Protein AF-A0A4V5ZYI6-F1 (afdb_monomer_lite)

Organism: Populus alba (NCBI:txid43335)

Foldseek 3Di:
DDDDDPVVVVVVVVPPPPPVVPPQPPQLQAKQDLVNLVLVLVQVCVVVPPPNKDKWWQFKIWLRDDPVLNVVCVVDVPDDRPFGKIWTWMQINLWTWTWIAGPVVSHTPDIDTDPDFFFFADFPVLFVLLFCALLPDVVSVVLCVVLVHDSVQKGKTWAFQAAFPDDDDSFFKIKIWIFGQVQEPLRLQWTQFQWIWIAGSVVSDTPDITRGDGFRTDDRPPQHPDPVPDDDDDDDDDDDDADDDPVAAQWDQDNQWIDHDQWIWGWYQGQLWGTKIAQIWGQFPVVRDTFFWFHIKTFQWKWKQFDDCDPVHNRRTDGCSRHHGQNVQWAAADECPLDHPSWDFDKDWTAHRSSRIDIHGRQKIKGKDFDQAWPDWDWDDPPPPDTDIDTFGWIKIWIWGWGDRPFKIKIWIFIAGLQRKTWIKIKIKGFANWHFANDQDPVPDPDDDQADDQHGRTGRHWIKMKIKMKTQTQLSHQQKWKKWWFWAKDADPPPPDPDGIDTDTDMDTQFWQVSWQAQPPPTHTWIWIFQQVDAAPVRHTWIWTKFFKDHDADPDDCPGQSCLLVVLRRGQKTKDADDSLLRHQSANRNRNDRSCGHPVNRRVVGDTRHRGRMIMMGMDMDGDRDHNCPPRMHDMDMIIMMTGIDNSHNDRSCPPPDHDDDDDPPPDPPPPPPPPPPPPDPDPDDDDDDDDDDDDDDDDDDDDDDDDDDDDDDDDDDDDDDDDDDDDDDDDDDDPDDDDDDDDDPDDDDPDDDDDDDDDDDDDDDDDDDDDDDDDDDDDDDDDDDDDDDDDDDDDDYDDDDDDDDDDDDDDDDDDDDDDDDDDDDDDDDDDDDDDDDD

InterPro domains:
  IPR000269 Copper amine oxidase [PTHR10638] (24-663)
  IPR015798 Copper amine oxidase, catalytic domain [PF01179] (252-660)
  IPR015798 Copper amine oxidase, catalytic domain [PF01179] (733-822)
  IPR015800 Copper amine oxidase, N2-terminal [PF02727] (27-112)
  IPR015802 Copper amine oxidase, N3-terminal [PF02728] (120-217)
  IPR016182 Copper amine oxidase, N-terminal [SSF54416] (25-117)
  IPR016182 Copper amine oxidase, N-terminal [SSF54416] (118-226)
  IPR036460 Copper amine oxidase, catalytic domain superfamily [G3DSA:2.70.98.20] (251-667)
  IPR036460 Copper amine oxidase, catalytic domain superfamily [G3DSA:2.70.98.20] (696-732)
  IPR036460 Copper amine oxidase, catalytic domain superfamily [G3DSA:2.70.98.20] (733-832)
  IPR036460 Copper amine oxidase, catalytic domain superfamily [SSF49998] (230-665)
  IPR036460 Copper amine oxidase, catalytic domain superfamily [SSF49998] (698-823)
  IPR049947 Copper amine oxidase, copper-binding site [PS01165] (619-632)
  IPR049948 Copper amine oxidase, TPQ-binding site [PS01164] (397-410)

Radius of gyration: 36.22 Å; chains: 1; bounding box: 88×110×114 Å

Structure (mmCIF, N/CA/C/O backbone):
data_AF-A0A4V5ZYI6-F1
#
_entry.id   AF-A0A4V5ZYI6-F1
#
loop_
_atom_site.group_PDB
_atom_site.id
_atom_site.type_symbol
_atom_site.label_atom_id
_atom_site.label_alt_id
_atom_site.label_comp_id
_atom_site.label_asym_id
_atom_site.label_entity_id
_atom_site.label_seq_id
_atom_site.pdbx_PDB_ins_code
_atom_site.Cartn_x
_atom_site.Cartn_y
_atom_site.Cartn_z
_atom_site.occupancy
_atom_site.B_iso_or_equiv
_atom_site.auth_seq_id
_atom_site.auth_comp_id
_atom_site.auth_asym_id
_atom_site.auth_atom_id
_atom_site.pdbx_PDB_model_num
ATOM 1 N N . MET A 1 1 ? 24.396 -46.794 26.409 1.00 42.22 1 MET A N 1
ATOM 2 C CA . MET A 1 1 ? 23.474 -47.534 25.522 1.00 42.22 1 MET A CA 1
ATOM 3 C C . MET A 1 1 ? 22.558 -48.375 26.392 1.00 42.22 1 MET A C 1
ATOM 5 O O . MET A 1 1 ? 23.037 -49.305 27.018 1.00 42.22 1 MET A O 1
ATOM 9 N N . ALA A 1 2 ? 21.278 -48.020 26.468 1.00 32.31 2 ALA A N 1
ATOM 10 C CA . ALA A 1 2 ? 20.211 -48.887 26.958 1.00 32.31 2 ALA A CA 1
ATOM 11 C C . ALA A 1 2 ? 19.007 -48.617 26.046 1.00 32.31 2 ALA A C 1
ATOM 13 O O . ALA A 1 2 ? 18.567 -47.475 25.920 1.00 32.31 2 ALA A O 1
ATOM 14 N N . LEU A 1 3 ? 18.603 -49.645 25.303 1.00 42.28 3 LEU A N 1
ATOM 15 C CA . LEU A 1 3 ? 17.553 -49.611 24.288 1.00 42.28 3 LEU A CA 1
ATOM 16 C C . LEU A 1 3 ? 16.183 -49.585 24.972 1.00 42.28 3 LEU A C 1
ATOM 18 O O . LEU A 1 3 ? 15.874 -50.476 25.758 1.00 42.28 3 LEU A O 1
ATOM 22 N N . ILE A 1 4 ? 15.362 -48.584 24.654 1.00 41.03 4 ILE A N 1
ATOM 23 C CA . ILE A 1 4 ? 13.929 -48.589 24.972 1.00 41.03 4 ILE A CA 1
ATOM 24 C C . ILE A 1 4 ? 13.206 -49.275 23.796 1.00 41.03 4 ILE A C 1
ATOM 26 O O . ILE A 1 4 ? 13.538 -48.969 22.647 1.00 41.03 4 ILE A O 1
ATOM 30 N N . PRO A 1 5 ? 12.253 -50.200 24.025 1.00 53.78 5 PRO A N 1
ATOM 31 C CA . PRO A 1 5 ? 11.611 -50.953 22.950 1.00 53.78 5 PRO A CA 1
ATOM 32 C C . PRO A 1 5 ? 10.652 -50.069 22.143 1.00 53.78 5 PRO A C 1
ATOM 34 O O . PRO A 1 5 ? 9.837 -49.342 22.716 1.00 53.78 5 PRO A O 1
ATOM 37 N N . ASN A 1 6 ? 10.690 -50.200 20.812 1.00 47.44 6 ASN A N 1
ATOM 38 C CA . ASN A 1 6 ? 9.822 -49.500 19.847 1.00 47.44 6 ASN A CA 1
ATOM 39 C C . ASN A 1 6 ? 8.309 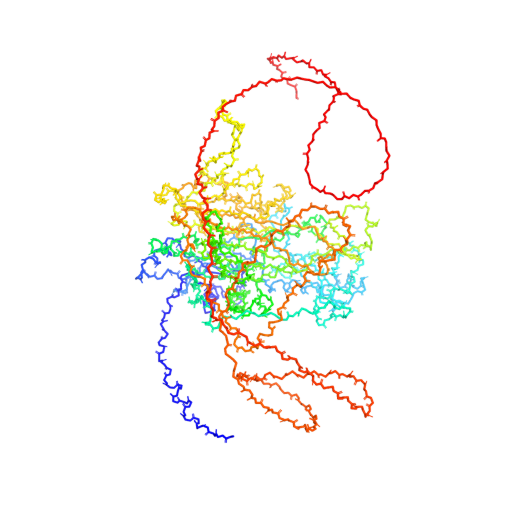-49.640 20.127 1.00 47.44 6 ASN A C 1
ATOM 41 O O . ASN A 1 6 ? 7.509 -48.855 19.622 1.00 47.44 6 ASN A O 1
ATOM 45 N N . SER A 1 7 ? 7.908 -50.601 20.957 1.00 43.41 7 SER A N 1
ATOM 46 C CA . SER A 1 7 ? 6.520 -50.870 21.331 1.00 43.41 7 SER A CA 1
ATOM 47 C C . SER A 1 7 ? 5.886 -49.761 22.183 1.00 43.41 7 SER A C 1
ATOM 49 O O . SER A 1 7 ? 4.676 -49.565 22.115 1.00 43.41 7 SER A O 1
ATOM 51 N N . LEU A 1 8 ? 6.678 -49.006 22.961 1.00 44.69 8 LEU A N 1
ATOM 52 C CA . LEU A 1 8 ? 6.146 -47.930 23.813 1.00 44.69 8 LEU A CA 1
ATOM 53 C C . LEU A 1 8 ? 5.843 -46.645 23.020 1.00 44.69 8 LEU A C 1
ATOM 55 O O . LEU A 1 8 ? 4.947 -45.891 23.386 1.00 44.69 8 LEU A O 1
ATOM 59 N N . ILE A 1 9 ? 6.556 -46.424 21.910 1.00 51.69 9 ILE A N 1
ATOM 60 C CA . ILE A 1 9 ? 6.350 -45.275 21.014 1.00 51.69 9 ILE A CA 1
ATOM 61 C C . ILE A 1 9 ? 5.037 -45.435 20.239 1.00 51.69 9 ILE A C 1
ATOM 63 O O . ILE A 1 9 ? 4.296 -44.467 20.097 1.00 51.69 9 ILE A O 1
ATOM 67 N N . LEU A 1 10 ? 4.695 -46.659 19.815 1.00 45.28 10 LEU A N 1
ATOM 68 C CA . LEU A 1 10 ? 3.409 -46.919 19.160 1.00 45.28 10 LEU A CA 1
ATOM 69 C C . LEU A 1 10 ? 2.215 -46.781 20.115 1.00 45.28 10 LEU A C 1
ATOM 71 O O . LEU A 1 10 ? 1.174 -46.283 19.693 1.00 45.28 10 LEU A O 1
ATOM 75 N N . LEU A 1 11 ? 2.354 -47.160 21.392 1.00 40.81 11 LEU A N 1
ATOM 76 C CA . LEU A 1 11 ? 1.256 -46.999 22.351 1.00 40.81 11 LEU A CA 1
ATOM 77 C C . LEU A 1 11 ? 1.006 -45.520 22.701 1.00 40.81 11 LEU A C 1
ATOM 79 O O . LEU A 1 11 ? -0.149 -45.106 22.754 1.00 40.81 11 LEU A O 1
ATOM 83 N N . LEU A 1 12 ? 2.066 -44.710 22.841 1.00 41.88 12 LEU A N 1
ATOM 84 C CA . LEU A 1 12 ? 1.968 -43.256 23.058 1.00 41.88 12 LEU A CA 1
ATOM 85 C C . LEU A 1 12 ? 1.431 -42.490 21.835 1.00 41.88 12 LEU A C 1
ATOM 87 O O . LEU A 1 12 ? 0.809 -41.444 22.001 1.00 41.88 12 LEU A O 1
ATOM 91 N N . LEU A 1 13 ? 1.617 -43.020 20.621 1.00 44.38 13 LEU A N 1
ATOM 92 C CA . LEU A 1 13 ? 1.000 -42.491 19.396 1.00 44.38 13 LEU A CA 1
ATOM 93 C C . LEU A 1 13 ? -0.469 -42.919 19.233 1.00 44.38 13 LEU A C 1
ATOM 95 O O . LEU A 1 13 ? -1.237 -42.203 18.598 1.00 44.38 13 LEU A O 1
ATOM 99 N N . SER A 1 14 ? -0.884 -44.044 19.826 1.00 37.91 14 SER A N 1
ATOM 100 C CA . SER A 1 14 ? -2.267 -44.545 19.735 1.00 37.91 14 SER A CA 1
ATOM 101 C C . SER A 1 14 ? -3.259 -43.871 20.692 1.00 37.91 14 SER A C 1
ATOM 103 O O . SER A 1 14 ? -4.465 -44.043 20.541 1.00 37.91 14 SER A O 1
ATOM 105 N N . THR A 1 15 ? -2.771 -43.075 21.650 1.00 39.69 15 THR A N 1
ATOM 106 C CA . THR A 1 15 ? -3.597 -42.223 22.523 1.00 39.69 15 THR A CA 1
ATOM 107 C C . THR A 1 15 ? -3.599 -40.756 22.098 1.00 39.69 15 THR A C 1
ATOM 109 O O . THR A 1 15 ? -4.026 -39.905 22.881 1.00 39.69 15 THR A O 1
ATOM 112 N N . LEU A 1 16 ? -3.152 -40.425 20.874 1.00 43.12 16 LEU A N 1
ATOM 113 C CA . LEU A 1 16 ? -3.573 -39.162 20.276 1.00 43.12 16 LEU A CA 1
ATOM 114 C C . LEU A 1 16 ? -5.090 -39.233 20.176 1.00 43.12 16 LEU A C 1
ATOM 116 O O . LEU A 1 16 ? -5.636 -40.067 19.453 1.00 43.12 16 LEU A O 1
ATOM 120 N N . LEU A 1 17 ? -5.743 -38.384 20.968 1.00 39.12 17 LEU A N 1
ATOM 121 C CA . LEU A 1 17 ? -7.151 -38.080 20.847 1.00 39.12 17 LEU A CA 1
ATOM 122 C C . LEU A 1 17 ? -7.532 -38.113 19.371 1.00 39.12 17 LEU A C 1
ATOM 124 O O . LEU A 1 17 ? -6.856 -37.513 18.533 1.00 39.12 17 LEU A O 1
ATOM 128 N N . ILE A 1 18 ? -8.639 -38.787 19.077 1.00 38.22 18 ILE A N 1
ATOM 129 C CA . ILE A 1 18 ? -9.447 -38.470 17.912 1.00 38.22 18 ILE A CA 1
ATOM 130 C C . ILE A 1 18 ? -9.817 -36.994 18.098 1.00 38.22 18 ILE A C 1
ATOM 132 O O . ILE A 1 18 ? -10.841 -36.657 18.688 1.00 38.22 18 ILE A O 1
ATOM 136 N N . ILE A 1 19 ? -8.929 -36.099 17.665 1.00 40.50 19 ILE A N 1
ATOM 137 C CA . ILE A 1 19 ? -9.263 -34.733 17.325 1.00 40.50 19 ILE A CA 1
ATOM 138 C C . ILE A 1 19 ? -10.110 -34.942 16.085 1.00 40.50 19 ILE A C 1
ATOM 140 O O . ILE A 1 19 ? -9.611 -35.014 14.965 1.00 40.50 19 ILE A O 1
ATOM 144 N N . ILE A 1 20 ? -11.406 -35.160 16.310 1.00 31.17 20 ILE A N 1
ATOM 145 C CA . ILE A 1 20 ? -12.405 -34.861 15.300 1.00 31.17 20 ILE A CA 1
ATOM 146 C C . ILE A 1 20 ? -12.003 -33.459 14.843 1.00 31.17 20 ILE A C 1
ATOM 148 O O . ILE A 1 20 ? -11.945 -32.580 15.709 1.00 31.17 20 ILE A O 1
ATOM 152 N N . PRO A 1 21 ? -11.628 -33.239 13.569 1.00 36.12 21 PRO A N 1
ATOM 153 C CA . PRO A 1 21 ? -11.448 -31.887 13.094 1.00 36.12 21 PRO A CA 1
ATOM 154 C C . PRO A 1 21 ? -12.804 -31.247 13.340 1.00 36.12 21 PRO A C 1
ATOM 156 O O . PRO A 1 21 ? -13.789 -31.582 12.681 1.00 36.12 21 PRO A O 1
ATOM 159 N N . THR A 1 22 ? -12.904 -30.417 14.378 1.00 35.94 22 THR A N 1
ATOM 160 C CA . THR A 1 22 ? -14.027 -29.508 14.499 1.00 35.94 22 THR A CA 1
ATOM 161 C C . THR A 1 22 ? -14.007 -28.797 13.169 1.00 35.94 22 THR A C 1
ATOM 163 O O . THR A 1 22 ? -13.003 -28.154 12.868 1.00 35.94 22 THR A O 1
ATOM 166 N N . HIS A 1 23 ? -15.016 -29.036 12.327 1.00 41.38 23 HIS A N 1
ATOM 167 C CA . HIS A 1 23 ? -15.193 -28.312 11.080 1.00 41.38 23 HIS A CA 1
ATOM 168 C C . HIS A 1 23 ? -15.190 -26.835 11.468 1.00 41.38 23 HIS A C 1
ATOM 170 O O . HIS A 1 23 ? -16.208 -26.301 11.906 1.00 41.38 23 HIS A O 1
ATOM 176 N N . GLN A 1 24 ? -14.013 -26.214 11.416 1.00 54.12 24 GLN A N 1
ATOM 177 C CA . GLN A 1 24 ? -13.840 -24.799 11.651 1.00 54.12 24 GLN A CA 1
ATOM 178 C C . GLN A 1 24 ? -14.689 -24.171 10.568 1.00 54.12 24 GLN A C 1
ATOM 180 O O . GLN A 1 24 ? -14.501 -24.430 9.376 1.00 54.12 24 GLN A O 1
ATOM 185 N N . ARG A 1 25 ? -15.729 -23.466 10.999 1.00 67.81 25 ARG A N 1
ATOM 186 C CA . ARG A 1 25 ? -16.602 -22.743 10.092 1.00 67.81 25 ARG A CA 1
ATOM 187 C C . ARG A 1 25 ? -15.697 -21.751 9.368 1.00 67.81 25 ARG A C 1
ATOM 189 O O . ARG A 1 25 ? -15.222 -20.816 10.003 1.00 67.81 25 ARG A O 1
ATOM 196 N N . GLN A 1 26 ? -15.413 -22.008 8.091 1.00 84.94 26 GLN A N 1
ATOM 197 C CA . GLN A 1 26 ? -14.592 -21.124 7.266 1.00 84.94 26 GLN A CA 1
ATOM 198 C C . GLN A 1 26 ? -15.166 -19.712 7.377 1.00 84.94 26 GLN A C 1
ATOM 200 O O . GLN A 1 26 ? -16.381 -19.521 7.224 1.00 84.94 26 GLN A O 1
ATOM 205 N N . HIS A 1 27 ? -14.317 -18.749 7.725 1.00 93.50 27 HIS A N 1
ATOM 206 C CA . HIS A 1 27 ? -14.770 -17.386 7.917 1.00 93.50 27 HIS A CA 1
ATOM 207 C C . HIS A 1 27 ? -15.144 -16.807 6.540 1.00 93.50 27 HIS A C 1
ATOM 209 O O . HIS A 1 27 ? -14.413 -17.033 5.572 1.00 93.50 27 HIS A O 1
ATOM 215 N N . PRO A 1 28 ? -16.254 -16.055 6.396 1.00 94.94 28 PRO A N 1
ATOM 216 C CA . PRO A 1 28 ? -16.712 -15.580 5.085 1.00 94.94 28 PRO A CA 1
ATOM 217 C C . PRO A 1 28 ? -15.679 -14.725 4.340 1.00 94.94 28 PRO A C 1
ATOM 219 O O . PRO A 1 28 ? -15.684 -14.704 3.112 1.00 94.94 28 PRO A O 1
ATOM 222 N N . LEU A 1 29 ? -14.797 -14.057 5.093 1.00 96.94 29 LEU A N 1
ATOM 223 C CA . LEU A 1 29 ? -13.722 -13.202 4.581 1.00 96.94 29 LEU A CA 1
ATOM 224 C C . LEU A 1 29 ? -12.379 -13.924 4.385 1.00 96.94 29 LEU A C 1
ATOM 226 O O . LEU A 1 29 ? -11.413 -13.277 3.998 1.00 96.94 29 LEU A O 1
ATOM 230 N N . ASP A 1 30 ? -12.279 -15.231 4.655 1.00 97.44 30 ASP A N 1
ATOM 231 C CA . ASP A 1 30 ? -11.043 -15.981 4.391 1.00 97.44 30 ASP A CA 1
ATOM 232 C C . ASP A 1 30 ? -10.630 -15.835 2.923 1.00 97.44 30 ASP A C 1
ATOM 234 O O . ASP A 1 30 ? -11.485 -15.855 2.034 1.00 97.44 30 ASP A O 1
ATOM 238 N N . SER A 1 31 ? -9.330 -15.756 2.641 1.00 97.12 31 SER A N 1
ATOM 239 C CA . SER A 1 31 ? -8.831 -15.810 1.262 1.00 97.12 31 SER A CA 1
ATOM 240 C C . SER A 1 31 ? -9.249 -17.109 0.572 1.00 97.12 31 SER A C 1
ATOM 242 O O . SER A 1 31 ? -9.559 -18.110 1.225 1.00 97.12 31 SER A O 1
ATOM 244 N N . LEU A 1 32 ? -9.286 -17.102 -0.762 1.00 97.75 32 LEU A N 1
ATOM 245 C CA . LEU A 1 32 ? -9.563 -18.318 -1.523 1.00 97.75 32 LEU A CA 1
ATOM 246 C C . LEU A 1 32 ? -8.485 -19.374 -1.239 1.00 97.75 32 LEU A C 1
ATOM 248 O O . LEU A 1 32 ? -7.287 -19.105 -1.290 1.00 97.75 32 LEU A O 1
ATOM 252 N N . THR A 1 33 ? -8.921 -20.592 -0.946 1.00 97.50 33 THR A N 1
ATOM 253 C CA . THR A 1 33 ? -8.043 -21.743 -0.726 1.00 97.50 33 THR A CA 1
ATOM 254 C C . THR A 1 33 ? -7.522 -22.305 -2.057 1.00 97.50 33 THR A C 1
ATOM 256 O O . THR A 1 33 ? -8.146 -22.105 -3.105 1.00 97.50 33 THR A O 1
ATOM 259 N N . PRO A 1 34 ? -6.441 -23.108 -2.060 1.00 97.81 34 PRO A N 1
ATOM 260 C CA . PRO A 1 34 ? -5.933 -23.745 -3.284 1.00 97.81 34 PRO A CA 1
ATOM 261 C C . PRO A 1 34 ? -6.979 -24.599 -4.017 1.00 97.81 34 PRO A C 1
ATOM 263 O O . PRO A 1 34 ? -7.034 -24.640 -5.251 1.00 97.81 34 PRO A O 1
ATOM 266 N N . ALA A 1 35 ? -7.848 -25.268 -3.253 1.00 97.81 35 ALA A N 1
ATOM 267 C CA . ALA A 1 35 ? -8.955 -26.045 -3.795 1.00 97.81 35 ALA A CA 1
ATOM 268 C C . ALA A 1 35 ? -10.018 -25.146 -4.448 1.00 97.81 35 ALA A C 1
ATOM 270 O O . ALA A 1 35 ? -10.575 -25.513 -5.480 1.00 97.81 35 ALA A O 1
ATOM 271 N N . GLU A 1 36 ? -10.288 -23.969 -3.880 1.00 98.06 36 GLU A N 1
ATOM 272 C CA . GLU A 1 36 ? -11.209 -22.986 -4.459 1.00 98.06 36 GLU A CA 1
ATOM 273 C C . GLU A 1 36 ? -10.651 -22.380 -5.751 1.00 98.06 36 GLU A C 1
ATOM 275 O O . GLU A 1 36 ? -11.377 -22.364 -6.740 1.00 98.06 36 GLU A O 1
ATOM 280 N N . PHE A 1 37 ? -9.367 -22.006 -5.816 1.00 98.56 37 PHE A N 1
ATOM 281 C CA . PHE A 1 37 ? -8.724 -21.588 -7.076 1.00 98.56 37 PHE A CA 1
ATOM 282 C C . PHE A 1 37 ? -8.848 -22.658 -8.168 1.00 98.56 37 PHE A C 1
ATOM 284 O O . PHE A 1 37 ? -9.256 -22.374 -9.295 1.00 98.56 37 PHE A O 1
ATOM 291 N N . SER A 1 38 ? -8.580 -23.920 -7.817 1.00 98.31 38 SER A N 1
ATOM 292 C CA . SER A 1 38 ? -8.711 -25.045 -8.751 1.00 98.31 38 SER A CA 1
ATOM 293 C C . SER A 1 38 ? -10.149 -25.213 -9.261 1.00 98.31 38 SER A C 1
ATOM 295 O O . SER A 1 38 ? -10.358 -25.500 -10.442 1.00 98.31 38 SER A O 1
ATOM 297 N N . LYS A 1 39 ? -11.153 -24.995 -8.398 1.00 98.12 39 LYS A N 1
ATOM 298 C CA . LYS A 1 39 ? -12.574 -24.997 -8.781 1.00 98.12 39 LYS A CA 1
ATOM 299 C C . LYS A 1 39 ? -12.929 -23.819 -9.683 1.00 98.12 39 LYS A C 1
ATOM 301 O O . LYS A 1 39 ? -13.585 -24.043 -10.695 1.00 98.12 39 LYS A O 1
ATOM 306 N N . VAL A 1 40 ? -12.482 -22.600 -9.359 1.00 98.69 40 VAL A N 1
ATOM 307 C CA . VAL A 1 40 ? -12.676 -21.408 -10.205 1.00 98.69 40 VAL A CA 1
ATOM 308 C C . VAL A 1 40 ? -12.179 -21.694 -11.617 1.00 98.69 40 VAL A C 1
ATOM 310 O O . VAL A 1 40 ? -12.935 -21.565 -12.579 1.00 98.69 40 VAL A O 1
ATOM 313 N N . ARG A 1 41 ? -10.937 -22.171 -11.731 1.00 98.06 41 ARG A N 1
ATOM 314 C CA . ARG A 1 41 ? -10.328 -22.543 -13.007 1.00 98.06 41 ARG A CA 1
ATOM 315 C C . ARG A 1 41 ? -11.161 -23.578 -13.763 1.00 98.06 41 ARG A C 1
ATOM 317 O O . ARG A 1 41 ? -11.414 -23.407 -14.953 1.00 98.06 41 ARG A O 1
ATOM 324 N N . ALA A 1 42 ? -11.588 -24.646 -13.088 1.00 98.00 42 ALA A N 1
ATOM 325 C CA . ALA A 1 42 ? -12.386 -25.704 -13.704 1.00 98.00 42 ALA A CA 1
ATOM 326 C C . ALA A 1 42 ? -13.737 -25.186 -14.227 1.00 98.00 42 ALA A C 1
ATOM 328 O O . ALA A 1 42 ? -14.136 -25.536 -15.338 1.00 98.00 42 ALA A O 1
ATOM 329 N N . VAL A 1 43 ? -14.419 -24.331 -13.461 1.00 98.38 43 VAL A N 1
ATOM 330 C CA . VAL A 1 43 ? -15.700 -23.729 -13.857 1.00 98.38 43 VAL A CA 1
ATOM 331 C C . VAL A 1 43 ? -15.520 -22.805 -15.062 1.00 98.38 43 VAL A C 1
ATOM 333 O O . VAL A 1 43 ? -16.245 -22.947 -16.044 1.00 98.38 43 VAL A O 1
ATOM 336 N N . VAL A 1 44 ? -14.525 -21.913 -15.036 1.00 98.25 44 VAL A N 1
ATOM 337 C CA . VAL A 1 44 ? -14.260 -20.987 -16.149 1.00 98.25 44 VAL A CA 1
ATOM 338 C C . VAL A 1 44 ? -13.890 -21.747 -17.424 1.00 98.25 44 VAL A C 1
ATOM 340 O O . VAL A 1 44 ? -14.467 -21.477 -18.472 1.00 98.25 44 VAL A O 1
ATOM 343 N N . HIS A 1 45 ? -13.019 -22.758 -17.354 1.00 97.31 45 HIS A N 1
ATOM 344 C CA . HIS A 1 45 ? -12.674 -23.572 -18.529 1.00 97.31 45 HIS A CA 1
ATOM 345 C C . HIS A 1 45 ? -13.801 -24.490 -19.012 1.00 97.31 45 HIS A C 1
ATOM 347 O O . HIS A 1 45 ? -13.782 -24.910 -20.166 1.00 97.31 45 HIS A O 1
ATOM 353 N N . SER A 1 46 ? -14.786 -24.803 -18.169 1.00 96.62 46 SER A N 1
ATOM 354 C CA . SER A 1 46 ? -15.979 -25.528 -18.621 1.00 96.62 46 SER A CA 1
ATOM 355 C C . SER A 1 46 ? -16.861 -24.644 -19.508 1.00 96.62 46 SER A C 1
ATOM 357 O O . SER A 1 46 ? -17.396 -25.126 -20.503 1.00 96.62 46 SER A O 1
ATOM 359 N N . SER A 1 47 ? -16.975 -23.352 -19.182 1.00 96.62 47 SER A N 1
ATOM 360 C CA . SER A 1 47 ? -17.687 -22.364 -20.007 1.00 96.62 47 SER A CA 1
ATOM 361 C C . SER A 1 47 ? -16.871 -21.898 -21.216 1.00 96.62 47 SER A C 1
ATOM 363 O O . SER A 1 47 ? -17.441 -21.627 -22.270 1.00 96.62 47 SER A O 1
ATOM 365 N N . TYR A 1 48 ? -15.542 -21.864 -21.085 1.00 96.62 48 TYR A N 1
ATOM 366 C CA . TYR A 1 48 ? -14.595 -21.449 -22.122 1.00 96.62 48 TYR A CA 1
ATOM 367 C C . TYR A 1 48 ? -13.537 -22.536 -22.375 1.00 96.62 48 TYR A C 1
ATOM 369 O O . TYR A 1 48 ? -12.405 -22.435 -21.888 1.00 96.62 48 TYR A O 1
ATOM 377 N N . PRO A 1 49 ? -13.883 -23.606 -23.120 1.00 92.69 49 PRO A N 1
ATOM 378 C CA . PRO A 1 49 ? -12.979 -24.732 -23.326 1.00 92.69 49 PRO A CA 1
ATOM 379 C C . PRO A 1 49 ? -11.755 -24.364 -24.167 1.00 92.69 49 PRO A C 1
ATOM 381 O O . PRO A 1 49 ? -11.873 -23.737 -25.223 1.00 92.69 49 PRO A O 1
ATOM 384 N N . ILE A 1 50 ? -10.587 -24.833 -23.729 1.00 88.88 50 ILE A N 1
ATOM 385 C CA . ILE A 1 50 ? -9.319 -24.798 -24.475 1.00 88.88 50 ILE A CA 1
ATOM 386 C C . ILE A 1 50 ? -9.306 -25.972 -25.483 1.00 88.88 50 ILE A C 1
ATOM 388 O O . ILE A 1 50 ? -9.757 -27.062 -25.124 1.00 88.88 50 ILE A O 1
ATOM 392 N N . PRO A 1 51 ? -8.786 -25.817 -26.721 1.00 85.88 51 PRO A N 1
ATOM 393 C CA . PRO A 1 51 ? -8.116 -24.635 -27.275 1.00 85.88 51 PRO A CA 1
ATOM 394 C C . PRO A 1 51 ? -9.058 -23.646 -27.974 1.00 85.88 51 PRO A C 1
ATOM 396 O O . PRO A 1 51 ? -8.584 -22.661 -28.527 1.00 85.88 51 PRO A O 1
ATOM 399 N N . SER A 1 52 ? -10.372 -23.898 -27.971 1.00 89.69 52 SER A N 1
ATOM 400 C CA . SER A 1 52 ? -11.369 -23.060 -28.656 1.00 89.69 52 SER A CA 1
ATOM 401 C C . SER A 1 52 ? -11.396 -21.614 -28.152 1.00 89.69 52 SER A C 1
ATOM 403 O O . SER A 1 52 ? -11.803 -20.720 -28.888 1.00 89.69 52 SER A O 1
ATOM 405 N N . HIS A 1 53 ? -10.963 -21.397 -26.909 1.00 92.00 53 HIS A N 1
ATOM 406 C CA . HIS A 1 53 ? -10.769 -20.084 -26.311 1.00 92.00 53 HIS A CA 1
ATOM 407 C C . HIS A 1 53 ? -9.343 -19.961 -25.776 1.00 92.00 53 HIS A C 1
ATOM 409 O O . HIS A 1 53 ? -8.846 -20.866 -25.098 1.00 92.00 53 HIS A O 1
ATOM 415 N N . THR A 1 54 ? -8.695 -18.828 -26.042 1.00 92.38 54 THR A N 1
ATOM 416 C CA . THR A 1 54 ? -7.497 -18.425 -25.303 1.00 92.38 54 THR A CA 1
ATOM 417 C C . THR A 1 54 ? -7.948 -17.742 -24.021 1.00 92.38 54 THR A C 1
ATOM 419 O O . THR A 1 54 ? -8.754 -16.819 -24.067 1.00 92.38 54 THR A O 1
ATOM 422 N N . THR A 1 55 ? -7.478 -18.213 -22.868 1.00 95.75 55 THR A N 1
ATOM 423 C CA . THR A 1 55 ? -7.883 -17.687 -21.557 1.00 95.75 55 THR A CA 1
ATOM 424 C C . THR A 1 55 ? -6.651 -17.418 -20.708 1.00 95.75 55 THR A C 1
ATOM 426 O O . THR A 1 55 ? -5.846 -18.325 -20.497 1.00 95.75 55 THR A O 1
ATOM 429 N N . ALA A 1 56 ? -6.533 -16.195 -20.199 1.00 96.56 56 ALA A N 1
ATOM 430 C CA . ALA A 1 56 ? -5.543 -15.789 -19.211 1.00 96.56 56 ALA A CA 1
ATOM 431 C C . ALA A 1 56 ? -6.253 -15.168 -18.002 1.00 96.56 56 ALA A C 1
ATOM 433 O O . ALA A 1 56 ? -7.092 -14.282 -18.153 1.00 96.56 56 ALA A O 1
ATOM 434 N N . PHE A 1 57 ? -5.943 -15.649 -16.805 1.00 98.50 57 PHE A N 1
ATOM 435 C CA . PHE A 1 57 ? -6.448 -15.108 -15.548 1.00 98.50 57 PHE A CA 1
ATOM 436 C C . PHE A 1 57 ? -5.504 -14.001 -15.090 1.00 98.50 57 PHE A C 1
ATOM 438 O O . PHE A 1 57 ? -4.327 -14.259 -14.861 1.00 98.50 57 PHE A O 1
ATOM 445 N N . HIS A 1 58 ? -6.022 -12.782 -14.959 1.00 98.50 58 HIS A N 1
ATOM 446 C CA . HIS A 1 58 ? -5.249 -11.641 -14.465 1.00 98.50 58 HIS A CA 1
ATOM 447 C C . HIS A 1 58 ? -5.544 -11.368 -12.995 1.00 98.50 58 HIS A C 1
ATOM 449 O O . HIS A 1 58 ? -4.664 -10.976 -12.249 1.00 98.50 58 HIS A O 1
ATOM 455 N N . TYR A 1 59 ? -6.768 -11.620 -12.538 1.00 98.75 59 TYR A N 1
ATOM 456 C CA . TYR A 1 59 ? -7.107 -11.526 -11.124 1.00 98.75 59 TYR A CA 1
ATOM 457 C C . TYR A 1 59 ? -8.080 -12.636 -10.758 1.00 98.75 59 TYR A C 1
ATOM 459 O O . TYR A 1 59 ? -9.031 -12.902 -11.494 1.00 98.75 59 TYR A O 1
ATOM 467 N N . VAL A 1 60 ? -7.850 -13.268 -9.612 1.00 98.69 60 VAL A N 1
ATOM 468 C CA . VAL A 1 60 ? -8.801 -14.174 -8.972 1.00 98.69 60 VAL A CA 1
ATOM 469 C C . VAL A 1 60 ? -8.737 -13.897 -7.479 1.00 98.69 60 VAL A C 1
ATOM 471 O O . VAL A 1 60 ? -7.719 -14.157 -6.840 1.00 98.69 60 VAL A O 1
ATOM 474 N N . GLY A 1 61 ? -9.825 -13.377 -6.928 1.00 98.12 61 GLY A N 1
ATOM 475 C CA . GLY A 1 61 ? -9.931 -13.044 -5.515 1.00 98.12 61 GLY A CA 1
ATOM 476 C C . GLY A 1 61 ? -11.314 -13.349 -4.969 1.00 98.12 61 GLY A C 1
ATOM 477 O O . GLY A 1 61 ? -12.225 -13.748 -5.699 1.00 98.12 61 GLY A O 1
ATOM 478 N N . LEU A 1 62 ? -11.466 -13.190 -3.659 1.00 98.12 62 LEU A N 1
ATOM 479 C CA . LEU A 1 62 ? -12.765 -13.313 -3.013 1.00 98.12 62 LEU A CA 1
ATOM 480 C C . LEU A 1 62 ? -13.702 -12.218 -3.548 1.00 98.12 62 LEU A C 1
ATOM 482 O O . LEU A 1 62 ? -13.366 -11.035 -3.492 1.00 98.12 62 LEU A O 1
ATOM 486 N N . GLU A 1 63 ? -14.885 -12.602 -4.028 1.00 97.88 63 GLU A N 1
ATOM 487 C CA . GLU A 1 63 ? -15.974 -11.640 -4.191 1.00 97.88 63 GLU A CA 1
ATOM 488 C C . GLU A 1 63 ? -16.514 -11.360 -2.791 1.00 97.88 63 GLU A C 1
ATOM 490 O O . GLU A 1 63 ? -17.146 -12.226 -2.179 1.00 97.88 63 GLU A O 1
ATOM 495 N N . ASP A 1 64 ? -16.189 -10.179 -2.259 1.00 94.38 64 ASP A N 1
ATOM 496 C CA . ASP A 1 64 ? -16.527 -9.813 -0.884 1.00 94.38 64 ASP A CA 1
ATOM 497 C C . ASP A 1 64 ? -18.028 -10.054 -0.638 1.00 94.38 64 ASP A C 1
ATOM 499 O O . ASP A 1 64 ? -18.862 -9.606 -1.427 1.00 94.38 64 ASP A O 1
ATOM 503 N N . PRO A 1 65 ? -18.435 -10.744 0.435 1.00 95.12 65 PRO A N 1
ATOM 504 C CA . PRO A 1 65 ? -19.837 -10.755 0.816 1.00 95.12 65 PRO A CA 1
ATOM 505 C C . PRO A 1 65 ? -20.297 -9.331 1.159 1.00 95.12 65 PRO A C 1
ATOM 507 O O . PRO A 1 65 ? -19.500 -8.475 1.544 1.00 95.12 65 PRO A O 1
ATOM 510 N N . ASP A 1 66 ? -21.596 -9.070 1.031 1.00 95.19 66 ASP A N 1
ATOM 511 C CA . ASP A 1 66 ? -22.167 -7.795 1.467 1.00 95.19 66 ASP A CA 1
ATOM 512 C C . ASP A 1 66 ? -21.904 -7.551 2.969 1.00 95.19 66 ASP A C 1
ATOM 514 O O . ASP A 1 66 ? -22.037 -8.472 3.783 1.00 95.19 66 ASP A O 1
ATOM 518 N N . LYS A 1 67 ? -21.540 -6.313 3.336 1.00 96.44 67 LYS A N 1
ATOM 519 C CA . LYS A 1 67 ? -21.149 -5.936 4.706 1.00 96.44 67 LYS A CA 1
ATOM 520 C C . LYS A 1 67 ? -22.230 -6.283 5.726 1.00 96.44 67 LYS A C 1
ATOM 522 O O . LYS A 1 67 ? -21.931 -6.943 6.721 1.00 96.44 67 LYS A O 1
ATOM 527 N N . LEU A 1 68 ? -23.497 -5.962 5.453 1.00 93.38 68 LEU A N 1
ATOM 528 C CA . LEU A 1 68 ? -24.608 -6.291 6.356 1.00 93.38 68 LEU A CA 1
ATOM 529 C C . LEU A 1 68 ? -24.784 -7.803 6.510 1.00 93.38 68 LEU A C 1
ATOM 531 O O . LEU A 1 68 ? -25.104 -8.284 7.597 1.00 93.38 68 LEU A O 1
ATOM 535 N N . THR A 1 69 ? -24.528 -8.566 5.449 1.00 94.00 69 THR A N 1
ATOM 536 C CA . THR A 1 69 ? -24.575 -10.032 5.495 1.00 94.00 69 THR A CA 1
ATOM 537 C C . THR A 1 69 ? -23.471 -10.602 6.395 1.00 94.00 69 THR A C 1
ATOM 539 O O . THR A 1 69 ? -23.741 -11.501 7.193 1.00 94.00 69 THR A O 1
ATOM 542 N N . VAL A 1 70 ? -22.248 -10.060 6.333 1.00 95.12 70 VAL A N 1
ATOM 543 C CA . VAL A 1 70 ? -21.146 -10.445 7.238 1.00 95.12 70 VAL A CA 1
ATOM 544 C C . VAL A 1 70 ? -21.479 -10.081 8.683 1.00 95.12 70 VAL A C 1
ATOM 546 O O . VAL A 1 70 ? -21.365 -10.926 9.570 1.00 95.12 70 VAL A O 1
ATOM 549 N N . LEU A 1 71 ? -21.943 -8.853 8.928 1.00 93.12 71 LEU A N 1
ATOM 550 C CA . LEU A 1 71 ? -22.320 -8.391 10.266 1.00 93.12 71 LEU A CA 1
ATOM 551 C C . LEU A 1 71 ? -23.476 -9.216 10.853 1.00 93.12 71 LEU A C 1
ATOM 553 O O . LEU A 1 71 ? -23.443 -9.579 12.029 1.00 93.12 71 LEU A O 1
ATOM 557 N N . SER A 1 72 ? -24.473 -9.577 10.041 1.00 92.44 72 SER A N 1
ATOM 558 C CA . SER A 1 72 ? -25.555 -10.475 10.456 1.00 92.44 72 SER A CA 1
ATOM 559 C C . SER A 1 72 ? -25.034 -11.870 10.798 1.00 92.44 72 SER A C 1
ATOM 561 O O . SER A 1 72 ? -25.492 -12.457 11.776 1.00 92.44 72 SER A O 1
ATOM 563 N N . TRP A 1 73 ? -24.083 -12.400 10.023 1.00 93.25 73 TRP A N 1
ATOM 564 C CA . TRP A 1 73 ? -23.470 -13.704 10.286 1.00 93.25 73 TRP A CA 1
ATOM 565 C C . TRP A 1 73 ? -22.660 -13.714 11.589 1.00 93.25 73 TRP A C 1
ATOM 567 O O . TRP A 1 73 ? -22.716 -14.687 12.335 1.00 93.25 73 TRP A O 1
ATOM 577 N N . LEU A 1 74 ? -21.955 -12.623 11.902 1.00 90.88 74 LEU A N 1
ATOM 578 C CA . LEU A 1 74 ? -21.204 -12.488 13.157 1.00 90.88 74 LEU A CA 1
ATOM 579 C C . LEU A 1 74 ? -22.116 -12.456 14.391 1.00 90.88 74 LEU A C 1
ATOM 581 O O . LEU A 1 74 ? -21.739 -12.967 15.445 1.00 90.88 74 LEU A O 1
ATOM 585 N N . ASN A 1 75 ? -23.300 -11.854 14.266 1.00 89.06 75 ASN A N 1
ATOM 586 C CA . ASN A 1 75 ? -24.228 -11.655 15.380 1.00 89.06 75 ASN A CA 1
ATOM 587 C C . ASN A 1 75 ? -25.143 -12.859 15.655 1.00 89.06 75 ASN A C 1
ATOM 589 O O . ASN A 1 75 ? -25.733 -12.934 16.733 1.00 89.06 75 ASN A O 1
ATOM 593 N N . ASP A 1 76 ? -25.268 -13.795 14.715 1.00 88.19 76 ASP A N 1
ATOM 594 C CA . ASP A 1 76 ? -26.117 -14.977 14.852 1.00 88.19 76 ASP A CA 1
ATOM 595 C C . ASP A 1 76 ? -25.294 -16.268 14.668 1.00 88.19 76 ASP A C 1
ATOM 597 O O . ASP A 1 76 ? -24.967 -16.653 13.543 1.00 88.19 76 ASP A O 1
ATOM 601 N N . PRO A 1 77 ? -25.010 -17.010 15.756 1.00 75.44 77 PRO A N 1
ATOM 602 C CA . PRO A 1 77 ? -24.299 -18.287 15.689 1.00 75.44 77 PRO A CA 1
ATOM 603 C C . PRO A 1 77 ? -24.973 -19.322 14.777 1.00 75.44 77 PRO A C 1
ATOM 605 O O . PRO A 1 77 ? -24.309 -20.233 14.276 1.00 75.44 77 PRO A O 1
ATOM 608 N N . THR A 1 78 ? -26.281 -19.200 14.537 1.00 83.06 78 THR A N 1
ATOM 609 C CA . THR A 1 78 ? -27.064 -20.096 13.679 1.00 83.06 78 THR A CA 1
ATOM 610 C C . THR A 1 78 ? -27.130 -19.640 12.222 1.00 83.06 78 THR A C 1
ATOM 612 O O . THR A 1 78 ? -27.508 -20.440 11.360 1.00 83.06 78 THR A O 1
ATOM 615 N N . ALA A 1 79 ? -26.687 -18.414 11.914 1.00 84.12 79 ALA A N 1
ATOM 616 C CA . ALA A 1 79 ? -26.720 -17.861 10.567 1.00 84.12 79 ALA A CA 1
ATOM 617 C C . ALA A 1 79 ? -25.977 -18.758 9.579 1.00 84.12 79 ALA A C 1
ATOM 619 O O . ALA A 1 79 ? -24.917 -19.322 9.874 1.00 84.12 79 ALA A O 1
ATOM 620 N N . LYS A 1 80 ? -26.532 -18.895 8.375 1.00 84.94 80 LYS A N 1
ATOM 621 C CA . LYS A 1 80 ? -25.858 -19.598 7.282 1.00 84.94 80 LYS A CA 1
ATOM 622 C C . LYS A 1 80 ? -24.664 -18.771 6.818 1.00 84.94 80 LYS A C 1
ATOM 624 O O . LYS A 1 80 ? -24.765 -17.553 6.710 1.00 84.94 80 LYS A O 1
ATOM 629 N N . THR A 1 81 ? -23.549 -19.438 6.531 1.00 85.81 81 THR A N 1
ATOM 630 C CA . THR A 1 81 ? -22.392 -18.786 5.912 1.00 85.81 81 THR A CA 1
ATOM 631 C C . THR A 1 81 ? -22.832 -18.139 4.591 1.00 85.81 81 THR A C 1
ATOM 633 O O . THR A 1 81 ? -23.573 -18.786 3.840 1.00 85.81 81 THR A O 1
ATOM 636 N N . PRO A 1 82 ? -22.422 -16.889 4.303 1.00 90.19 82 PRO A N 1
ATOM 637 C CA . PRO A 1 82 ? -22.719 -16.239 3.032 1.00 90.19 82 PRO A CA 1
ATOM 638 C C . PRO A 1 82 ? -22.238 -17.090 1.846 1.00 90.19 82 PRO A C 1
ATOM 640 O O . PRO A 1 82 ? -21.275 -17.850 2.004 1.00 90.19 82 PRO A O 1
ATOM 643 N N . PRO A 1 83 ? -22.873 -16.976 0.662 1.00 90.38 83 PRO A N 1
ATOM 644 C CA . PRO A 1 83 ? -22.408 -17.664 -0.534 1.00 90.38 83 PRO A CA 1
ATOM 645 C C . PRO A 1 83 ? -20.929 -17.383 -0.782 1.00 90.38 83 PRO A C 1
ATOM 647 O O . PRO A 1 83 ? -20.491 -16.233 -0.795 1.00 90.38 83 PRO A O 1
ATOM 650 N N . ARG A 1 84 ? -20.156 -18.451 -0.965 1.00 95.62 84 ARG A N 1
ATOM 651 C CA . ARG A 1 84 ? -18.724 -18.357 -1.221 1.00 95.62 84 ARG A CA 1
ATOM 652 C C . ARG A 1 84 ? -18.503 -18.104 -2.709 1.00 95.62 84 ARG A C 1
ATOM 654 O O . ARG A 1 84 ? -18.720 -19.002 -3.524 1.00 95.62 84 ARG A O 1
ATOM 661 N N . GLN A 1 85 ? -18.117 -16.882 -3.059 1.00 98.00 85 GLN A N 1
ATOM 662 C CA . GLN A 1 85 ? -17.998 -16.434 -4.445 1.00 98.00 85 GLN A CA 1
ATOM 663 C C . GLN A 1 85 ? -16.587 -15.923 -4.742 1.00 98.00 85 GLN A C 1
ATOM 665 O O . GLN A 1 85 ? -15.924 -15.362 -3.875 1.00 98.00 85 GLN A O 1
ATOM 670 N N . ALA A 1 86 ? -16.122 -16.131 -5.969 1.00 98.62 86 ALA A N 1
ATOM 671 C CA . ALA A 1 86 ? -14.853 -15.606 -6.457 1.00 98.62 86 ALA A CA 1
ATOM 672 C C . ALA A 1 86 ? -15.106 -14.591 -7.571 1.00 98.62 86 ALA A C 1
ATOM 674 O O . ALA A 1 86 ? -15.878 -14.877 -8.491 1.00 98.62 86 ALA A O 1
ATOM 675 N N . PHE A 1 87 ? -14.430 -13.448 -7.499 1.00 98.75 87 PHE A N 1
ATOM 676 C CA . PHE A 1 87 ? -14.360 -12.475 -8.579 1.00 98.75 87 PHE A CA 1
ATOM 677 C C . PHE A 1 87 ? -13.126 -12.759 -9.428 1.00 98.75 87 PHE A C 1
ATOM 679 O O . PHE A 1 87 ? -12.013 -12.905 -8.916 1.00 98.75 87 PHE A O 1
ATOM 686 N N . VAL A 1 88 ? -13.336 -12.867 -10.733 1.00 98.88 88 VAL A N 1
ATOM 687 C CA . VAL A 1 88 ? -12.322 -13.236 -11.710 1.00 98.88 88 VAL A CA 1
ATOM 688 C C . VAL A 1 88 ? -12.278 -12.172 -12.790 1.00 98.88 88 VAL A C 1
ATOM 690 O O . VAL A 1 88 ? -13.290 -11.890 -13.429 1.00 98.88 88 VAL A O 1
ATOM 693 N N . ILE A 1 89 ? -11.086 -11.639 -13.039 1.00 98.81 89 ILE A N 1
ATOM 694 C CA . ILE A 1 89 ? -10.803 -10.855 -14.235 1.00 98.81 89 ILE A CA 1
ATOM 695 C C . ILE A 1 89 ? -9.963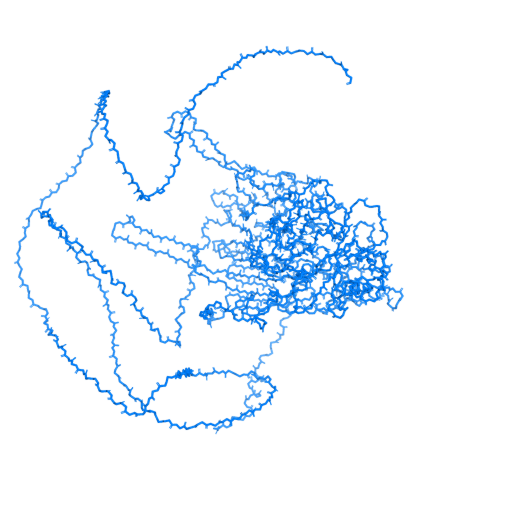 -11.724 -15.161 1.00 98.81 89 ILE A C 1
ATOM 697 O O . ILE A 1 89 ? -8.824 -12.076 -14.838 1.00 98.81 89 ILE A O 1
ATOM 701 N N . ALA A 1 90 ? -10.531 -12.075 -16.311 1.00 98.38 90 ALA A N 1
ATOM 702 C CA . ALA A 1 90 ? -9.874 -12.910 -17.305 1.00 98.38 90 ALA A CA 1
ATOM 703 C C . ALA A 1 90 ? -9.841 -12.228 -18.675 1.00 98.38 90 ALA A C 1
ATOM 705 O O . ALA A 1 90 ? -10.801 -11.580 -19.090 1.00 98.38 90 ALA A O 1
ATOM 706 N N . ARG A 1 91 ? -8.739 -12.410 -19.401 1.00 96.62 91 ARG A N 1
ATOM 707 C CA . ARG A 1 91 ? -8.642 -12.117 -20.831 1.00 96.62 91 ARG A CA 1
ATOM 708 C C . ARG A 1 91 ? -9.047 -13.375 -21.590 1.00 96.62 91 ARG A C 1
ATOM 710 O O . ARG A 1 91 ? -8.345 -14.382 -21.523 1.00 96.62 91 ARG A O 1
ATOM 717 N N . ILE A 1 92 ? -10.182 -13.336 -22.282 1.00 96.81 92 ILE A N 1
ATOM 718 C CA . ILE A 1 92 ? -10.715 -14.447 -23.079 1.00 96.81 92 ILE A CA 1
ATOM 719 C C . ILE A 1 92 ? -10.780 -13.992 -24.530 1.00 96.81 92 ILE A C 1
ATOM 721 O O . ILE A 1 92 ? -11.444 -13.006 -24.814 1.00 96.81 92 ILE A O 1
ATOM 725 N N . ASN A 1 93 ? -10.075 -14.656 -25.448 1.00 94.00 93 ASN A N 1
ATOM 726 C CA . ASN A 1 93 ? -10.013 -14.261 -26.864 1.00 94.00 93 ASN A CA 1
ATOM 727 C C . ASN A 1 93 ? -9.701 -12.764 -27.064 1.00 94.00 93 ASN A C 1
ATOM 729 O O . ASN A 1 93 ? -10.289 -12.098 -27.914 1.00 94.00 93 ASN A O 1
ATOM 733 N N . GLN A 1 94 ? -8.768 -12.237 -26.267 1.00 92.62 94 GLN A N 1
ATOM 734 C CA . GLN A 1 94 ? -8.365 -10.828 -26.276 1.00 92.62 94 GLN A CA 1
ATOM 735 C C . GLN A 1 94 ? -9.477 -9.832 -25.879 1.00 92.62 94 GLN A C 1
ATOM 737 O O . GLN A 1 94 ? -9.387 -8.633 -26.172 1.00 92.62 94 GLN A O 1
ATOM 742 N N . THR A 1 95 ? -10.496 -10.274 -25.144 1.00 95.00 95 THR A N 1
ATOM 743 C CA . THR A 1 95 ? -11.461 -9.398 -24.469 1.00 95.00 95 THR A CA 1
ATOM 744 C C . THR A 1 95 ? -11.425 -9.589 -22.962 1.00 95.00 95 THR A C 1
ATOM 746 O O . THR A 1 95 ? -11.090 -10.662 -22.471 1.00 95.00 95 THR A O 1
ATOM 749 N N . THR A 1 96 ? -11.725 -8.534 -22.209 1.00 97.44 96 THR A N 1
ATOM 750 C CA . THR A 1 96 ? -11.693 -8.569 -20.743 1.00 97.44 96 THR A CA 1
ATOM 751 C C . THR A 1 96 ? -13.065 -8.967 -20.213 1.00 97.44 96 THR A C 1
ATOM 753 O O . THR A 1 96 ? -14.065 -8.348 -20.569 1.00 97.44 96 THR A O 1
ATOM 756 N N . HIS A 1 97 ? -13.105 -9.996 -19.372 1.00 98.56 97 HIS A N 1
ATOM 757 C CA . HIS A 1 97 ? -14.309 -10.506 -18.728 1.00 98.56 97 HIS A CA 1
ATOM 758 C C . HIS A 1 97 ? -14.228 -10.322 -17.214 1.00 98.56 97 HIS A C 1
ATOM 760 O O . HIS A 1 97 ? -13.218 -10.662 -16.595 1.00 98.56 97 HIS A O 1
ATOM 766 N N . GLU A 1 98 ? -15.319 -9.832 -16.636 1.00 98.69 98 GLU A N 1
ATOM 767 C CA . GLU A 1 98 ? -15.605 -9.789 -15.205 1.00 98.69 98 GLU A CA 1
ATOM 768 C C . GLU A 1 98 ? -16.546 -10.949 -14.861 1.00 98.69 98 GLU A C 1
ATOM 770 O O . GLU A 1 98 ? -17.745 -10.923 -15.164 1.00 98.69 98 GLU A O 1
ATOM 775 N N . ILE A 1 99 ? -15.999 -11.992 -14.243 1.00 98.81 99 ILE A N 1
ATOM 776 C CA . ILE A 1 99 ? -16.706 -13.242 -13.970 1.00 98.81 99 ILE A CA 1
ATOM 777 C C . ILE A 1 99 ? -16.877 -13.401 -12.461 1.00 98.81 99 ILE A C 1
ATOM 779 O O . ILE A 1 99 ? -15.917 -13.304 -11.701 1.00 98.81 99 ILE A O 1
ATOM 783 N N . ILE A 1 100 ? -18.097 -13.709 -12.024 1.00 98.75 100 ILE A N 1
ATOM 784 C CA . ILE A 1 100 ? -18.375 -14.144 -10.653 1.00 98.75 100 ILE A CA 1
ATOM 785 C C . ILE A 1 100 ? -18.680 -15.638 -10.685 1.00 98.75 100 ILE A C 1
ATOM 787 O O . ILE A 1 100 ? -19.642 -16.080 -11.323 1.00 98.75 100 ILE A O 1
ATOM 791 N N . VAL A 1 101 ? -17.864 -16.419 -9.980 1.00 98.69 101 VAL A N 1
ATOM 792 C CA . VAL A 1 101 ? -18.041 -17.864 -9.810 1.00 98.69 101 VAL A CA 1
ATOM 793 C C . VAL A 1 101 ? -18.594 -18.141 -8.421 1.00 98.69 101 VAL A C 1
ATOM 795 O O . VAL A 1 101 ? -17.958 -17.805 -7.426 1.00 98.69 101 VAL A O 1
ATOM 798 N N . ASP A 1 102 ? -19.742 -18.809 -8.337 1.00 97.62 102 ASP A N 1
ATOM 799 C CA . ASP A 1 102 ? -20.257 -19.318 -7.067 1.00 97.62 102 ASP A CA 1
ATOM 800 C C . ASP A 1 102 ? -19.718 -20.728 -6.808 1.00 97.62 102 ASP A C 1
ATOM 802 O O . ASP A 1 102 ? -20.009 -21.679 -7.542 1.00 97.62 102 ASP A O 1
ATOM 806 N N . LEU A 1 103 ? -18.915 -20.855 -5.753 1.00 96.56 103 LEU A N 1
ATOM 807 C CA . LEU A 1 103 ? -18.187 -22.071 -5.388 1.00 96.56 103 LEU A CA 1
ATOM 808 C C . LEU A 1 103 ? -19.046 -23.064 -4.602 1.00 96.56 103 LEU A C 1
ATOM 810 O O . LEU A 1 103 ? -18.673 -24.230 -4.465 1.00 96.56 103 LEU A O 1
ATOM 814 N N . THR A 1 104 ? -20.205 -22.628 -4.106 1.00 91.44 104 THR A N 1
ATOM 815 C CA . THR A 1 104 ? -21.170 -23.501 -3.425 1.00 91.44 104 THR A CA 1
ATOM 816 C C . THR A 1 104 ? -21.889 -24.375 -4.442 1.00 91.44 104 THR A C 1
ATOM 818 O O . THR A 1 104 ? -22.139 -25.556 -4.208 1.00 91.44 104 THR A O 1
ATOM 821 N N . VAL A 1 105 ? -22.209 -23.789 -5.594 1.00 93.75 105 VAL A N 1
ATOM 822 C CA . VAL A 1 105 ? -22.965 -24.445 -6.663 1.00 93.75 105 VAL A CA 1
ATOM 823 C C . VAL A 1 105 ? -22.122 -24.757 -7.907 1.00 93.75 105 VAL A C 1
ATOM 825 O O . VAL A 1 105 ? -22.640 -25.371 -8.837 1.00 93.75 105 VAL A O 1
ATOM 828 N N . ASN A 1 106 ? -20.838 -24.381 -7.900 1.00 95.50 106 ASN A N 1
ATOM 829 C CA . ASN A 1 106 ? -19.832 -24.601 -8.947 1.00 95.50 106 ASN A CA 1
ATOM 830 C C . ASN A 1 106 ? -20.257 -24.095 -10.335 1.00 95.50 106 ASN A C 1
ATOM 832 O O . ASN A 1 106 ? -20.219 -24.839 -11.315 1.00 95.50 106 ASN A O 1
ATOM 836 N N . LYS A 1 107 ? -20.687 -22.834 -10.427 1.00 97.50 107 LYS A N 1
ATOM 837 C CA . LYS A 1 107 ? -21.127 -22.232 -11.696 1.00 97.50 107 LYS A CA 1
ATOM 838 C C . LYS A 1 107 ? -20.844 -20.738 -11.765 1.00 97.50 107 LYS A C 1
ATOM 840 O O . LYS A 1 107 ? -20.788 -20.057 -10.743 1.00 97.50 107 LYS A O 1
ATOM 845 N N . ILE A 1 108 ? -20.685 -20.248 -12.991 1.00 98.44 108 ILE A N 1
ATOM 846 C CA . ILE A 1 108 ? -20.643 -18.815 -13.282 1.00 98.44 108 ILE A CA 1
ATOM 847 C C . ILE A 1 108 ? -22.040 -18.241 -13.033 1.00 98.44 108 ILE A C 1
ATOM 849 O O . ILE A 1 108 ? -23.018 -18.728 -13.602 1.00 98.44 108 ILE A O 1
ATOM 853 N N . VAL A 1 109 ? -22.136 -17.236 -12.164 1.00 98.00 109 VAL A N 1
ATOM 854 C CA . VAL A 1 109 ? -23.394 -16.536 -11.844 1.00 98.00 109 VAL A CA 1
ATOM 855 C C . VAL A 1 109 ? -23.478 -15.154 -12.489 1.00 98.00 109 VAL A C 1
ATOM 857 O O . VAL A 1 109 ? -24.573 -14.625 -12.655 1.00 98.00 109 VAL A O 1
ATOM 860 N N . SER A 1 110 ? -22.341 -14.590 -12.894 1.00 98.38 110 SER A N 1
ATOM 861 C CA . SER A 1 110 ? -22.253 -13.376 -13.704 1.00 98.38 110 SER A CA 1
ATOM 862 C C . SER A 1 110 ? -21.035 -13.475 -14.610 1.00 98.38 110 SER A C 1
ATOM 864 O O . SER A 1 110 ? -19.976 -13.898 -14.158 1.00 98.38 110 SER A O 1
ATOM 866 N N . ASP A 1 111 ? -21.185 -13.056 -15.859 1.00 98.50 111 ASP A N 1
ATOM 867 C CA . ASP A 1 111 ? -20.104 -12.903 -16.830 1.00 98.50 111 ASP A CA 1
ATOM 868 C C . ASP A 1 111 ? -20.386 -11.630 -17.623 1.00 98.50 111 ASP A C 1
ATOM 870 O O . ASP A 1 111 ? -21.387 -11.549 -18.342 1.00 98.50 111 ASP A O 1
ATOM 874 N N . LYS A 1 112 ? -19.576 -10.597 -17.401 1.00 98.25 112 LYS A N 1
ATOM 875 C CA . LYS A 1 112 ? -19.733 -9.297 -18.048 1.00 98.25 112 LYS A CA 1
ATOM 876 C C . LYS A 1 112 ? -18.509 -8.996 -18.889 1.00 98.25 112 LYS A C 1
ATOM 878 O O . LYS A 1 112 ? -17.380 -9.090 -18.417 1.00 98.25 112 LYS A O 1
ATOM 883 N N . LEU A 1 113 ? -18.754 -8.577 -20.124 1.00 97.69 113 LEU A N 1
ATOM 884 C CA . LEU A 1 113 ? -17.717 -8.028 -20.980 1.00 97.69 113 LEU A CA 1
ATOM 885 C C . LEU A 1 113 ? -17.377 -6.612 -20.506 1.00 97.69 113 LEU A C 1
ATOM 887 O O . LEU A 1 113 ? -18.268 -5.767 -20.423 1.00 97.69 113 LEU A O 1
ATOM 891 N N . TYR A 1 114 ? -16.102 -6.354 -20.236 1.00 96.44 114 TYR A N 1
ATOM 892 C CA . TYR A 1 114 ? -15.610 -5.014 -19.949 1.00 96.44 114 TYR A CA 1
ATOM 893 C C . TYR A 1 114 ? -15.207 -4.309 -21.249 1.00 96.44 114 TYR A C 1
ATOM 895 O O . TYR A 1 114 ? -14.288 -4.745 -21.950 1.00 96.44 114 TYR A O 1
ATOM 903 N N . ASP A 1 115 ? -15.891 -3.210 -21.570 1.00 93.00 115 ASP A N 1
ATOM 904 C CA . ASP A 1 115 ? -15.675 -2.401 -22.773 1.00 93.00 115 ASP A CA 1
ATOM 905 C C . ASP A 1 115 ? -15.179 -0.972 -22.478 1.00 93.00 115 ASP A C 1
ATOM 907 O O . ASP A 1 115 ? -15.061 -0.167 -23.410 1.00 93.00 115 ASP A O 1
ATOM 911 N N . GLY A 1 116 ? -14.823 -0.676 -21.222 1.00 93.44 116 GLY A N 1
ATOM 912 C CA . GLY A 1 116 ? -14.257 0.601 -20.780 1.00 93.44 116 GLY A CA 1
ATOM 913 C C . GLY A 1 116 ? -12.781 0.812 -21.157 1.00 93.44 116 GLY A C 1
ATOM 914 O O . GLY A 1 116 ? -12.252 0.181 -22.080 1.00 93.44 116 GLY A O 1
ATOM 915 N N . TYR A 1 117 ? -12.128 1.758 -20.476 1.00 94.06 117 TYR A N 1
ATOM 916 C CA . TYR A 1 117 ? -10.718 2.098 -20.681 1.00 94.06 117 TYR A CA 1
ATOM 917 C C . TYR A 1 117 ? -9.781 1.389 -19.703 1.00 94.06 117 TYR A C 1
ATOM 919 O O . TYR A 1 117 ? -10.129 1.097 -18.571 1.00 94.06 117 TYR A O 1
ATOM 927 N N . GLY A 1 118 ? -8.538 1.201 -20.134 1.00 95.19 118 GLY A N 1
ATOM 928 C CA . GLY A 1 118 ? -7.532 0.510 -19.346 1.00 95.19 118 GLY A CA 1
ATOM 929 C C . GLY A 1 118 ? -7.654 -1.012 -19.404 1.00 95.19 118 GLY A C 1
ATOM 930 O O . GLY A 1 118 ? -8.538 -1.582 -20.052 1.00 95.19 118 GLY A O 1
ATOM 931 N N . TYR A 1 119 ? -6.702 -1.668 -18.755 1.00 96.88 119 TYR A N 1
ATOM 932 C CA . TYR A 1 119 ? -6.490 -3.106 -18.806 1.00 96.88 119 TYR A CA 1
ATOM 933 C C . TYR A 1 119 ? -6.225 -3.676 -17.410 1.00 96.88 119 TYR A C 1
ATOM 935 O O . TYR A 1 119 ? -5.928 -2.930 -16.472 1.00 96.88 119 TYR A O 1
ATOM 943 N N . PRO A 1 120 ? -6.400 -4.999 -17.233 1.00 97.25 120 PRO A N 1
ATOM 944 C CA . PRO A 1 120 ? -6.097 -5.634 -15.961 1.00 97.25 120 PRO A CA 1
ATOM 945 C C . PRO A 1 120 ? -4.592 -5.653 -15.688 1.00 97.25 120 PRO A C 1
ATOM 947 O O . PRO A 1 120 ? -3.786 -5.472 -16.604 1.00 97.25 120 PRO A O 1
ATOM 950 N N . LEU A 1 121 ? -4.254 -5.945 -14.430 1.00 96.19 121 LEU A N 1
ATOM 951 C CA . LEU A 1 121 ? -2.883 -6.136 -13.965 1.00 96.19 121 LEU A CA 1
ATOM 952 C C . LEU A 1 121 ? -2.097 -7.103 -14.857 1.00 96.19 121 LEU A C 1
ATOM 954 O O . LEU A 1 121 ? -2.657 -8.060 -15.402 1.00 96.19 121 LEU A O 1
ATOM 958 N N . LEU A 1 122 ? -0.801 -6.852 -14.996 1.00 97.81 122 LEU A N 1
ATOM 959 C CA . LEU A 1 122 ? 0.109 -7.684 -15.761 1.00 97.81 122 LEU A CA 1
ATOM 960 C C . LEU A 1 122 ? 0.356 -9.011 -15.037 1.00 97.81 122 LEU A C 1
ATOM 962 O O . LEU A 1 122 ? 0.618 -9.043 -13.837 1.00 97.81 122 LEU A O 1
ATOM 966 N N . THR A 1 123 ? 0.323 -10.120 -15.769 1.00 97.44 123 THR A N 1
ATOM 967 C CA . THR A 1 123 ? 0.753 -11.423 -15.227 1.00 97.44 123 THR A CA 1
ATOM 968 C C . THR A 1 123 ? 2.271 -11.567 -15.304 1.00 97.44 123 THR A C 1
ATOM 970 O O . THR A 1 123 ? 2.914 -10.958 -16.159 1.00 97.44 123 THR A O 1
ATOM 973 N N . PHE A 1 124 ? 2.888 -12.372 -14.434 1.00 96.56 124 PHE A N 1
ATOM 974 C CA . PHE A 1 124 ? 4.332 -12.621 -14.543 1.00 96.56 124 PHE A CA 1
ATOM 975 C C . PHE A 1 124 ? 4.680 -13.336 -15.849 1.00 96.56 124 PHE A C 1
ATOM 977 O O . PHE A 1 124 ? 5.704 -13.053 -16.461 1.00 96.56 124 PHE A O 1
ATOM 984 N N . GLU A 1 125 ? 3.827 -14.252 -16.297 1.00 97.00 125 GLU A N 1
ATOM 985 C CA . GLU A 1 125 ? 4.061 -15.040 -17.498 1.00 97.00 125 GLU A CA 1
ATOM 986 C C . GLU A 1 125 ? 4.034 -14.183 -18.777 1.00 97.00 125 GLU A C 1
ATOM 988 O O . GLU A 1 125 ? 4.899 -14.378 -19.636 1.00 97.00 125 GLU A O 1
ATOM 993 N N . GLU A 1 126 ? 3.130 -13.199 -18.900 1.00 96.44 126 GLU A N 1
ATOM 994 C CA . GLU A 1 126 ? 3.138 -12.280 -20.051 1.00 96.44 126 GLU A CA 1
ATOM 995 C C . GLU A 1 126 ? 4.333 -11.312 -20.021 1.00 96.44 126 GLU A C 1
ATOM 997 O O . GLU A 1 126 ? 4.902 -11.019 -21.074 1.00 96.44 126 GLU A O 1
ATOM 1002 N N . GLN A 1 127 ? 4.771 -10.888 -18.829 1.00 98.00 127 GLN A N 1
ATOM 1003 C CA . GLN A 1 127 ? 5.978 -10.069 -18.657 1.00 98.00 127 GLN A CA 1
ATOM 1004 C C . GLN A 1 127 ? 7.236 -10.846 -19.068 1.00 98.00 127 GLN A C 1
ATOM 1006 O O . GLN A 1 127 ? 7.968 -10.405 -19.949 1.00 98.00 127 GLN A O 1
ATOM 1011 N N . ILE A 1 128 ? 7.426 -12.064 -18.545 1.00 97.81 128 ILE A N 1
ATOM 1012 C CA . ILE A 1 128 ? 8.547 -12.950 -18.914 1.00 97.81 128 ILE A CA 1
ATOM 1013 C C . ILE A 1 128 ? 8.577 -13.194 -20.429 1.00 97.81 128 ILE A C 1
ATOM 1015 O O . ILE A 1 128 ? 9.646 -13.202 -21.046 1.00 97.81 128 ILE A O 1
ATOM 1019 N N . ALA A 1 129 ? 7.409 -13.400 -21.045 1.00 97.94 129 ALA A N 1
ATOM 1020 C CA . ALA A 1 129 ? 7.314 -13.589 -22.485 1.00 97.94 129 ALA A CA 1
ATOM 1021 C C . ALA A 1 129 ? 7.733 -12.328 -23.259 1.00 97.94 129 ALA A C 1
ATOM 1023 O O . ALA A 1 129 ? 8.485 -12.447 -24.229 1.00 97.94 129 ALA A O 1
ATOM 1024 N N . ALA A 1 130 ? 7.295 -11.141 -22.828 1.00 98.25 130 ALA A N 1
ATOM 1025 C CA . ALA A 1 130 ? 7.679 -9.863 -23.423 1.00 98.25 130 ALA A CA 1
ATOM 1026 C C . ALA A 1 130 ? 9.185 -9.579 -23.273 1.00 98.25 130 ALA A C 1
ATOM 1028 O O . ALA A 1 130 ? 9.838 -9.213 -24.254 1.00 98.25 130 ALA A O 1
ATOM 1029 N N . ASP A 1 131 ? 9.747 -9.830 -22.090 1.00 98.12 131 ASP A N 1
ATOM 1030 C CA . ASP A 1 131 ? 11.152 -9.578 -21.741 1.00 98.12 131 ASP A CA 1
ATOM 1031 C C . ASP A 1 131 ? 12.130 -10.464 -22.516 1.00 98.12 131 ASP A C 1
ATOM 1033 O O . ASP A 1 131 ? 13.275 -10.085 -22.766 1.00 98.12 131 ASP A O 1
ATOM 1037 N N . ALA A 1 132 ? 11.673 -11.632 -22.971 1.00 98.19 132 ALA A N 1
ATOM 1038 C CA . ALA A 1 132 ? 12.464 -12.537 -23.795 1.00 98.19 132 ALA A CA 1
ATOM 1039 C C . ALA A 1 132 ? 12.527 -12.132 -25.283 1.00 98.19 132 ALA A C 1
ATOM 1041 O O . ALA A 1 132 ? 13.389 -12.635 -26.014 1.00 98.19 132 ALA A O 1
ATOM 1042 N N . LEU A 1 133 ? 11.627 -11.264 -25.767 1.00 98.38 133 LEU A N 1
ATOM 1043 C CA . LEU A 1 133 ? 11.554 -10.894 -27.188 1.00 98.38 133 LEU A CA 1
ATOM 1044 C C . LEU A 1 133 ? 12.792 -10.128 -27.688 1.00 98.38 133 LEU A C 1
ATOM 1046 O O . LEU A 1 133 ? 13.312 -10.510 -28.744 1.00 98.38 133 LEU A O 1
ATOM 1050 N N . PRO A 1 134 ? 13.306 -9.090 -26.987 1.00 98.31 134 PRO A N 1
ATOM 1051 C CA . PRO A 1 134 ? 14.480 -8.344 -27.442 1.00 98.31 134 PRO A CA 1
ATOM 1052 C C . PRO A 1 134 ? 15.694 -9.243 -27.679 1.00 98.31 134 PRO A C 1
ATOM 1054 O O . PRO A 1 134 ? 16.390 -9.091 -28.682 1.00 98.31 134 PRO A O 1
ATOM 1057 N N . LEU A 1 135 ? 15.888 -10.253 -26.825 1.00 97.62 135 LEU A N 1
ATOM 1058 C CA . LEU A 1 135 ? 17.030 -11.174 -26.858 1.00 97.62 135 LEU A CA 1
ATOM 1059 C C . LEU A 1 135 ? 17.096 -12.046 -28.125 1.00 97.62 135 LEU A C 1
ATOM 1061 O O . LEU A 1 135 ? 18.086 -12.735 -28.358 1.00 97.62 135 LEU A O 1
ATOM 1065 N N . LYS A 1 136 ? 16.050 -12.029 -28.958 1.00 97.06 136 LYS A N 1
ATOM 1066 C CA . LYS A 1 136 ? 15.983 -12.737 -30.247 1.00 97.06 136 LYS A CA 1
ATOM 1067 C C . LYS A 1 136 ? 15.758 -11.791 -31.429 1.00 97.06 136 LYS A C 1
ATOM 1069 O O . LYS A 1 136 ? 15.664 -12.240 -32.570 1.00 97.06 136 LYS A O 1
ATOM 1074 N N . TYR A 1 137 ? 15.648 -10.488 -31.180 1.00 98.38 137 TYR A N 1
ATOM 1075 C CA . TYR A 1 137 ? 15.273 -9.506 -32.184 1.00 98.38 137 TYR A CA 1
ATOM 1076 C C . TYR A 1 137 ? 16.509 -8.906 -32.856 1.00 98.38 137 TYR A C 1
ATOM 1078 O O . TYR A 1 137 ? 17.284 -8.196 -32.222 1.00 98.38 137 TYR A O 1
ATOM 1086 N N . ALA A 1 138 ? 16.693 -9.166 -34.154 1.00 98.38 138 ALA A N 1
ATOM 1087 C CA . ALA A 1 138 ? 17.923 -8.809 -34.869 1.00 98.38 138 ALA A CA 1
ATOM 1088 C C . ALA A 1 138 ? 18.347 -7.326 -34.729 1.00 98.38 138 ALA A C 1
ATOM 1090 O O . ALA A 1 138 ? 19.525 -7.091 -34.456 1.00 98.38 138 ALA A O 1
ATOM 1091 N N . PRO A 1 139 ? 17.443 -6.325 -34.819 1.00 98.25 139 PRO A N 1
ATOM 1092 C CA . PRO A 1 139 ? 17.817 -4.930 -34.563 1.00 98.25 139 PRO A CA 1
ATOM 1093 C C . PRO A 1 139 ? 18.325 -4.664 -33.138 1.00 98.25 139 PRO A C 1
ATOM 1095 O O . PRO A 1 139 ? 19.257 -3.883 -32.957 1.00 98.25 139 PRO A O 1
ATOM 1098 N N . PHE A 1 140 ? 17.758 -5.331 -32.128 1.00 98.44 140 PHE A N 1
ATOM 1099 C CA . PHE A 1 140 ? 18.227 -5.219 -30.745 1.00 98.44 140 PHE A CA 1
ATOM 1100 C C . PHE A 1 140 ? 19.591 -5.895 -30.566 1.00 98.44 140 PHE A C 1
ATOM 1102 O O . PHE A 1 140 ? 20.498 -5.305 -29.987 1.00 98.44 140 PHE A O 1
ATOM 1109 N N . LEU A 1 141 ? 19.788 -7.086 -31.135 1.00 98.38 141 LEU A N 1
ATOM 1110 C CA . LEU A 1 141 ? 21.081 -7.781 -31.099 1.00 98.38 141 LEU A CA 1
ATOM 1111 C C . LEU A 1 141 ? 22.204 -6.942 -31.725 1.00 98.38 141 LEU A C 1
ATOM 1113 O O . LEU A 1 141 ? 23.306 -6.870 -31.181 1.00 98.38 141 LEU A O 1
ATOM 1117 N N . GLU A 1 142 ? 21.916 -6.256 -32.833 1.00 97.88 142 GLU A N 1
ATOM 1118 C CA . GLU A 1 142 ? 22.858 -5.323 -33.452 1.00 97.88 142 GLU A CA 1
ATOM 1119 C C . GLU A 1 142 ? 23.166 -4.128 -32.538 1.00 97.88 142 GLU A C 1
ATOM 1121 O O . GLU A 1 142 ? 24.321 -3.723 -32.408 1.00 97.88 142 GLU A O 1
ATOM 1126 N N . SER A 1 143 ? 22.149 -3.598 -31.858 1.00 97.81 143 SER A N 1
ATOM 1127 C CA . SER A 1 143 ? 22.277 -2.497 -30.898 1.00 97.81 143 SER A CA 1
ATOM 1128 C C . SER A 1 143 ? 23.164 -2.852 -29.696 1.00 97.81 143 SER A C 1
ATOM 1130 O O . SER A 1 143 ? 24.009 -2.046 -29.288 1.00 97.81 143 SER A O 1
ATOM 1132 N N . ILE A 1 144 ? 23.029 -4.074 -29.172 1.00 98.00 144 ILE A N 1
ATOM 1133 C CA . ILE A 1 144 ? 23.874 -4.630 -28.103 1.00 98.00 144 ILE A CA 1
ATOM 1134 C C . ILE A 1 144 ? 25.311 -4.837 -28.603 1.00 98.00 144 ILE A C 1
ATOM 1136 O O . ILE A 1 144 ? 26.261 -4.397 -27.950 1.00 98.00 144 ILE A O 1
ATOM 1140 N N . ARG A 1 145 ? 25.489 -5.398 -29.808 1.00 97.00 145 ARG A N 1
ATOM 1141 C CA . ARG A 1 145 ? 26.810 -5.583 -30.436 1.00 97.00 145 ARG A CA 1
ATOM 1142 C C . ARG A 1 145 ? 27.536 -4.257 -30.659 1.00 97.00 145 ARG A C 1
ATOM 1144 O O . ARG A 1 145 ? 28.727 -4.160 -30.373 1.00 97.00 145 ARG A O 1
ATOM 1151 N N . LYS A 1 146 ? 26.826 -3.220 -31.117 1.00 96.19 146 LYS A N 1
ATOM 1152 C CA . LYS A 1 146 ? 27.357 -1.857 -31.298 1.00 96.19 146 LYS A CA 1
ATOM 1153 C C . LYS A 1 146 ? 27.901 -1.266 -29.992 1.00 96.19 146 LYS A C 1
ATOM 1155 O O . LYS A 1 146 ? 28.851 -0.490 -30.029 1.00 96.19 146 LYS A O 1
ATOM 1160 N N . ARG A 1 147 ? 27.321 -1.643 -28.850 1.00 96.31 147 ARG A N 1
ATOM 1161 C CA . ARG A 1 147 ? 27.753 -1.228 -27.504 1.00 96.31 147 ARG A CA 1
ATOM 1162 C C . ARG A 1 147 ? 28.865 -2.108 -26.924 1.00 96.31 147 ARG A C 1
ATOM 1164 O O . ARG A 1 147 ? 29.309 -1.855 -25.812 1.00 96.31 147 ARG A O 1
ATOM 1171 N N . GLY A 1 148 ? 29.319 -3.127 -27.660 1.00 95.75 148 GLY A N 1
ATOM 1172 C CA . GLY A 1 148 ? 30.341 -4.067 -27.197 1.00 95.75 148 GLY A CA 1
ATOM 1173 C C . GLY A 1 148 ? 29.870 -4.975 -26.059 1.00 95.75 148 GLY A C 1
ATOM 1174 O O . GLY A 1 148 ? 30.700 -5.508 -25.328 1.00 95.75 148 GLY A O 1
ATOM 1175 N N . LEU A 1 149 ? 28.554 -5.137 -25.893 1.00 96.50 149 LEU A N 1
ATOM 1176 C CA . LEU A 1 149 ? 27.964 -5.938 -24.827 1.00 96.50 149 LEU A CA 1
ATOM 1177 C C . LEU A 1 149 ? 27.751 -7.386 -25.270 1.00 96.50 149 LEU A C 1
ATOM 1179 O O . LEU A 1 149 ? 27.488 -7.676 -26.439 1.00 96.50 149 LEU A O 1
ATOM 1183 N N . LYS A 1 150 ? 27.847 -8.294 -24.302 1.00 95.81 150 LYS A N 1
ATOM 1184 C CA . LYS A 1 150 ? 27.548 -9.716 -24.457 1.00 95.81 150 LYS A CA 1
ATOM 1185 C C . LYS A 1 150 ? 26.063 -9.945 -24.232 1.00 95.81 150 LYS A C 1
ATOM 1187 O O . LYS A 1 150 ? 25.549 -9.552 -23.191 1.00 95.81 150 LYS A O 1
ATOM 1192 N N . ILE A 1 151 ? 25.379 -10.577 -25.181 1.00 96.62 151 ILE A N 1
ATOM 1193 C CA . ILE A 1 151 ? 23.928 -10.784 -25.079 1.00 96.62 151 ILE A CA 1
ATOM 1194 C C . ILE A 1 151 ? 23.557 -11.692 -23.899 1.00 96.62 151 ILE A C 1
ATOM 1196 O O . ILE A 1 151 ? 22.506 -11.513 -23.298 1.00 96.62 151 ILE A O 1
ATOM 1200 N N . GLU A 1 152 ? 24.439 -12.620 -23.531 1.00 95.88 152 GLU A N 1
ATOM 1201 C CA . GLU A 1 152 ? 24.293 -13.512 -22.380 1.00 95.88 152 GLU A CA 1
ATOM 1202 C C . GLU A 1 152 ? 24.322 -12.792 -21.021 1.00 95.88 152 GLU A C 1
ATOM 1204 O O . GLU A 1 152 ? 23.842 -13.346 -20.038 1.00 95.88 152 GLU A O 1
ATOM 1209 N N . GLU A 1 153 ? 24.835 -11.559 -20.975 1.00 96.56 153 GLU A N 1
ATOM 1210 C CA . GLU A 1 153 ? 24.856 -10.699 -19.783 1.00 96.56 153 GLU A CA 1
ATOM 1211 C C . GLU A 1 153 ? 23.732 -9.647 -19.811 1.00 96.56 153 GLU A C 1
ATOM 1213 O O . GLU A 1 153 ? 23.681 -8.779 -18.940 1.00 96.56 153 GLU A O 1
ATOM 1218 N N . VAL A 1 154 ? 22.844 -9.677 -20.812 1.00 97.69 154 VAL A N 1
ATOM 1219 C CA . VAL A 1 154 ? 21.730 -8.730 -20.929 1.00 97.69 154 VAL A CA 1
ATOM 1220 C C . VAL A 1 154 ? 20.458 -9.350 -20.368 1.00 97.69 154 VAL A C 1
ATOM 1222 O O . VAL A 1 154 ? 20.008 -10.403 -20.819 1.00 97.69 154 VAL A O 1
ATOM 1225 N N . VAL A 1 155 ? 19.842 -8.649 -19.422 1.00 97.50 155 VAL A N 1
ATOM 1226 C CA . VAL A 1 155 ? 18.516 -8.969 -18.880 1.00 97.50 155 VAL A CA 1
ATOM 1227 C C . VAL A 1 155 ? 17.558 -7.829 -19.169 1.00 97.50 155 VAL A C 1
ATOM 1229 O O . VAL A 1 155 ? 17.986 -6.686 -19.292 1.00 97.50 155 VAL A O 1
ATOM 1232 N N . CYS A 1 156 ? 16.272 -8.125 -19.296 1.00 97.94 156 CYS A N 1
ATOM 1233 C CA . CYS A 1 156 ? 15.260 -7.129 -19.622 1.00 97.94 156 CYS A CA 1
ATOM 1234 C C . CYS A 1 156 ? 14.090 -7.202 -18.642 1.00 97.94 156 CYS A C 1
ATOM 1236 O O . CYS A 1 156 ? 13.887 -8.234 -18.007 1.00 97.94 156 CYS A O 1
ATOM 1238 N N . GLY A 1 157 ? 13.357 -6.098 -18.534 1.00 96.56 157 GLY A N 1
ATOM 1239 C CA . GLY A 1 157 ? 12.137 -5.978 -17.747 1.00 96.56 157 GLY A CA 1
ATOM 1240 C C . GLY A 1 157 ? 11.095 -5.139 -18.480 1.00 96.56 157 GLY A C 1
ATOM 1241 O O . GLY A 1 157 ? 11.445 -4.212 -19.224 1.00 96.56 157 GLY A O 1
ATOM 1242 N N . SER A 1 158 ? 9.823 -5.470 -18.265 1.00 96.62 158 SER A N 1
ATOM 1243 C CA . SER A 1 158 ? 8.682 -4.814 -18.902 1.00 96.62 158 SER A CA 1
ATOM 1244 C C . SER A 1 158 ? 8.033 -3.765 -17.997 1.00 96.62 158 SER A C 1
ATOM 1246 O O . SER A 1 158 ? 7.869 -3.942 -16.792 1.00 96.62 158 SER A O 1
ATOM 1248 N N . PHE A 1 159 ? 7.664 -2.647 -18.608 1.00 97.38 159 PHE A N 1
ATOM 1249 C CA . PHE A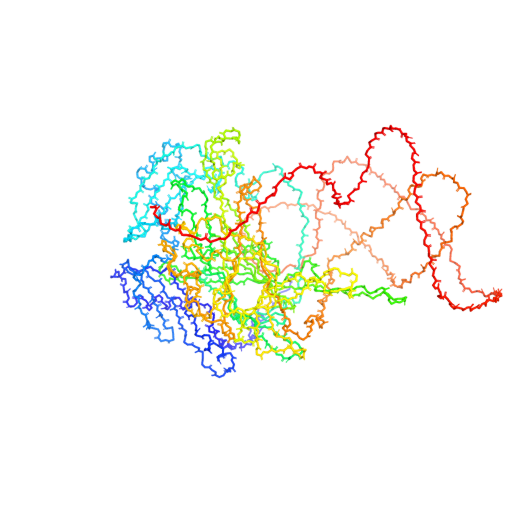 1 159 ? 7.203 -1.437 -17.950 1.00 97.38 159 PHE A CA 1
ATOM 1250 C C . PHE A 1 159 ? 5.828 -1.072 -18.505 1.00 97.38 159 PHE A C 1
ATOM 1252 O O . PHE A 1 159 ? 5.647 -0.989 -19.731 1.00 97.38 159 PHE A O 1
ATOM 1259 N N . ALA A 1 160 ? 4.871 -0.838 -17.604 1.00 96.88 160 ALA A N 1
ATOM 1260 C CA . ALA A 1 160 ? 3.596 -0.224 -17.945 1.00 96.88 160 ALA A CA 1
ATOM 1261 C C . ALA A 1 160 ? 3.838 1.158 -18.571 1.00 96.88 160 ALA A C 1
ATOM 1263 O O . ALA A 1 160 ? 4.814 1.839 -18.258 1.00 96.88 160 ALA A O 1
ATOM 1264 N N . VAL A 1 161 ? 2.978 1.553 -19.511 1.00 95.56 161 VAL A N 1
ATOM 1265 C CA . VAL A 1 161 ? 3.212 2.741 -20.358 1.00 95.56 161 VAL A CA 1
ATOM 1266 C C . VAL A 1 161 ? 2.241 3.886 -20.101 1.00 95.56 161 VAL A C 1
ATOM 1268 O O . VAL A 1 161 ? 2.346 4.919 -20.758 1.00 95.56 161 VAL A O 1
ATOM 1271 N N . GLY A 1 162 ? 1.289 3.702 -19.184 1.00 94.81 162 GLY A N 1
ATOM 1272 C CA . GLY A 1 162 ? 0.249 4.683 -18.894 1.00 94.81 162 GLY A CA 1
ATOM 1273 C C . GLY A 1 162 ? -0.563 5.101 -20.123 1.00 94.81 162 GLY A C 1
ATOM 1274 O O . GLY A 1 162 ? -0.784 4.316 -21.039 1.00 94.81 162 GLY A O 1
ATOM 1275 N N . TRP A 1 163 ? -1.040 6.341 -20.127 1.00 96.19 163 TRP A N 1
ATOM 1276 C CA . TRP A 1 163 ? -1.815 6.939 -21.216 1.00 96.19 163 TRP A CA 1
ATOM 1277 C C . TRP A 1 163 ? -1.418 8.408 -21.336 1.00 96.19 163 TRP A C 1
ATOM 1279 O O . TRP A 1 163 ? -1.286 9.072 -20.313 1.00 96.19 163 TRP A O 1
ATOM 1289 N N . TYR A 1 164 ? -1.238 8.913 -22.558 1.00 96.31 164 TYR A N 1
ATOM 1290 C CA . TYR A 1 164 ? -0.726 10.264 -22.829 1.00 96.31 164 TYR A CA 1
ATOM 1291 C C . TYR A 1 164 ? -1.547 10.993 -23.902 1.00 96.31 164 TYR A C 1
ATOM 1293 O O . TYR A 1 164 ? -1.019 11.715 -24.750 1.00 96.31 164 TYR A O 1
ATOM 1301 N N . GLY A 1 165 ? -2.868 10.795 -23.874 1.00 94.44 165 GLY A N 1
ATOM 1302 C CA . GLY A 1 165 ? -3.815 11.494 -24.747 1.00 94.44 165 GLY A CA 1
ATOM 1303 C C . GLY A 1 165 ? -4.120 10.783 -26.062 1.00 94.44 165 GLY A C 1
ATOM 1304 O O . GLY A 1 165 ? -4.968 11.245 -26.824 1.00 94.44 165 GLY A O 1
ATOM 1305 N N . GLU A 1 166 ? -3.496 9.639 -26.339 1.00 92.25 166 GLU A N 1
ATOM 1306 C CA . GLU A 1 166 ? -3.772 8.886 -27.555 1.00 92.25 166 GLU A CA 1
ATOM 1307 C C . GLU A 1 166 ? -5.222 8.373 -27.620 1.00 92.25 166 GLU A C 1
ATOM 1309 O O . GLU A 1 166 ? -5.862 8.028 -26.615 1.00 92.25 166 GLU A O 1
ATOM 1314 N N . GLU A 1 167 ? -5.753 8.294 -28.844 1.00 85.75 167 GLU A N 1
ATOM 1315 C CA . GLU A 1 167 ? -7.043 7.661 -29.111 1.00 85.75 167 GLU A CA 1
ATOM 1316 C C . GLU A 1 167 ? -7.027 6.177 -28.723 1.00 85.75 167 GLU A C 1
ATOM 1318 O O . GLU A 1 167 ? -5.972 5.547 -28.633 1.00 85.75 167 GLU A O 1
ATOM 1323 N N . ARG A 1 168 ? -8.212 5.602 -28.475 1.00 75.56 168 ARG A N 1
ATOM 1324 C CA . ARG A 1 168 ? -8.343 4.226 -27.978 1.00 75.56 168 ARG A CA 1
ATOM 1325 C C . ARG A 1 168 ? -7.675 3.244 -28.944 1.00 75.56 168 ARG A C 1
ATOM 1327 O O . ARG A 1 168 ? -8.194 2.964 -30.023 1.00 75.56 168 ARG A O 1
ATOM 1334 N N . ARG A 1 169 ? -6.535 2.684 -28.536 1.00 66.75 169 ARG A N 1
ATOM 1335 C CA . ARG A 1 169 ? -5.843 1.618 -29.268 1.00 66.75 169 ARG A CA 1
ATOM 1336 C C . ARG A 1 169 ? -6.451 0.270 -28.890 1.00 66.75 169 ARG A C 1
ATOM 1338 O O . ARG A 1 169 ? -6.812 0.050 -27.742 1.00 66.75 169 ARG A O 1
ATOM 1345 N N . LYS A 1 170 ? -6.520 -0.658 -29.848 1.00 71.81 170 LYS A N 1
ATOM 1346 C CA . LYS A 1 170 ? -6.932 -2.058 -29.607 1.00 71.81 170 LYS A CA 1
ATOM 1347 C C . LYS A 1 170 ? -5.818 -2.935 -29.006 1.00 71.81 170 LYS A C 1
ATOM 1349 O O . LYS A 1 170 ? -5.973 -4.146 -28.965 1.00 71.81 170 LYS A O 1
ATOM 1354 N N . LYS A 1 171 ? -4.678 -2.347 -28.633 1.00 85.62 171 LYS A N 1
ATOM 1355 C CA . LYS A 1 171 ? -3.461 -3.070 -28.241 1.00 85.62 171 LYS A CA 1
ATOM 1356 C C . LYS A 1 171 ? -3.154 -2.831 -26.771 1.00 85.62 171 LYS A C 1
ATOM 1358 O O . LYS A 1 171 ? -3.316 -1.698 -26.322 1.00 85.62 171 LYS A O 1
ATOM 1363 N N . ARG A 1 172 ? -2.672 -3.868 -26.082 1.00 94.00 172 ARG A N 1
ATOM 1364 C CA . ARG A 1 172 ? -2.076 -3.775 -24.741 1.00 94.00 172 ARG A CA 1
ATOM 1365 C C . ARG A 1 172 ? -0.578 -3.656 -24.893 1.00 94.00 172 ARG A C 1
ATOM 1367 O O . ARG A 1 172 ? 0.058 -4.553 -25.443 1.00 94.00 172 ARG A O 1
ATOM 1374 N N . ILE A 1 173 ? -0.040 -2.524 -24.475 1.00 95.25 173 ILE A N 1
ATOM 1375 C CA . ILE A 1 173 ? 1.338 -2.151 -24.768 1.00 95.25 173 ILE A CA 1
ATOM 1376 C C . ILE A 1 173 ? 2.158 -2.159 -23.484 1.00 95.25 173 ILE A C 1
ATOM 1378 O O . ILE A 1 173 ? 1.752 -1.552 -22.497 1.00 95.25 173 ILE A O 1
ATOM 1382 N N . ALA A 1 174 ? 3.338 -2.771 -23.557 1.00 97.25 174 ALA A N 1
ATOM 1383 C CA . ALA A 1 174 ? 4.414 -2.609 -22.586 1.00 97.25 174 ALA A CA 1
ATOM 1384 C C . ALA A 1 174 ? 5.677 -2.078 -23.281 1.00 97.25 174 ALA A C 1
ATOM 1386 O O . ALA A 1 174 ? 5.895 -2.302 -24.481 1.00 97.25 174 ALA A O 1
ATOM 1387 N N . ARG A 1 175 ? 6.528 -1.377 -22.531 1.00 97.44 175 ARG A N 1
ATOM 1388 C CA . ARG A 1 175 ? 7.887 -1.030 -22.964 1.00 97.44 175 ARG A CA 1
ATOM 1389 C C . ARG A 1 175 ? 8.881 -1.929 -22.248 1.00 97.44 175 ARG A C 1
ATOM 1391 O O . ARG A 1 175 ? 8.801 -2.091 -21.043 1.00 97.44 175 ARG A O 1
ATOM 1398 N N . VAL A 1 176 ? 9.804 -2.517 -22.994 1.00 97.94 176 VAL A N 1
ATOM 1399 C CA . VAL A 1 176 ? 10.853 -3.379 -22.455 1.00 97.94 176 VAL A CA 1
ATOM 1400 C C . VAL A 1 176 ? 12.168 -2.611 -22.469 1.00 97.94 176 VAL A C 1
ATOM 1402 O O . VAL A 1 176 ? 12.593 -2.103 -23.516 1.00 97.94 176 VAL A O 1
ATOM 1405 N N . MET A 1 177 ? 12.781 -2.533 -21.292 1.00 95.38 177 MET A N 1
ATOM 1406 C CA . MET A 1 177 ? 14.084 -1.927 -21.034 1.00 95.38 177 MET A CA 1
ATOM 1407 C C . MET A 1 177 ? 15.053 -3.023 -20.602 1.00 95.38 177 MET A C 1
ATOM 1409 O O . MET A 1 177 ? 14.639 -4.021 -20.016 1.00 95.38 177 MET A O 1
ATOM 1413 N N . CYS A 1 178 ? 16.336 -2.862 -20.914 1.00 97.62 178 CYS A N 1
ATOM 1414 C CA . CYS A 1 178 ? 17.334 -3.889 -20.638 1.00 97.62 178 CYS A CA 1
ATOM 1415 C C . CYS A 1 178 ? 18.533 -3.334 -19.873 1.00 97.62 178 CYS A C 1
ATOM 1417 O O . CYS A 1 178 ? 18.844 -2.146 -19.939 1.00 97.62 178 CYS A O 1
ATOM 1419 N N . TYR A 1 179 ? 19.215 -4.227 -19.171 1.00 97.75 179 TYR A N 1
ATOM 1420 C CA . TYR A 1 179 ? 20.280 -3.971 -18.216 1.00 97.75 179 TYR A CA 1
ATOM 1421 C C . TYR A 1 179 ? 21.431 -4.953 -18.448 1.00 97.75 179 TYR A C 1
ATOM 1423 O O . TYR A 1 179 ? 21.240 -6.011 -19.052 1.00 97.75 179 TYR A O 1
ATOM 1431 N N . CYS A 1 180 ? 22.622 -4.617 -17.959 1.00 97.06 180 CYS A N 1
ATOM 1432 C CA . CYS A 1 180 ? 23.822 -5.441 -18.093 1.00 97.06 180 CYS A CA 1
ATOM 1433 C C . CYS A 1 180 ? 24.269 -6.022 -16.742 1.00 97.06 180 CYS A C 1
ATOM 1435 O O . CYS A 1 180 ? 24.502 -5.278 -15.792 1.00 97.06 180 CYS A O 1
ATOM 1437 N N . LEU A 1 181 ? 24.462 -7.339 -16.666 1.00 95.75 181 LEU A N 1
ATOM 1438 C CA . LEU A 1 181 ? 24.900 -8.055 -15.463 1.00 95.75 181 LEU A CA 1
ATOM 1439 C C . LEU A 1 181 ? 26.421 -8.146 -15.299 1.00 95.75 181 LEU A C 1
ATOM 1441 O O . LEU A 1 181 ? 26.874 -8.474 -14.215 1.00 95.75 181 LEU A O 1
ATOM 1445 N N . ASP A 1 182 ? 27.225 -7.843 -16.321 1.00 88.75 182 ASP A N 1
ATOM 1446 C CA . ASP A 1 182 ? 28.670 -8.141 -16.356 1.00 88.75 182 ASP A CA 1
ATOM 1447 C C . ASP A 1 182 ? 29.429 -7.738 -15.063 1.00 88.75 182 ASP A C 1
ATOM 1449 O O . ASP A 1 182 ? 29.770 -6.568 -14.867 1.00 88.75 182 ASP A O 1
ATOM 1453 N N . GLY A 1 183 ? 29.648 -8.707 -14.162 1.00 85.62 183 GLY A N 1
ATOM 1454 C CA . GLY A 1 183 ? 30.324 -8.536 -12.867 1.00 85.62 183 GLY A CA 1
ATOM 1455 C C . GLY A 1 183 ? 29.443 -8.302 -11.622 1.00 85.62 183 GLY A C 1
ATOM 1456 O O . GLY A 1 183 ? 29.986 -8.257 -10.520 1.00 85.62 183 GLY A O 1
ATOM 1457 N N . THR A 1 184 ? 28.114 -8.190 -11.734 1.00 94.62 184 THR A N 1
ATOM 1458 C CA . THR A 1 184 ? 27.192 -7.894 -10.616 1.00 94.62 184 THR A CA 1
ATOM 1459 C C . THR A 1 184 ? 25.785 -8.472 -10.827 1.00 94.62 184 THR A C 1
ATOM 1461 O O . THR A 1 184 ? 25.317 -8.633 -11.946 1.00 94.62 184 THR A O 1
ATOM 1464 N N . VAL A 1 185 ? 25.057 -8.758 -9.744 1.00 96.12 185 VAL A N 1
ATOM 1465 C CA . VAL A 1 185 ? 23.612 -9.079 -9.836 1.00 96.12 185 VAL A CA 1
ATOM 1466 C C . VAL A 1 185 ? 22.719 -7.842 -9.810 1.00 96.12 185 VAL A C 1
ATOM 1468 O O . VAL A 1 185 ? 21.517 -7.952 -10.027 1.00 96.12 185 VAL A O 1
ATOM 1471 N N . ASN A 1 186 ? 23.286 -6.669 -9.531 1.00 96.81 186 ASN A N 1
ATOM 1472 C CA . ASN A 1 186 ? 22.536 -5.431 -9.398 1.00 96.81 186 ASN A CA 1
ATOM 1473 C C . ASN A 1 186 ? 22.282 -4.795 -10.774 1.00 96.81 186 ASN A C 1
ATOM 1475 O O . ASN A 1 186 ? 22.880 -3.781 -11.136 1.00 96.81 186 ASN A O 1
ATOM 1479 N N . ALA A 1 187 ? 21.424 -5.450 -11.561 1.00 96.75 187 ALA A N 1
ATOM 1480 C CA . ALA A 1 187 ? 21.112 -5.071 -12.937 1.00 96.75 187 ALA A CA 1
ATOM 1481 C C . ALA A 1 187 ? 20.598 -3.629 -13.039 1.00 96.75 187 ALA A C 1
ATOM 1483 O O . ALA A 1 187 ? 21.014 -2.898 -13.935 1.00 96.75 187 ALA A O 1
ATOM 1484 N N . TYR A 1 188 ? 19.765 -3.202 -12.085 1.00 97.12 188 TYR A N 1
ATOM 1485 C CA . TYR A 1 188 ? 19.178 -1.864 -12.064 1.00 97.12 188 TYR A CA 1
ATOM 1486 C C . TYR A 1 188 ? 20.229 -0.755 -12.067 1.00 97.12 188 TYR A C 1
ATOM 1488 O O . TYR A 1 188 ? 19.985 0.275 -12.677 1.00 97.12 188 TYR A O 1
ATOM 1496 N N . MET A 1 189 ? 21.433 -0.981 -11.520 1.00 97.19 189 MET A N 1
ATOM 1497 C CA . MET A 1 189 ? 22.530 0.001 -11.560 1.00 97.19 189 MET A CA 1
ATOM 1498 C C . MET A 1 189 ? 23.198 0.133 -12.935 1.00 97.19 189 MET A C 1
ATOM 1500 O O . MET A 1 189 ? 24.090 0.961 -13.105 1.00 97.19 189 MET A O 1
ATOM 1504 N N . ARG A 1 190 ? 22.830 -0.700 -13.916 1.00 97.31 190 ARG A N 1
ATOM 1505 C CA . ARG A 1 190 ? 23.519 -0.820 -15.211 1.00 97.31 190 ARG A CA 1
ATOM 1506 C C . ARG A 1 190 ? 22.550 -0.839 -16.401 1.00 97.31 190 ARG A C 1
ATOM 1508 O O . ARG A 1 190 ? 22.565 -1.795 -17.184 1.00 97.31 190 ARG A O 1
ATOM 1515 N N . PRO A 1 191 ? 21.721 0.205 -16.570 1.00 97.38 191 PRO A N 1
ATOM 1516 C CA . PRO A 1 191 ? 20.777 0.303 -17.679 1.00 97.38 191 PRO A CA 1
ATOM 1517 C C . PRO A 1 191 ? 21.489 0.393 -19.035 1.00 97.38 191 PRO A C 1
ATOM 1519 O O . PRO A 1 191 ? 22.502 1.081 -19.198 1.00 97.38 191 PRO A O 1
ATOM 1522 N N . VAL A 1 192 ? 20.911 -0.249 -20.050 1.00 97.38 192 VAL A N 1
ATOM 1523 C CA . VAL A 1 192 ? 21.241 -0.021 -21.463 1.00 97.38 192 VAL A CA 1
ATOM 1524 C C . VAL A 1 192 ? 20.428 1.180 -21.950 1.00 97.38 192 VAL A C 1
ATOM 1526 O O . VAL A 1 192 ? 19.417 1.050 -22.639 1.00 97.38 192 VAL A O 1
ATOM 1529 N N . GLU A 1 193 ? 20.863 2.369 -21.542 1.00 96.75 193 GLU A N 1
ATOM 1530 C CA . GLU A 1 193 ? 20.141 3.616 -21.800 1.00 96.75 193 GLU A CA 1
ATOM 1531 C C . GLU A 1 193 ? 20.020 3.928 -23.303 1.00 96.75 193 GLU A C 1
ATOM 1533 O O . GLU A 1 193 ? 20.929 3.663 -24.103 1.00 96.75 193 GLU A O 1
ATOM 1538 N N . GLY A 1 194 ? 18.895 4.537 -23.687 1.00 95.19 194 GLY A N 1
ATOM 1539 C CA . GLY A 1 194 ? 18.641 4.970 -25.062 1.00 95.19 194 GLY A CA 1
ATOM 1540 C C . GLY A 1 194 ? 18.105 3.890 -25.997 1.00 95.19 194 GLY A C 1
ATOM 1541 O O . GLY A 1 194 ? 17.954 4.154 -27.194 1.00 95.19 194 GLY A O 1
ATOM 1542 N N . VAL A 1 195 ? 17.846 2.686 -25.481 1.00 95.88 195 VAL A N 1
ATOM 1543 C CA . VAL A 1 195 ? 17.262 1.568 -26.225 1.00 95.88 195 VAL A CA 1
ATOM 1544 C C . VAL A 1 195 ? 15.907 1.223 -25.621 1.00 95.88 195 VAL A C 1
ATOM 1546 O O . VAL A 1 195 ? 15.815 0.880 -24.448 1.00 95.88 195 VAL A O 1
ATOM 1549 N N . THR A 1 196 ? 14.851 1.278 -26.428 1.00 94.81 196 THR A N 1
ATOM 1550 C CA . THR A 1 196 ? 13.491 0.930 -26.002 1.00 94.81 196 THR A CA 1
ATOM 1551 C C . THR A 1 196 ? 12.844 0.000 -27.015 1.00 94.81 196 THR A C 1
ATOM 1553 O O . THR A 1 196 ? 12.856 0.252 -28.226 1.00 94.81 196 THR A O 1
ATOM 1556 N N . VAL A 1 197 ? 12.229 -1.067 -26.513 1.00 97.94 197 VAL A N 1
ATOM 1557 C CA . VAL A 1 197 ? 11.433 -2.011 -27.302 1.00 97.94 197 VAL A CA 1
ATOM 1558 C C . VAL A 1 197 ? 9.974 -1.865 -26.883 1.00 97.94 197 VAL A C 1
ATOM 1560 O O . VAL A 1 197 ? 9.662 -1.877 -25.700 1.00 97.94 197 VAL A O 1
ATOM 1563 N N . THR A 1 198 ? 9.059 -1.716 -27.834 1.00 97.56 198 THR A N 1
ATOM 1564 C CA . THR A 1 198 ? 7.617 -1.678 -27.559 1.00 97.56 198 THR A CA 1
ATOM 1565 C C . THR A 1 198 ? 6.997 -3.005 -27.958 1.00 97.56 198 THR A C 1
ATOM 1567 O O . THR A 1 198 ? 7.135 -3.430 -29.110 1.00 97.56 198 THR A O 1
ATOM 1570 N N . VAL A 1 199 ? 6.298 -3.636 -27.021 1.00 98.19 199 VAL A N 1
ATOM 1571 C CA . VAL A 1 199 ? 5.690 -4.958 -27.179 1.00 98.19 199 VAL A CA 1
ATOM 1572 C C . VAL A 1 199 ? 4.172 -4.837 -27.120 1.00 98.19 199 VAL A C 1
ATOM 1574 O O . VAL A 1 199 ? 3.627 -4.124 -26.283 1.00 98.19 199 VAL A O 1
ATOM 1577 N N . ASP A 1 200 ? 3.502 -5.537 -28.029 1.00 96.50 200 ASP A N 1
ATOM 1578 C CA . ASP A 1 200 ? 2.078 -5.845 -27.932 1.00 96.50 200 ASP A CA 1
ATOM 1579 C C . ASP A 1 200 ? 1.928 -7.151 -27.148 1.00 96.50 200 ASP A C 1
ATOM 1581 O O . ASP A 1 200 ? 2.387 -8.197 -27.615 1.00 96.50 200 ASP A O 1
ATOM 1585 N N . LEU A 1 201 ? 1.345 -7.082 -25.950 1.00 96.06 201 LEU A N 1
ATOM 1586 C CA . LEU A 1 201 ? 1.239 -8.220 -25.032 1.00 96.06 201 LEU A CA 1
ATOM 1587 C C . LEU A 1 201 ? 0.271 -9.291 -25.549 1.00 9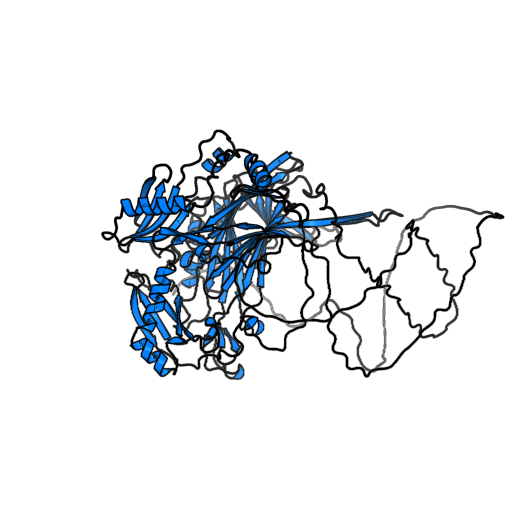6.06 201 LEU A C 1
ATOM 1589 O O . LEU A 1 201 ? 0.508 -10.479 -25.352 1.00 96.06 201 LEU A O 1
ATOM 1593 N N . GLU A 1 202 ? -0.771 -8.892 -26.284 1.00 91.75 202 GLU A N 1
ATOM 1594 C CA . GLU A 1 202 ? -1.811 -9.807 -26.777 1.00 91.75 202 GLU A CA 1
ATOM 1595 C C . GLU A 1 202 ? -1.318 -10.692 -27.919 1.00 91.75 202 GLU A C 1
ATOM 1597 O O . GLU A 1 202 ? -1.679 -11.863 -28.020 1.00 91.75 202 GLU A O 1
ATOM 1602 N N . GLU A 1 203 ? -0.481 -10.126 -28.785 1.00 93.06 203 GLU A N 1
ATOM 1603 C CA . GLU A 1 203 ? 0.171 -10.861 -29.868 1.00 93.06 203 GLU A CA 1
ATOM 1604 C C . GLU A 1 203 ? 1.572 -11.365 -29.483 1.00 93.06 203 GLU A C 1
ATOM 1606 O O . GLU A 1 203 ? 2.206 -12.069 -30.268 1.00 93.06 203 GLU A O 1
ATOM 1611 N N . THR A 1 204 ? 2.067 -10.978 -28.301 1.00 94.62 204 THR A N 1
ATOM 1612 C CA . THR A 1 204 ? 3.422 -11.258 -27.799 1.00 94.62 204 THR A CA 1
ATOM 1613 C C . THR A 1 204 ? 4.491 -10.952 -28.857 1.00 94.62 204 THR A C 1
ATOM 1615 O O . THR A 1 204 ? 5.333 -11.784 -29.202 1.00 94.62 204 THR A O 1
ATOM 1618 N N . LYS A 1 205 ? 4.438 -9.741 -29.428 1.00 96.88 205 LYS A N 1
ATOM 1619 C CA . LYS A 1 205 ? 5.329 -9.327 -30.524 1.00 96.88 205 LYS A CA 1
ATOM 1620 C C . LYS A 1 205 ? 5.877 -7.920 -30.340 1.00 96.88 205 LYS A C 1
ATOM 1622 O O . LYS A 1 205 ? 5.197 -7.023 -29.847 1.00 96.88 205 LYS A O 1
ATOM 1627 N N . ILE A 1 206 ? 7.093 -7.709 -30.835 1.00 98.31 206 ILE A N 1
ATOM 1628 C CA . ILE A 1 206 ? 7.689 -6.375 -30.932 1.00 98.31 206 ILE A CA 1
ATOM 1629 C C . ILE A 1 206 ? 6.964 -5.594 -32.030 1.00 98.31 206 ILE A C 1
ATOM 1631 O O . ILE A 1 206 ? 6.883 -6.042 -33.173 1.00 98.31 206 ILE A O 1
ATOM 1635 N N . ILE A 1 207 ? 6.444 -4.418 -31.681 1.00 97.00 207 ILE A N 1
ATOM 1636 C CA . ILE A 1 207 ? 5.732 -3.517 -32.600 1.00 97.00 207 ILE A CA 1
ATOM 1637 C C . ILE A 1 207 ? 6.483 -2.215 -32.870 1.00 97.00 207 ILE A C 1
ATOM 1639 O O . ILE A 1 207 ? 6.188 -1.544 -33.857 1.00 97.00 207 ILE A O 1
ATOM 1643 N N . ALA A 1 208 ? 7.451 -1.860 -32.027 1.00 96.88 208 ALA A N 1
ATOM 1644 C CA . ALA A 1 208 ? 8.376 -0.768 -32.290 1.00 96.88 208 ALA A CA 1
ATOM 1645 C C . ALA A 1 208 ? 9.720 -1.015 -31.600 1.00 96.88 208 ALA A C 1
ATOM 1647 O O . ALA A 1 208 ? 9.801 -1.689 -30.574 1.00 96.88 208 ALA A O 1
ATOM 1648 N N . PHE A 1 209 ? 10.776 -0.449 -32.173 1.00 97.88 209 PHE A N 1
ATOM 1649 C CA . PHE A 1 209 ? 12.126 -0.482 -31.630 1.00 97.88 209 PHE A CA 1
ATOM 1650 C C . PHE A 1 209 ? 12.783 0.873 -31.869 1.00 97.88 209 PHE A C 1
ATOM 1652 O O . PHE A 1 209 ? 12.744 1.386 -32.989 1.00 97.88 209 PHE A O 1
ATOM 1659 N N . LYS A 1 210 ? 13.369 1.448 -30.820 1.00 96.88 210 LYS A N 1
ATOM 1660 C CA . LYS A 1 210 ? 14.109 2.709 -30.870 1.00 96.88 210 LYS A CA 1
ATOM 1661 C C . LYS A 1 210 ? 15.487 2.493 -30.239 1.00 96.88 210 LYS A C 1
ATOM 1663 O O . LYS A 1 210 ? 15.568 2.113 -29.080 1.00 96.88 210 LYS A O 1
ATOM 1668 N N . ASP A 1 211 ? 16.547 2.766 -30.995 1.00 96.94 211 ASP A N 1
ATOM 1669 C CA . ASP A 1 211 ? 17.923 2.919 -30.498 1.00 96.94 211 ASP A CA 1
ATOM 1670 C C . ASP A 1 211 ? 18.337 4.365 -30.791 1.00 96.94 211 ASP A C 1
ATOM 1672 O O . ASP A 1 211 ? 18.676 4.698 -31.929 1.00 96.94 211 ASP A O 1
ATOM 1676 N N . ARG A 1 212 ? 18.175 5.254 -29.805 1.00 95.88 212 ARG A N 1
ATOM 1677 C CA . ARG A 1 212 ? 18.294 6.708 -30.004 1.00 95.88 212 ARG A CA 1
ATOM 1678 C C . ARG A 1 212 ? 19.664 7.258 -29.650 1.00 95.88 212 ARG A C 1
ATOM 1680 O O . ARG A 1 212 ? 20.155 8.147 -30.341 1.00 95.88 212 ARG A O 1
ATOM 1687 N N . LEU A 1 213 ? 20.248 6.784 -28.554 1.00 92.62 213 LEU A N 1
ATOM 1688 C CA . LEU A 1 213 ? 21.487 7.325 -28.001 1.00 92.62 213 LEU A CA 1
ATOM 1689 C C . LEU A 1 213 ? 22.374 6.219 -27.447 1.00 92.62 213 LEU A C 1
ATOM 1691 O O . LEU A 1 213 ? 21.903 5.166 -27.028 1.00 92.62 213 LEU A O 1
ATOM 1695 N N . THR A 1 214 ? 23.679 6.466 -27.454 1.00 94.88 214 THR A N 1
ATOM 1696 C CA . THR A 1 214 ? 24.684 5.561 -26.897 1.00 94.88 214 THR A CA 1
ATOM 1697 C C . THR A 1 214 ? 25.469 6.317 -25.837 1.00 94.88 214 THR A C 1
ATOM 1699 O O . THR A 1 214 ? 26.186 7.263 -26.155 1.00 94.88 214 THR A O 1
ATOM 1702 N N . VAL A 1 215 ? 25.321 5.893 -24.585 1.00 95.62 215 VAL A N 1
ATOM 1703 C CA . VAL A 1 215 ? 26.081 6.391 -23.431 1.00 95.62 215 VAL A CA 1
ATOM 1704 C C . VAL A 1 215 ? 26.936 5.260 -22.861 1.00 95.62 215 VAL A C 1
ATOM 1706 O O . VAL A 1 215 ? 26.652 4.089 -23.137 1.00 95.62 215 VAL A O 1
ATOM 1709 N N . PRO A 1 216 ? 27.990 5.575 -22.089 1.00 96.38 216 PRO A N 1
ATOM 1710 C CA . PRO A 1 216 ? 28.728 4.557 -21.356 1.00 96.38 216 PRO A CA 1
ATOM 1711 C C . PRO A 1 216 ? 27.795 3.757 -20.439 1.00 96.38 216 PRO A C 1
ATOM 1713 O O . PRO A 1 216 ? 26.953 4.335 -19.754 1.00 96.38 216 PRO A O 1
ATOM 1716 N N . ILE A 1 217 ? 27.960 2.433 -20.414 1.00 96.25 217 ILE A N 1
ATOM 1717 C CA . ILE A 1 217 ? 27.271 1.583 -19.437 1.00 96.25 217 ILE A CA 1
ATOM 1718 C C . ILE A 1 217 ? 27.926 1.811 -18.072 1.00 96.25 217 ILE A C 1
ATOM 1720 O O . ILE A 1 217 ? 29.156 1.694 -17.988 1.00 96.25 217 ILE A O 1
ATOM 1724 N N . PRO A 1 218 ? 27.152 2.099 -17.010 1.00 96.50 218 PRO A N 1
ATOM 1725 C CA . PRO A 1 218 ? 27.691 2.206 -15.661 1.00 96.50 218 PRO A CA 1
ATOM 1726 C C . PRO A 1 218 ? 28.553 1.007 -15.258 1.00 96.50 218 PRO A C 1
ATOM 1728 O O . PRO A 1 218 ? 28.356 -0.128 -15.714 1.00 96.50 218 PRO A O 1
ATOM 1731 N N . LYS A 1 219 ? 29.533 1.250 -14.388 1.00 94.19 219 LYS A N 1
ATOM 1732 C CA . LYS A 1 219 ? 30.413 0.194 -13.872 1.00 94.19 219 LYS A CA 1
ATOM 1733 C C . LYS A 1 219 ? 29.630 -0.740 -12.946 1.00 94.19 219 LYS A C 1
ATOM 1735 O O . LYS A 1 219 ? 28.796 -0.289 -12.172 1.00 94.19 219 LYS A O 1
ATOM 1740 N N . GLY A 1 220 ? 29.915 -2.041 -13.021 1.00 92.88 220 GLY A N 1
ATOM 1741 C CA . GLY A 1 220 ? 29.364 -3.024 -12.079 1.00 92.88 220 GLY A CA 1
ATOM 1742 C C . GLY A 1 220 ? 30.132 -3.108 -10.762 1.00 92.88 220 GLY A C 1
ATOM 1743 O O . GLY A 1 220 ? 29.567 -3.522 -9.749 1.00 92.88 220 GLY A O 1
ATOM 1744 N N . ASP A 1 221 ? 31.394 -2.681 -10.753 1.00 93.19 221 ASP A N 1
ATOM 1745 C CA . ASP A 1 221 ? 32.235 -2.696 -9.558 1.00 93.19 221 ASP A CA 1
ATOM 1746 C C . ASP A 1 221 ? 31.618 -1.851 -8.437 1.00 93.19 221 ASP A C 1
ATOM 1748 O O . ASP A 1 221 ? 31.230 -0.703 -8.644 1.00 93.19 221 ASP A O 1
ATOM 1752 N N . GLY A 1 222 ? 31.531 -2.429 -7.237 1.00 91.56 222 GLY A N 1
ATOM 1753 C CA . GLY A 1 222 ? 30.957 -1.762 -6.066 1.00 91.56 222 GLY A CA 1
ATOM 1754 C C . GLY A 1 222 ? 29.427 -1.737 -6.015 1.00 91.56 222 GLY A C 1
ATOM 1755 O O . GLY A 1 222 ? 28.886 -1.089 -5.127 1.00 91.56 222 GLY A O 1
ATOM 1756 N N . THR A 1 223 ? 28.727 -2.437 -6.920 1.00 96.50 223 THR A N 1
ATOM 1757 C CA . THR A 1 223 ? 27.248 -2.447 -6.955 1.00 96.50 223 THR A CA 1
ATOM 1758 C C . THR A 1 223 ? 26.593 -3.702 -6.373 1.00 96.50 223 THR A C 1
ATOM 1760 O O . THR A 1 223 ? 25.398 -3.680 -6.077 1.00 96.50 223 THR A O 1
ATOM 1763 N N . ASP A 1 224 ? 27.329 -4.811 -6.220 1.00 95.94 224 ASP A N 1
ATOM 1764 C CA . ASP A 1 224 ? 26.768 -6.044 -5.649 1.00 95.94 224 ASP A CA 1
ATOM 1765 C C . ASP A 1 224 ? 26.404 -5.791 -4.181 1.00 95.94 224 ASP A C 1
ATOM 1767 O O . ASP A 1 224 ? 27.231 -5.301 -3.420 1.00 95.94 224 ASP A O 1
ATOM 1771 N N . TYR A 1 225 ? 25.177 -6.110 -3.775 1.00 95.69 225 TYR A N 1
ATOM 1772 C CA . TYR A 1 225 ? 24.675 -5.873 -2.416 1.00 95.69 225 TYR A CA 1
ATOM 1773 C C . TYR A 1 225 ? 24.786 -7.114 -1.516 1.00 95.69 225 TYR A C 1
ATOM 1775 O O . TYR A 1 225 ? 24.507 -7.068 -0.316 1.00 95.69 225 TYR A O 1
ATOM 1783 N N . ARG A 1 226 ? 25.187 -8.270 -2.061 1.00 95.69 226 ARG A N 1
ATOM 1784 C CA . ARG A 1 226 ? 25.207 -9.524 -1.303 1.00 95.69 226 ARG A CA 1
ATOM 1785 C C . ARG A 1 226 ? 26.432 -9.561 -0.406 1.00 95.69 226 ARG A C 1
ATOM 1787 O O . ARG A 1 226 ? 27.563 -9.519 -0.887 1.00 95.69 226 ARG A O 1
ATOM 1794 N N . GLY A 1 227 ? 26.219 -9.784 0.891 1.00 92.12 227 GLY A N 1
ATOM 1795 C CA . GLY A 1 227 ? 27.306 -9.891 1.874 1.00 92.12 227 GLY A CA 1
ATOM 1796 C C . GLY A 1 227 ? 28.397 -10.905 1.494 1.00 92.12 227 GLY A C 1
ATOM 1797 O O . GLY A 1 227 ? 29.573 -10.657 1.723 1.00 92.12 227 GLY A O 1
ATOM 1798 N N . SER A 1 228 ? 28.030 -12.010 0.832 1.00 94.19 228 SER A N 1
ATOM 1799 C CA . SER A 1 228 ? 28.980 -13.035 0.353 1.00 94.19 228 SER A CA 1
ATOM 1800 C C . SER A 1 228 ? 29.930 -12.577 -0.765 1.00 94.19 228 SER A C 1
ATOM 1802 O O . SER A 1 228 ? 30.901 -13.273 -1.059 1.00 94.19 228 SER A O 1
ATOM 1804 N N . LYS A 1 229 ? 29.640 -11.444 -1.410 1.00 94.88 229 LYS A N 1
ATOM 1805 C CA . LYS A 1 229 ? 30.429 -10.854 -2.499 1.00 94.88 229 LYS A CA 1
ATOM 1806 C C . LYS A 1 229 ? 31.223 -9.627 -2.062 1.00 94.88 229 LYS A C 1
ATOM 1808 O O . LYS A 1 229 ? 32.053 -9.153 -2.829 1.00 94.88 229 LYS A O 1
ATOM 1813 N N . GLN A 1 230 ? 31.007 -9.154 -0.838 1.00 93.62 230 GLN A N 1
ATOM 1814 C CA . GLN A 1 230 ? 31.753 -8.032 -0.289 1.00 93.62 230 GLN A CA 1
ATOM 1815 C C . GLN A 1 230 ? 33.155 -8.458 0.152 1.00 93.62 230 GLN A C 1
ATOM 1817 O O . GLN A 1 230 ? 33.364 -9.572 0.639 1.00 93.62 230 GLN A O 1
ATOM 1822 N N . SER A 1 231 ? 34.106 -7.535 0.042 1.00 92.06 231 SER A N 1
ATOM 1823 C CA . SER A 1 231 ? 35.467 -7.680 0.560 1.00 92.06 231 SER A CA 1
ATOM 1824 C C . SER A 1 231 ? 35.761 -6.623 1.633 1.00 92.06 231 SER A C 1
ATOM 1826 O O . SER A 1 231 ? 35.157 -5.554 1.597 1.00 92.06 231 SER A O 1
ATOM 1828 N N . PRO A 1 232 ? 36.699 -6.879 2.567 1.00 92.25 232 PRO A N 1
ATOM 1829 C CA . PRO A 1 232 ? 37.116 -5.894 3.566 1.00 92.25 232 PRO A CA 1
ATOM 1830 C C . PRO A 1 232 ? 37.523 -4.533 2.961 1.00 92.25 232 PRO A C 1
ATOM 1832 O O . PRO A 1 232 ? 38.017 -4.501 1.832 1.00 92.25 232 PRO A O 1
ATOM 1835 N N . PRO A 1 233 ? 37.420 -3.430 3.731 1.00 93.75 233 PRO A N 1
ATOM 1836 C CA . PRO A 1 233 ? 37.125 -3.386 5.166 1.00 93.75 233 PRO A CA 1
ATOM 1837 C C . PRO A 1 233 ? 35.629 -3.485 5.496 1.00 93.75 233 PRO A C 1
ATOM 1839 O O . PRO A 1 233 ? 34.791 -2.866 4.854 1.00 93.75 233 PRO A O 1
ATOM 1842 N N . PHE A 1 234 ? 35.312 -4.221 6.563 1.00 93.06 234 PHE A N 1
ATOM 1843 C CA . PHE A 1 234 ? 33.980 -4.234 7.169 1.00 93.06 234 PHE A CA 1
ATOM 1844 C C . PHE A 1 234 ? 33.968 -3.388 8.440 1.00 93.06 234 PHE A C 1
ATOM 1846 O O . PHE A 1 234 ? 34.977 -3.304 9.146 1.00 93.06 234 PHE A O 1
ATOM 1853 N N . LEU A 1 235 ? 32.809 -2.815 8.770 1.00 91.81 235 LEU A N 1
ATOM 1854 C CA . LEU A 1 235 ? 32.576 -2.261 10.102 1.00 91.81 235 LEU A CA 1
ATOM 1855 C C . LEU A 1 235 ? 32.704 -3.350 11.176 1.00 91.81 235 LEU A C 1
ATOM 1857 O O . LEU A 1 235 ? 32.560 -4.546 10.911 1.00 91.81 235 LEU A O 1
ATOM 1861 N N . ALA A 1 236 ? 32.964 -2.925 12.413 1.00 92.06 236 ALA A N 1
ATOM 1862 C CA . ALA A 1 236 ? 33.036 -3.840 13.543 1.00 92.06 236 ALA A CA 1
ATOM 1863 C C . ALA A 1 236 ? 31.705 -4.587 13.724 1.00 92.06 236 ALA A C 1
ATOM 1865 O O . ALA A 1 236 ? 30.637 -3.977 13.788 1.00 92.06 236 ALA A O 1
ATOM 1866 N N . GLN A 1 237 ? 31.781 -5.913 13.841 1.00 92.38 237 GLN A N 1
ATOM 1867 C CA . GLN A 1 237 ? 30.604 -6.749 14.039 1.00 92.38 237 GLN A CA 1
ATOM 1868 C C . GLN A 1 237 ? 29.911 -6.409 15.368 1.00 92.38 237 GLN A C 1
ATOM 1870 O O . GLN A 1 237 ? 30.545 -6.363 16.427 1.00 92.38 237 GLN A O 1
ATOM 1875 N N . LEU A 1 238 ? 28.593 -6.211 15.315 1.00 93.50 238 LEU A N 1
ATOM 1876 C CA . LEU A 1 238 ? 27.772 -6.013 16.506 1.00 93.50 238 LEU A CA 1
ATOM 1877 C C . LEU A 1 238 ? 27.605 -7.322 17.292 1.00 93.50 238 LEU A C 1
ATOM 1879 O O . LEU A 1 238 ? 27.658 -8.424 16.743 1.00 93.50 238 LEU A O 1
ATOM 1883 N N . LYS A 1 239 ? 27.388 -7.202 18.606 1.00 94.44 239 LYS A N 1
ATOM 1884 C CA . LYS A 1 239 ? 27.08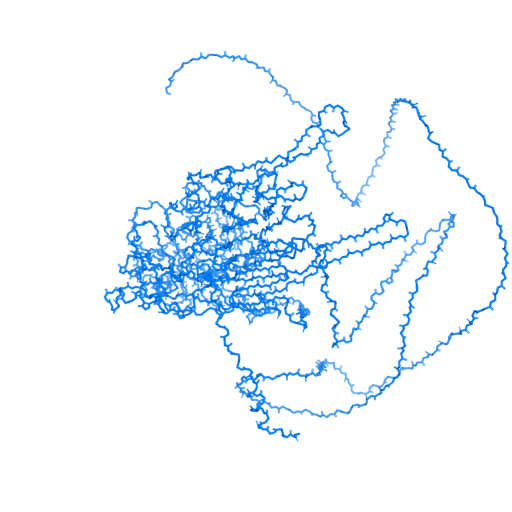3 -8.353 19.468 1.00 94.44 239 LYS A CA 1
ATOM 1885 C C . LYS A 1 239 ? 25.671 -8.863 19.169 1.00 94.44 239 LYS A C 1
ATOM 1887 O O . LYS A 1 239 ? 24.770 -8.060 18.947 1.00 94.44 239 LYS A O 1
ATOM 1892 N N . GLY A 1 240 ? 25.480 -10.181 19.210 1.00 87.50 240 GLY A N 1
ATOM 1893 C CA . GLY A 1 240 ? 24.162 -10.791 19.020 1.00 87.50 240 GLY A CA 1
ATOM 1894 C C . GLY A 1 240 ? 23.155 -10.374 20.100 1.00 87.50 240 GLY A C 1
ATOM 1895 O O . GLY A 1 240 ? 23.523 -10.207 21.266 1.00 87.50 240 GLY A O 1
ATOM 1896 N N . ILE A 1 241 ? 21.891 -10.241 19.699 1.00 85.62 241 ILE A N 1
ATOM 1897 C CA . ILE A 1 241 ? 20.732 -9.950 20.549 1.00 85.62 241 ILE A CA 1
ATOM 1898 C C . ILE A 1 241 ? 19.611 -10.941 20.210 1.00 85.62 241 ILE A C 1
ATOM 1900 O O . ILE A 1 241 ? 19.487 -11.356 19.063 1.00 85.62 241 ILE A O 1
ATOM 1904 N N . THR A 1 242 ? 18.823 -11.340 21.207 1.00 82.88 242 THR A N 1
ATOM 1905 C CA . THR A 1 242 ? 17.664 -12.231 21.048 1.00 82.88 242 THR A CA 1
ATOM 1906 C C . THR A 1 242 ? 16.540 -11.769 21.972 1.00 82.88 242 THR A C 1
ATOM 1908 O O . THR A 1 242 ? 16.796 -11.152 23.012 1.00 82.88 242 THR A O 1
ATOM 1911 N N . MET A 1 243 ? 15.302 -12.062 21.584 1.00 82.44 243 MET A N 1
ATOM 1912 C CA . MET A 1 243 ? 14.102 -11.861 22.386 1.00 82.44 243 MET A CA 1
ATOM 1913 C C . MET A 1 243 ? 13.406 -13.214 22.538 1.00 82.44 243 MET A C 1
ATOM 1915 O O . MET A 1 243 ? 13.092 -13.862 21.546 1.00 82.44 243 MET A O 1
ATOM 1919 N N . ILE A 1 244 ? 13.177 -13.642 23.782 1.00 81.31 244 ILE A N 1
ATOM 1920 C CA . ILE A 1 244 ? 12.553 -14.934 24.084 1.00 81.31 244 ILE A CA 1
ATOM 1921 C C . ILE A 1 244 ? 11.242 -14.723 24.830 1.00 81.31 244 ILE A C 1
ATOM 1923 O O . ILE A 1 244 ? 11.190 -13.986 25.816 1.00 81.31 244 ILE A O 1
ATOM 1927 N N . GLN A 1 245 ? 10.217 -15.456 24.397 1.00 88.94 245 GLN A N 1
ATOM 1928 C CA . GLN A 1 245 ? 8.932 -15.587 25.075 1.00 88.94 245 GLN A CA 1
ATOM 1929 C C . GLN A 1 245 ? 8.802 -17.027 25.600 1.00 88.94 245 GLN A C 1
ATOM 1931 O O . GLN A 1 245 ? 8.392 -17.914 24.852 1.00 88.94 245 GLN A O 1
ATOM 1936 N N . PRO A 1 246 ? 9.219 -17.307 26.851 1.00 86.94 246 PRO A N 1
ATOM 1937 C CA . PRO A 1 246 ? 9.351 -18.681 27.350 1.00 86.94 246 PRO A CA 1
ATOM 1938 C C . PRO A 1 246 ? 8.019 -19.438 27.406 1.00 86.94 246 PRO A C 1
ATOM 1940 O O . PRO A 1 246 ? 8.009 -20.658 27.264 1.00 86.94 246 PRO A O 1
ATOM 1943 N N . ASP A 1 247 ? 6.916 -18.710 27.571 1.00 89.00 247 ASP A N 1
ATOM 1944 C CA . ASP A 1 247 ? 5.562 -19.257 27.664 1.00 89.00 247 ASP A CA 1
ATOM 1945 C C . ASP A 1 247 ? 4.824 -19.242 26.308 1.00 89.00 247 ASP A C 1
ATOM 1947 O O . ASP A 1 247 ? 3.632 -19.538 26.243 1.00 89.00 247 ASP A O 1
ATOM 1951 N N . GLY A 1 248 ? 5.534 -18.920 25.218 1.00 90.88 248 GLY A N 1
ATOM 1952 C CA . GLY A 1 248 ? 4.966 -18.720 23.886 1.00 90.88 248 GLY A CA 1
ATOM 1953 C C . GLY A 1 248 ? 4.419 -17.302 23.656 1.00 90.88 248 GLY A C 1
ATOM 1954 O O . GLY A 1 248 ? 4.498 -16.451 24.547 1.00 90.88 248 GLY A O 1
ATOM 1955 N N . PRO A 1 249 ? 3.904 -17.022 22.445 1.00 95.06 249 PRO A N 1
ATOM 1956 C CA . PRO A 1 249 ? 3.306 -15.732 22.114 1.00 95.06 249 PRO A CA 1
ATOM 1957 C C . PRO A 1 249 ? 1.981 -15.512 22.859 1.00 95.06 249 PRO A C 1
ATOM 1959 O O . PRO A 1 249 ? 1.223 -16.452 23.100 1.00 95.06 249 PRO A O 1
ATOM 1962 N N . SER A 1 250 ? 1.644 -14.255 23.153 1.00 96.12 250 SER A N 1
ATOM 1963 C CA . SER A 1 250 ? 0.364 -13.885 23.785 1.00 96.12 250 SER A CA 1
ATOM 1964 C C . SER A 1 250 ? -0.797 -13.777 22.790 1.00 96.12 250 SER A C 1
ATOM 1966 O O . SER A 1 250 ? -1.907 -13.398 23.176 1.00 96.12 250 SER A O 1
ATOM 1968 N N . PHE A 1 251 ? -0.553 -14.056 21.507 1.00 97.94 251 PHE A N 1
ATOM 1969 C CA . PHE A 1 251 ? -1.580 -14.108 20.474 1.00 97.94 251 PHE A CA 1
ATOM 1970 C C . PHE A 1 251 ? -1.924 -15.547 20.093 1.00 97.94 251 PHE A C 1
ATOM 1972 O O . PHE A 1 251 ? -1.107 -16.460 20.183 1.00 97.94 251 PHE A O 1
ATOM 1979 N N . THR A 1 252 ? -3.152 -15.736 19.622 1.00 98.19 252 THR A N 1
ATOM 1980 C CA . THR A 1 252 ? -3.612 -16.992 19.022 1.00 98.19 252 THR A CA 1
ATOM 1981 C C . THR A 1 252 ? -4.088 -16.734 17.605 1.00 98.19 252 THR A C 1
ATOM 1983 O O . THR A 1 252 ? -4.698 -15.696 17.339 1.00 98.19 252 THR A O 1
ATOM 1986 N N . ILE A 1 253 ? -3.819 -17.690 16.719 1.00 97.38 253 ILE A N 1
ATOM 1987 C CA . ILE A 1 253 ? -4.270 -17.681 15.330 1.00 97.38 253 ILE A CA 1
ATOM 1988 C C . ILE A 1 253 ? -5.224 -18.866 15.152 1.00 97.38 253 ILE A C 1
ATOM 1990 O O . ILE A 1 253 ? -4.848 -20.015 15.379 1.00 97.38 253 ILE A O 1
ATOM 1994 N N . ASP A 1 254 ? -6.473 -18.569 14.809 1.00 95.38 254 ASP A N 1
ATOM 1995 C CA . ASP A 1 254 ? -7.546 -19.527 14.547 1.00 95.38 254 ASP A CA 1
ATOM 1996 C C . ASP A 1 254 ? -7.981 -19.377 13.082 1.00 95.38 254 ASP A C 1
ATOM 1998 O O . ASP A 1 254 ? -8.747 -18.474 12.735 1.00 95.38 254 ASP A O 1
ATOM 2002 N N . GLY A 1 255 ? -7.400 -20.198 12.200 1.00 94.25 255 GLY A N 1
ATOM 2003 C CA . GLY A 1 255 ? -7.457 -19.966 10.757 1.00 94.25 255 GLY A CA 1
ATOM 2004 C C . GLY A 1 255 ? -6.795 -18.632 10.412 1.00 94.25 255 GLY A C 1
ATOM 2005 O O . GLY A 1 255 ? -5.588 -18.488 10.553 1.00 94.25 255 GLY A O 1
ATOM 2006 N N . HIS A 1 256 ? -7.603 -17.650 10.018 1.00 96.56 256 HIS A N 1
ATOM 2007 C CA . HIS A 1 256 ? -7.173 -16.280 9.715 1.00 96.56 256 HIS A CA 1
ATOM 2008 C C . HIS A 1 256 ? -7.589 -15.260 10.790 1.00 96.56 256 HIS A C 1
ATOM 2010 O O . HIS A 1 256 ? -7.361 -14.060 10.642 1.00 96.56 256 HIS A O 1
ATOM 2016 N N . ARG A 1 257 ? -8.235 -15.707 11.875 1.00 97.75 257 ARG A N 1
ATOM 2017 C CA . ARG A 1 257 ? -8.632 -14.850 12.997 1.00 97.75 257 ARG A CA 1
ATOM 2018 C C . ARG A 1 257 ? -7.497 -14.758 14.008 1.00 97.75 257 ARG A C 1
ATOM 2020 O O . ARG A 1 257 ? -7.058 -15.773 14.547 1.00 97.75 257 ARG A O 1
ATOM 2027 N N . ILE A 1 258 ? -7.065 -13.541 14.308 1.00 98.69 258 ILE A N 1
ATOM 2028 C CA . ILE A 1 258 ? -5.987 -13.242 15.244 1.00 98.69 258 ILE A CA 1
ATOM 2029 C C . ILE A 1 258 ? -6.586 -12.602 16.493 1.00 98.69 258 ILE A C 1
ATOM 2031 O O . ILE A 1 258 ? -7.274 -11.583 16.431 1.00 98.69 258 ILE A O 1
ATOM 2035 N N . ARG A 1 259 ? -6.304 -13.206 17.650 1.00 98.75 259 ARG A N 1
ATOM 2036 C CA . ARG A 1 259 ? -6.676 -12.672 18.965 1.00 98.75 259 ARG A CA 1
ATOM 2037 C C . ARG A 1 259 ? -5.422 -12.390 19.761 1.00 98.75 259 ARG A C 1
ATOM 2039 O O . ARG A 1 259 ? -4.641 -13.310 20.001 1.00 98.75 259 ARG A O 1
ATOM 2046 N N . TRP A 1 260 ? -5.253 -11.149 20.192 1.00 98.62 260 TRP A N 1
ATOM 2047 C CA . TRP A 1 260 ? -4.089 -10.708 20.952 1.00 98.62 260 TRP A CA 1
ATOM 2048 C C . TRP A 1 260 ? -4.482 -9.658 21.977 1.00 98.62 260 TRP A C 1
ATOM 2050 O O . TRP A 1 260 ? -5.096 -8.655 21.626 1.00 98.62 260 TRP A O 1
ATOM 2060 N N . ALA A 1 261 ? -4.088 -9.857 23.234 1.00 96.88 261 ALA A N 1
ATOM 2061 C CA . ALA A 1 261 ? -4.445 -8.967 24.335 1.00 96.88 261 ALA A CA 1
ATOM 2062 C C . ALA A 1 261 ? -5.959 -8.658 24.361 1.00 96.88 261 ALA A C 1
ATOM 2064 O O . ALA A 1 261 ? -6.764 -9.524 24.693 1.00 96.88 261 ALA A O 1
ATOM 2065 N N . ASN A 1 262 ? -6.346 -7.428 24.031 1.00 97.88 262 ASN A N 1
ATOM 2066 C CA . ASN A 1 262 ? -7.728 -6.969 23.934 1.00 97.88 262 ASN A CA 1
ATOM 2067 C C . ASN A 1 262 ? -8.231 -6.835 22.487 1.00 97.88 262 ASN A C 1
ATOM 2069 O O . ASN A 1 262 ? -9.345 -6.369 22.299 1.00 97.88 262 ASN A O 1
ATOM 2073 N N . TRP A 1 263 ? -7.465 -7.243 21.481 1.00 98.81 263 TRP A N 1
ATOM 2074 C CA . TRP A 1 263 ? -7.838 -7.191 20.070 1.00 98.81 263 TRP A CA 1
ATOM 2075 C C . TRP A 1 263 ? -8.325 -8.532 19.531 1.00 98.81 263 TRP A C 1
ATOM 2077 O O . TRP A 1 263 ? -7.819 -9.598 19.890 1.00 98.81 263 TRP A O 1
ATOM 2087 N N . ASP A 1 264 ? -9.275 -8.439 18.609 1.00 98.69 264 ASP A N 1
ATOM 2088 C CA . ASP A 1 264 ? -9.773 -9.526 17.777 1.00 98.69 264 ASP A CA 1
ATOM 2089 C C . ASP A 1 264 ? -9.954 -8.992 16.354 1.00 98.69 264 ASP A C 1
ATOM 2091 O O . ASP A 1 264 ? -10.637 -7.983 16.162 1.00 98.69 264 ASP A O 1
ATOM 2095 N N . PHE A 1 265 ? -9.291 -9.605 15.379 1.00 98.88 265 PHE A N 1
ATOM 2096 C CA . PHE A 1 265 ? -9.362 -9.197 13.979 1.00 98.88 265 PHE A CA 1
ATOM 2097 C C . PHE A 1 265 ? -9.119 -10.381 13.040 1.00 98.88 265 PHE A C 1
ATOM 2099 O O . PHE A 1 265 ? -8.683 -11.457 13.447 1.00 98.88 265 PHE A O 1
ATOM 2106 N N . HIS A 1 266 ? -9.411 -10.182 11.762 1.00 98.62 266 HIS A N 1
ATOM 2107 C CA . HIS A 1 266 ? -9.207 -11.148 10.689 1.00 98.62 266 HIS A CA 1
ATOM 2108 C C . HIS A 1 266 ? -8.131 -10.637 9.727 1.00 98.62 266 HIS A C 1
ATOM 2110 O O . HIS A 1 266 ? -8.118 -9.452 9.392 1.00 98.62 266 HIS A O 1
ATOM 2116 N N . LEU A 1 267 ? -7.221 -11.516 9.308 1.00 98.75 267 LEU A N 1
ATOM 2117 C CA . LEU A 1 267 ? -6.162 -11.230 8.342 1.00 98.75 267 LEU A CA 1
ATOM 2118 C C . LEU A 1 267 ? -6.392 -12.058 7.077 1.00 98.75 267 LEU A C 1
ATOM 2120 O O . LEU A 1 267 ? -6.297 -13.278 7.116 1.00 98.75 267 LEU A O 1
ATOM 2124 N N . SER A 1 268 ? -6.632 -11.407 5.944 1.00 98.31 268 SER A N 1
ATOM 2125 C CA . SER A 1 268 ? -6.663 -12.064 4.630 1.00 98.31 268 SER A CA 1
ATOM 2126 C C . SER A 1 268 ? -5.585 -11.523 3.701 1.00 98.31 268 SER A C 1
ATOM 2128 O O . SER A 1 268 ? -5.003 -10.463 3.927 1.00 98.31 268 SER A O 1
ATOM 2130 N N . PHE A 1 269 ? -5.332 -12.283 2.644 1.00 98.62 269 PHE A N 1
ATOM 2131 C CA . PHE A 1 269 ? -4.494 -11.921 1.514 1.00 98.62 269 PHE A CA 1
ATOM 2132 C C . PHE A 1 269 ? -5.334 -11.698 0.252 1.00 98.62 269 PHE A C 1
ATOM 2134 O O . PHE A 1 269 ? -6.233 -12.491 -0.055 1.00 98.62 269 PHE A O 1
ATOM 2141 N N . ASP A 1 270 ? -4.983 -10.667 -0.508 1.00 98.75 270 ASP A N 1
ATOM 2142 C CA . ASP A 1 270 ? -5.487 -10.389 -1.851 1.00 98.75 270 ASP A CA 1
ATOM 2143 C C . ASP A 1 270 ? -4.315 -10.118 -2.805 1.00 98.75 270 ASP A C 1
ATOM 2145 O O . ASP A 1 270 ? -3.368 -9.417 -2.453 1.00 98.75 270 ASP A O 1
ATOM 2149 N N . SER A 1 271 ? -4.362 -10.652 -4.030 1.00 97.88 271 SER A N 1
ATOM 2150 C CA . SER A 1 271 ? -3.243 -10.524 -4.975 1.00 97.88 271 SER A CA 1
ATOM 2151 C C . SER A 1 271 ? -3.018 -9.092 -5.469 1.00 97.88 271 SER A C 1
ATOM 2153 O O . SER A 1 271 ? -1.924 -8.775 -5.926 1.00 97.88 271 SER A O 1
ATOM 2155 N N . ARG A 1 272 ? -4.019 -8.211 -5.380 1.00 98.62 272 ARG A N 1
ATOM 2156 C CA . ARG A 1 272 ? -3.864 -6.793 -5.702 1.00 98.62 272 ARG A CA 1
ATOM 2157 C C . ARG A 1 272 ? -3.437 -5.984 -4.482 1.00 98.62 272 ARG A C 1
ATOM 2159 O O . ARG A 1 272 ? -2.507 -5.204 -4.614 1.00 98.62 272 ARG A O 1
ATOM 2166 N N . ALA A 1 273 ? -4.063 -6.180 -3.322 1.00 98.50 273 ALA A N 1
ATOM 2167 C CA . ALA A 1 273 ? -3.850 -5.345 -2.133 1.00 98.50 273 ALA A CA 1
ATOM 2168 C C . ALA A 1 273 ? -2.732 -5.817 -1.183 1.00 98.50 273 ALA A C 1
ATOM 2170 O O . ALA A 1 273 ? -2.196 -5.014 -0.423 1.00 98.50 273 ALA A O 1
ATOM 2171 N N . GLY A 1 274 ? -2.405 -7.112 -1.166 1.00 98.38 274 GLY A N 1
ATOM 2172 C CA . GLY A 1 274 ? -1.585 -7.719 -0.115 1.00 98.38 274 GLY A CA 1
ATOM 2173 C C . GLY A 1 274 ? -2.400 -7.976 1.166 1.00 98.38 274 GLY A C 1
ATOM 2174 O O . GLY A 1 274 ? -3.435 -8.646 1.079 1.00 98.38 274 GLY A O 1
ATOM 2175 N N . PRO A 1 275 ? -1.959 -7.514 2.357 1.00 98.31 275 PRO A N 1
ATOM 2176 C CA . PRO A 1 275 ? -2.675 -7.736 3.610 1.00 98.31 275 PRO A CA 1
ATOM 2177 C C . PRO A 1 275 ? -3.984 -6.946 3.662 1.00 98.31 275 PRO A C 1
ATOM 2179 O O . PRO A 1 275 ? -4.020 -5.738 3.418 1.00 98.31 275 PRO A O 1
ATOM 2182 N N . ILE A 1 276 ? -5.047 -7.621 4.087 1.00 98.88 276 ILE A N 1
ATOM 2183 C CA . ILE A 1 276 ? -6.335 -7.018 4.412 1.00 98.88 276 ILE A CA 1
ATOM 2184 C C . ILE A 1 276 ? -6.653 -7.325 5.875 1.00 98.88 276 ILE A C 1
ATOM 2186 O O . ILE A 1 276 ? -6.909 -8.475 6.241 1.00 98.88 276 ILE A O 1
ATOM 2190 N N . ILE A 1 277 ? -6.694 -6.280 6.701 1.00 98.88 277 ILE A N 1
ATOM 2191 C CA . ILE A 1 277 ? -7.175 -6.352 8.083 1.00 98.88 277 ILE A CA 1
ATOM 2192 C C . ILE A 1 277 ? -8.683 -6.139 8.077 1.00 98.88 277 ILE A C 1
ATOM 2194 O O . ILE A 1 277 ? -9.151 -5.107 7.603 1.00 98.88 277 ILE A O 1
ATOM 2198 N N . SER A 1 278 ? -9.448 -7.083 8.616 1.00 98.88 278 SER A N 1
ATOM 2199 C CA . SER A 1 278 ? -10.908 -6.988 8.692 1.00 98.88 278 SER A CA 1
ATOM 2200 C C . SER A 1 278 ? -11.434 -7.199 10.109 1.00 98.88 278 SER A C 1
ATOM 2202 O O . SER A 1 278 ? -10.811 -7.879 10.923 1.00 98.88 278 SER A O 1
ATOM 2204 N N . LEU A 1 279 ? -12.617 -6.650 10.390 1.00 98.50 279 LEU A N 1
ATOM 2205 C CA . LEU A 1 279 ? -13.386 -6.857 11.624 1.00 98.50 279 LEU A CA 1
ATOM 2206 C C . LEU A 1 279 ? -12.619 -6.545 12.921 1.00 98.50 279 LEU A C 1
ATOM 2208 O O . LEU A 1 279 ? -12.911 -7.128 13.969 1.00 98.50 279 LEU A O 1
ATOM 2212 N N . ALA A 1 280 ? -11.653 -5.625 12.872 1.00 98.88 280 ALA A N 1
ATOM 2213 C CA . ALA A 1 280 ? -10.842 -5.297 14.029 1.00 98.88 280 ALA A CA 1
ATOM 2214 C C . ALA A 1 280 ? -11.705 -4.661 15.122 1.00 98.88 280 ALA A C 1
ATOM 2216 O O . ALA A 1 280 ? -12.293 -3.585 14.959 1.00 98.88 280 ALA A O 1
ATOM 2217 N N . SER A 1 281 ? -11.768 -5.360 16.248 1.00 98.75 281 SER A N 1
ATOM 2218 C CA . SER A 1 281 ? -12.562 -5.009 17.413 1.00 98.75 281 SER A CA 1
ATOM 2219 C C . SER A 1 281 ? -11.704 -5.078 18.665 1.00 98.75 281 SER A C 1
ATOM 2221 O O . SER A 1 281 ? -10.866 -5.968 18.816 1.00 98.75 281 SER A O 1
ATOM 2223 N N . ILE A 1 282 ? -11.945 -4.156 19.593 1.00 98.75 282 ILE A N 1
ATOM 2224 C CA . ILE A 1 282 ? -11.224 -4.081 20.863 1.00 98.75 282 ILE A CA 1
ATOM 2225 C C . ILE A 1 282 ? -12.155 -4.349 22.045 1.00 98.75 282 ILE A C 1
ATOM 2227 O O . ILE A 1 282 ? -13.270 -3.829 22.115 1.00 98.75 282 ILE A O 1
ATOM 2231 N N . PHE A 1 283 ? -11.703 -5.169 22.989 1.00 98.62 283 PHE A N 1
ATOM 2232 C CA . PHE A 1 283 ? -12.398 -5.456 24.233 1.00 98.62 283 PHE A CA 1
ATOM 2233 C C . PHE A 1 283 ? -12.274 -4.277 25.198 1.00 98.62 283 PHE A C 1
ATOM 2235 O O . PHE A 1 283 ? -11.189 -3.934 25.676 1.00 98.62 283 PHE A O 1
ATOM 2242 N N . ASP A 1 284 ? -13.414 -3.673 25.513 1.00 98.06 284 ASP A N 1
ATOM 2243 C CA . ASP A 1 284 ? -13.539 -2.616 26.502 1.00 98.06 284 ASP A CA 1
ATOM 2244 C C . ASP A 1 284 ? -13.779 -3.237 27.882 1.00 98.06 284 ASP A C 1
ATOM 2246 O O . ASP A 1 284 ? -14.859 -3.754 28.174 1.00 98.06 284 ASP A O 1
ATOM 2250 N N . LEU A 1 285 ? -12.763 -3.174 28.747 1.00 95.31 285 LEU A N 1
ATOM 2251 C CA . LEU A 1 285 ? -12.824 -3.745 30.093 1.00 95.31 285 LEU A CA 1
ATOM 2252 C C . LEU A 1 285 ? -13.896 -3.083 30.972 1.00 95.31 285 LEU A C 1
ATOM 2254 O O . LEU A 1 285 ? -14.416 -3.725 31.880 1.00 95.31 285 LEU A O 1
ATOM 2258 N N . GLN A 1 286 ? -14.235 -1.813 30.755 1.00 93.75 286 GLN A N 1
ATOM 2259 C CA . GLN A 1 286 ? -15.260 -1.144 31.560 1.00 93.75 286 GLN A CA 1
ATOM 2260 C C . GLN A 1 286 ? -16.661 -1.518 31.084 1.00 93.75 286 GLN A C 1
ATOM 2262 O O . GLN A 1 286 ? -17.539 -1.751 31.911 1.00 93.75 286 GLN A O 1
ATOM 2267 N N . LYS A 1 287 ? -16.852 -1.653 29.767 1.00 95.62 287 LYS A N 1
ATOM 2268 C CA . LYS A 1 287 ? -18.141 -2.037 29.167 1.00 95.62 287 LYS A CA 1
ATOM 2269 C C . LYS A 1 287 ? -18.345 -3.549 29.030 1.00 95.62 287 LYS A C 1
ATOM 2271 O O . LYS A 1 287 ? -19.437 -3.964 28.656 1.00 95.62 287 LYS A O 1
ATOM 2276 N N . GLN A 1 288 ? -17.322 -4.355 29.326 1.00 96.94 288 GLN A N 1
ATOM 2277 C CA . GLN A 1 288 ? -17.332 -5.824 29.256 1.00 96.94 288 GLN A CA 1
ATOM 2278 C C . GLN A 1 288 ? -17.792 -6.365 27.892 1.00 96.94 288 GLN A C 1
ATOM 2280 O O . GLN A 1 288 ? -18.548 -7.332 27.811 1.00 96.94 288 GLN A O 1
ATOM 2285 N N . LYS A 1 289 ? -17.350 -5.729 26.801 1.00 97.12 289 LYS A N 1
ATOM 2286 C CA . LYS A 1 289 ? -17.705 -6.138 25.436 1.00 97.12 289 LYS A CA 1
ATOM 2287 C C . LYS A 1 289 ? -16.635 -5.756 24.421 1.00 97.12 289 LYS A C 1
ATOM 2289 O O . LYS A 1 289 ? -15.926 -4.768 24.607 1.00 97.12 289 LYS A O 1
ATOM 2294 N N . PHE A 1 290 ? -16.577 -6.501 23.320 1.00 97.75 290 PHE A N 1
ATOM 2295 C CA . PHE A 1 290 ? -15.862 -6.068 22.122 1.00 97.75 290 PHE A CA 1
ATOM 2296 C C . PHE A 1 290 ? -16.623 -4.934 21.438 1.00 97.75 290 PHE A C 1
ATOM 2298 O O . PHE A 1 290 ? -17.856 -4.931 21.387 1.00 97.75 290 PHE A O 1
ATOM 2305 N N . ARG A 1 291 ? -15.879 -3.950 20.942 1.00 98.31 291 ARG A N 1
ATOM 2306 C CA . ARG A 1 291 ? -16.402 -2.784 20.233 1.00 98.31 291 ARG A CA 1
ATOM 2307 C C . ARG A 1 291 ? -15.654 -2.646 18.918 1.00 98.31 291 ARG A C 1
ATOM 2309 O O . ARG A 1 291 ? -14.429 -2.756 18.898 1.00 98.31 291 ARG A O 1
ATOM 2316 N N . GLN A 1 292 ? -16.409 -2.435 17.849 1.00 98.19 292 GLN A N 1
ATOM 2317 C CA . GLN A 1 292 ? -15.878 -2.319 16.495 1.00 98.19 292 GLN A CA 1
ATOM 2318 C C . GLN A 1 292 ? -15.027 -1.054 16.351 1.00 98.19 292 GLN A C 1
ATOM 2320 O O . GLN A 1 292 ? -15.315 -0.030 16.980 1.00 98.19 292 GLN A O 1
ATOM 2325 N N . VAL A 1 293 ? -13.964 -1.161 15.553 1.00 98.81 293 VAL A N 1
ATOM 2326 C CA . VAL A 1 293 ? -13.052 -0.055 15.231 1.00 98.81 293 VAL A CA 1
ATOM 2327 C C . VAL A 1 293 ? -12.874 0.071 13.721 1.00 98.81 293 VAL A C 1
ATOM 2329 O O . VAL A 1 293 ? -13.041 1.158 13.181 1.00 98.81 293 VAL A O 1
ATOM 2332 N N . LEU A 1 294 ? -12.534 -1.029 13.045 1.00 98.88 294 LEU A N 1
ATOM 2333 C CA . LEU A 1 294 ? -12.215 -1.058 11.616 1.00 98.88 294 LEU A CA 1
ATOM 2334 C C . LEU A 1 294 ? -12.863 -2.293 10.985 1.00 98.88 294 LEU A C 1
ATOM 2336 O O . LEU A 1 294 ? -12.501 -3.421 11.320 1.00 98.88 294 LEU A O 1
ATOM 2340 N N . TYR A 1 295 ? -13.801 -2.089 10.062 1.00 98.88 295 TYR A N 1
ATOM 2341 C CA . TYR A 1 295 ? -14.398 -3.173 9.290 1.00 98.88 295 TYR A CA 1
ATOM 2342 C C . TYR A 1 295 ? -13.408 -3.742 8.278 1.00 98.88 295 TYR A C 1
ATOM 2344 O O . TYR A 1 295 ? -13.280 -4.964 8.199 1.00 98.88 295 TYR A O 1
ATOM 2352 N N . LYS A 1 296 ? -12.696 -2.881 7.533 1.00 98.81 296 LYS A N 1
ATOM 2353 C CA . LYS A 1 296 ? -11.723 -3.303 6.514 1.00 98.81 296 LYS A CA 1
ATOM 2354 C C . LYS A 1 296 ? -10.642 -2.245 6.250 1.00 98.81 296 LYS A C 1
ATOM 2356 O O . LYS A 1 296 ? -10.954 -1.097 5.940 1.00 98.81 296 LYS A O 1
ATOM 2361 N N . GLY A 1 297 ? -9.373 -2.644 6.328 1.00 98.88 297 GLY A N 1
ATOM 2362 C CA . GLY A 1 297 ? -8.197 -1.803 6.087 1.00 98.88 297 GLY A CA 1
ATOM 2363 C C . GLY A 1 297 ? -7.166 -2.473 5.180 1.00 98.88 297 GLY A C 1
ATOM 2364 O O . GLY A 1 297 ? -6.795 -3.618 5.436 1.00 98.88 297 GLY A O 1
ATOM 2365 N N . PHE A 1 298 ? -6.713 -1.781 4.130 1.00 98.88 298 PHE A N 1
ATOM 2366 C CA . PHE A 1 298 ? -5.697 -2.279 3.185 1.00 98.88 298 PHE A CA 1
ATOM 2367 C C . PHE A 1 298 ? -5.072 -1.150 2.345 1.00 98.88 298 PHE A C 1
ATOM 2369 O O . PHE A 1 298 ? -5.605 -0.037 2.289 1.00 98.88 298 PHE A O 1
ATOM 2376 N N . VAL A 1 299 ? -3.950 -1.443 1.677 1.00 98.69 299 VAL A N 1
ATOM 2377 C CA . VAL A 1 299 ? -3.362 -0.564 0.651 1.00 98.69 299 VAL A CA 1
ATOM 2378 C C . VAL A 1 299 ? -4.191 -0.681 -0.626 1.00 98.69 299 VAL A C 1
ATOM 2380 O O . VAL A 1 299 ? -4.303 -1.756 -1.208 1.00 98.69 299 VAL A O 1
ATOM 2383 N N . SER A 1 300 ? -4.798 0.424 -1.045 1.00 98.88 300 SER A N 1
ATOM 2384 C CA . SER A 1 300 ? -5.696 0.475 -2.198 1.00 98.88 300 SER A CA 1
ATOM 2385 C C . SER A 1 300 ? -4.946 0.685 -3.511 1.00 98.88 300 SER A C 1
ATOM 2387 O O . SER A 1 300 ? -5.285 0.060 -4.514 1.00 98.88 300 SER A O 1
ATOM 2389 N N . GLU A 1 301 ? -3.949 1.570 -3.512 1.00 98.88 301 GLU A N 1
ATOM 2390 C CA . GLU A 1 301 ? -3.124 1.847 -4.686 1.00 98.88 301 GLU A CA 1
ATOM 2391 C C . GLU A 1 301 ? -1.799 2.506 -4.282 1.00 98.88 301 GLU A C 1
ATOM 2393 O O . GLU A 1 301 ? -1.711 3.146 -3.224 1.00 98.88 301 GLU A O 1
ATOM 2398 N N . LEU A 1 302 ? -0.790 2.356 -5.138 1.00 98.69 302 LEU A N 1
ATOM 2399 C CA . LEU A 1 302 ? 0.457 3.113 -5.085 1.00 98.69 302 LEU A CA 1
ATOM 2400 C C . LEU A 1 302 ? 0.568 3.999 -6.329 1.00 98.69 302 LEU A C 1
ATOM 2402 O O . LEU A 1 302 ? -0.020 3.691 -7.356 1.00 98.69 302 LEU A O 1
ATOM 2406 N N . PHE A 1 303 ? 1.302 5.103 -6.247 1.00 98.75 303 PHE A N 1
ATOM 2407 C CA . PHE A 1 303 ? 1.632 5.936 -7.404 1.00 98.75 303 PHE A CA 1
ATOM 2408 C C . PHE A 1 303 ? 3.086 6.389 -7.314 1.00 98.75 303 PHE A C 1
ATOM 2410 O O . PHE A 1 303 ? 3.442 7.113 -6.380 1.00 98.75 303 PHE A O 1
ATOM 2417 N N . VAL A 1 304 ? 3.906 5.955 -8.276 1.00 98.56 304 VAL A N 1
ATOM 2418 C CA . VAL A 1 304 ? 5.361 6.177 -8.303 1.00 98.56 304 VAL A CA 1
ATOM 2419 C C . VAL A 1 304 ? 5.775 6.933 -9.576 1.00 98.56 304 VAL A C 1
ATOM 2421 O O . VAL A 1 304 ? 6.302 6.329 -10.515 1.00 98.56 304 VAL A O 1
ATOM 2424 N N . PRO A 1 305 ? 5.474 8.242 -9.684 1.00 98.31 305 PRO A N 1
ATOM 2425 C CA . PRO A 1 305 ? 5.828 9.028 -10.857 1.00 98.31 305 PRO A CA 1
ATOM 2426 C C . PRO A 1 305 ? 7.304 9.428 -10.864 1.00 98.31 305 PRO A C 1
ATOM 2428 O O . PRO A 1 305 ? 7.792 10.049 -9.918 1.00 98.31 305 PRO A O 1
ATOM 2431 N N . TYR A 1 306 ? 7.997 9.134 -11.963 1.00 98.31 306 TYR A N 1
ATOM 2432 C CA . TYR A 1 306 ? 9.325 9.674 -12.252 1.00 98.31 306 TYR A CA 1
ATOM 2433 C C . TYR A 1 306 ? 9.236 11.040 -12.937 1.00 98.31 306 TYR A C 1
ATOM 2435 O O . TYR A 1 306 ? 8.297 11.321 -13.679 1.00 98.31 306 TYR A O 1
ATOM 2443 N N . MET A 1 307 ? 10.251 11.878 -12.716 1.00 97.69 307 MET A N 1
ATOM 2444 C CA . MET A 1 307 ? 10.276 13.271 -13.187 1.00 97.69 307 MET A CA 1
ATOM 2445 C C . MET A 1 307 ? 11.128 13.484 -14.451 1.00 97.69 307 MET A C 1
ATOM 2447 O O . MET A 1 307 ? 11.356 14.623 -14.854 1.00 97.69 307 MET A O 1
ATOM 2451 N N . ASP A 1 308 ? 11.630 12.411 -15.070 1.00 96.94 308 ASP A N 1
ATOM 2452 C CA . ASP A 1 308 ? 12.441 12.492 -16.289 1.00 96.94 308 ASP A CA 1
ATOM 2453 C C . ASP A 1 308 ? 11.558 12.471 -17.547 1.00 96.94 308 ASP A C 1
ATOM 2455 O O . ASP A 1 308 ? 10.849 11.506 -17.827 1.00 96.94 308 ASP A O 1
ATOM 2459 N N . LEU A 1 309 ? 11.622 13.559 -18.320 1.00 95.56 309 LEU A N 1
ATOM 2460 C CA . LEU A 1 309 ? 10.772 13.801 -19.492 1.00 95.56 309 LEU A CA 1
ATOM 2461 C C . LEU A 1 309 ? 11.289 13.153 -20.786 1.00 95.56 309 LEU A C 1
ATOM 2463 O O . LEU A 1 309 ? 10.685 13.309 -21.851 1.00 95.56 309 LEU A O 1
ATOM 2467 N N . THR A 1 310 ? 12.429 12.466 -20.746 1.00 93.94 310 THR A N 1
ATOM 2468 C CA . THR A 1 310 ? 13.016 11.851 -21.939 1.00 93.94 310 THR A CA 1
ATOM 2469 C C . THR A 1 310 ? 12.224 10.627 -22.406 1.00 93.94 310 THR A C 1
ATOM 2471 O O . THR A 1 310 ? 11.448 10.025 -21.664 1.00 93.94 310 THR A O 1
ATOM 2474 N N . GLU A 1 311 ? 12.406 10.247 -23.676 1.00 92.56 311 GLU A N 1
ATOM 2475 C CA . GLU A 1 311 ? 11.649 9.167 -24.330 1.00 92.56 311 GLU A CA 1
ATOM 2476 C C . GLU A 1 311 ? 11.686 7.843 -23.552 1.00 92.56 311 GLU A C 1
ATOM 2478 O O . GLU A 1 311 ? 10.710 7.096 -23.587 1.00 92.56 311 GLU A O 1
ATOM 2483 N N . GLU A 1 312 ? 12.793 7.543 -22.875 1.00 93.44 312 GLU A N 1
ATOM 2484 C CA . GLU A 1 312 ? 13.017 6.306 -22.125 1.00 93.44 312 GLU A CA 1
ATOM 2485 C C . GLU A 1 312 ? 12.339 6.301 -20.737 1.00 93.44 312 GLU A C 1
ATOM 2487 O O . GLU A 1 312 ? 12.189 5.224 -20.145 1.00 93.44 312 GLU A O 1
ATOM 2492 N N . TRP A 1 313 ? 11.879 7.468 -20.260 1.00 96.62 313 TRP A N 1
ATOM 2493 C CA . TRP A 1 313 ? 11.469 7.693 -18.870 1.00 96.62 313 TRP A CA 1
ATOM 2494 C C . TRP A 1 313 ? 10.075 8.282 -18.669 1.00 96.62 313 TRP A C 1
ATOM 2496 O O . TRP A 1 313 ? 9.428 7.891 -17.704 1.00 96.62 313 TRP A O 1
ATOM 2506 N N . TYR A 1 314 ? 9.575 9.140 -19.566 1.00 96.62 314 TYR A N 1
ATOM 2507 C CA . TYR A 1 314 ? 8.357 9.938 -19.321 1.00 96.62 314 TYR A CA 1
ATOM 2508 C C . TYR A 1 314 ? 7.111 9.124 -18.920 1.00 96.62 314 TYR A C 1
ATOM 2510 O O . TYR A 1 314 ? 6.189 9.662 -18.318 1.00 96.62 314 TYR A O 1
ATOM 2518 N N . TYR A 1 315 ? 7.068 7.841 -19.296 1.00 96.12 315 TYR A N 1
ATOM 2519 C CA . TYR A 1 315 ? 5.959 6.914 -19.061 1.00 96.12 315 TYR A CA 1
ATOM 2520 C C . TYR A 1 315 ? 6.082 6.097 -17.764 1.00 96.12 315 TYR A C 1
ATOM 2522 O O . TYR A 1 315 ? 5.177 5.326 -17.443 1.00 96.12 315 TYR A O 1
ATOM 2530 N N . ARG A 1 316 ? 7.196 6.220 -17.032 1.00 97.19 316 ARG A N 1
ATOM 2531 C CA . ARG A 1 316 ? 7.471 5.474 -15.797 1.00 97.19 316 ARG A CA 1
ATOM 2532 C C . ARG A 1 316 ? 6.728 6.124 -14.635 1.00 97.19 316 ARG A C 1
ATOM 2534 O O . ARG A 1 316 ? 7.250 6.995 -13.945 1.00 97.19 316 ARG A O 1
ATOM 2541 N N . ILE A 1 317 ? 5.471 5.733 -14.480 1.00 96.31 317 ILE A N 1
ATOM 2542 C CA . ILE A 1 317 ? 4.553 6.298 -13.490 1.00 96.31 317 ILE A CA 1
ATOM 2543 C C . ILE A 1 317 ? 3.690 5.201 -12.863 1.00 96.31 317 ILE A C 1
ATOM 2545 O O . ILE A 1 317 ? 2.473 5.145 -13.058 1.00 96.31 317 ILE A O 1
ATOM 2549 N N . PHE A 1 318 ? 4.347 4.280 -12.170 1.00 98.12 318 PHE A N 1
ATOM 2550 C CA . PHE A 1 318 ? 3.740 3.006 -11.811 1.00 98.12 318 PHE A CA 1
ATOM 2551 C C . PHE A 1 318 ? 2.554 3.165 -10.864 1.00 98.12 318 PHE A C 1
ATOM 2553 O O . PHE A 1 318 ? 2.598 3.940 -9.904 1.00 98.12 318 PHE A O 1
ATOM 2560 N N . LEU A 1 319 ? 1.498 2.405 -11.147 1.00 98.56 319 LEU A N 1
ATOM 2561 C CA . LEU A 1 319 ? 0.401 2.139 -10.226 1.00 98.56 319 LEU A CA 1
ATOM 2562 C C . LEU A 1 319 ? 0.552 0.710 -9.699 1.00 98.56 319 LEU A C 1
ATOM 2564 O O . LEU A 1 319 ? -0.132 -0.196 -10.172 1.00 98.56 319 LEU A O 1
ATOM 2568 N N . ASP A 1 320 ? 1.506 0.491 -8.788 1.00 98.69 320 ASP A N 1
ATOM 2569 C CA . ASP A 1 320 ? 2.029 -0.841 -8.448 1.00 98.69 320 ASP A CA 1
ATOM 2570 C C . ASP A 1 320 ? 0.930 -1.874 -8.150 1.00 98.69 320 ASP A C 1
ATOM 2572 O O . ASP A 1 320 ? 0.994 -3.008 -8.632 1.00 98.69 320 ASP A O 1
ATOM 2576 N N . ALA A 1 321 ? -0.115 -1.503 -7.398 1.00 98.56 321 ALA A N 1
ATOM 2577 C CA . ALA A 1 321 ? -1.182 -2.443 -7.075 1.00 98.56 321 ALA A CA 1
ATOM 2578 C C . ALA A 1 321 ? -2.038 -2.755 -8.310 1.00 98.56 321 ALA A C 1
ATOM 2580 O O . ALA A 1 321 ? -2.322 -3.920 -8.587 1.00 98.56 321 ALA A O 1
ATOM 2581 N N . GLY A 1 322 ? -2.454 -1.737 -9.059 1.00 98.44 322 GLY A N 1
ATOM 2582 C CA . GLY A 1 322 ? -3.318 -1.896 -10.226 1.00 98.44 322 GLY A CA 1
ATOM 2583 C C . GLY A 1 322 ? -2.643 -2.451 -11.484 1.00 98.44 322 GLY A C 1
ATOM 2584 O O . GLY A 1 322 ? -3.324 -3.086 -12.291 1.00 98.44 322 GLY A O 1
ATOM 2585 N N . GLU A 1 323 ? -1.343 -2.223 -11.662 1.00 98.69 323 GLU A N 1
ATOM 2586 C CA . GLU A 1 323 ? -0.574 -2.628 -12.848 1.00 98.69 323 GLU A CA 1
ATOM 2587 C C . GLU A 1 323 ? 0.198 -3.933 -12.632 1.00 98.69 323 GLU A C 1
ATOM 2589 O O . GLU A 1 323 ? 0.268 -4.732 -13.560 1.00 98.69 323 GLU A O 1
ATOM 2594 N N . TYR A 1 324 ? 0.718 -4.195 -11.427 1.00 98.50 324 TYR A N 1
ATOM 2595 C CA . TYR A 1 324 ? 1.573 -5.362 -11.147 1.00 98.50 324 TYR A CA 1
ATOM 2596 C C . TYR A 1 324 ? 1.009 -6.296 -10.067 1.00 98.50 324 TYR A C 1
ATOM 2598 O O . TYR A 1 324 ? 1.332 -7.481 -10.041 1.00 98.50 324 TYR A O 1
ATOM 2606 N N . GLY A 1 325 ? 0.127 -5.790 -9.202 1.00 98.25 325 GLY A N 1
ATOM 2607 C CA . GLY A 1 325 ? -0.436 -6.530 -8.078 1.00 98.25 325 GLY A CA 1
ATOM 2608 C C . GLY A 1 325 ? 0.484 -6.492 -6.860 1.00 98.25 325 GLY A C 1
ATOM 2609 O O . GLY A 1 325 ? 1.442 -7.252 -6.754 1.00 98.25 325 GLY A O 1
ATOM 2610 N N . TYR A 1 326 ? 0.150 -5.661 -5.874 1.00 98.44 326 TYR A N 1
ATOM 2611 C CA . TYR A 1 326 ? 0.990 -5.453 -4.692 1.00 98.44 326 TYR A CA 1
ATOM 2612 C C . TYR A 1 326 ? 1.145 -6.725 -3.849 1.00 98.44 326 TYR A C 1
ATOM 2614 O O . TYR A 1 326 ? 2.234 -7.035 -3.366 1.00 98.44 326 TYR A O 1
ATOM 2622 N N . GLY A 1 327 ? 0.067 -7.505 -3.718 1.00 98.12 327 GLY A N 1
ATOM 2623 C CA . GLY A 1 327 ? 0.108 -8.828 -3.093 1.00 98.12 327 GLY A CA 1
ATOM 2624 C C . GLY A 1 327 ? 0.752 -9.890 -3.989 1.00 98.12 327 GLY A C 1
ATOM 2625 O O . GLY A 1 327 ? 1.446 -10.781 -3.504 1.00 98.12 327 GLY A O 1
ATOM 2626 N N . LEU A 1 328 ? 0.578 -9.803 -5.309 1.00 97.69 328 LEU A N 1
ATOM 2627 C CA . LEU A 1 328 ? 1.219 -10.697 -6.274 1.00 97.69 328 LEU A CA 1
ATOM 2628 C C . LEU A 1 328 ? 2.753 -10.570 -6.212 1.00 97.69 328 LEU A C 1
ATOM 2630 O O . LEU A 1 328 ? 3.452 -11.583 -6.286 1.00 97.69 328 LEU A O 1
ATOM 2634 N N . CYS A 1 329 ? 3.248 -9.360 -5.957 1.00 98.44 329 CYS A N 1
ATOM 2635 C CA . CYS A 1 329 ? 4.645 -9.020 -5.691 1.00 98.44 329 CYS A CA 1
ATOM 2636 C C . CYS A 1 329 ? 5.104 -9.272 -4.241 1.00 98.44 329 CYS A C 1
ATOM 2638 O O . CYS A 1 329 ? 6.259 -9.005 -3.919 1.00 98.44 329 CYS A O 1
ATOM 2640 N N . ALA A 1 330 ? 4.252 -9.816 -3.361 1.00 98.38 330 ALA A N 1
ATOM 2641 C CA . ALA A 1 330 ? 4.679 -10.214 -2.021 1.00 98.38 330 ALA A CA 1
ATOM 2642 C C . ALA A 1 330 ? 5.720 -11.342 -2.092 1.00 98.38 330 ALA A C 1
ATOM 2644 O O . ALA A 1 330 ? 5.513 -12.350 -2.793 1.00 98.38 330 ALA A O 1
ATOM 2645 N N . VAL A 1 331 ? 6.813 -11.164 -1.351 1.00 98.06 331 VAL A N 1
ATOM 2646 C CA . VAL A 1 331 ? 7.957 -12.082 -1.294 1.00 98.06 331 VAL A CA 1
ATOM 2647 C C . VAL A 1 331 ? 7.982 -12.861 0.027 1.00 98.06 331 VAL A C 1
ATOM 2649 O O . VAL A 1 331 ? 7.483 -12.358 1.036 1.00 98.06 331 VAL A O 1
ATOM 2652 N N . PRO A 1 332 ? 8.540 -14.087 0.044 1.00 98.44 332 PRO A N 1
ATOM 2653 C CA . PRO A 1 332 ? 8.793 -14.809 1.287 1.00 98.44 332 PRO A CA 1
ATOM 2654 C C . PRO A 1 332 ? 9.718 -14.006 2.204 1.00 98.44 332 PRO A C 1
ATOM 2656 O O . PRO A 1 332 ? 10.756 -13.516 1.759 1.00 98.44 332 PRO A O 1
ATOM 2659 N N . LEU A 1 333 ? 9.341 -13.881 3.472 1.00 98.62 333 LEU A N 1
ATOM 2660 C CA . LEU A 1 333 ? 10.093 -13.121 4.466 1.00 98.62 333 LEU A CA 1
ATOM 2661 C C . LEU A 1 333 ? 11.247 -13.959 5.024 1.00 98.62 333 LEU A C 1
ATOM 2663 O O . LEU A 1 333 ? 11.043 -15.090 5.462 1.00 98.62 333 LEU A O 1
ATOM 2667 N N . GLU A 1 334 ? 12.451 -13.392 5.079 1.00 97.19 334 GLU A N 1
ATOM 2668 C CA . GLU A 1 334 ? 13.640 -14.061 5.607 1.00 97.19 334 GLU A CA 1
ATOM 2669 C C . GLU A 1 334 ? 13.619 -14.084 7.150 1.00 97.19 334 GLU A C 1
ATOM 2671 O O . GLU A 1 334 ? 13.739 -13.029 7.801 1.00 97.19 334 GLU A O 1
ATOM 2676 N N . PRO A 1 335 ? 13.527 -15.269 7.790 1.00 95.25 335 PRO A N 1
ATOM 2677 C CA . PRO A 1 335 ? 13.499 -15.364 9.243 1.00 95.25 335 PRO A CA 1
ATOM 2678 C C . PRO A 1 335 ? 14.747 -14.760 9.894 1.00 95.25 335 PRO A C 1
ATOM 2680 O O . PRO A 1 335 ? 15.865 -14.885 9.391 1.00 95.25 335 PRO A O 1
ATOM 2683 N N . PHE A 1 336 ? 14.561 -14.120 11.051 1.00 91.56 336 PHE A N 1
ATOM 2684 C CA . PHE A 1 336 ? 15.602 -13.429 11.829 1.00 91.56 336 PHE A CA 1
ATOM 2685 C C . PHE A 1 336 ? 16.196 -12.173 11.173 1.00 91.56 336 PHE A C 1
ATOM 2687 O O . PHE A 1 336 ? 17.073 -11.543 11.771 1.00 91.56 336 PHE A O 1
ATOM 2694 N N . ARG A 1 337 ? 15.749 -11.807 9.966 1.00 94.00 337 ARG A N 1
ATOM 2695 C CA . ARG A 1 337 ? 16.185 -10.605 9.244 1.00 94.00 337 ARG A CA 1
ATOM 2696 C C . ARG A 1 337 ? 15.013 -9.672 9.001 1.00 94.00 337 ARG A C 1
ATOM 2698 O O . ARG A 1 337 ? 14.983 -8.591 9.582 1.00 94.00 337 ARG A O 1
ATOM 2705 N N . ASP A 1 338 ? 14.026 -10.138 8.242 1.00 97.44 338 ASP A N 1
ATOM 2706 C CA . ASP A 1 338 ? 12.804 -9.376 7.985 1.00 97.44 338 ASP A CA 1
ATOM 2707 C C . ASP A 1 338 ? 11.863 -9.429 9.185 1.00 97.44 338 ASP A C 1
ATOM 2709 O O . ASP A 1 338 ? 11.128 -8.478 9.450 1.00 97.44 338 ASP A O 1
ATOM 2713 N N . CYS A 1 339 ? 11.915 -10.522 9.948 1.00 96.56 339 CYS A N 1
ATOM 2714 C CA . CYS A 1 339 ? 11.064 -10.758 11.107 1.00 96.56 339 CYS A CA 1
ATOM 2715 C C . CYS A 1 339 ? 11.880 -11.254 12.307 1.00 96.56 339 CYS A C 1
ATOM 2717 O O . CYS A 1 339 ? 12.846 -12.002 12.126 1.00 96.56 339 CYS A O 1
ATOM 2719 N N . PRO A 1 340 ? 11.517 -10.860 13.541 1.00 94.62 340 PRO A N 1
ATOM 2720 C CA . PRO A 1 340 ? 12.234 -11.286 14.738 1.00 94.62 340 PRO A CA 1
ATOM 2721 C C . PRO A 1 340 ? 12.035 -12.779 15.036 1.00 94.62 340 PRO A C 1
ATOM 2723 O O . PRO A 1 340 ? 11.138 -13.432 14.511 1.00 94.62 340 PRO A O 1
ATOM 2726 N N . GLU A 1 341 ? 12.870 -13.316 15.929 1.00 91.69 341 GLU A N 1
ATOM 2727 C CA . GLU A 1 341 ? 12.880 -14.738 16.314 1.00 91.69 341 GLU A CA 1
ATOM 2728 C C . GLU A 1 341 ? 11.546 -15.246 16.887 1.00 91.69 341 GLU A C 1
ATOM 2730 O O . GLU A 1 341 ? 11.239 -16.428 16.768 1.00 91.69 341 GLU A O 1
ATOM 2735 N N . ASN A 1 342 ? 10.735 -14.366 17.474 1.00 93.75 342 ASN A N 1
ATOM 2736 C CA . ASN A 1 342 ? 9.430 -14.707 18.036 1.00 93.75 342 ASN A CA 1
ATOM 2737 C C . ASN A 1 342 ? 8.267 -14.604 17.030 1.00 93.75 342 ASN A C 1
ATOM 2739 O O . ASN A 1 342 ? 7.107 -14.625 17.442 1.00 93.75 342 ASN A O 1
ATOM 2743 N N . ALA A 1 343 ? 8.553 -14.457 15.734 1.00 96.50 343 ALA A N 1
ATOM 2744 C CA . ALA A 1 343 ? 7.527 -14.351 14.708 1.00 96.50 343 ALA A CA 1
ATOM 2745 C C . ALA A 1 343 ? 6.908 -15.704 14.332 1.00 96.50 343 ALA A C 1
ATOM 2747 O O . ALA A 1 343 ? 7.581 -16.731 14.258 1.00 96.50 343 ALA A O 1
ATOM 2748 N N . VAL A 1 344 ? 5.609 -15.674 14.042 1.00 97.44 344 VAL A N 1
ATOM 2749 C CA . VAL A 1 344 ? 4.861 -16.763 13.409 1.00 97.44 344 VAL A CA 1
ATOM 2750 C C . VAL A 1 344 ? 4.601 -16.376 11.960 1.00 97.44 344 VAL A C 1
ATOM 2752 O O . VAL A 1 344 ? 4.093 -15.285 11.709 1.00 97.44 344 VAL A O 1
ATOM 2755 N N . PHE A 1 345 ? 4.939 -17.259 11.024 1.00 98.31 345 PHE A N 1
ATOM 2756 C CA . PHE A 1 345 ? 4.757 -17.018 9.595 1.00 98.31 345 PHE A CA 1
ATOM 2757 C C . PHE A 1 345 ? 3.437 -17.596 9.081 1.00 98.31 345 PHE A C 1
ATOM 2759 O O . PHE A 1 345 ? 2.931 -18.585 9.619 1.00 98.31 345 PHE A O 1
ATOM 2766 N N . MET A 1 346 ? 2.872 -16.964 8.052 1.00 97.88 346 MET A N 1
ATOM 2767 C CA . MET A 1 346 ? 1.664 -17.425 7.374 1.00 97.88 346 MET A CA 1
ATOM 2768 C C . MET A 1 346 ? 1.825 -17.317 5.855 1.00 97.88 346 MET A C 1
ATOM 2770 O O . MET A 1 346 ? 2.227 -16.276 5.331 1.00 97.88 346 MET A O 1
ATOM 2774 N N . ASP A 1 347 ? 1.478 -18.406 5.171 1.00 98.06 347 ASP A N 1
ATOM 2775 C CA . ASP A 1 347 ? 1.475 -18.515 3.713 1.00 98.06 347 ASP A CA 1
ATOM 2776 C C . ASP A 1 347 ? 0.271 -17.790 3.095 1.00 98.06 347 ASP A C 1
ATOM 2778 O O . ASP A 1 347 ? -0.752 -17.553 3.744 1.00 98.06 347 ASP A O 1
ATOM 2782 N N . ALA A 1 348 ? 0.353 -17.524 1.794 1.00 97.69 348 ALA A N 1
ATOM 2783 C CA . ALA A 1 348 ? -0.777 -17.094 0.986 1.00 97.69 348 ALA A CA 1
ATOM 2784 C C . ALA A 1 348 ? -0.808 -17.790 -0.378 1.00 97.69 348 ALA A C 1
ATOM 2786 O O . ALA A 1 348 ? 0.129 -18.477 -0.782 1.00 97.69 348 ALA A O 1
ATOM 2787 N N . TYR A 1 349 ? -1.906 -17.592 -1.106 1.00 98.00 349 TYR A N 1
ATOM 2788 C CA . TYR A 1 349 ? -2.101 -18.154 -2.438 1.00 98.00 349 TYR A CA 1
ATOM 2789 C C . TYR A 1 349 ? -2.645 -17.107 -3.405 1.00 98.00 349 TYR A C 1
ATOM 2791 O O . TYR A 1 349 ? -3.486 -16.284 -3.044 1.00 98.00 349 TYR A O 1
ATOM 2799 N N . SER A 1 350 ? -2.201 -17.185 -4.656 1.00 97.19 350 SER A N 1
ATOM 2800 C CA . SER A 1 350 ? -2.731 -16.415 -5.785 1.00 97.19 350 SER A CA 1
ATOM 2801 C C . SER A 1 350 ? -3.016 -17.336 -6.973 1.00 97.19 350 SER A C 1
ATOM 2803 O O . SER A 1 350 ? -2.612 -18.499 -6.978 1.00 97.19 350 SER A O 1
ATOM 2805 N N . ALA A 1 351 ? -3.706 -16.835 -7.997 1.00 97.62 351 ALA A N 1
ATOM 2806 C CA . ALA A 1 351 ? -3.803 -17.528 -9.281 1.00 97.62 351 ALA A CA 1
ATOM 2807 C C . ALA A 1 351 ? -2.617 -17.150 -10.184 1.00 97.62 351 ALA A C 1
ATOM 2809 O O . ALA A 1 351 ? -2.257 -15.978 -10.255 1.00 97.62 351 ALA A O 1
ATOM 2810 N N . GLY A 1 352 ? -2.028 -18.126 -10.881 1.00 96.62 352 GLY A N 1
ATOM 2811 C CA . GLY A 1 352 ? -1.149 -17.867 -12.032 1.00 96.62 352 GLY A CA 1
ATOM 2812 C C . GLY A 1 352 ? -1.951 -17.535 -13.297 1.00 96.62 352 GLY A C 1
ATOM 2813 O O . GLY A 1 352 ? -3.181 -17.667 -13.298 1.00 96.62 352 GLY A O 1
ATOM 2814 N N . GLN A 1 353 ? -1.281 -17.197 -14.409 1.00 96.50 353 GLN A N 1
ATOM 2815 C CA . GLN A 1 353 ? -1.958 -16.819 -15.667 1.00 96.50 353 GLN A CA 1
ATOM 2816 C C . GLN A 1 353 ? -2.918 -17.913 -16.173 1.00 96.50 353 GLN A C 1
ATOM 2818 O O . GLN A 1 353 ? -3.939 -17.637 -16.799 1.00 96.50 353 GLN A O 1
ATOM 2823 N N . ASN A 1 354 ? -2.625 -19.181 -15.886 1.00 96.06 354 ASN A N 1
ATOM 2824 C CA . ASN A 1 354 ? -3.456 -20.328 -16.266 1.00 96.06 354 ASN A CA 1
ATOM 2825 C C . ASN A 1 354 ? -4.578 -20.661 -15.255 1.00 96.06 354 ASN A C 1
ATOM 2827 O O . ASN A 1 354 ? -5.243 -21.691 -15.408 1.00 96.06 354 ASN A O 1
ATOM 2831 N N . GLY A 1 355 ? -4.756 -19.846 -14.210 1.00 96.19 355 GLY A N 1
ATOM 2832 C CA . GLY A 1 355 ? -5.735 -20.028 -13.137 1.00 96.19 355 GLY A CA 1
ATOM 2833 C C . GLY A 1 355 ? -5.342 -21.055 -12.069 1.00 96.19 355 GLY A C 1
ATOM 2834 O O . GLY A 1 355 ? -6.146 -21.349 -11.187 1.00 96.19 355 GLY A O 1
ATOM 2835 N N . MET A 1 356 ? -4.150 -21.655 -12.146 1.00 96.88 356 MET A N 1
ATOM 2836 C CA . MET A 1 356 ? -3.680 -22.603 -11.131 1.00 96.88 356 MET A CA 1
ATOM 2837 C C . MET A 1 356 ? -3.271 -21.869 -9.849 1.00 96.88 356 MET A C 1
ATOM 2839 O O . MET A 1 356 ? -2.703 -20.780 -9.940 1.00 96.88 356 MET A O 1
ATOM 2843 N N . PRO A 1 357 ? -3.510 -22.456 -8.661 1.00 97.88 357 PRO A N 1
ATOM 2844 C CA . PRO A 1 357 ? -3.033 -21.881 -7.412 1.00 97.88 357 PRO A CA 1
ATOM 2845 C C . PRO A 1 357 ? -1.502 -21.878 -7.362 1.00 97.88 357 PRO A C 1
ATOM 2847 O O . PRO A 1 357 ? -0.859 -22.905 -7.591 1.00 97.88 357 PRO A O 1
ATOM 2850 N N . VAL A 1 358 ? -0.934 -20.734 -7.003 1.00 97.62 358 VAL A N 1
ATOM 2851 C CA . VAL A 1 358 ? 0.490 -20.527 -6.744 1.00 97.62 358 VAL A CA 1
ATOM 2852 C C . VAL A 1 358 ? 0.660 -20.307 -5.247 1.00 97.62 358 VAL A C 1
ATOM 2854 O O . VAL A 1 358 ? 0.032 -19.411 -4.684 1.00 97.62 358 VAL A O 1
ATOM 2857 N N . ASN A 1 359 ? 1.479 -21.142 -4.601 1.00 97.69 359 ASN A N 1
ATOM 2858 C CA . ASN A 1 359 ? 1.822 -20.966 -3.191 1.00 97.69 359 ASN A CA 1
ATOM 2859 C C . ASN A 1 359 ? 2.830 -19.824 -3.030 1.00 97.69 359 ASN A C 1
ATOM 2861 O O . ASN A 1 359 ? 3.825 -19.774 -3.757 1.00 97.69 359 ASN A O 1
ATOM 2865 N N . LYS A 1 360 ? 2.599 -18.966 -2.043 1.00 97.00 360 LYS A N 1
ATOM 2866 C CA . LYS A 1 360 ? 3.532 -17.947 -1.582 1.00 97.00 360 LYS A CA 1
ATOM 2867 C C . LYS A 1 360 ? 3.848 -18.217 -0.105 1.00 97.00 360 LYS A C 1
ATOM 2869 O O . LYS A 1 360 ? 3.046 -17.838 0.752 1.00 97.00 360 LYS A O 1
ATOM 2874 N N . PRO A 1 361 ? 4.961 -18.910 0.190 1.00 97.88 361 PRO A N 1
ATOM 2875 C CA . PRO A 1 361 ? 5.307 -19.254 1.560 1.00 97.88 361 PRO A CA 1
ATOM 2876 C C . PRO A 1 361 ? 5.742 -18.016 2.345 1.00 97.88 361 PRO A C 1
ATOM 2878 O O . PRO A 1 361 ? 6.326 -17.101 1.763 1.00 97.88 361 PRO A O 1
ATOM 2881 N N . ASP A 1 362 ? 5.483 -18.013 3.651 1.00 97.94 362 ASP A N 1
ATOM 2882 C CA . ASP A 1 362 ? 6.040 -17.051 4.612 1.00 97.94 362 ASP A CA 1
ATOM 2883 C C . ASP A 1 362 ? 5.838 -15.564 4.235 1.00 97.94 362 ASP A C 1
ATOM 2885 O O . ASP A 1 362 ? 6.689 -14.721 4.518 1.00 97.94 362 ASP A O 1
ATOM 2889 N N . VAL A 1 363 ? 4.719 -15.213 3.586 1.00 97.75 363 VAL A N 1
ATOM 2890 C CA . VAL A 1 363 ? 4.460 -13.826 3.131 1.00 97.75 363 VAL A CA 1
ATOM 2891 C C . VAL A 1 363 ? 4.048 -12.880 4.248 1.00 97.75 363 VAL A C 1
ATOM 2893 O O . VAL A 1 363 ? 4.207 -11.665 4.122 1.00 97.75 363 VAL A O 1
ATOM 2896 N N . PHE A 1 364 ? 3.489 -13.424 5.328 1.00 98.62 364 PHE A N 1
ATOM 2897 C CA . PHE A 1 364 ? 3.199 -12.670 6.533 1.00 98.62 364 PHE A CA 1
ATOM 2898 C C . PHE A 1 364 ? 4.052 -13.174 7.672 1.00 98.62 364 PHE A C 1
ATOM 2900 O O . PHE A 1 364 ? 4.211 -14.382 7.841 1.00 98.62 364 PHE A O 1
ATOM 2907 N N . CYS A 1 365 ? 4.496 -12.255 8.518 1.00 98.38 365 CYS A N 1
ATOM 2908 C CA . CYS A 1 365 ? 4.960 -12.604 9.846 1.00 98.38 365 CYS A CA 1
ATOM 2909 C C . CYS A 1 365 ? 4.205 -11.798 10.902 1.00 98.38 365 CYS A C 1
ATOM 2911 O O . CYS A 1 365 ? 3.961 -10.598 10.756 1.00 98.38 365 CYS A O 1
ATOM 2913 N N . ILE A 1 366 ? 3.802 -12.492 11.961 1.00 98.81 366 ILE A N 1
ATOM 2914 C CA . ILE A 1 366 ? 3.032 -11.962 13.077 1.00 98.81 366 ILE A CA 1
ATOM 2915 C C . ILE A 1 366 ? 3.884 -12.109 14.331 1.00 98.81 366 ILE A C 1
ATOM 2917 O O . ILE A 1 366 ? 4.303 -13.217 14.666 1.00 98.81 366 ILE A O 1
ATOM 2921 N N . PHE A 1 367 ? 4.165 -11.006 15.020 1.00 98.12 367 PHE A N 1
ATOM 2922 C CA . PHE A 1 367 ? 5.042 -11.023 16.189 1.00 98.12 367 PHE A CA 1
ATOM 2923 C C . PHE A 1 367 ? 4.667 -9.966 17.220 1.00 98.12 367 PHE A C 1
ATOM 2925 O O . PHE A 1 367 ? 4.129 -8.906 16.899 1.00 98.12 367 PHE A O 1
ATOM 2932 N N . GLU A 1 368 ? 4.997 -10.243 18.479 1.00 97.62 368 GLU A N 1
ATOM 2933 C CA . GLU A 1 368 ? 4.943 -9.237 19.535 1.00 97.62 368 GLU A CA 1
ATOM 2934 C C . GLU A 1 368 ? 6.244 -8.442 19.555 1.00 97.62 368 GLU A C 1
ATOM 2936 O O . GLU A 1 368 ? 7.336 -9.011 19.557 1.00 97.62 368 GLU A O 1
ATOM 2941 N N . LYS A 1 369 ? 6.142 -7.118 19.587 1.00 95.31 369 LYS A N 1
ATOM 2942 C CA . LYS A 1 369 ? 7.278 -6.206 19.640 1.00 95.31 369 LYS A CA 1
ATOM 2943 C C . LYS A 1 369 ? 7.412 -5.634 21.046 1.00 95.31 369 LYS A C 1
ATOM 2945 O O . LYS A 1 369 ? 6.466 -5.086 21.607 1.00 95.31 369 LYS A O 1
ATOM 2950 N N . TYR A 1 370 ? 8.624 -5.732 21.586 1.00 90.94 370 TYR A N 1
ATOM 2951 C CA . TYR A 1 370 ? 9.035 -5.088 22.829 1.00 90.94 370 TYR A CA 1
ATOM 2952 C C . TYR A 1 370 ? 10.445 -4.521 22.658 1.00 90.94 370 TYR A C 1
ATOM 2954 O O . TYR A 1 370 ? 11.416 -5.272 22.582 1.00 90.94 370 TYR A O 1
ATOM 2962 N N . ALA A 1 371 ? 10.553 -3.194 22.581 1.00 87.56 371 ALA A N 1
ATOM 2963 C CA . ALA A 1 371 ? 11.816 -2.493 22.327 1.00 87.56 371 ALA A CA 1
ATOM 2964 C C . ALA A 1 371 ? 12.165 -1.459 23.417 1.00 87.56 371 ALA A C 1
ATOM 2966 O O . ALA A 1 371 ? 12.993 -0.579 23.203 1.00 87.56 371 ALA A O 1
ATOM 2967 N N . GLY A 1 372 ? 11.542 -1.566 24.597 1.00 89.19 372 GLY A N 1
ATOM 2968 C CA . GLY A 1 372 ? 11.700 -0.592 25.684 1.00 89.19 372 GLY A CA 1
ATOM 2969 C C . GLY A 1 372 ? 10.747 0.605 25.602 1.00 89.19 372 GLY A C 1
ATOM 2970 O O . GLY A 1 372 ? 10.881 1.538 26.394 1.00 89.19 372 GLY A O 1
ATOM 2971 N N . ASP A 1 373 ? 9.775 0.561 24.688 1.00 93.62 373 ASP A N 1
ATOM 2972 C CA . ASP A 1 373 ? 8.675 1.519 24.622 1.00 93.62 373 ASP A CA 1
ATOM 2973 C C . ASP A 1 373 ? 7.857 1.510 25.927 1.00 93.62 373 ASP A C 1
ATOM 2975 O O . ASP A 1 373 ? 7.750 0.499 26.631 1.00 93.62 373 ASP A O 1
ATOM 2979 N N . ILE A 1 374 ? 7.290 2.666 26.276 1.00 95.50 374 ILE A N 1
ATOM 2980 C CA . ILE A 1 374 ? 6.564 2.888 27.532 1.00 95.50 374 ILE A CA 1
ATOM 2981 C C . ILE A 1 374 ? 5.098 3.152 27.207 1.00 95.50 374 ILE A C 1
ATOM 2983 O O . ILE A 1 374 ? 4.783 4.125 26.527 1.00 95.50 374 ILE A O 1
ATOM 2987 N N . THR A 1 375 ? 4.201 2.346 27.776 1.00 95.44 375 THR A N 1
ATOM 2988 C CA . THR A 1 375 ? 2.751 2.526 27.622 1.00 95.44 375 THR A CA 1
ATOM 2989 C C . THR A 1 375 ? 2.308 3.817 28.315 1.00 95.44 375 THR A C 1
ATOM 2991 O O . THR A 1 375 ? 1.597 4.640 27.743 1.00 95.44 375 THR A O 1
ATOM 2994 N N . TRP A 1 376 ? 2.724 4.000 29.573 1.00 96.69 376 TRP A N 1
ATOM 2995 C CA . TRP A 1 376 ? 2.581 5.239 30.342 1.00 96.69 376 TRP A CA 1
ATOM 2996 C C . TRP A 1 376 ? 3.498 5.209 31.574 1.00 96.69 376 TRP A C 1
ATOM 2998 O O . TRP A 1 376 ? 3.923 4.144 32.032 1.00 96.69 376 TRP A O 1
ATOM 3008 N N . ARG A 1 377 ? 3.814 6.386 32.127 1.00 97.06 377 ARG A N 1
ATOM 3009 C CA . ARG A 1 377 ? 4.599 6.518 33.362 1.00 97.06 377 ARG A CA 1
ATOM 3010 C C . ARG A 1 377 ? 4.306 7.806 34.119 1.00 97.06 377 ARG A C 1
ATOM 3012 O O . ARG A 1 377 ? 3.939 8.807 33.509 1.00 97.06 377 ARG A O 1
ATOM 3019 N N . HIS A 1 378 ? 4.572 7.804 35.420 1.00 98.00 378 HIS A N 1
ATOM 3020 C CA . HIS A 1 378 ? 4.596 9.013 36.239 1.00 98.00 378 HIS A CA 1
ATOM 3021 C C . HIS A 1 378 ? 5.564 8.871 37.426 1.00 98.00 378 HIS A C 1
ATOM 3023 O O . HIS A 1 378 ? 5.788 7.768 37.929 1.00 98.00 378 HIS A O 1
ATOM 3029 N N . THR A 1 379 ? 6.135 9.996 37.863 1.00 98.00 379 THR A N 1
ATOM 3030 C CA . THR A 1 379 ? 6.904 10.114 39.108 1.00 98.00 379 THR A CA 1
ATOM 3031 C C . THR A 1 379 ? 6.366 11.318 39.873 1.00 98.00 379 THR A C 1
ATOM 3033 O O . THR A 1 379 ? 6.514 12.443 39.404 1.00 98.00 379 THR A O 1
ATOM 3036 N N . GLU A 1 380 ? 5.731 11.063 41.012 1.00 97.81 380 GLU A N 1
ATOM 3037 C CA . GLU A 1 380 ? 5.169 12.065 41.915 1.00 97.81 380 GLU A CA 1
ATOM 3038 C C . GLU A 1 380 ? 6.177 12.368 43.027 1.00 97.81 380 GLU A C 1
ATOM 3040 O O . GLU A 1 380 ? 6.658 11.456 43.707 1.00 97.81 380 GLU A O 1
ATOM 3045 N N . THR A 1 381 ? 6.485 13.652 43.202 1.00 97.62 381 THR A N 1
ATOM 3046 C CA . THR A 1 381 ? 7.485 14.163 44.153 1.00 97.62 381 THR A CA 1
ATOM 3047 C C . THR A 1 381 ? 6.955 15.304 45.021 1.00 97.62 381 THR A C 1
ATOM 3049 O O . THR A 1 381 ? 7.676 15.804 45.879 1.00 97.62 381 THR A O 1
ATOM 3052 N N . LEU A 1 382 ? 5.721 15.764 44.797 1.00 97.31 382 LEU A N 1
ATOM 3053 C CA . LEU A 1 382 ? 5.116 16.869 45.542 1.00 97.31 382 LEU A CA 1
ATOM 3054 C C . LEU A 1 382 ? 4.631 16.440 46.924 1.00 97.31 382 LEU A C 1
ATOM 3056 O O . LEU A 1 382 ? 4.472 17.288 47.799 1.00 97.31 382 LEU A O 1
ATOM 3060 N N . ILE A 1 383 ? 4.380 15.146 47.131 1.00 96.88 383 ILE A N 1
ATOM 3061 C CA . ILE A 1 383 ? 3.919 14.628 48.418 1.00 96.88 383 ILE A CA 1
ATOM 3062 C C . ILE A 1 383 ? 5.113 14.616 49.384 1.00 96.88 383 ILE A C 1
ATOM 3064 O O . ILE A 1 383 ? 6.044 13.834 49.178 1.00 96.88 383 ILE A O 1
ATOM 3068 N N . PRO A 1 384 ? 5.113 15.438 50.454 1.00 96.31 384 PRO A N 1
ATOM 3069 C CA . PRO A 1 384 ? 6.276 15.559 51.325 1.00 96.31 384 PRO A CA 1
ATOM 3070 C C . PRO A 1 384 ? 6.710 14.207 51.899 1.00 96.31 384 PRO A C 1
ATOM 3072 O O . PRO A 1 384 ? 5.899 13.458 52.447 1.00 96.31 384 PRO A O 1
ATOM 3075 N N . GLY A 1 385 ? 8.000 13.895 51.758 1.00 94.81 385 GLY A N 1
ATOM 3076 C CA . GLY A 1 385 ? 8.587 12.641 52.234 1.00 94.81 385 GLY A CA 1
ATOM 3077 C C . GLY A 1 385 ? 8.194 11.390 51.437 1.00 94.81 385 GLY A C 1
ATOM 3078 O O . GLY A 1 385 ? 8.473 10.288 51.904 1.00 94.81 385 GLY A O 1
ATOM 3079 N N . LYS A 1 386 ? 7.549 11.520 50.267 1.00 96.19 386 LYS A N 1
ATOM 3080 C CA . LYS A 1 386 ? 7.201 10.386 49.399 1.00 96.19 386 LYS A CA 1
ATOM 3081 C C . LYS A 1 386 ? 7.626 10.634 47.954 1.00 96.19 386 LYS A C 1
ATOM 3083 O O . LYS A 1 386 ? 7.178 11.585 47.327 1.00 96.19 386 LYS A O 1
ATOM 3088 N N . GLU A 1 387 ? 8.409 9.707 47.413 1.00 96.00 387 GLU A N 1
ATOM 3089 C CA . GLU A 1 387 ? 8.609 9.557 45.971 1.00 96.00 387 GLU A CA 1
ATOM 3090 C C . GLU A 1 387 ? 7.781 8.357 45.498 1.00 96.00 387 GLU A C 1
ATOM 3092 O O . GLU A 1 387 ? 8.003 7.227 45.938 1.00 96.00 387 GLU A O 1
ATOM 3097 N N . ILE A 1 388 ? 6.801 8.593 44.624 1.00 97.88 388 ILE A N 1
ATOM 3098 C CA . ILE A 1 388 ? 5.959 7.531 44.058 1.00 97.88 388 ILE A CA 1
ATOM 3099 C C . ILE A 1 388 ? 6.254 7.440 42.567 1.00 97.88 388 ILE A C 1
ATOM 3101 O O . ILE A 1 388 ? 6.066 8.406 41.833 1.00 97.88 388 ILE A O 1
ATOM 3105 N N . ARG A 1 389 ? 6.686 6.269 42.095 1.00 97.25 389 ARG A N 1
ATOM 3106 C CA . ARG A 1 389 ? 7.017 6.034 40.686 1.00 97.25 389 ARG A CA 1
ATOM 3107 C C . ARG A 1 389 ? 6.300 4.802 40.157 1.00 97.25 389 ARG A C 1
ATOM 3109 O O . ARG A 1 389 ? 6.428 3.728 40.731 1.00 97.25 389 ARG A O 1
ATOM 3116 N N . GLU A 1 390 ? 5.648 4.961 39.012 1.00 96.25 390 GLU A N 1
ATOM 3117 C CA . GLU A 1 390 ? 5.003 3.879 38.266 1.00 96.25 390 GLU A CA 1
ATOM 3118 C C . GLU A 1 390 ? 5.372 4.008 36.780 1.00 96.25 390 GLU A C 1
ATOM 3120 O O . GLU A 1 390 ? 5.327 5.099 36.202 1.00 96.25 390 GLU A O 1
ATOM 3125 N N . VAL A 1 391 ? 5.768 2.895 36.161 1.00 94.94 391 VAL A N 1
ATOM 3126 C CA . VAL A 1 391 ? 6.148 2.802 34.744 1.00 94.94 391 VAL A CA 1
ATOM 3127 C C . VAL A 1 391 ? 5.595 1.496 34.199 1.00 94.94 391 VAL A C 1
ATOM 3129 O O . VAL A 1 391 ? 5.787 0.453 34.825 1.00 94.94 391 VAL A O 1
ATOM 3132 N N . ARG A 1 392 ? 4.956 1.532 33.027 1.00 94.88 392 ARG A N 1
ATOM 3133 C CA . ARG A 1 392 ? 4.498 0.316 32.348 1.00 94.88 392 ARG A CA 1
ATOM 3134 C C . ARG A 1 392 ? 5.135 0.175 30.967 1.00 94.88 392 ARG A C 1
ATOM 3136 O O . ARG A 1 392 ? 5.018 1.112 30.177 1.00 94.88 392 ARG A O 1
ATOM 3143 N N . PRO A 1 393 ? 5.793 -0.960 30.669 1.00 94.31 393 PRO A N 1
ATOM 3144 C CA . PRO A 1 393 ? 6.320 -1.241 29.339 1.00 94.31 393 PRO A CA 1
ATOM 3145 C C . PRO A 1 393 ? 5.183 -1.383 28.329 1.00 94.31 393 PRO A C 1
ATOM 3147 O O . PRO A 1 393 ? 4.055 -1.716 28.700 1.00 94.31 393 PRO A O 1
ATOM 3150 N N . GLU A 1 394 ? 5.483 -1.131 27.064 1.00 94.94 394 GLU A N 1
ATOM 3151 C CA . GLU A 1 394 ? 4.574 -1.332 25.942 1.00 94.94 394 GLU A CA 1
ATOM 3152 C C . GLU A 1 394 ? 4.965 -2.572 25.147 1.00 94.94 394 GLU A C 1
ATOM 3154 O O . GLU A 1 394 ? 6.112 -2.718 24.731 1.00 94.94 394 GLU A O 1
ATOM 3159 N N . VAL A 1 395 ? 3.991 -3.458 24.945 1.00 95.75 395 VAL A N 1
ATOM 3160 C CA . VAL A 1 395 ? 4.077 -4.577 24.006 1.00 95.75 395 VAL A CA 1
ATOM 3161 C C . VAL A 1 395 ? 3.009 -4.353 22.946 1.00 95.75 395 VAL A C 1
ATOM 3163 O O . VAL A 1 395 ? 1.852 -4.078 23.280 1.00 95.75 395 VAL A O 1
ATOM 3166 N N . THR A 1 396 ? 3.396 -4.449 21.681 1.00 98.06 396 THR A N 1
ATOM 3167 C CA . THR A 1 396 ? 2.498 -4.305 20.529 1.00 98.06 396 THR A CA 1
ATOM 3168 C C . THR A 1 396 ? 2.504 -5.576 19.693 1.00 98.06 396 THR A C 1
ATOM 3170 O O . THR A 1 396 ? 3.446 -6.362 19.772 1.00 98.06 396 THR A O 1
ATOM 3173 N N . LEU A 1 397 ? 1.453 -5.798 18.907 1.00 98.81 397 LEU A N 1
ATOM 3174 C CA . LEU A 1 397 ? 1.410 -6.871 17.914 1.00 98.81 397 LEU A CA 1
ATOM 3175 C C . LEU A 1 397 ? 1.614 -6.278 16.527 1.00 98.81 397 LEU A C 1
ATOM 3177 O O . LEU A 1 397 ? 0.892 -5.355 16.163 1.00 98.81 397 LEU A O 1
ATOM 3181 N N . VAL A 1 398 ? 2.542 -6.826 15.750 1.00 98.88 398 VAL A N 1
ATOM 3182 C CA . VAL A 1 398 ? 2.812 -6.409 14.371 1.00 98.88 398 VAL A CA 1
ATOM 3183 C C . VAL A 1 398 ? 2.434 -7.534 13.415 1.00 98.88 398 VAL A C 1
ATOM 3185 O O . VAL A 1 398 ? 2.826 -8.680 13.625 1.00 98.88 398 VAL A O 1
ATOM 3188 N N . VAL A 1 399 ? 1.696 -7.192 12.359 1.00 98.88 399 VAL A N 1
ATOM 3189 C CA . VAL A 1 399 ? 1.535 -8.006 11.148 1.00 98.88 399 VAL A CA 1
ATOM 3190 C C . VAL A 1 399 ? 2.346 -7.343 10.042 1.00 98.88 399 VAL A C 1
ATOM 3192 O O . VAL A 1 399 ? 2.059 -6.198 9.688 1.00 98.88 399 VAL A O 1
ATOM 3195 N N . ARG A 1 400 ? 3.346 -8.051 9.515 1.00 98.88 400 ARG A N 1
ATOM 3196 C CA . ARG A 1 400 ? 4.262 -7.554 8.483 1.00 98.88 400 ARG A CA 1
ATOM 3197 C C . ARG A 1 400 ? 4.117 -8.321 7.176 1.00 98.88 400 ARG A C 1
ATOM 3199 O O . ARG A 1 400 ? 3.985 -9.542 7.201 1.00 98.88 400 ARG A O 1
ATOM 3206 N N . MET A 1 401 ? 4.222 -7.605 6.060 1.00 98.75 401 MET A N 1
ATOM 3207 C CA . MET A 1 401 ? 4.413 -8.142 4.708 1.00 98.75 401 MET A CA 1
ATOM 3208 C C . MET A 1 401 ? 5.448 -7.290 3.959 1.00 98.75 401 MET A C 1
ATOM 3210 O O . MET A 1 401 ? 5.473 -6.073 4.143 1.00 98.75 401 MET A O 1
ATOM 3214 N N . VAL A 1 402 ? 6.251 -7.892 3.079 1.00 98.81 402 VAL A N 1
ATOM 3215 C CA . VAL A 1 402 ? 7.142 -7.166 2.155 1.00 98.81 402 VAL A CA 1
ATOM 3216 C C . VAL A 1 402 ? 6.692 -7.398 0.713 1.00 98.81 402 VAL A C 1
ATOM 3218 O O . VAL A 1 402 ? 6.472 -8.542 0.314 1.00 98.81 402 VAL A O 1
ATOM 3221 N N . SER A 1 403 ? 6.508 -6.316 -0.052 1.00 98.62 403 SER A N 1
ATOM 3222 C CA . SER A 1 403 ? 6.236 -6.367 -1.499 1.00 98.62 403 SER A CA 1
ATOM 3223 C C . SER A 1 403 ? 7.448 -5.853 -2.252 1.00 98.62 403 SER A C 1
ATOM 3225 O O . SER A 1 403 ? 7.887 -4.738 -1.975 1.00 98.62 403 SER A O 1
ATOM 3227 N N . THR A 1 404 ? 7.951 -6.630 -3.207 1.00 98.62 404 THR A N 1
ATOM 3228 C CA . THR A 1 404 ? 9.055 -6.215 -4.077 1.00 98.62 404 THR A CA 1
ATOM 3229 C C . THR A 1 404 ? 8.518 -6.024 -5.489 1.00 98.62 404 THR A C 1
ATOM 3231 O O . THR A 1 404 ? 8.239 -6.995 -6.199 1.00 98.62 404 THR A O 1
ATOM 3234 N N . VAL A 1 405 ? 8.339 -4.768 -5.897 1.00 98.06 405 VAL A N 1
ATOM 3235 C CA . VAL A 1 405 ? 7.816 -4.407 -7.221 1.00 98.06 405 VAL A CA 1
ATOM 3236 C C . VAL A 1 405 ? 8.982 -3.904 -8.057 1.00 98.06 405 VAL A C 1
ATOM 3238 O O . VAL A 1 405 ? 9.431 -2.769 -7.914 1.00 98.06 405 VAL A O 1
ATOM 3241 N N . GLY A 1 406 ? 9.513 -4.788 -8.900 1.00 95.62 406 GLY A N 1
ATOM 3242 C CA . GLY A 1 406 ? 10.696 -4.490 -9.700 1.00 95.62 406 GLY A CA 1
ATOM 3243 C C . GLY A 1 406 ? 11.920 -4.233 -8.822 1.00 95.62 406 GLY A C 1
ATOM 3244 O O . GLY A 1 406 ? 12.529 -5.175 -8.315 1.00 95.62 406 GLY A O 1
ATOM 3245 N N . ASN A 1 407 ? 12.306 -2.967 -8.703 1.00 97.38 407 ASN A N 1
ATOM 3246 C CA . ASN A 1 407 ? 13.498 -2.507 -7.997 1.00 97.38 407 ASN A CA 1
ATOM 3247 C C . ASN A 1 407 ? 13.238 -2.098 -6.536 1.00 97.38 407 ASN A C 1
ATOM 3249 O O . ASN A 1 407 ? 14.181 -2.113 -5.748 1.00 97.38 407 ASN A O 1
ATOM 3253 N N . TYR A 1 408 ? 12.002 -1.745 -6.167 1.00 98.25 408 TYR A N 1
ATOM 3254 C CA . TYR A 1 408 ? 11.669 -1.259 -4.823 1.00 98.25 408 TYR A CA 1
ATOM 3255 C C . TYR A 1 408 ? 11.092 -2.344 -3.917 1.00 98.25 408 TYR A C 1
ATOM 3257 O O . TYR A 1 408 ? 10.260 -3.148 -4.339 1.00 98.25 408 TYR A O 1
ATOM 3265 N N . ASP A 1 409 ? 11.470 -2.282 -2.640 1.00 98.75 409 ASP A N 1
ATOM 3266 C CA . ASP A 1 409 ? 10.949 -3.119 -1.563 1.00 98.75 409 ASP A CA 1
ATOM 3267 C C . ASP A 1 409 ? 10.128 -2.271 -0.580 1.00 98.75 409 ASP A C 1
ATOM 3269 O O . ASP A 1 409 ? 10.625 -1.301 0.006 1.00 98.75 409 ASP A O 1
ATOM 3273 N N . TYR A 1 410 ? 8.874 -2.668 -0.362 1.00 98.75 410 TYR A N 1
ATOM 3274 C CA . TYR A 1 410 ? 7.937 -2.013 0.543 1.00 98.75 410 TYR A CA 1
ATOM 3275 C C . TYR A 1 410 ? 7.623 -2.894 1.757 1.00 98.75 410 TYR A C 1
ATOM 3277 O O . TYR A 1 410 ? 6.937 -3.911 1.642 1.00 98.75 410 TYR A O 1
ATOM 3285 N N . ILE A 1 411 ? 8.074 -2.477 2.940 1.00 98.81 411 ILE A N 1
ATOM 3286 C CA . ILE A 1 411 ? 7.850 -3.165 4.219 1.00 98.81 411 ILE A CA 1
ATOM 3287 C C . ILE A 1 411 ? 6.585 -2.601 4.868 1.00 98.81 411 ILE A C 1
ATOM 3289 O O . ILE A 1 411 ? 6.609 -1.477 5.356 1.00 98.81 411 ILE A O 1
ATOM 3293 N N . ASN A 1 412 ? 5.493 -3.362 4.892 1.00 98.31 412 ASN A N 1
ATOM 3294 C CA . ASN A 1 412 ? 4.189 -2.921 5.394 1.00 98.31 412 ASN A CA 1
ATOM 3295 C C . ASN A 1 412 ? 3.896 -3.523 6.764 1.00 98.31 412 ASN A C 1
ATOM 3297 O O . ASN A 1 412 ? 3.730 -4.737 6.871 1.00 98.31 412 ASN A O 1
ATOM 3301 N N . ASP A 1 413 ? 3.742 -2.668 7.773 1.00 98.88 413 ASP A N 1
ATOM 3302 C CA . ASP A 1 413 ? 3.443 -3.055 9.149 1.00 98.88 413 ASP A CA 1
ATOM 3303 C C . ASP A 1 413 ? 2.070 -2.535 9.590 1.00 98.88 413 ASP A C 1
ATOM 3305 O O . ASP A 1 413 ? 1.825 -1.325 9.593 1.00 98.88 413 ASP A O 1
ATOM 3309 N N . TRP A 1 414 ? 1.213 -3.444 10.060 1.00 98.94 414 TRP A N 1
ATOM 3310 C CA . TRP A 1 414 ? 0.023 -3.133 10.855 1.00 98.94 414 TRP A CA 1
ATOM 3311 C C . TRP A 1 414 ? 0.302 -3.453 12.326 1.00 98.94 414 TRP A C 1
ATOM 3313 O O . TRP A 1 414 ? 0.407 -4.617 12.710 1.00 98.94 414 TRP A O 1
ATOM 3323 N N . GLU A 1 415 ? 0.437 -2.416 13.151 1.00 98.81 415 GLU A N 1
ATOM 3324 C CA . GLU A 1 415 ? 0.791 -2.502 14.569 1.00 98.81 415 GLU A CA 1
ATOM 3325 C C . GLU A 1 415 ? -0.425 -2.199 15.464 1.00 98.81 415 GLU A C 1
ATOM 3327 O O . GLU A 1 415 ? -0.973 -1.095 15.456 1.00 98.81 415 GLU A O 1
ATOM 3332 N N . PHE A 1 416 ? -0.835 -3.168 16.281 1.00 98.88 416 PHE A N 1
ATOM 3333 C CA . PHE A 1 416 ? -1.949 -3.060 17.224 1.00 98.88 416 PHE A CA 1
ATOM 3334 C C . PHE A 1 416 ? -1.428 -2.821 18.640 1.00 98.88 416 PHE A C 1
ATOM 3336 O O . PHE A 1 416 ? -0.524 -3.511 19.120 1.00 98.88 416 PHE A O 1
ATOM 3343 N N . LYS A 1 417 ? -2.022 -1.849 19.340 1.00 98.62 417 LYS A N 1
ATOM 3344 C CA . LYS A 1 417 ? -1.611 -1.441 20.692 1.00 98.62 417 LYS A CA 1
ATOM 3345 C C . LYS A 1 417 ? -2.701 -1.731 21.715 1.00 98.62 417 LYS A C 1
ATOM 3347 O O . LYS A 1 417 ? -3.878 -1.496 21.449 1.00 98.62 417 LYS A O 1
ATOM 3352 N N . GLN A 1 418 ? -2.326 -2.128 22.934 1.00 97.50 418 GLN A N 1
ATOM 3353 C CA . GLN A 1 418 ? -3.293 -2.354 24.026 1.00 97.50 418 GLN A CA 1
ATOM 3354 C C . GLN A 1 418 ? -4.094 -1.090 24.390 1.00 97.50 418 GLN A C 1
ATOM 3356 O O . GLN A 1 418 ? -5.204 -1.186 24.915 1.00 97.50 418 GLN A O 1
ATOM 3361 N N . SER A 1 419 ? -3.555 0.097 24.079 1.00 98.06 419 SER A N 1
ATOM 3362 C CA . SER A 1 419 ? -4.226 1.397 24.216 1.00 98.06 419 SER A CA 1
ATOM 3363 C C . SER A 1 419 ? -5.427 1.582 23.285 1.00 98.06 419 SER A C 1
ATOM 3365 O O . SER A 1 419 ? -6.157 2.557 23.436 1.00 98.06 419 SER A O 1
ATOM 3367 N N . GLY A 1 420 ? -5.615 0.687 22.315 1.00 98.50 420 GLY A N 1
ATOM 3368 C CA . GLY A 1 420 ? -6.624 0.787 21.269 1.00 98.50 420 GLY A CA 1
ATOM 3369 C C . GLY A 1 420 ? -6.168 1.510 20.012 1.00 98.50 420 GLY A C 1
ATOM 3370 O O . GLY A 1 420 ? -6.969 1.659 19.095 1.00 98.50 420 GLY A O 1
ATOM 3371 N N . SER A 1 421 ? -4.906 1.926 19.936 1.00 98.81 421 SER A N 1
ATOM 3372 C CA . SER A 1 421 ? -4.349 2.479 18.703 1.00 98.81 421 SER A CA 1
ATOM 3373 C C . SER A 1 421 ? -4.033 1.389 17.679 1.00 98.81 421 SER A C 1
ATOM 3375 O O . SER A 1 421 ? -3.544 0.318 18.047 1.00 98.81 421 SER A O 1
ATOM 3377 N N . ILE A 1 422 ? -4.234 1.714 16.403 1.00 98.88 422 ILE A N 1
ATOM 3378 C CA . ILE A 1 422 ? -3.701 0.974 15.254 1.00 98.88 422 ILE A CA 1
ATOM 3379 C C . ILE A 1 422 ? -2.693 1.898 14.571 1.00 98.88 422 ILE A C 1
ATOM 3381 O O . ILE A 1 422 ? -3.048 3.005 14.169 1.00 98.88 422 ILE A O 1
ATOM 3385 N N . LYS A 1 423 ? -1.435 1.480 14.470 1.00 98.69 423 LYS A N 1
ATOM 3386 C CA . LYS A 1 423 ? -0.383 2.222 13.779 1.00 98.69 423 LYS A CA 1
ATOM 3387 C C . LYS A 1 423 ? -0.006 1.477 12.509 1.00 98.69 423 LYS A C 1
ATOM 3389 O O . LYS A 1 423 ? 0.282 0.290 12.553 1.00 98.69 423 LYS A O 1
ATOM 3394 N N . VAL A 1 424 ? 0.005 2.184 11.391 1.00 98.69 424 VAL A N 1
ATOM 3395 C CA . VAL A 1 424 ? 0.378 1.628 10.091 1.00 98.69 424 VAL A CA 1
ATOM 3396 C C . VAL A 1 424 ? 1.665 2.298 9.650 1.00 98.69 424 VAL A C 1
ATOM 3398 O O . VAL A 1 424 ? 1.755 3.524 9.691 1.00 98.69 424 VAL A O 1
ATOM 3401 N N . THR A 1 425 ? 2.675 1.515 9.287 1.00 98.50 425 THR A N 1
ATOM 3402 C CA . THR A 1 425 ? 3.983 2.018 8.840 1.00 98.50 425 THR A CA 1
ATOM 3403 C C . THR A 1 425 ? 4.359 1.340 7.533 1.00 98.50 425 THR A C 1
ATOM 3405 O O . THR A 1 425 ? 4.177 0.134 7.401 1.00 98.50 425 THR A O 1
ATOM 3408 N N . VAL A 1 426 ? 4.905 2.108 6.593 1.00 98.25 426 VAL A N 1
ATOM 3409 C CA . VAL A 1 426 ? 5.585 1.567 5.416 1.00 98.25 426 VAL A CA 1
ATOM 3410 C C . VAL A 1 426 ? 7.050 1.993 5.425 1.00 98.25 426 VAL A C 1
ATOM 3412 O O . VAL A 1 426 ? 7.369 3.163 5.659 1.00 98.25 426 VAL A O 1
ATOM 3415 N N . GLY A 1 427 ? 7.937 1.028 5.209 1.00 98.25 427 GLY A N 1
ATOM 3416 C CA . GLY A 1 427 ? 9.353 1.239 4.935 1.00 98.25 427 GLY A CA 1
ATOM 3417 C C . GLY A 1 427 ? 9.647 1.070 3.447 1.00 98.25 427 GLY A C 1
ATOM 3418 O O . GLY A 1 427 ? 9.134 0.141 2.837 1.00 98.25 427 GLY A O 1
ATOM 3419 N N . LEU A 1 428 ? 10.472 1.949 2.886 1.00 97.69 428 LEU A N 1
ATOM 3420 C CA . LEU A 1 428 ? 10.981 1.891 1.518 1.00 97.69 428 LEU A CA 1
ATOM 3421 C C . LEU A 1 428 ? 12.461 1.517 1.565 1.00 97.69 428 LEU A C 1
ATOM 3423 O O . LEU A 1 428 ? 13.216 2.152 2.298 1.00 97.69 428 LEU A O 1
ATOM 3427 N N . THR A 1 429 ? 12.875 0.506 0.811 1.00 98.50 429 THR A N 1
ATOM 3428 C CA . THR A 1 429 ? 14.280 0.117 0.584 1.00 98.50 429 THR A CA 1
ATOM 3429 C C . THR A 1 429 ? 14.403 -0.460 -0.832 1.00 98.50 429 THR A C 1
ATOM 3431 O O . THR A 1 429 ? 13.524 -0.230 -1.662 1.00 98.50 429 THR A O 1
ATOM 3434 N N . GLY A 1 430 ? 15.483 -1.170 -1.133 1.00 97.69 430 GLY A N 1
ATOM 3435 C CA . GLY A 1 430 ? 15.711 -1.763 -2.446 1.00 97.69 430 GLY A CA 1
ATOM 3436 C C . GLY A 1 430 ? 16.671 -0.944 -3.297 1.00 97.69 430 GLY A C 1
ATOM 3437 O O . GLY A 1 430 ? 17.593 -0.300 -2.790 1.00 97.69 430 GLY A O 1
ATOM 3438 N N . LEU A 1 431 ? 16.502 -1.026 -4.608 1.00 97.94 431 LEU A N 1
ATOM 3439 C CA . LEU A 1 431 ? 17.439 -0.530 -5.607 1.00 97.94 431 LEU A CA 1
ATOM 3440 C C . LEU A 1 431 ? 16.856 0.708 -6.287 1.00 97.94 431 LEU A C 1
ATOM 3442 O O . LEU A 1 431 ? 15.691 0.721 -6.670 1.00 97.94 431 LEU A O 1
ATOM 3446 N N . LEU A 1 432 ? 17.664 1.750 -6.471 1.00 97.25 432 LEU A N 1
ATOM 3447 C CA . LEU A 1 432 ? 17.240 2.911 -7.251 1.00 97.25 432 LEU A CA 1
ATOM 3448 C C . LEU A 1 432 ? 17.042 2.535 -8.723 1.00 97.25 432 LEU A C 1
ATOM 3450 O O . LEU A 1 432 ? 17.838 1.795 -9.297 1.00 97.25 432 LEU A O 1
ATOM 3454 N N . GLU A 1 433 ? 16.046 3.127 -9.370 1.00 96.19 433 GLU A N 1
ATOM 3455 C CA . GLU A 1 433 ? 16.006 3.131 -10.830 1.00 96.19 433 GLU A CA 1
ATOM 3456 C C . GLU A 1 433 ? 16.933 4.252 -11.321 1.00 96.19 433 GLU A C 1
ATOM 3458 O O . GLU A 1 433 ? 16.677 5.439 -11.088 1.00 96.19 433 GLU A O 1
ATOM 3463 N N . VAL A 1 434 ? 18.044 3.882 -11.959 1.00 96.94 434 VAL A N 1
ATOM 3464 C CA . VAL A 1 434 ? 19.064 4.842 -12.406 1.00 96.94 434 VAL A CA 1
ATOM 3465 C C . VAL A 1 434 ? 19.061 5.004 -13.919 1.00 96.94 434 VAL A C 1
ATOM 3467 O O . VAL A 1 434 ? 18.728 4.090 -14.669 1.00 96.94 434 VAL A O 1
ATOM 3470 N N . ARG A 1 435 ? 19.482 6.186 -14.361 1.00 97.00 435 ARG A N 1
ATOM 3471 C CA . ARG A 1 435 ? 19.688 6.565 -15.753 1.00 97.00 435 ARG A CA 1
ATOM 3472 C C . ARG A 1 435 ? 21.168 6.515 -16.108 1.00 97.00 435 ARG A C 1
ATOM 3474 O O . ARG A 1 435 ? 22.007 7.114 -15.425 1.00 97.00 435 ARG A O 1
ATOM 3481 N N . GLY A 1 436 ? 21.483 5.851 -17.217 1.00 96.81 436 GLY A N 1
ATOM 3482 C CA . GLY A 1 436 ? 22.819 5.875 -17.805 1.00 96.81 436 GLY A CA 1
ATOM 3483 C C . GLY A 1 436 ? 23.136 7.264 -18.366 1.00 96.81 436 GLY A C 1
ATOM 3484 O O . GLY A 1 436 ? 22.329 7.865 -19.074 1.00 96.81 436 GLY A O 1
ATOM 3485 N N . SER A 1 437 ? 24.317 7.801 -18.073 1.00 96.19 437 SER A N 1
ATOM 3486 C CA . SER A 1 437 ? 24.708 9.147 -18.503 1.00 96.19 437 SER A CA 1
ATOM 3487 C C . SER A 1 437 ? 26.156 9.222 -18.978 1.00 96.19 437 SER A C 1
ATOM 3489 O O . SER A 1 437 ? 26.981 8.352 -18.713 1.00 96.19 437 SER A O 1
ATOM 3491 N N . VAL A 1 438 ? 26.493 10.300 -19.685 1.00 96.75 438 VAL A N 1
ATOM 3492 C CA . VAL A 1 438 ? 27.882 10.591 -20.079 1.00 96.75 438 VAL A CA 1
ATOM 3493 C C . VAL A 1 438 ? 28.709 11.191 -18.940 1.00 96.75 438 VAL A C 1
ATOM 3495 O O . VAL A 1 438 ? 29.932 11.258 -19.055 1.00 96.75 438 VAL A O 1
ATOM 3498 N N . TYR A 1 439 ? 28.065 11.636 -17.858 1.00 97.88 439 TYR A N 1
ATOM 3499 C CA . TYR A 1 439 ? 28.730 12.394 -16.807 1.00 97.88 439 TYR A CA 1
ATOM 3500 C C . TYR A 1 439 ? 29.513 11.477 -15.874 1.00 97.88 439 TYR A C 1
ATOM 3502 O O . TYR A 1 439 ? 28.996 10.488 -15.368 1.00 97.88 439 TYR A O 1
ATOM 3510 N N . THR A 1 440 ? 30.755 11.837 -15.590 1.00 97.56 440 THR A N 1
ATOM 3511 C CA . THR A 1 440 ? 31.593 11.204 -14.567 1.00 97.56 440 THR A CA 1
ATOM 3512 C C . THR A 1 440 ? 31.767 12.086 -13.338 1.00 97.56 440 THR A C 1
ATOM 3514 O O . THR A 1 440 ? 32.183 11.606 -12.288 1.00 97.56 440 THR A O 1
ATOM 3517 N N . ARG A 1 441 ? 31.451 13.382 -13.446 1.00 97.19 441 ARG A N 1
ATOM 3518 C CA . ARG A 1 441 ? 31.548 14.353 -12.353 1.00 97.19 441 ARG A CA 1
ATOM 3519 C C . ARG A 1 441 ? 30.442 15.390 -12.459 1.00 97.19 441 ARG A C 1
ATOM 3521 O O . ARG A 1 441 ? 30.056 15.782 -13.558 1.00 97.19 441 ARG A O 1
ATOM 3528 N N . ASN A 1 442 ? 30.006 15.900 -11.311 1.00 96.06 442 ASN A N 1
ATOM 3529 C CA . ASN A 1 442 ? 28.902 16.856 -11.242 1.00 96.06 442 ASN A CA 1
ATOM 3530 C C . ASN A 1 442 ? 29.200 18.179 -11.977 1.00 96.06 442 ASN A C 1
ATOM 3532 O O . ASN A 1 442 ? 28.302 18.815 -12.514 1.00 96.06 442 ASN A O 1
ATOM 3536 N N . ASP A 1 443 ? 30.472 18.584 -12.068 1.00 96.81 443 ASP A N 1
ATOM 3537 C CA . ASP A 1 443 ? 30.875 19.815 -12.758 1.00 96.81 443 ASP A CA 1
ATOM 3538 C C . ASP A 1 443 ? 30.701 19.770 -14.288 1.00 96.81 443 ASP A C 1
ATOM 3540 O O . ASP A 1 443 ? 30.762 20.820 -14.935 1.00 96.81 443 ASP A O 1
ATOM 3544 N N . GLN A 1 444 ? 30.459 18.586 -14.859 1.00 97.69 444 GLN A N 1
ATOM 3545 C CA . GLN A 1 444 ? 30.145 18.382 -16.276 1.00 97.69 444 GLN A CA 1
ATOM 3546 C C . GLN A 1 444 ? 28.669 18.641 -16.597 1.00 97.69 444 GLN A C 1
ATOM 3548 O O . GLN A 1 444 ? 28.332 18.830 -17.764 1.00 97.69 444 GLN A O 1
ATOM 3553 N N . ILE A 1 445 ? 27.799 18.677 -15.585 1.00 96.75 445 ILE A N 1
ATOM 3554 C CA . ILE A 1 445 ? 26.374 18.937 -15.764 1.00 96.75 445 ILE A CA 1
ATOM 3555 C C . ILE A 1 445 ? 26.188 20.441 -15.992 1.00 96.75 445 ILE A C 1
ATOM 3557 O O . ILE A 1 445 ? 26.506 21.267 -15.133 1.00 96.75 445 ILE A O 1
ATOM 3561 N N . LYS A 1 446 ? 25.744 20.798 -17.201 1.00 95.38 446 LYS A N 1
ATOM 3562 C CA . LYS A 1 446 ? 25.505 22.186 -17.651 1.00 95.38 446 LYS A CA 1
ATOM 3563 C C . LYS A 1 446 ? 24.074 22.422 -18.129 1.00 95.38 446 LYS A C 1
ATOM 3565 O O . LYS A 1 446 ? 23.751 23.525 -18.557 1.00 95.38 446 LYS A O 1
ATOM 3570 N N . GLU A 1 447 ? 23.250 21.391 -18.056 1.00 93.62 447 GLU A N 1
ATOM 3571 C CA . GLU A 1 447 ? 21.860 21.371 -18.484 1.00 93.62 447 GLU A CA 1
ATOM 3572 C C . GLU A 1 447 ? 20.985 20.816 -17.362 1.00 93.62 447 GLU A C 1
ATOM 3574 O O . GLU A 1 447 ? 21.490 20.383 -16.323 1.00 93.62 447 GLU A O 1
ATOM 3579 N N . GLU A 1 448 ? 19.674 20.853 -17.567 1.00 93.56 448 GLU A N 1
ATOM 3580 C CA . GLU A 1 448 ? 18.743 20.219 -16.647 1.00 93.56 448 GLU A CA 1
ATOM 3581 C C . GLU A 1 448 ? 18.900 18.696 -16.717 1.00 93.56 448 GLU A C 1
ATOM 3583 O O . GLU A 1 448 ? 18.767 18.079 -17.774 1.00 93.56 448 GLU A O 1
ATOM 3588 N N . VAL A 1 449 ? 19.191 18.097 -15.566 1.00 94.50 449 VAL A N 1
ATOM 3589 C CA . VAL A 1 449 ? 19.227 16.650 -15.373 1.00 94.50 449 VAL A CA 1
ATOM 3590 C C . VAL A 1 449 ? 18.176 16.319 -14.327 1.00 94.50 449 VAL A C 1
ATOM 3592 O O . VAL A 1 449 ? 18.166 16.895 -13.241 1.00 94.50 449 VAL A O 1
ATOM 3595 N N . TYR A 1 450 ? 17.286 15.387 -14.656 1.00 96.06 450 TYR A N 1
ATOM 3596 C CA . TYR A 1 450 ? 16.142 15.000 -13.826 1.00 96.06 450 TYR A CA 1
ATOM 3597 C C . TYR A 1 450 ? 16.537 14.052 -12.678 1.00 96.06 450 TYR A C 1
ATOM 3599 O O . TYR A 1 450 ? 15.856 13.063 -12.410 1.00 96.06 450 TYR A O 1
ATOM 3607 N N . GLY A 1 451 ? 17.672 14.312 -12.025 1.00 97.25 451 GLY A N 1
ATOM 3608 C CA . GLY A 1 451 ? 18.238 13.426 -11.015 1.00 97.25 451 GLY A CA 1
ATOM 3609 C C . GLY A 1 451 ? 19.586 13.878 -10.455 1.00 97.25 451 GLY A C 1
ATOM 3610 O O . GLY A 1 451 ? 20.214 14.813 -10.958 1.00 97.25 451 GLY A O 1
ATOM 3611 N N . THR A 1 452 ? 20.064 13.149 -9.449 1.00 98.19 452 THR A N 1
ATOM 3612 C CA . THR A 1 452 ? 21.385 13.342 -8.831 1.00 98.19 452 THR A CA 1
ATOM 3613 C C . THR A 1 452 ? 22.412 12.416 -9.477 1.00 98.19 452 THR A C 1
ATOM 3615 O O . THR A 1 452 ? 22.142 11.232 -9.659 1.00 98.19 452 THR A O 1
ATOM 3618 N N . LEU A 1 453 ? 23.619 12.900 -9.789 1.00 98.31 453 LEU A N 1
ATOM 3619 C CA . LEU A 1 453 ? 24.731 12.026 -10.189 1.00 98.31 453 LEU A CA 1
ATOM 3620 C C . LEU A 1 453 ? 25.268 11.268 -8.961 1.00 98.31 453 LEU A C 1
ATOM 3622 O O . LEU A 1 453 ? 25.913 11.867 -8.102 1.00 98.31 453 LEU A O 1
ATOM 3626 N N . LEU A 1 454 ? 25.004 9.963 -8.881 1.00 97.81 454 LEU A N 1
ATOM 3627 C CA . LEU A 1 454 ? 25.305 9.123 -7.709 1.00 97.81 454 LEU A CA 1
ATOM 3628 C C . LEU A 1 454 ? 26.674 8.447 -7.794 1.00 97.81 454 LEU A C 1
ATOM 3630 O O . LEU A 1 454 ? 27.390 8.311 -6.801 1.00 97.81 454 LEU A O 1
ATOM 3634 N N . ALA A 1 455 ? 27.033 8.048 -9.010 1.00 97.25 455 ALA A N 1
ATOM 3635 C CA . ALA A 1 455 ? 28.303 7.444 -9.370 1.00 97.25 455 ALA A CA 1
ATOM 3636 C C . ALA A 1 455 ? 28.666 7.855 -10.803 1.00 97.25 455 ALA A C 1
ATOM 3638 O O . ALA A 1 455 ? 27.862 8.470 -11.510 1.00 97.25 455 ALA A O 1
ATOM 3639 N N . GLU A 1 456 ? 29.872 7.505 -11.258 1.00 97.44 456 GLU A N 1
ATOM 3640 C CA . GLU A 1 456 ? 30.239 7.700 -12.663 1.00 97.44 456 GLU A CA 1
ATOM 3641 C C . GLU A 1 456 ? 29.168 7.085 -13.578 1.00 97.44 456 GLU A C 1
ATOM 3643 O O . GLU A 1 456 ? 28.744 5.942 -13.395 1.00 97.44 456 GLU A O 1
ATOM 3648 N N . ASN A 1 457 ? 28.709 7.872 -14.549 1.00 97.81 457 ASN A N 1
ATOM 3649 C CA . ASN A 1 457 ? 27.711 7.508 -15.550 1.00 97.81 457 ASN A CA 1
ATOM 3650 C C . ASN A 1 457 ? 26.321 7.163 -14.993 1.00 97.81 457 ASN A C 1
ATOM 3652 O O . ASN A 1 457 ? 25.477 6.703 -15.755 1.00 97.81 457 ASN A O 1
ATOM 3656 N N . THR A 1 458 ? 26.049 7.426 -13.712 1.00 97.81 458 THR A N 1
ATOM 3657 C CA . THR A 1 458 ? 24.856 6.922 -13.018 1.00 97.81 458 THR A CA 1
ATOM 3658 C C . THR A 1 458 ? 24.074 8.054 -12.368 1.00 97.81 458 THR A C 1
ATOM 3660 O O . THR A 1 458 ? 24.494 8.601 -11.348 1.00 97.81 458 THR A O 1
ATOM 3663 N N . VAL A 1 459 ? 22.927 8.401 -12.948 1.00 98.38 459 VAL A N 1
ATOM 3664 C CA . VAL A 1 459 ? 22.020 9.420 -12.406 1.00 98.38 459 VAL A CA 1
ATOM 3665 C C . VAL A 1 459 ? 20.841 8.734 -11.720 1.00 98.38 459 VAL A C 1
ATOM 3667 O O . VAL A 1 459 ? 20.115 7.988 -12.365 1.00 98.38 459 VAL A O 1
ATOM 3670 N N . GLY A 1 460 ? 20.625 8.982 -10.431 1.00 98.00 460 GLY A N 1
ATOM 3671 C CA . GLY A 1 460 ? 19.408 8.563 -9.735 1.00 98.00 460 GLY A CA 1
ATOM 3672 C C . GLY A 1 460 ? 18.263 9.500 -10.085 1.00 98.00 460 GLY A C 1
ATOM 3673 O O . GLY A 1 460 ? 18.318 10.678 -9.730 1.00 98.00 460 GLY A O 1
ATOM 3674 N N . ALA A 1 461 ? 17.256 8.998 -10.797 1.00 97.62 461 ALA A N 1
ATOM 3675 C CA . ALA A 1 461 ? 16.148 9.818 -11.270 1.00 97.62 461 ALA A CA 1
ATOM 3676 C C . ALA A 1 461 ? 15.260 10.284 -10.103 1.00 97.62 461 ALA A C 1
ATOM 3678 O O . ALA A 1 461 ? 14.934 9.497 -9.213 1.00 97.62 461 ALA A O 1
ATOM 3679 N N . HIS A 1 462 ? 14.851 11.555 -10.110 1.00 98.38 462 HIS A N 1
ATOM 3680 C CA . HIS A 1 462 ? 13.877 12.071 -9.145 1.00 98.38 462 HIS A CA 1
ATOM 3681 C C . HIS A 1 462 ? 12.516 11.402 -9.354 1.00 98.38 462 HIS A C 1
ATOM 3683 O O . HIS A 1 462 ? 12.066 11.244 -10.494 1.00 98.38 462 HIS A O 1
ATOM 3689 N N . HIS A 1 463 ? 11.855 11.042 -8.259 1.00 98.44 463 HIS A N 1
ATOM 3690 C CA . HIS A 1 463 ? 10.537 10.417 -8.283 1.00 98.44 463 HIS A CA 1
ATOM 3691 C C . HIS A 1 463 ? 9.829 10.577 -6.936 1.00 98.44 463 HIS A C 1
ATOM 3693 O O . HIS A 1 463 ? 10.437 10.967 -5.936 1.00 98.44 463 HIS A O 1
ATOM 3699 N N . ASP A 1 464 ? 8.541 10.250 -6.913 1.00 98.31 464 ASP A N 1
ATOM 3700 C CA . ASP A 1 464 ? 7.742 10.214 -5.692 1.00 98.31 464 ASP A CA 1
ATOM 3701 C C . ASP A 1 464 ? 7.286 8.789 -5.374 1.00 98.31 464 ASP A C 1
ATOM 3703 O O . ASP A 1 464 ? 7.191 7.953 -6.266 1.00 98.31 464 ASP A O 1
ATOM 3707 N N . HIS A 1 465 ? 6.920 8.531 -4.119 1.00 98.38 465 HIS A N 1
ATOM 3708 C CA . HIS A 1 465 ? 6.131 7.359 -3.733 1.00 98.38 465 HIS A CA 1
ATOM 3709 C C . HIS A 1 465 ? 4.884 7.818 -2.991 1.00 98.38 465 HIS A C 1
ATOM 3711 O O . HIS A 1 465 ? 4.996 8.361 -1.893 1.00 98.38 465 HIS A O 1
ATOM 3717 N N . PHE A 1 466 ? 3.699 7.564 -3.541 1.00 98.56 466 PHE A N 1
ATOM 3718 C CA . PHE A 1 466 ? 2.428 7.760 -2.848 1.00 98.56 466 PHE A CA 1
ATOM 3719 C C . PHE A 1 466 ? 1.761 6.419 -2.564 1.00 98.56 466 PHE A C 1
ATOM 3721 O O . PHE A 1 466 ? 1.702 5.563 -3.439 1.00 98.56 466 PHE A O 1
ATOM 3728 N N . LEU A 1 467 ? 1.233 6.249 -1.352 1.00 98.31 467 LEU A N 1
ATOM 3729 C CA . LEU A 1 467 ? 0.496 5.056 -0.937 1.00 98.31 467 LEU A CA 1
ATOM 3730 C C . LEU A 1 467 ? -0.849 5.476 -0.352 1.00 98.31 467 LEU A C 1
ATOM 3732 O O . LEU A 1 467 ? -0.893 6.208 0.642 1.00 98.31 467 LEU A O 1
ATOM 3736 N N . THR A 1 468 ? -1.940 4.998 -0.946 1.00 98.69 468 THR A N 1
ATOM 3737 C CA . THR A 1 468 ? -3.302 5.315 -0.506 1.00 98.69 468 THR A CA 1
ATOM 3738 C C . THR A 1 468 ? -3.936 4.119 0.188 1.00 98.69 468 THR A C 1
ATOM 3740 O O . THR A 1 468 ? -4.088 3.047 -0.392 1.00 98.69 468 THR A O 1
ATOM 3743 N N . TYR A 1 469 ? -4.353 4.320 1.434 1.00 98.88 469 TYR A N 1
ATOM 3744 C CA . TYR A 1 469 ? -5.013 3.323 2.267 1.00 98.88 469 TYR A CA 1
ATOM 3745 C C . TYR A 1 469 ? -6.528 3.493 2.217 1.00 98.88 469 TYR A C 1
ATOM 3747 O O . TYR A 1 469 ? -7.025 4.608 2.370 1.00 98.88 469 TYR A O 1
ATOM 3755 N N . HIS A 1 470 ? -7.248 2.384 2.064 1.00 98.88 470 HIS A N 1
ATOM 3756 C CA . HIS A 1 470 ? -8.690 2.296 2.287 1.00 98.88 470 HIS A CA 1
ATOM 3757 C C . HIS A 1 470 ? -8.930 1.900 3.748 1.00 98.88 470 HIS A C 1
ATOM 3759 O O . HIS A 1 470 ? -8.481 0.832 4.162 1.00 98.88 470 HIS A O 1
ATOM 3765 N N . LEU A 1 471 ? -9.633 2.727 4.525 1.00 98.94 471 LEU A N 1
ATOM 3766 C CA . LEU A 1 471 ? -9.880 2.540 5.960 1.00 98.94 471 LEU A CA 1
ATOM 3767 C C . LEU A 1 471 ? -11.384 2.670 6.255 1.00 98.94 471 LEU A C 1
ATOM 3769 O O . LEU A 1 471 ? -11.893 3.755 6.535 1.00 98.94 471 LEU A O 1
ATOM 3773 N N . ASP A 1 472 ? -12.102 1.551 6.184 1.00 98.88 472 ASP A N 1
ATOM 3774 C CA . ASP A 1 472 ? -13.526 1.460 6.524 1.00 98.88 472 ASP A CA 1
ATOM 3775 C C . ASP A 1 472 ? -13.679 1.328 8.043 1.00 98.88 472 ASP A C 1
ATOM 3777 O O . ASP A 1 472 ? -13.547 0.235 8.605 1.00 98.88 472 ASP A O 1
ATOM 3781 N N . LEU A 1 473 ? -13.826 2.473 8.714 1.00 98.69 473 LEU A N 1
ATOM 3782 C CA . LEU A 1 473 ? -13.926 2.573 10.166 1.00 98.69 473 LEU A CA 1
ATOM 3783 C C . LEU A 1 473 ? -15.391 2.492 10.596 1.00 98.69 473 LEU A C 1
ATOM 3785 O O . LEU A 1 473 ? -16.143 3.433 10.382 1.00 98.69 473 LEU A O 1
ATOM 3789 N N . ASP A 1 474 ? -15.737 1.417 11.304 1.00 98.50 474 ASP A N 1
ATOM 3790 C CA . ASP A 1 474 ? -17.025 1.257 11.985 1.00 98.50 474 ASP A CA 1
ATOM 3791 C C . ASP A 1 474 ? -16.841 1.561 13.475 1.00 98.50 474 ASP A C 1
ATOM 3793 O O . ASP A 1 474 ? -16.775 0.653 14.314 1.00 98.50 474 ASP A O 1
ATOM 3797 N N . VAL A 1 475 ? -16.701 2.841 13.830 1.00 98.62 475 VAL A N 1
ATOM 3798 C CA . VAL A 1 475 ? -16.423 3.261 15.209 1.00 98.62 475 VAL A CA 1
ATOM 3799 C C . VAL A 1 475 ? -17.623 2.942 16.104 1.00 98.62 475 VAL A C 1
ATOM 3801 O O . VAL A 1 475 ? -18.587 3.700 16.207 1.00 98.62 475 VAL A O 1
ATOM 3804 N N . ASP A 1 476 ? -17.553 1.799 16.792 1.00 97.81 476 ASP A N 1
ATOM 3805 C CA . ASP A 1 476 ? -18.654 1.218 17.568 1.00 97.81 476 ASP A CA 1
ATOM 3806 C C . ASP A 1 476 ? -19.960 1.161 16.740 1.00 97.81 476 ASP A C 1
ATOM 3808 O O . ASP A 1 476 ? -21.034 1.514 17.230 1.00 97.81 476 ASP A O 1
ATOM 3812 N N . GLY A 1 477 ? -19.866 0.750 15.475 1.00 96.75 477 GLY A N 1
ATOM 3813 C CA . GLY A 1 477 ? -20.971 0.676 14.513 1.00 96.75 477 GLY A CA 1
ATOM 3814 C C . GLY A 1 477 ? -20.743 1.542 13.272 1.00 96.75 477 GLY A C 1
ATOM 3815 O O . GLY A 1 477 ? -19.869 2.405 13.271 1.00 96.75 477 GLY A O 1
ATOM 3816 N N . ASP A 1 478 ? -21.564 1.318 12.251 1.00 96.06 478 ASP A N 1
ATOM 3817 C CA . ASP A 1 478 ? -21.435 1.863 10.892 1.00 96.06 478 ASP A CA 1
ATOM 3818 C C . ASP A 1 478 ? -21.897 3.324 10.751 1.00 96.06 478 ASP A C 1
ATOM 3820 O O . ASP A 1 478 ? -21.332 4.087 9.982 1.00 96.06 478 ASP A O 1
ATOM 3824 N N . ALA A 1 479 ? -22.897 3.774 11.511 1.00 98.06 479 ALA A N 1
ATOM 3825 C CA . ALA A 1 479 ? -23.385 5.154 11.436 1.00 98.06 479 ALA A CA 1
ATOM 3826 C C . ALA A 1 479 ? -22.388 6.152 12.065 1.00 98.06 479 ALA A C 1
ATOM 3828 O O . ALA A 1 479 ? -22.398 6.389 13.280 1.00 98.06 479 ALA A O 1
ATOM 3829 N N . ASN A 1 480 ? -21.486 6.714 11.259 1.00 98.81 480 ASN A N 1
ATOM 3830 C CA . ASN A 1 480 ? -20.386 7.587 11.673 1.00 98.81 480 ASN A CA 1
ATOM 3831 C C . ASN A 1 480 ? -20.413 8.943 10.939 1.00 98.81 480 ASN A C 1
ATOM 3833 O O . ASN A 1 480 ? -21.123 9.141 9.957 1.00 98.81 480 ASN A O 1
ATOM 3837 N N . SER A 1 481 ? -19.647 9.907 11.443 1.00 98.88 481 SER A N 1
ATOM 3838 C CA . SER A 1 481 ? -19.443 11.225 10.837 1.00 98.88 481 SER A CA 1
ATOM 3839 C C . SER A 1 481 ? -17.965 11.593 10.863 1.00 98.88 481 SER A C 1
ATOM 3841 O O . SER A 1 481 ? -17.254 11.262 11.813 1.00 98.88 481 SER A O 1
ATOM 3843 N N . PHE A 1 482 ? -17.515 12.348 9.862 1.00 98.81 482 PHE A N 1
ATOM 3844 C CA . PHE A 1 482 ? -16.175 12.928 9.855 1.00 98.81 482 PHE A CA 1
ATOM 3845 C C . PHE A 1 482 ? -16.186 14.340 10.452 1.00 98.81 482 PHE A C 1
ATOM 3847 O O . PHE A 1 482 ? -16.961 15.197 10.023 1.00 98.81 482 PHE A O 1
ATOM 3854 N N . VAL A 1 483 ? -15.334 14.588 11.445 1.00 98.56 483 VAL A N 1
ATOM 3855 C CA . VAL A 1 483 ? -15.245 15.857 12.176 1.00 98.56 483 VAL A CA 1
ATOM 3856 C C . VAL A 1 483 ? -13.838 16.430 12.063 1.00 98.56 483 VAL A C 1
ATOM 3858 O O . VAL A 1 483 ? -12.852 15.758 12.364 1.00 98.56 483 VAL A O 1
ATOM 3861 N N . LYS A 1 484 ? -13.760 17.701 11.672 1.00 97.50 484 LYS A N 1
ATOM 3862 C CA . LYS A 1 484 ? -12.541 18.514 11.677 1.00 97.50 484 LYS A CA 1
ATOM 3863 C C . LYS A 1 484 ? -12.553 19.372 12.934 1.00 97.50 484 LYS A C 1
ATOM 3865 O O . LYS A 1 484 ? -13.440 20.210 13.088 1.00 97.50 484 LYS A O 1
ATOM 3870 N N . SER A 1 485 ? -11.605 19.168 13.839 1.00 96.31 485 SER A N 1
ATOM 3871 C CA . SER A 1 485 ? -11.485 19.930 15.085 1.00 96.31 485 SER A CA 1
ATOM 3872 C C . SER A 1 485 ? -10.287 20.870 15.007 1.00 96.31 485 SER A C 1
ATOM 3874 O O . SER A 1 485 ? -9.175 20.519 15.400 1.00 96.31 485 SER A O 1
ATOM 3876 N N . ASN A 1 486 ? -10.526 22.082 14.510 1.00 94.88 486 ASN A N 1
ATOM 3877 C CA . ASN A 1 486 ? -9.493 23.074 14.236 1.00 94.88 486 ASN A CA 1
ATOM 3878 C C . ASN A 1 486 ? -9.118 23.882 15.482 1.00 94.88 486 ASN A C 1
ATOM 3880 O O . ASN A 1 486 ? -9.977 24.325 16.249 1.00 94.88 486 ASN A O 1
ATOM 3884 N N . LEU A 1 487 ? -7.822 24.128 15.660 1.00 94.31 487 LEU A N 1
ATOM 3885 C CA . LEU A 1 487 ? -7.274 24.987 16.702 1.00 94.31 487 LEU A CA 1
ATOM 3886 C C . LEU A 1 487 ? -7.275 26.438 16.217 1.00 94.31 487 LEU A C 1
ATOM 3888 O O . LEU A 1 487 ? -6.491 26.831 15.355 1.00 94.31 487 LEU A O 1
ATOM 3892 N N . GLN A 1 488 ? -8.144 27.262 16.797 1.00 94.19 488 GLN A N 1
ATOM 3893 C CA . GLN A 1 488 ? -8.280 28.668 16.431 1.00 94.19 488 GLN A CA 1
ATOM 3894 C C . GLN A 1 488 ? -7.752 29.577 17.540 1.00 94.19 488 GLN A C 1
ATOM 3896 O O . GLN A 1 488 ? -8.291 29.599 18.651 1.00 94.19 488 GLN A O 1
ATOM 3901 N N . MET A 1 489 ? -6.743 30.398 17.229 1.00 94.12 489 MET A N 1
ATOM 3902 C CA . MET A 1 489 ? -6.329 31.488 18.117 1.00 94.12 489 MET A CA 1
ATOM 3903 C C . MET A 1 489 ? -7.486 32.473 18.296 1.00 94.12 489 MET A C 1
ATOM 3905 O O . MET A 1 489 ? -8.045 32.991 17.333 1.00 94.12 489 MET A O 1
ATOM 3909 N N . THR A 1 490 ? -7.831 32.732 19.550 1.00 94.06 490 THR A N 1
ATOM 3910 C CA . THR A 1 490 ? -8.879 33.658 19.961 1.00 94.06 490 THR A CA 1
ATOM 3911 C C . THR A 1 490 ? -8.263 34.722 20.860 1.00 94.06 490 THR A C 1
ATOM 3913 O O . THR A 1 490 ? -7.557 34.417 21.827 1.00 94.06 490 THR A O 1
ATOM 3916 N N . ARG A 1 491 ? -8.509 35.995 20.541 1.00 93.88 491 ARG A N 1
ATOM 3917 C CA . ARG A 1 491 ? -8.122 37.097 21.427 1.00 93.88 491 ARG A CA 1
ATOM 3918 C C . ARG A 1 491 ? -9.016 37.102 22.657 1.00 93.88 491 ARG A C 1
ATOM 3920 O O . ARG A 1 491 ? -10.205 36.810 22.569 1.00 93.88 491 ARG A O 1
ATOM 3927 N N . VAL A 1 492 ? -8.435 37.442 23.800 1.00 92.38 492 VAL A N 1
ATOM 3928 C CA . VAL A 1 492 ? -9.231 37.713 24.998 1.00 92.38 492 VAL A CA 1
ATOM 3929 C C . VAL A 1 492 ? -10.003 39.007 24.748 1.00 92.38 492 VAL A C 1
ATOM 3931 O O . VAL A 1 492 ? -9.403 40.014 24.370 1.00 92.38 492 VAL A O 1
ATOM 3934 N N . ALA A 1 493 ? -11.326 38.947 24.890 1.00 84.12 493 ALA A N 1
ATOM 3935 C CA . ALA A 1 493 ? -12.161 40.138 24.909 1.00 84.12 493 ALA A CA 1
ATOM 3936 C C . ALA A 1 493 ? -12.014 40.813 26.281 1.00 84.12 493 ALA A C 1
ATOM 3938 O O . ALA A 1 493 ? -12.057 40.131 27.305 1.00 84.12 493 ALA A O 1
ATOM 3939 N N . ASP A 1 494 ? -11.828 42.133 26.272 1.00 73.75 494 ASP A N 1
ATOM 3940 C CA . ASP A 1 494 ? -11.696 43.012 27.441 1.00 73.75 494 ASP A CA 1
ATOM 3941 C C . ASP A 1 494 ? -10.509 42.705 28.387 1.00 73.75 494 ASP A C 1
ATOM 3943 O O . ASP A 1 494 ? -9.822 41.689 28.280 1.00 73.75 494 ASP A O 1
ATOM 3947 N N . GLN A 1 495 ? -10.223 43.607 29.338 1.00 73.31 495 GLN A N 1
ATOM 3948 C CA . GLN A 1 495 ? -9.118 43.487 30.317 1.00 73.31 495 GLN A CA 1
ATOM 3949 C C . GLN A 1 495 ? -9.331 42.370 31.371 1.00 73.31 495 GLN A C 1
ATOM 3951 O O . GLN A 1 495 ? -8.738 42.399 32.447 1.00 73.31 495 GLN A O 1
ATOM 3956 N N . MET A 1 496 ? -10.161 41.362 31.082 1.00 80.75 496 MET A N 1
ATOM 3957 C CA . MET A 1 496 ? -10.503 40.257 31.988 1.00 80.75 496 MET A CA 1
ATOM 3958 C C . MET A 1 496 ? -9.345 39.293 32.272 1.00 80.75 496 MET A C 1
ATOM 3960 O O . MET A 1 496 ? -9.434 38.454 33.168 1.00 80.75 496 MET A O 1
ATOM 3964 N N . SER A 1 497 ? -8.260 39.372 31.504 1.00 89.56 497 SER A N 1
ATOM 3965 C CA . SER A 1 497 ? -7.069 38.565 31.726 1.00 89.56 497 SER A CA 1
ATOM 3966 C C . SER A 1 497 ? -5.807 39.353 31.387 1.00 89.56 497 SER A C 1
ATOM 3968 O O . SER A 1 497 ? -5.790 40.073 30.388 1.00 89.56 497 SER A O 1
ATOM 3970 N N . PRO A 1 498 ? -4.701 39.158 32.128 1.00 92.38 498 PRO A N 1
ATOM 3971 C CA . PRO A 1 498 ? -3.385 39.607 31.676 1.00 92.38 498 PRO A CA 1
ATOM 3972 C C . PRO A 1 498 ? -2.919 38.876 30.398 1.00 92.38 498 PRO A C 1
ATOM 3974 O O . PRO A 1 498 ? -1.999 39.332 29.717 1.00 92.38 498 PRO A O 1
ATOM 3977 N N . ARG A 1 499 ? -3.543 37.745 30.029 1.00 94.19 499 ARG A N 1
ATOM 3978 C CA . ARG A 1 499 ? -3.325 37.072 28.740 1.00 94.19 499 ARG A CA 1
ATOM 3979 C C . ARG A 1 499 ? -4.022 37.835 27.612 1.00 94.19 499 ARG A C 1
ATOM 3981 O O . ARG A 1 499 ? -5.195 38.159 27.711 1.00 94.19 499 ARG A O 1
ATOM 3988 N N . LYS A 1 500 ? -3.327 38.016 26.485 1.00 94.25 500 LYS A N 1
ATOM 3989 C CA . LYS A 1 500 ? -3.886 38.664 25.278 1.00 94.25 500 LYS A CA 1
ATOM 3990 C C . LYS A 1 500 ? -4.632 37.702 24.345 1.00 94.25 500 LYS A C 1
ATOM 3992 O O . LYS A 1 500 ? -5.433 38.130 23.515 1.00 94.25 500 LYS A O 1
ATOM 3997 N N . SER A 1 501 ? -4.357 36.405 24.448 1.00 95.19 501 SER A N 1
ATOM 3998 C CA . SER A 1 501 ? -4.957 35.374 23.600 1.00 95.19 501 SER A CA 1
ATOM 3999 C C . SER A 1 501 ? -4.903 33.991 24.240 1.00 95.19 501 SER A C 1
ATOM 4001 O O . SER A 1 501 ? -4.127 33.729 25.168 1.00 95.19 501 SER A O 1
ATOM 4003 N N . TYR A 1 502 ? -5.720 33.098 23.699 1.00 94.62 502 TYR A N 1
ATOM 4004 C CA . TYR A 1 502 ? -5.755 31.659 23.935 1.00 94.62 502 TYR A CA 1
ATOM 4005 C C . TYR A 1 502 ? -6.130 30.967 22.616 1.00 94.62 502 TYR A C 1
ATOM 4007 O O . TYR A 1 502 ? -6.328 31.636 21.604 1.00 94.62 502 TYR A O 1
ATOM 4015 N N . TRP A 1 503 ? -6.196 29.642 22.591 1.00 94.62 503 TRP A N 1
ATOM 4016 C CA . TRP A 1 503 ? -6.759 28.911 21.459 1.00 94.62 503 TRP A CA 1
ATOM 4017 C C . TRP A 1 503 ? -8.023 28.186 21.911 1.00 94.62 503 TRP A C 1
ATOM 4019 O O . TRP A 1 503 ? -8.139 27.797 23.073 1.00 94.62 503 TRP A O 1
ATOM 4029 N N . ARG A 1 504 ? -8.973 28.025 20.996 1.00 94.56 504 ARG A N 1
ATOM 4030 C CA . ARG A 1 504 ? -10.178 27.218 21.190 1.00 94.56 504 ARG A CA 1
ATOM 4031 C C . ARG A 1 504 ? -10.267 26.172 20.092 1.00 94.56 504 ARG A C 1
ATOM 4033 O O . ARG A 1 504 ? -9.738 26.383 19.003 1.00 94.56 504 ARG A O 1
ATOM 4040 N N . VAL A 1 505 ? -10.963 25.081 20.374 1.00 95.56 505 VAL A N 1
ATOM 4041 C CA . VAL A 1 505 ? -11.303 24.088 19.356 1.00 95.56 505 VAL A CA 1
ATOM 4042 C C . VAL A 1 505 ? -12.596 24.524 18.675 1.00 95.56 505 VAL A C 1
ATOM 4044 O O . VAL A 1 505 ? -13.609 24.726 19.344 1.00 95.56 505 VAL A O 1
ATOM 4047 N N . VAL A 1 506 ? -12.568 24.669 17.355 1.00 95.62 506 VAL A N 1
ATOM 4048 C CA . VAL A 1 506 ? -13.756 24.865 16.519 1.00 95.62 506 VAL A CA 1
ATOM 4049 C C . VAL A 1 506 ? -13.956 23.583 15.730 1.00 95.62 506 VAL A C 1
ATOM 4051 O O . VAL A 1 506 ? -13.118 23.233 14.906 1.00 95.62 506 VAL A O 1
ATOM 4054 N N . SER A 1 507 ? -15.035 22.862 16.030 1.00 96.12 507 SER A N 1
ATOM 4055 C CA . SER A 1 507 ? -15.324 21.583 15.379 1.00 96.12 507 SER A CA 1
ATOM 4056 C C . SER A 1 507 ? -16.393 21.744 14.307 1.00 96.12 507 SER A C 1
ATOM 4058 O O . SER A 1 507 ? -17.441 22.335 14.563 1.00 96.12 507 SER A O 1
ATOM 4060 N N . GLU A 1 508 ? -16.137 21.184 13.133 1.00 96.81 508 GLU A N 1
ATOM 4061 C CA . GLU A 1 508 ? -17.057 21.148 12.001 1.00 96.81 508 GLU A CA 1
ATOM 4062 C C . GLU A 1 508 ? -17.267 19.697 11.561 1.00 96.81 508 GLU A C 1
ATOM 4064 O O . GLU A 1 508 ? -16.306 18.953 11.374 1.00 96.81 508 GLU A O 1
ATOM 4069 N N . THR A 1 509 ? -18.527 19.294 11.387 1.00 98.50 509 THR A N 1
ATOM 4070 C CA . THR A 1 509 ? -18.864 17.992 10.796 1.00 98.50 509 THR A CA 1
ATOM 4071 C C . THR A 1 509 ? -18.949 18.141 9.284 1.00 98.50 509 THR A C 1
ATOM 4073 O O . THR A 1 509 ? -19.725 18.959 8.790 1.00 98.50 509 THR A O 1
ATOM 4076 N N . ALA A 1 510 ? -18.154 17.360 8.557 1.00 98.50 510 ALA A N 1
ATOM 4077 C CA . ALA A 1 510 ? -18.219 17.301 7.106 1.00 98.50 510 ALA A CA 1
ATOM 4078 C C . ALA A 1 510 ? -19.535 16.636 6.686 1.00 98.50 510 ALA A C 1
ATOM 4080 O O . ALA A 1 510 ? -19.862 15.541 7.148 1.00 98.50 510 ALA A O 1
ATOM 4081 N N . LYS A 1 511 ? -20.307 17.307 5.827 1.00 98.75 511 LYS A N 1
ATOM 4082 C CA . LYS A 1 511 ? -21.640 16.841 5.425 1.00 98.75 511 LYS A CA 1
ATOM 4083 C C . LYS A 1 511 ? -21.597 16.051 4.135 1.00 98.75 511 LYS A C 1
ATOM 4085 O O . LYS A 1 511 ? -22.396 15.132 3.954 1.00 98.75 511 LYS A O 1
ATOM 4090 N N . THR A 1 512 ? -20.676 16.405 3.249 1.00 98.88 512 THR A N 1
ATOM 4091 C CA . THR A 1 512 ? -20.522 15.832 1.912 1.00 98.88 512 THR A CA 1
ATOM 4092 C C . THR A 1 512 ? -19.072 15.448 1.624 1.00 98.88 512 THR A C 1
ATOM 4094 O O . THR A 1 512 ? -18.155 15.893 2.314 1.00 98.88 512 THR A O 1
ATOM 4097 N N . GLU A 1 513 ? -18.849 14.627 0.596 1.00 98.81 513 GLU A N 1
ATOM 4098 C CA . GLU A 1 513 ? -17.502 14.197 0.185 1.00 98.81 513 GLU A CA 1
ATOM 4099 C C . GLU A 1 513 ? -16.563 15.380 -0.096 1.00 98.81 513 GLU A C 1
ATOM 4101 O O . GLU A 1 513 ? -15.378 15.293 0.214 1.00 98.81 513 GLU A O 1
ATOM 4106 N N . SER A 1 514 ? -17.060 16.497 -0.648 1.00 98.38 514 SER A N 1
ATOM 4107 C CA . SER A 1 514 ? -16.251 17.697 -0.901 1.00 98.38 514 SER A CA 1
ATOM 4108 C C . SER A 1 514 ? -15.730 18.348 0.377 1.00 98.38 514 SER A C 1
ATOM 4110 O O . SER A 1 514 ? -14.602 18.835 0.384 1.00 98.38 514 SER A O 1
ATOM 4112 N N . ASP A 1 515 ? -16.511 18.314 1.461 1.00 98.19 515 ASP A N 1
ATOM 4113 C CA . ASP A 1 515 ? -16.139 18.907 2.755 1.00 98.19 515 ASP A CA 1
ATOM 4114 C C . ASP A 1 515 ? -15.014 18.123 3.450 1.00 98.19 515 ASP A C 1
ATOM 4116 O O . ASP A 1 515 ? -14.361 18.638 4.364 1.00 98.19 515 ASP A O 1
ATOM 4120 N N . ALA A 1 516 ? -14.811 16.872 3.022 1.00 97.94 516 ALA A N 1
ATOM 4121 C CA . ALA A 1 516 ? -13.869 15.914 3.583 1.00 97.94 516 ALA A CA 1
ATOM 4122 C C . ALA A 1 516 ? -12.661 15.623 2.673 1.00 97.94 516 ALA A C 1
ATOM 4124 O O . ALA A 1 516 ? -11.965 14.630 2.882 1.00 97.94 516 ALA A O 1
ATOM 4125 N N . ARG A 1 517 ? -12.384 16.482 1.681 1.00 97.38 517 ARG A N 1
ATOM 4126 C CA . ARG A 1 517 ? -11.136 16.450 0.898 1.00 97.38 517 ARG A CA 1
ATOM 4127 C C . ARG A 1 517 ? -10.105 17.363 1.549 1.00 97.38 517 ARG A C 1
ATOM 4129 O O . ARG A 1 517 ? -10.158 18.581 1.383 1.00 97.38 517 ARG A O 1
ATOM 4136 N N . ILE A 1 518 ? -9.174 16.793 2.309 1.00 96.62 518 ILE A N 1
ATOM 4137 C CA . ILE A 1 518 ? -8.257 17.569 3.154 1.00 96.62 518 ILE A CA 1
ATOM 4138 C C . ILE A 1 518 ? -6.835 17.525 2.601 1.00 96.62 518 ILE A C 1
ATOM 4140 O O . ILE A 1 518 ? -6.244 16.458 2.415 1.00 96.62 518 ILE A O 1
ATOM 4144 N N . ARG A 1 519 ? -6.265 18.713 2.387 1.00 95.06 519 ARG A N 1
ATOM 4145 C CA . ARG A 1 519 ? -4.818 18.903 2.254 1.00 95.06 519 ARG A CA 1
ATOM 4146 C C . ARG A 1 519 ? -4.262 19.201 3.637 1.00 95.06 519 ARG A C 1
ATOM 4148 O O . ARG A 1 519 ? -4.606 20.218 4.240 1.00 95.06 519 ARG A O 1
ATOM 4155 N N . LEU A 1 520 ? -3.455 18.286 4.160 1.00 94.31 520 LEU A N 1
ATOM 4156 C CA . LEU A 1 520 ? -2.839 18.468 5.471 1.00 94.31 520 LEU A CA 1
ATOM 4157 C C . LEU A 1 520 ? -1.851 19.644 5.433 1.00 94.31 520 LEU A C 1
ATOM 4159 O O . LEU A 1 520 ? -1.309 19.971 4.386 1.00 94.31 520 LEU A O 1
ATOM 4163 N N . GLY A 1 521 ? -1.645 20.306 6.572 1.00 87.94 521 GLY A N 1
ATOM 4164 C CA . GLY A 1 521 ? -0.749 21.465 6.688 1.00 87.94 521 GLY A CA 1
ATOM 4165 C C . GLY A 1 521 ? -1.401 22.829 6.430 1.00 87.94 521 GLY A C 1
ATOM 4166 O O . GLY A 1 521 ? -0.862 23.834 6.886 1.00 87.94 521 GLY A O 1
ATOM 4167 N N . ALA A 1 522 ? -2.572 22.886 5.783 1.00 80.50 522 ALA A N 1
ATOM 4168 C CA . ALA A 1 522 ? -3.306 24.141 5.576 1.00 80.50 522 ALA A CA 1
ATOM 4169 C C . ALA A 1 522 ? -3.952 24.677 6.869 1.00 80.50 522 ALA A C 1
ATOM 4171 O O . ALA A 1 522 ? -3.935 25.878 7.133 1.00 80.50 522 ALA A O 1
ATOM 4172 N N . GLU A 1 523 ? -4.492 23.777 7.692 1.00 80.88 523 GLU A N 1
ATOM 4173 C CA . GLU A 1 523 ? -5.108 24.086 8.982 1.00 80.88 523 GLU A CA 1
ATOM 4174 C C . GLU A 1 523 ? -4.489 23.215 10.080 1.00 80.88 523 GLU A C 1
ATOM 4176 O O . GLU A 1 523 ? -4.052 22.088 9.834 1.00 80.88 523 GLU A O 1
ATOM 4181 N N . GLN A 1 524 ? -4.443 23.741 11.307 1.00 79.12 524 GLN A N 1
ATOM 4182 C CA . GLN A 1 524 ? -4.027 22.980 12.485 1.00 79.12 524 GLN A CA 1
ATOM 4183 C C . GLN A 1 524 ? -5.270 22.414 13.165 1.00 79.12 524 GLN A C 1
ATOM 4185 O O . GLN A 1 524 ? -6.077 23.177 13.696 1.00 79.12 524 GLN A O 1
ATOM 4190 N N . GLY A 1 525 ? -5.423 21.094 13.176 1.00 87.56 525 GLY A N 1
ATOM 4191 C CA . GLY A 1 525 ? -6.578 20.453 13.789 1.00 87.56 525 GLY A CA 1
ATOM 4192 C C . GLY A 1 525 ? -6.479 18.936 13.827 1.00 87.56 525 GLY A C 1
ATOM 4193 O O . GLY A 1 525 ? -5.668 18.333 13.125 1.00 87.56 525 GLY A O 1
ATOM 4194 N N . ASP A 1 526 ? -7.316 18.333 14.664 1.00 94.00 526 ASP A N 1
ATOM 4195 C CA . ASP A 1 526 ? -7.527 16.889 14.670 1.00 94.00 526 ASP A CA 1
ATOM 4196 C C . ASP A 1 526 ? -8.566 16.517 13.597 1.00 94.00 526 ASP A C 1
ATOM 4198 O O . ASP A 1 526 ? -9.568 17.214 13.409 1.00 94.00 526 ASP A O 1
ATOM 4202 N N . LEU A 1 527 ? -8.344 15.390 12.919 1.00 97.75 527 LEU A N 1
ATOM 4203 C CA . LEU A 1 527 ? -9.291 14.782 11.984 1.00 97.75 527 LEU A CA 1
ATOM 4204 C C . LEU A 1 527 ? -9.861 13.519 12.626 1.00 97.75 527 LEU A C 1
ATOM 4206 O O . LEU A 1 527 ? -9.102 12.609 12.970 1.00 97.75 527 LEU A O 1
ATOM 4210 N N . LEU A 1 528 ? -11.177 13.465 12.818 1.00 98.44 528 LEU A N 1
ATOM 4211 C CA . LEU A 1 528 ? -11.835 12.409 13.582 1.00 98.44 528 LEU A CA 1
ATOM 4212 C C . LEU A 1 528 ? -12.928 11.717 12.771 1.00 98.44 528 LEU A C 1
ATOM 4214 O O . LEU A 1 528 ? -13.733 12.374 12.119 1.00 98.44 528 LEU A O 1
ATOM 4218 N N . VAL A 1 529 ? -13.014 10.397 12.908 1.00 98.81 529 VAL A N 1
ATOM 4219 C CA . VAL A 1 529 ? -14.228 9.629 12.617 1.00 98.81 529 VAL A CA 1
ATOM 4220 C C . VAL A 1 529 ? -14.927 9.379 13.946 1.00 98.81 529 VAL A C 1
ATOM 4222 O O . VAL A 1 529 ? -14.342 8.800 14.864 1.00 98.81 529 VAL A O 1
ATOM 4225 N N . VAL A 1 530 ? -16.156 9.871 14.085 1.00 98.81 530 VAL A N 1
ATOM 4226 C CA . VAL A 1 530 ? -16.932 9.792 15.328 1.00 98.81 530 VAL A CA 1
ATOM 4227 C C . VAL A 1 530 ? -18.251 9.079 15.098 1.00 98.81 530 VAL A C 1
ATOM 4229 O O . VAL A 1 530 ? -18.861 9.220 14.043 1.00 98.81 530 VAL A O 1
ATOM 4232 N N . ASN A 1 531 ? -18.746 8.389 16.119 1.00 98.69 531 ASN A N 1
ATOM 4233 C CA . ASN A 1 531 ? -20.117 7.903 16.138 1.00 98.69 531 ASN A CA 1
ATOM 4234 C C . ASN A 1 531 ? -20.997 8.938 16.853 1.00 98.69 531 ASN A C 1
ATOM 4236 O O . ASN A 1 531 ? -20.908 9.071 18.079 1.00 98.69 531 ASN A O 1
ATOM 4240 N N . PRO A 1 532 ? -21.846 9.697 16.138 1.00 97.88 532 PRO A N 1
ATOM 4241 C CA . PRO A 1 532 ? -22.656 10.744 16.757 1.00 97.88 532 PRO A CA 1
ATOM 4242 C C . PRO A 1 532 ? -23.779 10.187 17.649 1.00 97.88 532 PRO A C 1
ATOM 4244 O O . PRO A 1 532 ? -24.327 10.925 18.472 1.00 97.88 532 PRO A O 1
ATOM 4247 N N . ASN A 1 533 ? -24.104 8.896 17.517 1.00 98.50 533 ASN A N 1
ATOM 4248 C CA . ASN A 1 533 ? -25.204 8.231 18.220 1.00 98.50 533 ASN A CA 1
ATOM 4249 C C . ASN A 1 533 ? -24.775 7.622 19.562 1.00 98.50 533 ASN A C 1
ATOM 4251 O O . ASN A 1 533 ? -25.617 7.156 20.331 1.00 98.50 533 ASN A O 1
ATOM 4255 N N . LYS A 1 534 ? -23.470 7.599 19.851 1.00 98.00 534 LYS A N 1
ATOM 4256 C CA . LYS A 1 534 ? -22.905 7.003 21.061 1.00 98.00 534 LYS A CA 1
ATOM 4257 C C . LYS A 1 534 ? -21.980 7.991 21.755 1.00 98.00 534 LYS A C 1
ATOM 4259 O O . LYS A 1 534 ? -21.162 8.662 21.129 1.00 98.00 534 LYS A O 1
ATOM 4264 N N . ARG A 1 535 ? -22.112 8.074 23.077 1.00 98.00 535 ARG A N 1
ATOM 4265 C CA . ARG A 1 535 ? -21.356 9.009 23.910 1.00 98.00 535 ARG A CA 1
ATOM 4266 C C . ARG A 1 535 ? -20.735 8.302 25.104 1.00 98.00 535 ARG A C 1
ATOM 4268 O O . ARG A 1 535 ? -21.203 7.237 25.510 1.00 98.00 535 ARG A O 1
ATOM 4275 N N . THR A 1 536 ? -19.679 8.904 25.632 1.00 98.25 536 THR A N 1
ATOM 4276 C CA . THR A 1 536 ? -19.188 8.619 26.983 1.00 98.25 536 THR A CA 1
ATOM 4277 C C . THR A 1 536 ? -20.190 9.116 28.023 1.00 98.25 536 THR A C 1
ATOM 4279 O O . THR A 1 536 ? -21.079 9.915 27.705 1.00 98.25 536 THR A O 1
ATOM 4282 N N . ASP A 1 537 ? -20.011 8.726 29.282 1.00 97.81 537 ASP A N 1
ATOM 4283 C CA . ASP A 1 537 ? -20.845 9.195 30.397 1.00 97.81 537 ASP A CA 1
ATOM 4284 C C . ASP A 1 537 ? -20.748 10.722 30.590 1.00 97.81 537 ASP A C 1
ATOM 4286 O O . ASP A 1 537 ? -21.685 11.365 31.060 1.00 97.81 537 ASP A O 1
ATOM 4290 N N . LEU A 1 538 ? -19.632 11.326 30.164 1.00 97.81 538 LEU A N 1
ATOM 4291 C CA . LEU A 1 538 ? -19.418 12.780 30.157 1.00 97.81 538 LEU A CA 1
ATOM 4292 C C . LEU A 1 538 ? -20.069 13.496 28.960 1.00 97.81 538 LEU A C 1
ATOM 4294 O O . LEU A 1 538 ? -19.979 14.717 28.851 1.00 97.81 538 LEU A O 1
ATOM 4298 N N . GLY A 1 539 ? -20.703 12.759 28.045 1.00 97.75 539 GLY A N 1
ATOM 4299 C CA . GLY A 1 539 ? -21.396 13.315 26.884 1.00 97.75 539 GLY A CA 1
ATOM 4300 C C . GLY A 1 539 ? -20.515 13.567 25.656 1.00 97.75 539 GLY A C 1
ATOM 4301 O O . GLY A 1 539 ? -21.010 14.114 24.667 1.00 97.75 539 GLY A O 1
ATOM 4302 N N . ASN A 1 540 ? -19.245 13.148 25.655 1.00 97.94 540 ASN A N 1
ATOM 4303 C CA . ASN A 1 540 ? -18.383 13.264 24.475 1.00 97.94 540 ASN A CA 1
ATOM 4304 C C . ASN A 1 540 ? -18.764 12.206 23.437 1.00 97.94 540 ASN A C 1
ATOM 4306 O O . ASN A 1 540 ? -18.969 11.049 23.798 1.00 97.94 540 ASN A O 1
ATOM 4310 N N . SER A 1 541 ? -18.829 12.576 22.156 1.00 97.38 541 SER A N 1
ATOM 4311 C CA . SER A 1 541 ? -18.982 11.589 21.081 1.00 97.38 541 SER A CA 1
ATOM 4312 C C . SER A 1 541 ? -17.774 10.656 21.064 1.00 97.38 541 SER A C 1
ATOM 4314 O O . SER A 1 541 ? -16.635 11.120 21.161 1.00 97.38 541 SER A O 1
ATOM 4316 N N . ILE A 1 542 ? -18.019 9.355 20.933 1.00 98.19 542 ILE A N 1
ATOM 4317 C CA . ILE A 1 542 ? -16.942 8.372 20.798 1.00 98.19 542 ILE A CA 1
ATOM 4318 C C . ILE A 1 542 ? -16.322 8.477 19.401 1.00 98.19 542 ILE A C 1
ATOM 4320 O O . ILE A 1 542 ? -17.036 8.697 18.421 1.00 98.19 542 ILE A O 1
ATOM 4324 N N . GLY A 1 543 ? -15.007 8.318 19.291 1.00 98.44 543 GLY A N 1
ATOM 4325 C CA . GLY A 1 543 ? -14.318 8.511 18.022 1.00 98.44 543 GLY A CA 1
ATOM 4326 C C . GLY A 1 543 ? -12.952 7.852 17.936 1.00 98.44 543 GLY A C 1
ATOM 4327 O O . GLY A 1 543 ? -12.396 7.377 18.928 1.00 98.44 543 GLY A O 1
ATOM 4328 N N . TYR A 1 544 ? -12.397 7.881 16.733 1.00 98.81 544 TYR A N 1
ATOM 4329 C CA . TYR A 1 544 ? -10.994 7.634 16.430 1.00 98.81 544 TYR A CA 1
ATOM 4330 C C . TYR A 1 544 ? -10.444 8.833 15.661 1.00 98.81 544 TYR A C 1
ATOM 4332 O O . TYR A 1 544 ? -11.092 9.342 14.749 1.00 98.81 544 TYR A O 1
ATOM 4340 N N . ARG A 1 545 ? -9.250 9.295 16.032 1.00 97.94 545 ARG A N 1
ATOM 4341 C CA . ARG A 1 545 ? -8.544 10.364 15.326 1.00 97.94 545 ARG A CA 1
ATOM 4342 C C . ARG A 1 545 ? -7.442 9.798 14.442 1.00 97.94 545 ARG A C 1
ATOM 4344 O O . ARG A 1 545 ? -6.719 8.892 14.862 1.00 97.94 545 ARG A O 1
ATOM 4351 N N . LEU A 1 546 ? -7.292 10.378 13.259 1.00 98.44 546 LEU A N 1
ATOM 4352 C CA . LEU A 1 546 ? -6.149 10.162 12.384 1.00 98.44 546 LEU A CA 1
ATOM 4353 C C . LEU A 1 546 ? -5.003 11.072 12.835 1.00 98.44 546 LEU A C 1
ATOM 4355 O O . LEU A 1 546 ? -5.130 12.295 12.822 1.00 98.44 546 LEU A O 1
ATOM 4359 N N . ILE A 1 547 ? -3.880 10.473 13.216 1.00 97.75 547 ILE A N 1
ATOM 4360 C CA . ILE A 1 547 ? -2.609 11.160 13.436 1.00 97.75 547 ILE A CA 1
ATOM 4361 C C . ILE A 1 547 ? -1.746 10.877 12.201 1.00 97.75 547 ILE A C 1
ATOM 4363 O O . ILE A 1 547 ? -1.215 9.768 12.083 1.00 97.75 547 ILE A O 1
ATOM 4367 N N . PRO A 1 548 ? -1.645 11.826 11.257 1.00 95.69 548 PRO A N 1
ATOM 4368 C CA . PRO A 1 548 ? -0.880 11.619 10.037 1.00 95.69 548 PRO A CA 1
ATOM 4369 C C . PRO A 1 548 ? 0.626 11.589 10.323 1.00 95.69 548 PRO A C 1
ATOM 4371 O O . PRO A 1 548 ? 1.096 12.159 11.311 1.00 95.69 548 PRO A O 1
ATOM 4374 N N . GLY A 1 549 ? 1.374 10.939 9.433 1.00 90.38 549 GLY A N 1
ATOM 4375 C CA . GLY A 1 549 ? 2.833 11.026 9.394 1.00 90.38 549 GLY A CA 1
ATOM 4376 C C . GLY A 1 549 ? 3.315 12.249 8.630 1.00 90.38 549 GLY A C 1
ATOM 4377 O O . GLY A 1 549 ? 2.705 13.318 8.684 1.00 90.38 549 GLY A O 1
ATOM 4378 N N . SER A 1 550 ? 4.417 12.073 7.895 1.00 83.62 550 SER A N 1
ATOM 4379 C CA . SER A 1 550 ? 4.930 13.109 6.996 1.00 83.62 550 SER A CA 1
ATOM 4380 C C . SER A 1 550 ? 3.850 13.559 6.007 1.00 83.62 550 SER A C 1
ATOM 4382 O O . SER A 1 550 ? 3.137 12.736 5.429 1.00 83.62 550 SER A O 1
ATOM 4384 N N . VAL A 1 551 ? 3.719 14.875 5.839 1.00 90.56 551 VAL A N 1
ATOM 4385 C CA . VAL A 1 551 ? 2.758 15.488 4.920 1.00 90.56 551 VAL A CA 1
ATOM 4386 C C . VAL A 1 551 ? 3.448 15.736 3.586 1.00 90.56 551 VAL A C 1
ATOM 4388 O O . VAL A 1 551 ? 4.433 16.468 3.515 1.00 90.56 551 VAL A O 1
ATOM 4391 N N . THR A 1 552 ? 2.908 15.142 2.528 1.00 93.25 552 THR A N 1
ATOM 4392 C CA . THR A 1 552 ? 3.427 15.248 1.160 1.00 93.25 552 THR A CA 1
ATOM 4393 C C . THR A 1 552 ? 2.267 15.505 0.206 1.00 93.25 552 THR A C 1
ATOM 4395 O O . THR A 1 552 ? 1.165 14.988 0.413 1.00 93.25 552 THR A O 1
ATOM 4398 N N . HIS A 1 553 ? 2.491 16.325 -0.817 1.00 94.94 553 HIS A N 1
ATOM 4399 C CA . HIS A 1 553 ? 1.496 16.665 -1.833 1.00 94.94 553 HIS A CA 1
ATOM 4400 C C . HIS A 1 553 ? 2.074 16.377 -3.220 1.00 94.94 553 HIS A C 1
ATOM 4402 O O . HIS A 1 553 ? 3.282 16.518 -3.388 1.00 94.94 553 HIS A O 1
ATOM 4408 N N . PRO A 1 554 ? 1.254 16.002 -4.214 1.00 94.94 554 PRO A N 1
ATOM 4409 C CA . PRO A 1 554 ? 1.741 15.860 -5.578 1.00 94.94 554 PRO A CA 1
ATOM 4410 C C . PRO A 1 554 ? 2.298 17.189 -6.093 1.00 94.94 554 PRO A C 1
ATOM 4412 O O . PRO A 1 554 ? 1.734 18.254 -5.825 1.00 94.94 554 PRO A O 1
ATOM 4415 N N . VAL A 1 555 ? 3.398 17.104 -6.839 1.00 95.56 555 VAL A N 1
ATOM 4416 C CA . VAL A 1 555 ? 4.071 18.252 -7.473 1.00 95.56 555 VAL A CA 1
ATOM 4417 C C . VAL A 1 555 ? 3.866 18.305 -8.990 1.00 95.56 555 VAL A C 1
ATOM 4419 O O . VAL A 1 555 ? 4.271 19.276 -9.625 1.00 95.56 555 VAL A O 1
ATOM 4422 N N . LEU A 1 556 ? 3.202 17.297 -9.566 1.00 97.31 556 LEU A N 1
ATOM 4423 C CA . LEU A 1 556 ? 2.751 17.305 -10.957 1.00 97.31 556 LEU A CA 1
ATOM 4424 C C . LEU A 1 556 ? 1.588 18.285 -11.152 1.00 97.31 556 LEU A C 1
ATOM 4426 O O . LEU A 1 556 ? 0.800 18.529 -10.232 1.00 97.31 556 LEU A O 1
ATOM 4430 N N . SER A 1 557 ? 1.453 18.824 -12.365 1.00 97.75 557 SER A N 1
ATOM 4431 C CA . SER A 1 557 ? 0.307 19.663 -12.702 1.00 97.75 557 SER A CA 1
ATOM 4432 C C . SER A 1 557 ? -0.978 18.839 -12.758 1.00 97.75 557 SER A C 1
ATOM 4434 O O . SER A 1 557 ? -0.992 17.659 -13.100 1.00 97.75 557 SER A O 1
ATOM 4436 N N . ASP A 1 558 ? -2.093 19.476 -12.414 1.00 96.94 558 ASP A N 1
ATOM 4437 C CA . ASP A 1 558 ? -3.392 18.815 -12.295 1.00 96.94 558 ASP A CA 1
ATOM 4438 C C . ASP A 1 558 ? -3.945 18.264 -13.625 1.00 96.94 558 ASP A C 1
ATOM 4440 O O . ASP A 1 558 ? -4.863 17.434 -13.588 1.00 96.94 558 ASP A O 1
ATOM 4444 N N . ASP A 1 559 ? -3.423 18.760 -14.750 1.00 97.62 559 ASP A N 1
ATOM 4445 C CA . ASP A 1 559 ? -3.745 18.410 -16.135 1.00 97.62 559 ASP A CA 1
ATOM 4446 C C . ASP A 1 559 ? -2.740 17.442 -16.784 1.00 97.62 559 ASP A C 1
ATOM 4448 O O . ASP A 1 559 ? -2.993 16.975 -17.896 1.00 97.62 559 ASP A O 1
ATOM 4452 N N . ASP A 1 560 ? -1.647 17.090 -16.099 1.00 98.38 560 ASP A N 1
ATOM 4453 C CA . ASP A 1 560 ? -0.753 16.021 -16.542 1.00 98.38 560 ASP A CA 1
ATOM 4454 C C . ASP A 1 560 ? -1.523 14.692 -16.569 1.00 98.38 560 ASP A C 1
ATOM 4456 O O . ASP A 1 560 ? -2.217 14.334 -15.610 1.00 98.38 560 ASP A O 1
ATOM 4460 N N . TYR A 1 561 ? -1.394 13.929 -17.655 1.00 98.19 561 TYR A N 1
ATOM 4461 C CA . TYR A 1 561 ? -2.032 12.619 -17.800 1.00 98.19 561 TYR A CA 1
ATOM 4462 C C . TYR A 1 561 ? -1.713 11.681 -16.632 1.00 98.19 561 TYR A C 1
ATOM 4464 O O . TYR A 1 561 ? -2.589 10.960 -16.142 1.00 98.19 561 TYR A O 1
ATOM 4472 N N . SER A 1 562 ? -0.477 11.746 -16.141 1.00 97.31 562 SER A N 1
ATOM 4473 C CA . SER A 1 562 ? 0.005 10.991 -14.990 1.00 97.31 562 SER A CA 1
ATOM 4474 C C . SER A 1 562 ? -0.781 11.351 -13.734 1.00 97.31 562 SER A C 1
ATOM 4476 O O . SER A 1 562 ? -1.292 10.475 -13.036 1.00 97.31 562 SER A O 1
ATOM 4478 N N . GLN A 1 563 ? -0.964 12.649 -13.487 1.00 98.56 563 GLN A N 1
ATOM 4479 C CA . GLN A 1 563 ? -1.691 13.157 -12.328 1.00 98.56 563 GLN A CA 1
ATOM 4480 C C . GLN A 1 563 ? -3.212 12.981 -12.452 1.00 98.56 563 GLN A C 1
ATOM 4482 O O . GLN A 1 563 ? -3.897 12.875 -11.432 1.00 98.56 563 GLN A O 1
ATOM 4487 N N . ILE A 1 564 ? -3.755 12.910 -13.671 1.00 98.56 564 ILE A N 1
ATOM 4488 C CA . ILE A 1 564 ? -5.157 12.553 -13.937 1.00 98.56 564 ILE A CA 1
ATOM 4489 C C . ILE A 1 564 ? -5.422 11.096 -13.535 1.00 98.56 564 ILE A C 1
ATOM 4491 O O . ILE A 1 564 ? -6.421 10.817 -12.865 1.00 98.56 564 ILE A O 1
ATOM 4495 N N . ARG A 1 565 ? -4.522 10.171 -13.893 1.00 98.56 565 ARG A N 1
ATOM 4496 C CA . ARG A 1 565 ? -4.593 8.758 -13.475 1.00 98.56 565 ARG A CA 1
ATOM 4497 C C . ARG A 1 565 ? -4.360 8.608 -11.968 1.00 98.56 565 ARG A C 1
ATOM 4499 O O . ARG A 1 565 ? -5.143 7.952 -11.289 1.00 98.56 565 ARG A O 1
ATOM 4506 N N . GLY A 1 566 ? -3.355 9.299 -11.435 1.00 98.38 566 GLY A N 1
ATOM 4507 C CA . GLY A 1 566 ? -3.014 9.365 -10.011 1.00 98.38 566 GLY A CA 1
ATOM 4508 C C . GLY A 1 566 ? -3.832 10.376 -9.196 1.00 98.38 566 GLY A C 1
ATOM 4509 O O . GLY A 1 566 ? -3.386 10.814 -8.140 1.00 98.38 566 GLY A O 1
ATOM 4510 N N . ALA A 1 567 ? -5.019 10.803 -9.647 1.00 98.44 567 ALA A N 1
ATOM 4511 C CA . ALA A 1 567 ? -5.738 11.941 -9.049 1.00 98.44 567 ALA A CA 1
ATOM 4512 C C . ALA A 1 567 ? -6.158 11.741 -7.579 1.00 98.44 567 ALA A C 1
ATOM 4514 O O . ALA A 1 567 ? -6.491 12.710 -6.892 1.00 98.44 567 ALA A O 1
ATOM 4515 N N . PHE A 1 568 ? -6.119 10.505 -7.078 1.00 98.38 568 PHE A N 1
ATOM 4516 C CA . PHE A 1 568 ? -6.331 10.176 -5.668 1.00 98.38 568 PHE A CA 1
ATOM 4517 C C . PHE A 1 568 ? -5.254 10.762 -4.730 1.00 98.38 568 PHE A C 1
ATOM 4519 O O . PHE A 1 568 ? -5.491 10.878 -3.527 1.00 98.38 568 PHE A O 1
ATOM 4526 N N . THR A 1 569 ? -4.106 11.206 -5.256 1.00 98.38 569 THR A N 1
ATOM 4527 C CA . THR A 1 569 ? -3.043 11.851 -4.465 1.00 98.38 569 THR A CA 1
ATOM 4528 C C . THR A 1 569 ? -3.259 13.348 -4.233 1.00 98.38 569 THR A C 1
ATOM 4530 O O . THR A 1 569 ? -2.606 13.931 -3.371 1.00 98.38 569 THR A O 1
ATOM 4533 N N . LYS A 1 570 ? -4.219 13.987 -4.924 1.00 97.12 570 LYS A N 1
ATOM 4534 C CA . LYS A 1 570 ? -4.479 15.444 -4.837 1.00 97.12 570 LYS A CA 1
ATOM 4535 C C . LYS A 1 570 ? -4.836 15.952 -3.434 1.00 97.12 570 LYS A C 1
ATOM 4537 O O . LYS A 1 570 ? -4.717 17.154 -3.161 1.00 97.12 570 LYS A O 1
ATOM 4542 N N . TYR A 1 571 ? -5.294 15.052 -2.569 1.00 97.38 571 TYR A N 1
ATOM 4543 C CA . TYR A 1 571 ? -5.582 15.299 -1.162 1.00 97.38 571 TYR A CA 1
ATOM 4544 C C . TYR A 1 571 ? -5.000 14.161 -0.324 1.00 97.38 571 TYR A C 1
ATOM 4546 O O . TYR A 1 571 ? -4.966 13.008 -0.755 1.00 97.38 571 TYR A O 1
ATOM 4554 N N . ASN A 1 572 ? -4.560 14.488 0.890 1.00 97.75 572 ASN A N 1
ATOM 4555 C CA . ASN A 1 572 ? -4.032 13.500 1.829 1.00 97.75 572 ASN A CA 1
ATOM 4556 C C . ASN A 1 572 ? -5.149 12.690 2.478 1.00 97.75 572 ASN A C 1
ATOM 4558 O O . ASN A 1 572 ? -4.928 11.546 2.853 1.00 97.75 572 ASN A O 1
ATOM 4562 N N . VAL A 1 573 ? -6.322 13.299 2.657 1.00 98.50 573 VAL A N 1
ATOM 4563 C CA . VAL A 1 573 ? -7.484 12.650 3.259 1.00 98.50 573 VAL A CA 1
ATOM 4564 C C . VAL A 1 573 ? -8.697 12.841 2.369 1.00 98.50 573 VAL A C 1
ATOM 4566 O O . VAL A 1 573 ? -8.967 13.955 1.914 1.00 98.50 573 VAL A O 1
ATOM 4569 N N . TRP A 1 574 ? -9.439 11.756 2.184 1.00 98.81 574 TRP A N 1
ATOM 4570 C CA . TRP A 1 574 ? -10.766 11.749 1.585 1.00 98.81 574 TRP A CA 1
ATOM 4571 C C . TRP A 1 574 ? -11.717 10.983 2.498 1.00 98.81 574 TRP A C 1
ATOM 4573 O O . TRP A 1 574 ? -11.302 10.043 3.175 1.00 98.81 574 TRP A O 1
ATOM 4583 N N . VAL A 1 575 ? -13.000 11.338 2.479 1.00 98.88 575 VAL A N 1
ATOM 4584 C CA . VAL A 1 575 ? -14.052 10.518 3.087 1.00 98.88 575 VAL A CA 1
ATOM 4585 C C . VAL A 1 575 ? -15.182 10.345 2.089 1.00 98.88 575 VAL A C 1
ATOM 4587 O O . VAL A 1 575 ? -15.690 11.325 1.541 1.00 98.88 575 VAL A O 1
ATOM 4590 N N . THR A 1 576 ? -15.572 9.096 1.858 1.00 98.88 576 THR A N 1
ATOM 4591 C CA . THR A 1 576 ? -16.673 8.721 0.965 1.00 98.88 576 THR A CA 1
ATOM 4592 C C . THR A 1 576 ? -17.692 7.885 1.730 1.00 98.88 576 THR A C 1
ATOM 4594 O O . THR A 1 576 ? -17.314 7.210 2.684 1.00 98.88 576 THR A O 1
ATOM 4597 N N . PRO A 1 577 ? -18.979 7.864 1.345 1.00 98.75 577 PRO A N 1
ATOM 4598 C CA . PRO A 1 577 ? -19.879 6.828 1.836 1.00 98.75 577 PRO A CA 1
ATOM 4599 C C . PRO A 1 577 ? -19.354 5.448 1.438 1.00 98.75 577 PRO A C 1
ATOM 4601 O O . PRO A 1 577 ? -18.773 5.303 0.357 1.00 98.75 577 PRO A O 1
ATOM 4604 N N . TYR A 1 578 ? -19.595 4.444 2.276 1.00 98.75 578 TYR A N 1
ATOM 4605 C CA . TYR A 1 578 ? -19.278 3.062 1.942 1.00 98.75 578 TYR A CA 1
ATOM 4606 C C . TYR A 1 578 ? -19.963 2.637 0.640 1.00 98.75 578 TYR A C 1
ATOM 4608 O O . TYR A 1 578 ? -21.157 2.868 0.417 1.00 98.75 578 TYR A O 1
ATOM 4616 N N . ASN A 1 579 ? -19.188 1.991 -0.224 1.00 98.44 579 ASN A N 1
ATOM 4617 C CA . ASN A 1 579 ? -19.681 1.292 -1.394 1.00 98.44 579 ASN A CA 1
ATOM 4618 C C . ASN A 1 579 ? -18.792 0.075 -1.648 1.00 98.44 579 ASN A C 1
ATOM 4620 O O . ASN A 1 579 ? -17.588 0.210 -1.853 1.00 98.44 579 ASN A O 1
ATOM 4624 N N . LYS A 1 580 ? -19.412 -1.105 -1.709 1.00 97.00 580 LYS A N 1
ATOM 4625 C CA . LYS A 1 580 ? -18.745 -2.384 -1.957 1.00 97.00 580 LYS A CA 1
ATOM 4626 C C . LYS A 1 580 ? -17.820 -2.372 -3.186 1.00 97.00 580 LYS A C 1
ATOM 4628 O O . LYS A 1 580 ? -16.778 -3.021 -3.157 1.00 97.00 580 LYS A O 1
ATOM 4633 N N . SER A 1 581 ? -18.191 -1.671 -4.263 1.00 97.00 581 SER A N 1
ATOM 4634 C CA . SER A 1 581 ? -17.400 -1.645 -5.503 1.00 97.00 581 SER A CA 1
ATOM 4635 C C . SER A 1 581 ? -16.225 -0.659 -5.475 1.00 97.00 581 SER A C 1
ATOM 4637 O O . SER A 1 581 ? -15.333 -0.752 -6.313 1.00 97.00 581 SER A O 1
ATOM 4639 N N . GLU A 1 582 ? -16.206 0.295 -4.543 1.00 98.50 582 GLU A N 1
ATOM 4640 C CA . GLU A 1 582 ? -15.212 1.376 -4.480 1.00 98.50 582 GLU A CA 1
ATOM 4641 C C . GLU A 1 582 ? -14.018 0.949 -3.619 1.00 98.50 582 GLU A C 1
ATOM 4643 O O . GLU A 1 582 ? -13.901 1.340 -2.464 1.00 98.50 582 GLU A O 1
ATOM 4648 N N . LYS A 1 583 ? -13.141 0.104 -4.181 1.00 98.56 583 LYS A N 1
ATOM 4649 C CA . LYS A 1 583 ? -11.993 -0.493 -3.462 1.00 98.56 583 LYS A CA 1
ATOM 4650 C C . LYS A 1 583 ? -10.631 0.060 -3.876 1.00 98.56 583 LYS A C 1
ATOM 4652 O O . LYS A 1 583 ? -9.714 0.084 -3.058 1.00 98.56 583 LYS A O 1
ATOM 4657 N N . TRP A 1 584 ? -10.492 0.469 -5.135 1.00 98.81 584 TRP A N 1
ATOM 4658 C CA . TRP A 1 584 ? -9.211 0.745 -5.792 1.00 98.81 584 TRP A CA 1
ATOM 4659 C C . TRP A 1 584 ? -9.085 2.222 -6.170 1.00 98.81 584 TRP A C 1
ATOM 4661 O O . TRP A 1 584 ? -9.733 2.672 -7.107 1.00 98.81 584 TRP A O 1
ATOM 4671 N N . ALA A 1 585 ? -8.256 2.991 -5.465 1.00 98.81 585 ALA A N 1
ATOM 4672 C CA . ALA A 1 585 ? -8.201 4.447 -5.605 1.00 98.81 585 ALA A CA 1
ATOM 4673 C C . ALA A 1 585 ? -7.803 4.918 -7.021 1.00 98.81 585 ALA A C 1
ATOM 4675 O O . ALA A 1 585 ? -8.260 5.978 -7.460 1.00 98.81 585 ALA A O 1
ATOM 4676 N N . GLY A 1 586 ? -7.001 4.122 -7.741 1.00 98.31 586 GLY A N 1
ATOM 4677 C CA . GLY A 1 586 ? -6.640 4.330 -9.151 1.00 98.31 586 GLY A CA 1
ATOM 4678 C C . GLY A 1 586 ? -7.634 3.764 -10.178 1.00 98.31 586 GLY A C 1
ATOM 4679 O O . GLY A 1 586 ? -7.417 3.932 -11.377 1.00 98.31 586 GLY A O 1
ATOM 4680 N N . GLY A 1 587 ? -8.715 3.119 -9.728 1.00 98.31 587 GLY A N 1
ATOM 4681 C CA . GLY A 1 587 ? -9.716 2.434 -10.552 1.00 98.31 587 GLY A CA 1
ATOM 4682 C C . GLY A 1 587 ? -9.481 0.930 -10.697 1.00 98.31 587 GLY A C 1
ATOM 4683 O O . GLY A 1 587 ? -8.403 0.409 -10.392 1.00 98.31 587 GLY A O 1
ATOM 4684 N N . LEU A 1 588 ? -10.509 0.197 -11.142 1.00 98.31 588 LEU A N 1
ATOM 4685 C CA . LEU A 1 588 ? -10.425 -1.265 -11.272 1.00 98.31 588 LEU A CA 1
ATOM 4686 C C . LEU A 1 588 ? -9.388 -1.699 -12.322 1.00 98.31 588 LEU A C 1
ATOM 4688 O O . LEU A 1 588 ? -8.638 -2.641 -12.071 1.00 98.31 588 LEU A O 1
ATOM 4692 N N . TYR A 1 589 ? -9.307 -0.981 -13.441 1.00 98.19 589 TYR A N 1
ATOM 4693 C CA . TYR A 1 589 ? -8.397 -1.245 -14.558 1.00 98.19 589 TYR A CA 1
ATOM 4694 C C . TYR A 1 589 ? -7.366 -0.120 -14.676 1.00 98.19 589 TYR A C 1
ATOM 4696 O O . TYR A 1 589 ? -7.640 0.917 -15.276 1.00 98.19 589 TYR A O 1
ATOM 4704 N N . ALA A 1 590 ? -6.201 -0.300 -14.047 1.00 97.06 590 ALA A N 1
ATOM 4705 C CA . ALA A 1 590 ? -5.209 0.763 -13.885 1.00 97.06 590 ALA A CA 1
ATOM 4706 C C . ALA A 1 590 ? -4.238 0.893 -15.070 1.00 97.06 590 ALA A C 1
ATOM 4708 O O . ALA A 1 590 ? -3.903 2.023 -15.445 1.00 97.06 590 ALA A O 1
ATOM 4709 N N . ASP A 1 591 ? -3.813 -0.222 -15.682 1.00 97.00 591 ASP A N 1
ATOM 4710 C CA . ASP A 1 591 ? -2.914 -0.186 -16.844 1.00 97.00 591 ASP A CA 1
ATOM 4711 C C . ASP A 1 591 ? -3.579 0.589 -17.982 1.00 97.00 591 ASP A C 1
ATOM 4713 O O . ASP A 1 591 ? -4.710 0.290 -18.360 1.00 97.00 591 ASP A O 1
ATOM 4717 N N . GLN A 1 592 ? -2.893 1.604 -18.511 1.00 95.88 592 GLN A N 1
ATOM 4718 C CA . GLN A 1 592 ? -3.390 2.470 -19.594 1.00 95.88 592 GLN A CA 1
ATOM 4719 C C . GLN A 1 592 ? -4.767 3.117 -19.303 1.00 95.88 592 GLN A C 1
ATOM 4721 O O . GLN A 1 592 ? -5.540 3.420 -20.220 1.00 95.88 592 GLN A O 1
ATOM 4726 N N . SER A 1 593 ? -5.095 3.326 -18.022 1.00 97.00 593 SER A N 1
ATOM 4727 C CA . SER A 1 593 ? -6.323 4.002 -17.586 1.00 97.00 593 SER A CA 1
ATOM 4728 C C . SER A 1 593 ? -6.365 5.474 -18.010 1.00 97.00 593 SER A C 1
ATOM 4730 O O . SER A 1 593 ? -5.334 6.099 -18.261 1.00 97.00 593 SER A O 1
ATOM 4732 N N . ARG A 1 594 ? -7.569 6.063 -18.051 1.00 96.88 594 ARG A N 1
ATOM 4733 C CA . ARG A 1 594 ? -7.774 7.482 -18.416 1.00 96.88 594 ARG A CA 1
ATOM 4734 C C . ARG A 1 594 ? -8.142 8.380 -17.235 1.00 96.88 594 ARG A C 1
ATOM 4736 O O . ARG A 1 594 ? -8.557 9.522 -17.428 1.00 96.88 594 ARG A O 1
ATOM 4743 N N . GLY A 1 595 ? -8.020 7.866 -16.010 1.00 97.12 595 GLY A N 1
ATOM 4744 C CA . GLY A 1 595 ? -8.426 8.578 -14.795 1.00 97.12 595 GLY A CA 1
ATOM 4745 C C . GLY A 1 595 ? -9.942 8.810 -14.692 1.00 97.12 595 GLY A C 1
ATOM 4746 O O . GLY A 1 595 ? -10.390 9.808 -14.117 1.00 97.12 595 GLY A O 1
ATOM 4747 N N . ASP A 1 596 ? -10.743 7.929 -15.290 1.00 96.69 596 ASP A N 1
ATOM 4748 C CA . ASP A 1 596 ? -12.207 7.982 -15.344 1.00 96.69 596 ASP A CA 1
ATOM 4749 C C . ASP A 1 596 ? -12.906 7.183 -14.228 1.00 96.69 596 ASP A C 1
ATOM 4751 O O . ASP A 1 596 ? -14.065 7.468 -13.932 1.00 96.69 596 ASP A O 1
ATOM 4755 N N . ASP A 1 597 ? -12.182 6.301 -13.531 1.00 98.12 597 ASP A N 1
ATOM 4756 C CA . ASP A 1 597 ? -12.678 5.476 -12.412 1.00 98.12 597 ASP A CA 1
ATOM 4757 C C . ASP A 1 597 ? -11.863 5.656 -11.110 1.00 98.12 597 ASP A C 1
ATOM 4759 O O . ASP A 1 597 ? -11.671 4.733 -10.332 1.00 98.12 597 ASP A O 1
ATOM 4763 N N . THR A 1 598 ? -11.318 6.847 -10.860 1.00 98.69 598 THR A N 1
ATOM 4764 C CA . THR A 1 598 ? -10.488 7.099 -9.664 1.00 98.69 598 THR A CA 1
ATOM 4765 C C . THR A 1 598 ? -11.316 7.514 -8.443 1.00 98.69 598 THR A C 1
ATOM 4767 O O . THR A 1 598 ? -12.436 8.014 -8.576 1.00 98.69 598 THR A O 1
ATOM 4770 N N . LEU A 1 599 ? -10.726 7.457 -7.242 1.00 98.81 599 LEU A N 1
ATOM 4771 C CA . LEU A 1 599 ? -11.303 8.043 -6.017 1.00 98.81 599 LEU A CA 1
ATOM 4772 C C . LEU A 1 599 ? -11.706 9.513 -6.218 1.00 98.81 599 LEU A C 1
ATOM 4774 O O . LEU A 1 599 ? -12.769 9.956 -5.771 1.00 98.81 599 LEU A O 1
ATOM 4778 N N . ALA A 1 600 ? -10.888 10.269 -6.956 1.00 98.38 600 ALA A N 1
ATOM 4779 C CA . ALA A 1 600 ? -11.211 11.641 -7.311 1.00 98.38 600 ALA A CA 1
ATOM 4780 C C . ALA A 1 600 ? -12.519 11.712 -8.117 1.00 98.38 600 ALA A C 1
ATOM 4782 O O . ALA A 1 600 ? -13.385 12.516 -7.773 1.00 98.38 600 ALA A O 1
ATOM 4783 N N . ARG A 1 601 ? -12.716 10.840 -9.118 1.00 98.06 601 ARG A N 1
ATOM 4784 C CA . ARG A 1 601 ? -13.959 10.756 -9.908 1.00 98.06 601 ARG A CA 1
ATOM 4785 C C . ARG A 1 601 ? -15.157 10.354 -9.070 1.00 98.06 601 ARG A C 1
ATOM 4787 O O . ARG A 1 601 ? -16.199 11.002 -9.152 1.00 98.06 601 ARG A O 1
ATOM 4794 N N . TRP A 1 602 ? -15.003 9.342 -8.227 1.00 98.69 602 TRP A N 1
ATOM 4795 C CA . TRP A 1 602 ? -16.049 8.875 -7.327 1.00 98.69 602 TRP A CA 1
ATOM 4796 C C . TRP A 1 602 ? -16.568 9.987 -6.426 1.00 98.69 602 TRP A C 1
ATOM 4798 O O . TRP A 1 602 ? -17.784 10.163 -6.326 1.00 98.69 602 TRP A O 1
ATOM 4808 N N . SER A 1 603 ? -15.654 10.760 -5.837 1.00 98.00 603 SER A N 1
ATOM 4809 C CA . SER A 1 603 ? -15.985 11.836 -4.907 1.00 98.00 603 SER A CA 1
ATOM 4810 C C . SER A 1 603 ? -16.704 13.022 -5.565 1.00 98.00 603 SER A C 1
ATOM 4812 O O . SER A 1 603 ? -17.307 13.829 -4.858 1.00 98.00 603 SER A O 1
ATOM 4814 N N . LEU A 1 604 ? -16.669 13.167 -6.901 1.00 98.19 604 LEU A N 1
ATOM 4815 C CA . LEU A 1 604 ? -17.397 14.229 -7.619 1.00 98.19 604 LEU A CA 1
ATOM 4816 C C . LEU A 1 604 ? -18.918 14.071 -7.533 1.00 98.19 604 LEU A C 1
ATOM 4818 O O . LEU A 1 604 ? -19.634 15.048 -7.738 1.00 98.19 604 LEU A O 1
ATOM 4822 N N . ARG A 1 605 ? -19.417 12.877 -7.183 1.00 98.56 605 ARG A N 1
ATOM 4823 C CA . ARG A 1 605 ? -20.842 12.654 -6.881 1.00 98.56 605 ARG A CA 1
ATOM 4824 C C . ARG A 1 605 ? -21.311 13.439 -5.652 1.00 98.56 605 ARG A C 1
ATOM 4826 O O . ARG A 1 605 ? -22.513 13.620 -5.485 1.00 98.56 605 ARG A O 1
ATOM 4833 N N . ASN A 1 606 ? -20.372 13.895 -4.825 1.00 98.69 606 ASN A N 1
ATOM 4834 C CA . ASN A 1 606 ? -20.574 14.725 -3.647 1.00 98.69 606 ASN A CA 1
ATOM 4835 C C . ASN A 1 606 ? -21.682 14.230 -2.708 1.00 98.69 606 ASN A C 1
ATOM 4837 O O . ASN A 1 606 ? -22.566 14.972 -2.276 1.00 98.69 606 ASN A O 1
ATOM 4841 N N . ARG A 1 607 ? -21.660 12.929 -2.434 1.00 98.81 607 ARG A N 1
ATOM 4842 C CA . ARG A 1 607 ? -22.668 12.238 -1.633 1.00 98.81 607 ARG A CA 1
ATOM 4843 C C . ARG A 1 607 ? -22.617 12.718 -0.180 1.00 98.81 607 ARG A C 1
ATOM 4845 O O . ARG A 1 607 ? -21.568 13.108 0.325 1.00 98.81 607 ARG A O 1
ATOM 4852 N N . GLY A 1 608 ? -23.752 12.663 0.515 1.00 98.81 608 GLY A N 1
ATOM 4853 C CA . GLY A 1 608 ? -23.791 12.977 1.947 1.00 98.81 608 GLY A CA 1
ATOM 4854 C C . GLY A 1 608 ? -23.104 11.892 2.784 1.00 98.81 608 GLY A C 1
ATOM 4855 O O . GLY A 1 608 ? -23.394 10.717 2.550 1.00 98.81 608 GLY A O 1
ATOM 4856 N N . ILE A 1 609 ? -22.276 12.292 3.755 1.00 98.81 609 ILE A N 1
ATOM 4857 C CA . ILE A 1 609 ? -21.422 11.434 4.607 1.00 98.81 609 ILE A CA 1
ATOM 4858 C C . ILE A 1 609 ? -21.686 11.587 6.118 1.00 98.81 609 ILE A C 1
ATOM 4860 O O . ILE A 1 609 ? -21.102 10.872 6.920 1.00 98.81 609 ILE A O 1
ATOM 4864 N N . GLU A 1 610 ? -22.548 12.515 6.535 1.00 98.62 610 GLU A N 1
ATOM 4865 C CA . GLU A 1 610 ? -22.881 12.700 7.953 1.00 98.62 610 GLU A CA 1
ATOM 4866 C C . GLU A 1 610 ? -23.814 11.587 8.463 1.00 98.62 610 GLU A C 1
ATOM 4868 O O . GLU A 1 610 ? -24.877 11.357 7.883 1.00 98.62 610 GLU A O 1
ATOM 4873 N N . ASN A 1 611 ? -23.436 10.952 9.578 1.00 98.62 611 ASN A N 1
ATOM 4874 C CA . ASN A 1 611 ? -24.158 9.878 10.263 1.00 98.62 611 ASN A CA 1
ATOM 4875 C C . ASN A 1 611 ? -24.494 8.679 9.357 1.00 98.62 611 ASN A C 1
ATOM 4877 O O . ASN A 1 611 ? -25.646 8.245 9.274 1.00 98.62 611 ASN A O 1
ATOM 4881 N N . LYS A 1 612 ? -23.485 8.171 8.648 1.00 98.62 612 LYS A N 1
ATOM 4882 C CA . LYS A 1 612 ? -23.578 7.057 7.699 1.00 98.62 612 LYS A CA 1
ATOM 4883 C C . LYS A 1 612 ? -22.363 6.147 7.795 1.00 98.62 612 LYS A C 1
ATOM 4885 O O . LYS A 1 612 ? -21.361 6.529 8.386 1.00 98.62 612 LYS A O 1
ATOM 4890 N N . ASP A 1 613 ? -22.466 4.996 7.142 1.00 98.81 613 ASP A N 1
ATOM 4891 C CA . ASP A 1 613 ? -21.316 4.156 6.825 1.00 98.81 613 ASP A CA 1
ATOM 4892 C C . ASP A 1 613 ? -20.377 4.905 5.865 1.00 98.81 613 ASP A C 1
ATOM 4894 O O . ASP A 1 613 ? -20.787 5.313 4.767 1.00 98.81 613 ASP A O 1
ATOM 4898 N N . ILE A 1 614 ? -19.148 5.160 6.315 1.00 98.88 614 ILE A N 1
ATOM 4899 C CA . ILE A 1 614 ? -18.161 6.001 5.636 1.00 98.88 614 ILE A CA 1
ATOM 4900 C C . ILE A 1 614 ? -16.783 5.345 5.635 1.00 98.88 614 ILE A C 1
ATOM 4902 O O . ILE A 1 614 ? -16.348 4.739 6.606 1.00 98.88 614 ILE A O 1
ATOM 4906 N N . VAL A 1 615 ? -16.052 5.558 4.547 1.00 98.94 615 VAL A N 1
ATOM 4907 C CA . VAL A 1 615 ? -14.682 5.087 4.363 1.00 98.94 615 VAL A CA 1
ATOM 4908 C C . VAL A 1 615 ? -13.746 6.284 4.386 1.00 98.94 615 VAL A C 1
ATOM 4910 O O . VAL A 1 615 ? -13.924 7.245 3.634 1.00 98.94 615 VAL A O 1
ATOM 4913 N N . LEU A 1 616 ? -12.738 6.211 5.250 1.00 98.94 616 LEU A N 1
ATOM 4914 C CA . LEU A 1 616 ? -11.612 7.131 5.280 1.00 98.94 616 LEU A CA 1
ATOM 4915 C C . LEU A 1 616 ? -10.546 6.638 4.296 1.00 98.94 616 LEU A C 1
ATOM 4917 O O . LEU A 1 616 ? -10.142 5.479 4.333 1.00 98.94 616 LEU A O 1
ATOM 4921 N N . TRP A 1 617 ? -10.040 7.533 3.458 1.00 98.88 617 TRP A N 1
ATOM 4922 C CA . TRP A 1 617 ? -8.915 7.259 2.573 1.00 98.88 617 TRP A CA 1
ATOM 4923 C C . TRP A 1 617 ? -7.748 8.138 2.978 1.00 98.88 617 TRP A C 1
ATOM 4925 O O . TRP A 1 617 ? -7.907 9.358 3.061 1.00 98.88 617 TRP A O 1
ATOM 4935 N N . TYR A 1 618 ? -6.586 7.538 3.225 1.00 98.56 618 TYR A N 1
ATOM 4936 C CA . TYR A 1 618 ? -5.388 8.278 3.615 1.00 98.56 618 TYR A CA 1
ATOM 4937 C C . TYR A 1 618 ? -4.249 8.038 2.632 1.00 98.56 618 TYR A C 1
ATOM 4939 O O . TYR A 1 618 ? -3.825 6.900 2.445 1.00 98.56 618 TYR A O 1
ATOM 4947 N N . THR A 1 619 ? -3.745 9.117 2.039 1.00 98.31 619 THR A N 1
ATOM 4948 C CA . THR A 1 619 ? -2.584 9.109 1.149 1.00 98.31 619 THR A CA 1
ATOM 4949 C C . THR A 1 619 ? -1.353 9.617 1.893 1.00 98.31 619 THR A C 1
ATOM 4951 O O . THR A 1 619 ? -1.248 10.800 2.239 1.00 98.31 619 THR A O 1
ATOM 4954 N N . LEU A 1 620 ? -0.414 8.701 2.101 1.00 96.56 620 LEU A N 1
ATOM 4955 C CA . LEU A 1 620 ? 0.965 8.954 2.507 1.00 96.56 620 LEU A CA 1
ATOM 4956 C C . LEU A 1 620 ? 1.813 9.253 1.261 1.00 96.56 620 LEU A C 1
ATOM 4958 O O . LEU A 1 620 ? 1.535 8.700 0.199 1.00 96.56 620 LEU A O 1
ATOM 4962 N N . GLY A 1 621 ? 2.859 10.074 1.395 1.00 96.12 621 GLY A N 1
ATOM 4963 C CA . GLY A 1 621 ? 3.807 10.317 0.309 1.00 96.12 621 GLY A CA 1
ATOM 4964 C C . GLY A 1 621 ? 5.262 10.475 0.757 1.00 96.12 621 GLY A C 1
ATOM 4965 O O . GLY A 1 621 ? 5.536 10.729 1.932 1.00 96.12 621 GLY A O 1
ATOM 4966 N N . PHE A 1 622 ? 6.172 10.346 -0.208 1.00 96.81 622 PHE A N 1
ATOM 4967 C CA . PHE A 1 622 ? 7.600 10.649 -0.118 1.00 96.81 622 PHE A CA 1
ATOM 4968 C C . PHE A 1 622 ? 8.030 11.338 -1.417 1.00 96.81 622 PHE A C 1
ATOM 4970 O O . PHE A 1 622 ? 7.778 10.796 -2.489 1.00 96.81 622 PHE A O 1
ATOM 4977 N N . HIS A 1 623 ? 8.694 12.491 -1.323 1.00 97.50 623 HIS A N 1
ATOM 4978 C CA . HIS A 1 623 ? 9.476 13.028 -2.439 1.00 97.50 623 HIS A CA 1
ATOM 4979 C C . HIS A 1 623 ? 10.887 12.469 -2.333 1.00 97.50 623 HIS A C 1
ATOM 4981 O O . HIS A 1 623 ? 11.550 12.687 -1.314 1.00 97.50 623 HIS A O 1
ATOM 4987 N N . HIS A 1 624 ? 11.345 11.759 -3.357 1.00 97.25 624 HIS A N 1
ATOM 4988 C CA . HIS A 1 624 ? 12.647 11.117 -3.346 1.00 97.25 624 HIS A CA 1
ATOM 4989 C C . HIS A 1 624 ? 13.596 11.820 -4.317 1.00 97.25 624 HIS A C 1
ATOM 4991 O O . HIS A 1 624 ? 13.550 11.648 -5.535 1.00 97.25 624 HIS A O 1
ATOM 4997 N N . VAL A 1 625 ? 14.480 12.630 -3.737 1.00 97.75 625 VAL A N 1
ATOM 4998 C CA . VAL A 1 625 ? 15.706 13.097 -4.387 1.00 97.75 625 VAL A CA 1
ATOM 4999 C C . VAL A 1 625 ? 16.800 12.115 -3.977 1.00 97.75 625 VAL A C 1
ATOM 5001 O O . VAL A 1 625 ? 17.169 12.144 -2.804 1.00 97.75 625 VAL A O 1
ATOM 5004 N N . PRO A 1 626 ? 17.288 11.236 -4.872 1.00 97.62 626 PRO A N 1
ATOM 5005 C CA . PRO A 1 626 ? 18.290 10.253 -4.486 1.00 97.62 626 PRO A CA 1
ATOM 5006 C C . PRO A 1 626 ? 19.612 10.913 -4.089 1.00 97.62 626 PRO A C 1
ATOM 5008 O O . PRO A 1 626 ? 20.061 11.867 -4.738 1.00 97.62 626 PRO A O 1
ATOM 5011 N N . TYR A 1 627 ? 20.259 10.369 -3.063 1.00 97.50 627 TYR A N 1
ATOM 5012 C CA . TYR A 1 627 ? 21.601 10.740 -2.615 1.00 97.50 627 TYR A CA 1
ATOM 5013 C C . TYR A 1 627 ? 22.578 9.573 -2.778 1.00 97.50 627 TYR A C 1
ATOM 5015 O O . TYR A 1 627 ? 22.189 8.436 -3.044 1.00 97.50 627 TYR A O 1
ATOM 5023 N N . GLN A 1 628 ? 23.881 9.845 -2.661 1.00 97.88 628 GLN A N 1
ATOM 5024 C CA . GLN A 1 628 ? 24.907 8.815 -2.866 1.00 97.88 628 GLN A CA 1
ATOM 5025 C C . GLN A 1 628 ? 24.788 7.667 -1.857 1.00 97.88 628 GLN A C 1
ATOM 5027 O O . GLN A 1 628 ? 25.100 6.531 -2.194 1.00 97.88 628 GLN A O 1
ATOM 5032 N N . GLU A 1 629 ? 24.310 7.949 -0.647 1.00 98.06 629 GLU A N 1
ATOM 5033 C CA . GLU A 1 629 ? 24.038 6.966 0.400 1.00 98.06 629 GLU A CA 1
ATOM 5034 C C . GLU A 1 629 ? 22.940 5.960 0.024 1.00 98.06 629 GLU A C 1
ATOM 5036 O O . GLU A 1 629 ? 22.900 4.876 0.605 1.00 98.06 629 GLU A O 1
ATOM 5041 N N . ASP A 1 630 ? 22.096 6.285 -0.958 1.00 98.00 630 ASP A N 1
ATOM 5042 C CA . ASP A 1 630 ? 21.057 5.391 -1.472 1.00 98.00 630 ASP A CA 1
ATOM 5043 C C . ASP A 1 630 ? 21.605 4.413 -2.534 1.00 98.00 630 ASP A C 1
ATOM 5045 O O . ASP A 1 630 ? 20.925 3.469 -2.941 1.00 98.00 630 ASP A O 1
ATOM 5049 N N . PHE A 1 631 ? 22.844 4.624 -2.996 1.00 97.50 631 PHE A N 1
ATOM 5050 C CA . PHE A 1 631 ? 23.525 3.804 -3.995 1.00 97.50 631 PHE A CA 1
ATOM 5051 C C . PHE A 1 631 ? 24.560 2.864 -3.345 1.00 97.50 631 PHE A C 1
ATOM 5053 O O . PHE A 1 631 ? 25.344 3.294 -2.499 1.00 97.50 631 PHE A O 1
ATOM 5060 N N . PRO A 1 632 ? 24.656 1.588 -3.771 1.00 96.12 632 PRO A N 1
ATOM 5061 C CA . PRO A 1 632 ? 23.886 0.924 -4.833 1.00 96.12 632 PRO A CA 1
ATOM 5062 C C . PRO A 1 632 ? 22.592 0.250 -4.334 1.00 96.12 632 PRO A C 1
ATOM 5064 O O . PRO A 1 632 ? 21.911 -0.416 -5.114 1.00 96.12 632 PRO A O 1
ATOM 5067 N N . VAL A 1 633 ? 22.300 0.356 -3.034 1.00 97.56 633 VAL A N 1
ATOM 5068 C CA . VAL A 1 633 ? 21.102 -0.168 -2.368 1.00 97.56 633 VAL A CA 1
ATOM 5069 C C . VAL A 1 633 ? 20.705 0.793 -1.248 1.00 97.56 633 VAL A C 1
ATOM 5071 O O . VAL A 1 633 ? 21.545 1.188 -0.439 1.00 97.56 633 VAL A O 1
ATOM 5074 N N . MET A 1 634 ? 19.428 1.161 -1.204 1.00 97.69 634 MET A N 1
ATOM 5075 C CA . MET A 1 634 ? 18.925 2.242 -0.367 1.00 97.69 634 MET A CA 1
ATOM 5076 C C . MET A 1 634 ? 18.687 1.782 1.079 1.00 97.69 634 MET A C 1
ATOM 5078 O O . MET A 1 634 ? 17.921 0.835 1.294 1.00 97.69 634 MET A O 1
ATOM 5082 N N . PRO A 1 635 ? 19.258 2.452 2.099 1.00 98.12 635 PRO A N 1
ATOM 5083 C CA . PRO A 1 635 ? 18.870 2.243 3.492 1.00 98.12 635 PRO A CA 1
ATOM 5084 C C . PRO A 1 635 ? 17.375 2.504 3.709 1.00 98.12 635 PRO A C 1
ATOM 5086 O O . PRO A 1 635 ? 16.797 3.400 3.104 1.00 98.12 635 PRO A O 1
ATOM 5089 N N . THR A 1 636 ? 16.730 1.742 4.595 1.00 98.31 636 THR A N 1
ATOM 5090 C CA . THR A 1 636 ? 15.277 1.860 4.762 1.00 98.31 636 THR A CA 1
ATOM 5091 C C . THR A 1 636 ? 14.853 3.242 5.275 1.00 98.31 636 THR A C 1
ATOM 5093 O O . THR A 1 636 ? 15.256 3.655 6.364 1.00 98.31 636 THR A O 1
ATOM 5096 N N . ILE A 1 637 ? 13.955 3.909 4.547 1.00 97.06 637 ILE A N 1
ATOM 5097 C CA . ILE A 1 637 ? 13.249 5.125 4.984 1.00 97.06 637 ILE A CA 1
ATOM 5098 C C . ILE A 1 637 ? 11.823 4.731 5.361 1.00 97.06 637 ILE A C 1
ATOM 5100 O O . ILE A 1 637 ? 11.184 3.976 4.640 1.00 97.06 637 ILE A O 1
ATOM 5104 N N . SER A 1 638 ? 11.295 5.200 6.493 1.00 97.00 638 SER A N 1
ATOM 5105 C CA . SER A 1 638 ? 9.957 4.797 6.956 1.00 97.00 638 SER A CA 1
ATOM 5106 C C . SER A 1 638 ? 9.083 5.976 7.358 1.00 97.00 638 SER A C 1
ATOM 5108 O O . SER A 1 638 ? 9.547 6.939 7.965 1.00 97.00 638 SER A O 1
ATOM 5110 N N . SER A 1 639 ? 7.790 5.867 7.064 1.00 97.19 639 SER A N 1
ATOM 5111 C CA . SER A 1 639 ? 6.739 6.786 7.510 1.00 97.19 639 SER A CA 1
ATOM 5112 C C . SER A 1 639 ? 5.438 6.006 7.718 1.00 97.19 639 SER A C 1
ATOM 5114 O O . SER A 1 639 ? 5.346 4.823 7.397 1.00 97.19 639 SER A O 1
ATOM 5116 N N . GLY A 1 640 ? 4.425 6.636 8.298 1.00 97.19 640 GLY A N 1
ATOM 5117 C CA . GLY A 1 640 ? 3.191 5.951 8.660 1.00 97.19 640 GLY A CA 1
ATOM 5118 C C . GLY A 1 640 ? 2.159 6.876 9.281 1.00 97.19 640 GLY A C 1
ATOM 5119 O O . GLY A 1 640 ? 2.333 8.087 9.288 1.00 97.19 640 GLY A O 1
ATOM 5120 N N . PHE A 1 641 ? 1.094 6.313 9.834 1.00 98.44 641 PHE A N 1
ATOM 5121 C CA . PHE A 1 641 ? 0.051 7.051 10.544 1.00 98.44 641 PHE A CA 1
ATOM 5122 C C . PHE A 1 641 ? -0.471 6.240 11.732 1.00 98.44 641 PHE A C 1
ATOM 5124 O O . PHE A 1 641 ? -0.256 5.032 11.831 1.00 98.44 641 PHE A O 1
ATOM 5131 N N . GLU A 1 642 ? -1.161 6.905 12.655 1.00 98.75 642 GLU A N 1
ATOM 5132 C CA . GLU A 1 642 ? -1.815 6.257 13.790 1.00 98.75 642 GLU A CA 1
ATOM 5133 C C . GLU A 1 642 ? -3.307 6.594 13.812 1.00 98.75 642 GLU A C 1
ATOM 5135 O O . GLU A 1 642 ? -3.701 7.758 13.832 1.00 98.75 642 GLU A O 1
ATOM 5140 N N . LEU A 1 643 ? -4.142 5.563 13.873 1.00 98.88 643 LEU A N 1
ATOM 5141 C CA . LEU A 1 643 ? -5.545 5.660 14.245 1.00 98.88 643 LEU A CA 1
ATOM 5142 C C . LEU A 1 643 ? -5.629 5.507 15.763 1.00 98.88 643 LEU A C 1
ATOM 5144 O O . LEU A 1 643 ? -5.440 4.413 16.298 1.00 98.88 643 LEU A O 1
ATOM 5148 N N . ARG A 1 644 ? -5.880 6.610 16.472 1.00 98.81 644 ARG A N 1
ATOM 5149 C CA . ARG A 1 644 ? -5.895 6.643 17.942 1.00 98.81 644 ARG A CA 1
ATOM 5150 C C . ARG A 1 644 ? -7.322 6.829 18.470 1.00 98.81 644 ARG A C 1
ATOM 5152 O O . ARG A 1 644 ? -8.006 7.732 17.992 1.00 98.81 644 ARG A O 1
ATOM 5159 N N . PRO A 1 645 ? -7.759 6.082 19.500 1.00 98.75 645 PRO A N 1
ATOM 5160 C CA . PRO A 1 645 ? -9.055 6.322 20.121 1.00 98.75 645 PRO A CA 1
ATOM 5161 C C . PRO A 1 645 ? -9.154 7.752 20.678 1.00 98.75 645 PRO A C 1
ATOM 5163 O O . PRO A 1 645 ? -8.244 8.234 21.354 1.00 98.75 645 PRO A O 1
ATOM 5166 N N . ALA A 1 646 ? -10.277 8.417 20.425 1.00 98.12 646 ALA A N 1
ATOM 5167 C CA . ALA A 1 646 ? -10.585 9.773 20.868 1.00 98.12 646 ALA A CA 1
ATOM 5168 C C . ALA A 1 646 ? -11.947 9.762 21.568 1.00 98.12 646 ALA A C 1
ATOM 5170 O O . ALA A 1 646 ? -12.984 9.620 20.927 1.00 98.12 646 ALA A O 1
ATOM 5171 N N . ASN A 1 647 ? -11.946 9.833 22.903 1.00 98.31 647 ASN A N 1
ATOM 5172 C CA . ASN A 1 647 ? -13.143 9.621 23.731 1.00 98.31 647 ASN A CA 1
ATOM 5173 C C . ASN A 1 647 ? -13.858 8.283 23.460 1.00 98.31 647 ASN A C 1
ATOM 5175 O O . ASN A 1 647 ? -15.035 8.141 23.761 1.00 98.31 647 ASN A O 1
ATOM 5179 N N . PHE A 1 648 ? -13.175 7.293 22.874 1.00 98.75 648 PHE A N 1
ATOM 5180 C CA . PHE A 1 648 ? -13.777 5.987 22.613 1.00 98.75 648 PHE A CA 1
ATOM 5181 C C . PHE A 1 648 ? -14.092 5.252 23.917 1.00 98.75 648 PHE A C 1
ATOM 5183 O O . PHE A 1 648 ? -15.185 4.712 24.066 1.00 98.75 648 PHE A O 1
ATOM 5190 N N . PHE A 1 649 ? -13.145 5.256 24.857 1.00 98.62 649 PHE A N 1
ATOM 5191 C CA . PHE A 1 649 ? -13.259 4.690 26.204 1.00 98.62 649 PHE A CA 1
ATOM 5192 C C . PHE A 1 649 ? -13.637 5.779 27.220 1.00 98.62 649 PHE A C 1
ATOM 5194 O O . PHE A 1 649 ? -13.344 6.952 26.992 1.00 98.62 649 PHE A O 1
ATOM 5201 N N . GLU A 1 650 ? -14.206 5.404 28.372 1.00 97.94 650 GLU A N 1
ATOM 5202 C CA . GLU A 1 650 ? -14.550 6.382 29.428 1.00 97.94 650 GLU A CA 1
ATOM 5203 C C . GLU A 1 650 ? -13.305 6.985 30.101 1.00 97.94 650 GLU A C 1
ATOM 5205 O O . GLU A 1 650 ? -13.345 8.062 30.689 1.00 97.94 650 GLU A O 1
ATOM 5210 N N . SER A 1 651 ? -12.178 6.276 30.049 1.00 97.00 651 SER A N 1
ATOM 5211 C CA . SER A 1 651 ? -10.901 6.690 30.635 1.00 97.00 651 SER A CA 1
ATOM 5212 C C . SER A 1 651 ? -9.752 5.921 29.979 1.00 97.00 651 SER A C 1
ATOM 5214 O O . SER A 1 651 ? -9.975 5.141 29.056 1.00 97.00 651 SER A O 1
ATOM 5216 N N . ASN A 1 652 ? -8.518 6.129 30.448 1.00 97.81 652 ASN A N 1
ATOM 5217 C CA . ASN A 1 652 ? -7.340 5.428 29.935 1.00 97.81 652 ASN A CA 1
ATOM 5218 C C . ASN A 1 652 ? -7.550 3.886 29.923 1.00 97.81 652 ASN A C 1
ATOM 5220 O O . ASN A 1 652 ? -7.578 3.277 31.001 1.00 97.81 652 ASN A O 1
ATOM 5224 N N . PRO A 1 653 ? -7.636 3.235 28.740 1.00 97.31 653 PRO A N 1
ATOM 5225 C CA . PRO A 1 653 ? -7.972 1.811 28.629 1.00 97.31 653 PRO A CA 1
ATOM 5226 C C . PRO A 1 653 ? -6.873 0.885 29.169 1.00 97.31 653 PRO A C 1
ATOM 5228 O O . PRO A 1 653 ? -7.146 -0.255 29.539 1.00 97.31 653 PRO A O 1
ATOM 5231 N N . VAL A 1 654 ? -5.636 1.379 29.287 1.00 96.81 654 VAL A N 1
ATOM 5232 C CA . VAL A 1 654 ? -4.471 0.616 29.767 1.00 96.81 654 VAL A CA 1
ATOM 5233 C C . VAL A 1 654 ? -4.115 0.911 31.225 1.00 96.81 654 VAL A C 1
ATOM 5235 O O . VAL A 1 654 ? -3.084 0.462 31.729 1.00 96.81 654 VAL A O 1
ATOM 5238 N N . LEU A 1 655 ? -4.984 1.616 31.959 1.00 96.62 655 LEU A N 1
ATOM 5239 C CA . LEU A 1 655 ? -4.786 1.880 33.388 1.00 96.62 655 LEU A CA 1
ATOM 5240 C C . LEU A 1 655 ? -4.750 0.584 34.219 1.00 96.62 655 LEU A C 1
ATOM 5242 O O . LEU A 1 655 ? -4.000 0.479 35.190 1.00 96.62 655 LEU A O 1
ATOM 5246 N N . LYS A 1 656 ? -5.536 -0.429 33.827 1.00 93.56 656 LYS A N 1
ATOM 5247 C CA . LYS A 1 656 ? -5.654 -1.725 34.524 1.00 93.56 656 LYS A CA 1
ATOM 5248 C C . LYS A 1 656 ? -4.923 -2.880 33.822 1.00 93.56 656 LYS A C 1
ATOM 5250 O O . LYS A 1 656 ? -5.158 -4.037 34.158 1.00 93.56 656 LYS A O 1
ATOM 5255 N N . VAL A 1 657 ? -4.024 -2.586 32.882 1.00 90.81 657 VAL A N 1
ATOM 5256 C CA . VAL A 1 657 ? -3.207 -3.605 32.205 1.00 90.81 657 VAL A CA 1
ATOM 5257 C C . VAL A 1 657 ? -1.959 -3.902 33.028 1.00 90.81 657 VAL A C 1
ATOM 5259 O O . VAL A 1 657 ? -1.178 -2.996 33.320 1.00 90.81 657 VAL A O 1
ATOM 5262 N N . LYS A 1 658 ? -1.778 -5.163 33.429 1.00 89.75 658 LYS A N 1
ATOM 5263 C CA . LYS A 1 658 ? -0.577 -5.592 34.154 1.00 89.75 658 LYS A CA 1
ATOM 5264 C C . LYS A 1 658 ? 0.622 -5.636 33.200 1.00 89.75 658 LYS A C 1
ATOM 5266 O O . LYS A 1 658 ? 0.452 -6.091 32.071 1.00 89.75 658 LYS A O 1
ATOM 5271 N N . PRO A 1 659 ? 1.815 -5.208 33.643 1.00 88.62 659 PRO A N 1
ATOM 5272 C CA . PRO A 1 659 ? 3.022 -5.404 32.856 1.00 88.62 659 PRO A CA 1
ATOM 5273 C C . PRO A 1 659 ? 3.309 -6.908 32.685 1.00 88.62 659 PRO A C 1
ATOM 5275 O O . PRO A 1 659 ? 2.990 -7.687 33.593 1.00 88.62 659 PRO A O 1
ATOM 5278 N N . PRO A 1 660 ? 3.919 -7.326 31.561 1.00 87.19 660 PRO A N 1
ATOM 5279 C CA . PRO A 1 660 ? 4.432 -8.682 31.421 1.00 87.19 660 PRO A CA 1
ATOM 5280 C C . PRO A 1 660 ? 5.443 -8.984 32.546 1.00 87.19 660 PRO A C 1
ATOM 5282 O O . PRO A 1 660 ? 6.194 -8.090 32.954 1.00 87.19 660 PRO A O 1
ATOM 5285 N N . PRO A 1 661 ? 5.459 -10.217 33.085 1.00 85.81 661 PRO A N 1
ATOM 5286 C CA . PRO A 1 661 ? 6.385 -10.595 34.145 1.00 85.81 661 PRO A CA 1
ATOM 5287 C C . PRO A 1 661 ? 7.834 -10.522 33.656 1.00 85.81 661 PRO A C 1
ATOM 5289 O O . PRO A 1 661 ? 8.144 -10.826 32.505 1.00 85.81 661 PRO A O 1
ATOM 5292 N N . THR A 1 662 ? 8.748 -10.144 34.548 1.00 82.25 662 THR A N 1
ATOM 5293 C CA . THR A 1 662 ? 10.178 -10.153 34.239 1.00 82.25 662 THR A CA 1
ATOM 5294 C C . THR A 1 662 ? 10.694 -11.588 34.188 1.00 82.25 662 THR A C 1
ATOM 5296 O O . THR A 1 662 ? 10.633 -12.331 35.167 1.00 82.25 662 THR A O 1
ATOM 5299 N N . VAL A 1 663 ? 11.242 -11.981 33.040 1.00 81.25 663 VAL A N 1
ATOM 5300 C CA . VAL A 1 663 ? 11.868 -13.294 32.871 1.00 81.25 663 VAL A CA 1
ATOM 5301 C C . VAL A 1 663 ? 13.346 -13.187 33.240 1.00 81.25 663 VAL A C 1
ATOM 5303 O O . VAL A 1 663 ? 14.112 -12.451 32.616 1.00 81.25 663 VAL A O 1
ATOM 5306 N N . ASN A 1 664 ? 13.770 -13.931 34.264 1.00 74.75 664 ASN A N 1
ATOM 5307 C CA . ASN A 1 664 ? 15.188 -14.081 34.579 1.00 74.75 664 ASN A CA 1
ATOM 5308 C C . ASN A 1 664 ? 15.801 -15.140 33.664 1.00 74.75 664 ASN A C 1
ATOM 5310 O O . ASN A 1 664 ? 15.405 -16.303 33.698 1.00 74.75 664 ASN A O 1
ATOM 5314 N N . TRP A 1 665 ? 16.800 -14.746 32.876 1.00 70.25 665 TRP A N 1
ATOM 5315 C CA . TRP A 1 665 ? 17.544 -15.679 32.040 1.00 70.25 665 TRP A CA 1
ATOM 5316 C C . TRP A 1 665 ? 18.324 -16.666 32.914 1.00 70.25 665 TRP A C 1
ATOM 5318 O O . TRP A 1 665 ? 19.320 -16.309 33.542 1.00 70.25 665 TRP A O 1
ATOM 5328 N N . SER A 1 666 ? 17.868 -17.913 32.979 1.00 57.25 666 SER A N 1
ATOM 5329 C CA . SER A 1 666 ? 18.346 -18.918 33.935 1.00 57.25 666 SER A CA 1
ATOM 5330 C C . SER A 1 666 ? 19.630 -19.647 33.515 1.00 57.25 666 SER A C 1
ATOM 5332 O O . SER A 1 666 ? 20.083 -20.523 34.242 1.00 57.25 666 SER A O 1
ATOM 5334 N N . ASN A 1 667 ? 20.260 -19.275 32.392 1.00 54.78 667 ASN A N 1
ATOM 5335 C CA . ASN A 1 667 ? 21.398 -20.024 31.834 1.00 54.78 667 ASN A CA 1
ATOM 5336 C C . ASN A 1 667 ? 22.688 -19.230 31.562 1.00 54.78 667 ASN A C 1
ATOM 5338 O O . ASN A 1 667 ? 23.560 -19.709 30.841 1.00 54.78 667 ASN A O 1
ATOM 5342 N N . CYS A 1 668 ? 22.864 -18.048 32.155 1.00 49.62 668 CYS A N 1
ATOM 5343 C CA . CYS A 1 668 ? 24.160 -17.362 32.193 1.00 49.62 668 CYS A CA 1
ATOM 5344 C C . CYS A 1 668 ? 24.330 -16.692 33.557 1.00 49.62 668 CYS A C 1
ATOM 5346 O O . CYS A 1 668 ? 23.464 -15.928 33.981 1.00 49.62 668 CYS A O 1
ATOM 5348 N N . SER A 1 669 ? 25.443 -16.958 34.245 1.00 43.34 669 SER A N 1
ATOM 5349 C CA . SER A 1 669 ? 25.844 -16.172 35.408 1.00 43.34 669 SER A CA 1
ATOM 5350 C C . SER A 1 669 ? 25.899 -14.703 34.990 1.00 43.34 669 SER A C 1
ATOM 5352 O O . SER A 1 669 ? 26.659 -14.328 34.095 1.00 43.34 669 SER A O 1
ATOM 5354 N N . ARG A 1 670 ? 25.065 -13.859 35.608 1.00 39.53 670 ARG A N 1
ATOM 5355 C CA . ARG A 1 670 ? 25.219 -12.409 35.496 1.00 39.53 670 ARG A CA 1
ATOM 5356 C C . ARG A 1 670 ? 26.590 -12.062 36.078 1.00 39.53 670 ARG A C 1
ATOM 5358 O O . ARG A 1 670 ? 26.717 -11.902 37.287 1.00 39.53 670 ARG A O 1
ATOM 5365 N N . ASN A 1 671 ? 27.611 -11.920 35.235 1.00 37.03 671 ASN A N 1
ATOM 5366 C CA . ASN A 1 671 ? 28.757 -11.086 35.579 1.00 37.03 671 ASN A CA 1
ATOM 5367 C C . ASN A 1 671 ? 28.257 -9.643 35.552 1.00 37.03 671 ASN A C 1
ATOM 5369 O O . ASN A 1 671 ? 28.420 -8.917 34.574 1.00 37.03 671 ASN A O 1
ATOM 5373 N N . THR A 1 672 ? 27.562 -9.256 36.618 1.00 35.50 672 THR A N 1
ATOM 5374 C CA . THR A 1 672 ? 27.229 -7.865 36.883 1.00 35.50 672 THR A CA 1
ATOM 5375 C C . THR A 1 672 ? 28.543 -7.176 37.230 1.00 35.50 672 THR A C 1
ATOM 5377 O O . THR A 1 672 ? 28.933 -7.113 38.392 1.00 35.50 672 THR A O 1
ATOM 5380 N N . THR A 1 673 ? 29.274 -6.693 36.227 1.00 32.03 673 THR A N 1
ATOM 5381 C CA . THR A 1 673 ? 30.335 -5.721 36.480 1.00 32.03 673 THR A CA 1
ATOM 5382 C C . THR A 1 673 ? 29.633 -4.428 36.869 1.00 32.03 673 THR A C 1
ATOM 5384 O O . THR A 1 673 ? 29.133 -3.695 36.016 1.00 32.03 673 THR A O 1
ATOM 5387 N N . LEU A 1 674 ? 29.520 -4.191 38.174 1.00 26.55 674 LEU A N 1
ATOM 5388 C CA . LEU A 1 674 ? 29.051 -2.928 38.718 1.00 26.55 674 LEU A CA 1
ATOM 5389 C C . LEU A 1 674 ? 30.039 -1.847 38.251 1.00 26.55 674 LEU A C 1
ATOM 5391 O O . LEU A 1 674 ? 31.157 -1.763 38.755 1.00 26.55 674 LEU A O 1
ATOM 5395 N N . PHE A 1 675 ? 29.661 -1.038 37.259 1.00 25.83 675 PHE A N 1
ATOM 5396 C CA . PHE A 1 675 ? 30.391 0.191 36.952 1.00 25.83 675 PHE A CA 1
ATOM 5397 C C . PHE A 1 675 ? 30.119 1.183 38.085 1.00 25.83 675 PHE A C 1
ATOM 5399 O O . PHE A 1 675 ? 29.236 2.033 37.992 1.00 25.83 675 PHE A O 1
ATOM 5406 N N . ILE A 1 676 ? 30.880 1.075 39.174 1.00 26.83 676 ILE A N 1
ATOM 5407 C CA . ILE A 1 676 ? 31.025 2.184 40.110 1.00 26.83 676 ILE A CA 1
ATOM 5408 C C . ILE A 1 676 ? 31.823 3.246 39.354 1.00 26.83 676 ILE A C 1
ATOM 5410 O O . ILE A 1 676 ? 33.039 3.138 39.205 1.00 26.83 676 ILE A O 1
ATOM 5414 N N . ARG A 1 677 ? 31.146 4.274 38.835 1.00 26.50 677 ARG A N 1
ATOM 5415 C CA . ARG A 1 677 ? 31.838 5.510 38.464 1.00 26.50 677 ARG A CA 1
ATOM 5416 C C . ARG A 1 677 ? 32.345 6.141 39.758 1.00 26.50 677 ARG A C 1
ATOM 5418 O O . ARG A 1 677 ? 31.601 6.836 40.440 1.00 26.50 677 ARG A O 1
ATOM 5425 N N . SER A 1 678 ? 33.610 5.910 40.097 1.00 26.14 678 SER A N 1
ATOM 5426 C CA . SER A 1 678 ? 34.318 6.802 41.009 1.00 26.14 678 SER A CA 1
ATOM 5427 C C . SER A 1 678 ? 34.481 8.139 40.287 1.00 26.14 678 SER A C 1
ATOM 5429 O O . SER A 1 678 ? 35.307 8.260 39.380 1.00 26.14 678 SER A O 1
ATOM 5431 N N . ALA A 1 679 ? 33.674 9.135 40.642 1.00 27.19 679 ALA A N 1
ATOM 5432 C CA . ALA A 1 679 ? 33.978 10.510 40.286 1.00 27.19 679 ALA A CA 1
ATOM 5433 C C . ALA A 1 679 ? 35.259 10.902 41.039 1.00 27.19 679 ALA A C 1
ATOM 5435 O O . ALA A 1 679 ? 35.224 11.172 42.238 1.00 27.19 679 ALA A O 1
ATOM 5436 N N . LYS A 1 680 ? 36.406 10.868 40.352 1.00 24.83 680 LYS A N 1
ATOM 5437 C CA . LYS A 1 680 ? 37.590 11.605 40.796 1.00 24.83 680 LYS A CA 1
ATOM 5438 C C . LYS A 1 680 ? 37.288 13.080 40.566 1.00 24.83 680 LYS A C 1
ATOM 5440 O O . LYS A 1 680 ? 37.255 13.537 39.429 1.00 24.83 680 LYS A O 1
ATOM 5445 N N . TRP A 1 681 ? 37.006 13.785 41.650 1.00 26.19 681 TRP A N 1
ATOM 5446 C CA . TRP A 1 681 ? 37.005 15.237 41.668 1.00 26.19 681 TRP A CA 1
ATOM 5447 C C . TRP A 1 681 ? 38.454 15.684 41.855 1.00 26.19 681 TRP A C 1
ATOM 5449 O O . TRP A 1 681 ? 38.993 15.576 42.956 1.00 26.19 681 TRP A O 1
ATOM 5459 N N . ASP A 1 682 ? 39.096 16.139 40.781 1.00 24.80 682 ASP A N 1
ATOM 5460 C CA . ASP A 1 682 ? 40.381 16.832 40.874 1.00 24.80 682 ASP A CA 1
ATOM 5461 C C . ASP A 1 682 ? 40.123 18.244 41.416 1.00 24.80 682 ASP A C 1
ATOM 5463 O O . ASP A 1 682 ? 39.783 19.171 40.682 1.00 24.80 682 ASP A O 1
ATOM 5467 N N . PHE A 1 683 ? 40.247 18.408 42.733 1.00 26.34 683 PHE A N 1
ATOM 5468 C CA . PHE A 1 683 ? 40.267 19.725 43.361 1.00 26.34 683 PHE A CA 1
ATOM 5469 C C . PHE A 1 683 ? 41.620 20.391 43.086 1.00 26.34 683 PHE A C 1
ATOM 5471 O O . PHE A 1 683 ? 42.626 20.058 43.711 1.00 26.34 683 PHE A O 1
ATOM 5478 N N . HIS A 1 684 ? 41.641 21.362 42.172 1.00 27.89 684 HIS A N 1
ATOM 5479 C CA . HIS A 1 684 ? 42.676 22.394 42.178 1.00 27.89 684 HIS A CA 1
ATOM 5480 C C . HIS A 1 684 ? 42.399 23.342 43.346 1.00 27.89 684 HIS A C 1
ATOM 5482 O O . HIS A 1 684 ? 41.392 24.045 43.388 1.00 27.89 684 HIS A O 1
ATOM 5488 N N . SER A 1 685 ? 43.287 23.307 44.332 1.00 27.72 685 SER A N 1
ATOM 5489 C CA . SER A 1 685 ? 43.245 24.151 45.515 1.00 27.72 685 SER A CA 1
ATOM 5490 C C . SER A 1 685 ? 43.597 25.601 45.175 1.00 27.72 685 SER A C 1
ATOM 5492 O O . SER A 1 685 ? 44.742 25.895 44.836 1.00 27.72 685 SER A O 1
ATOM 5494 N N . SER A 1 686 ? 42.663 26.518 45.394 1.00 28.88 686 SER A N 1
ATOM 5495 C CA . SER A 1 686 ? 42.977 27.868 45.862 1.00 28.88 686 SER A CA 1
ATOM 5496 C C . SER A 1 686 ? 42.193 28.084 47.151 1.00 28.88 686 SER A C 1
ATOM 5498 O O . SER A 1 686 ? 40.973 28.232 47.135 1.00 28.88 686 SER A O 1
ATOM 5500 N N . PHE A 1 687 ? 42.903 27.993 48.273 1.00 27.23 687 PHE A N 1
ATOM 5501 C CA . PHE A 1 687 ? 42.384 28.288 49.602 1.00 27.23 687 PHE A CA 1
ATOM 5502 C C . PHE A 1 687 ? 41.918 29.748 49.660 1.00 27.23 687 PHE A C 1
ATOM 5504 O O . PHE A 1 687 ? 42.733 30.648 49.482 1.00 27.23 687 PHE A O 1
ATOM 5511 N N . ASP A 1 688 ? 40.652 29.970 50.006 1.00 27.73 688 ASP A N 1
ATOM 5512 C CA . ASP A 1 688 ? 40.276 31.126 50.813 1.00 27.73 688 ASP A CA 1
ATOM 5513 C C . ASP A 1 688 ? 39.343 30.659 51.935 1.00 27.73 688 ASP A C 1
ATOM 5515 O O . ASP A 1 688 ? 38.402 29.885 51.740 1.00 27.73 688 ASP A O 1
ATOM 5519 N N . ALA A 1 689 ? 39.709 31.030 53.153 1.00 27.91 689 ALA A N 1
ATOM 5520 C CA . ALA A 1 689 ? 39.186 30.481 54.385 1.00 27.91 689 ALA A CA 1
ATOM 5521 C C . ALA A 1 689 ? 38.024 31.338 54.879 1.00 27.91 689 ALA A C 1
ATOM 5523 O O . ALA A 1 689 ? 38.262 32.444 55.360 1.00 27.91 689 ALA A O 1
ATOM 5524 N N . ARG A 1 690 ? 36.794 30.804 54.812 1.00 27.98 690 ARG A N 1
ATOM 5525 C CA . ARG A 1 690 ? 35.655 31.063 55.726 1.00 27.98 690 ARG A CA 1
ATOM 5526 C C . ARG A 1 690 ? 34.354 30.505 55.132 1.00 27.98 690 ARG A C 1
ATOM 5528 O O . ARG A 1 690 ? 33.736 31.164 54.310 1.00 27.98 690 ARG A O 1
ATOM 5535 N N . ALA A 1 691 ? 33.932 29.326 55.590 1.00 29.94 691 ALA A N 1
ATOM 5536 C CA . ALA A 1 691 ? 32.531 28.931 55.831 1.00 29.94 691 ALA A CA 1
ATOM 5537 C C . ALA A 1 691 ? 32.465 27.408 56.030 1.00 29.94 691 ALA A C 1
ATOM 5539 O O . ALA A 1 691 ? 32.892 26.643 55.169 1.00 29.94 691 ALA A O 1
ATOM 5540 N N . GLY A 1 692 ? 31.961 26.964 57.183 1.00 24.94 692 GLY A N 1
ATOM 5541 C CA . GLY A 1 692 ? 31.788 25.545 57.495 1.00 24.94 692 GLY A CA 1
ATOM 5542 C C . GLY A 1 692 ? 30.627 24.926 56.714 1.00 24.94 692 GLY A C 1
ATOM 5543 O O . GLY A 1 692 ? 29.536 25.491 56.678 1.00 24.94 692 GLY A O 1
ATOM 5544 N N . LEU A 1 693 ? 30.860 23.751 56.126 1.00 23.89 693 LEU A N 1
ATOM 5545 C CA . LEU A 1 693 ? 29.842 22.924 55.480 1.00 23.89 693 LEU A CA 1
ATOM 5546 C C . LEU A 1 693 ? 29.551 21.702 56.364 1.00 23.89 693 LEU A C 1
ATOM 5548 O O . LEU A 1 693 ? 30.442 20.903 56.647 1.00 23.89 693 LEU A O 1
ATOM 5552 N N . VAL A 1 694 ? 28.297 21.569 56.798 1.00 23.14 694 VAL A N 1
ATOM 5553 C CA . VAL A 1 694 ? 27.763 20.402 57.514 1.00 23.14 694 VAL A CA 1
ATOM 5554 C C . VAL A 1 694 ? 27.193 19.432 56.476 1.00 23.14 694 VAL A C 1
ATOM 5556 O O . VAL A 1 694 ? 26.281 19.799 55.739 1.00 23.14 694 VAL A O 1
ATOM 5559 N N . ILE A 1 695 ? 27.711 18.201 56.413 1.00 23.75 695 ILE A N 1
ATOM 5560 C CA . ILE A 1 695 ? 27.189 17.127 55.551 1.00 23.75 695 ILE A CA 1
ATOM 5561 C C . ILE A 1 695 ? 26.519 16.074 56.441 1.00 23.75 695 ILE A C 1
ATOM 5563 O O . ILE A 1 695 ? 27.165 15.471 57.296 1.00 23.75 695 ILE A O 1
ATOM 5567 N N . SER A 1 696 ? 25.219 15.864 56.229 1.00 21.36 696 SER A N 1
ATOM 5568 C CA . SER A 1 696 ? 24.427 14.781 56.820 1.00 21.36 696 SER A CA 1
ATOM 5569 C C . SER A 1 696 ? 24.421 13.585 55.864 1.00 21.36 696 SER A C 1
ATOM 5571 O O . SER A 1 696 ? 24.073 13.742 54.694 1.00 21.36 696 SER A O 1
ATOM 5573 N N . LEU A 1 697 ? 24.821 12.405 56.342 1.00 24.28 697 LEU A N 1
ATOM 5574 C CA . LEU A 1 697 ? 24.788 11.145 55.593 1.00 24.28 697 LEU A CA 1
ATOM 5575 C C . LEU A 1 697 ? 23.568 10.326 56.040 1.00 24.28 697 LEU A C 1
ATOM 5577 O O . LEU A 1 697 ? 23.487 9.912 57.196 1.00 24.28 697 LEU A O 1
ATOM 5581 N N . GLY A 1 698 ? 22.624 10.100 55.125 1.00 22.33 698 GLY A N 1
ATOM 5582 C CA . GLY A 1 698 ? 21.519 9.157 55.305 1.00 22.33 698 GLY A CA 1
ATOM 5583 C C . GLY A 1 698 ? 21.970 7.720 55.025 1.00 22.33 698 GLY A C 1
ATOM 5584 O O . GLY A 1 698 ? 22.660 7.472 54.040 1.00 22.33 698 GLY A O 1
ATOM 5585 N N . TYR A 1 699 ? 21.599 6.796 55.912 1.00 24.53 699 TYR A N 1
ATOM 5586 C CA . TYR A 1 699 ? 21.859 5.357 55.811 1.00 24.53 699 TYR A CA 1
ATOM 5587 C C . TYR A 1 699 ? 20.742 4.649 55.029 1.00 24.53 699 TYR A C 1
ATOM 5589 O O . TYR A 1 699 ? 19.581 4.755 55.421 1.00 24.53 699 TYR A O 1
ATOM 5597 N N . ASP A 1 700 ? 21.107 3.857 54.016 1.00 25.73 700 ASP A N 1
ATOM 5598 C CA . ASP A 1 700 ? 20.231 2.864 53.380 1.00 25.73 700 ASP A CA 1
ATOM 5599 C C . ASP A 1 700 ? 20.562 1.445 53.876 1.00 25.73 700 ASP A C 1
ATOM 5601 O O . ASP A 1 700 ? 21.722 1.034 53.946 1.00 25.73 700 ASP A O 1
ATOM 5605 N N . TYR A 1 701 ? 19.509 0.700 54.224 1.00 26.86 701 TYR A N 1
ATOM 5606 C CA . TYR A 1 701 ? 19.524 -0.701 54.650 1.00 26.86 701 TYR A CA 1
ATOM 5607 C C . TYR A 1 701 ? 19.607 -1.646 53.438 1.00 26.86 701 TYR A C 1
ATOM 5609 O O . TYR A 1 701 ? 18.775 -1.568 52.535 1.00 26.86 701 TYR A O 1
ATOM 5617 N N . ILE A 1 702 ? 20.538 -2.605 53.457 1.00 27.11 702 ILE A N 1
ATOM 5618 C CA . ILE A 1 702 ? 20.545 -3.776 52.563 1.00 27.11 702 ILE A CA 1
ATOM 5619 C C . ILE A 1 702 ? 20.646 -5.028 53.441 1.00 27.11 702 ILE A C 1
ATOM 5621 O O . ILE A 1 702 ? 21.656 -5.225 54.112 1.00 27.11 702 ILE A O 1
ATOM 5625 N N . ASN A 1 703 ? 19.601 -5.862 53.428 1.00 24.33 703 ASN A N 1
ATOM 5626 C CA . ASN A 1 703 ? 19.568 -7.161 54.102 1.00 24.33 703 ASN A CA 1
ATOM 5627 C C . ASN A 1 703 ? 19.933 -8.312 53.142 1.00 24.33 703 ASN A C 1
ATOM 5629 O O . ASN A 1 703 ? 19.478 -8.348 51.999 1.00 24.33 703 ASN A O 1
ATOM 5633 N N . ASP A 1 704 ? 20.705 -9.246 53.704 1.00 26.00 704 ASP A N 1
ATOM 5634 C CA . ASP A 1 704 ? 20.776 -10.701 53.488 1.00 26.00 704 ASP A CA 1
ATOM 5635 C C . ASP A 1 704 ? 21.166 -11.297 52.127 1.00 26.00 704 ASP A C 1
ATOM 5637 O O . ASP A 1 704 ? 20.324 -11.460 51.251 1.00 26.00 704 ASP A O 1
ATOM 5641 N N . TRP A 1 705 ? 22.404 -11.820 52.048 1.00 25.06 705 TRP A N 1
ATOM 5642 C CA . TRP A 1 705 ? 22.754 -13.026 51.274 1.00 25.06 705 TRP A CA 1
ATOM 5643 C C . TRP A 1 705 ? 23.797 -13.886 52.027 1.00 25.06 705 TRP A C 1
ATOM 5645 O O . TRP A 1 705 ? 24.905 -13.430 52.309 1.00 25.06 705 TRP A O 1
ATOM 5655 N N . GLU A 1 706 ? 23.448 -15.145 52.325 1.00 23.22 706 GLU A N 1
ATOM 5656 C CA . GLU A 1 706 ? 24.346 -16.195 52.840 1.00 23.22 706 GLU A CA 1
ATOM 5657 C C . GLU A 1 706 ? 25.199 -16.811 51.710 1.00 23.22 706 GLU A C 1
ATOM 5659 O O . GLU A 1 706 ? 24.676 -17.175 50.656 1.00 23.22 706 GLU A O 1
ATOM 5664 N N . PHE A 1 707 ? 26.499 -17.028 51.948 1.00 25.45 707 PHE A N 1
ATOM 5665 C CA . PHE A 1 707 ? 27.376 -17.824 51.074 1.00 25.45 707 PHE A CA 1
ATOM 5666 C C . PHE A 1 707 ? 27.674 -19.198 51.696 1.00 25.45 707 PHE A C 1
ATOM 5668 O O . PHE A 1 707 ? 28.191 -19.282 52.810 1.00 25.45 707 PHE A O 1
ATOM 5675 N N . LYS A 1 708 ? 27.423 -20.281 50.943 1.00 24.28 708 LYS A N 1
ATOM 5676 C CA . LYS A 1 708 ? 27.906 -21.646 51.237 1.00 24.28 708 LYS A CA 1
ATOM 5677 C C . LYS A 1 708 ? 29.065 -22.052 50.315 1.00 24.28 708 LYS A C 1
ATOM 5679 O O . LYS A 1 708 ? 29.141 -21.652 49.158 1.00 24.28 708 LYS A O 1
ATOM 5684 N N . GLN A 1 709 ? 29.966 -22.836 50.902 1.00 25.50 709 GLN A N 1
ATOM 5685 C CA . GLN A 1 709 ? 31.336 -23.177 50.501 1.00 25.50 709 GLN A CA 1
ATOM 5686 C C . GLN A 1 709 ? 31.506 -24.237 49.386 1.00 25.50 709 GLN A C 1
ATOM 5688 O O . GLN A 1 709 ? 30.770 -25.215 49.326 1.00 25.50 709 GLN A O 1
ATOM 5693 N N . SER A 1 710 ? 32.604 -24.044 48.635 1.00 25.70 710 SER A N 1
ATOM 5694 C CA . SER A 1 710 ? 33.644 -24.985 48.142 1.00 25.70 710 SER A CA 1
ATOM 5695 C C . SER A 1 710 ? 33.327 -26.214 47.266 1.00 25.70 710 SER A C 1
ATOM 5697 O O . SER A 1 710 ? 32.615 -27.124 47.675 1.00 25.70 710 SER A O 1
ATOM 5699 N N . GLY A 1 711 ? 34.077 -26.330 46.157 1.00 24.94 711 GLY A N 1
ATOM 5700 C CA . GLY A 1 711 ? 34.395 -27.589 45.467 1.00 24.94 711 GLY A CA 1
ATOM 5701 C C . GLY A 1 711 ? 35.366 -27.384 44.289 1.00 24.94 711 GLY A C 1
ATOM 5702 O O . GLY A 1 711 ? 35.101 -26.573 43.408 1.00 24.94 711 GLY A O 1
ATOM 5703 N N . SER A 1 712 ? 36.502 -28.087 44.294 1.00 21.58 712 SER A N 1
ATOM 5704 C CA . SER A 1 712 ? 37.586 -28.069 43.291 1.00 21.58 712 SER A CA 1
ATOM 5705 C C . SER A 1 712 ? 37.424 -29.164 42.224 1.00 21.58 712 SER A C 1
ATOM 5707 O O . SER A 1 712 ? 36.985 -30.260 42.565 1.00 21.58 712 SER A O 1
ATOM 5709 N N . ILE A 1 713 ? 37.853 -28.923 40.974 1.00 23.33 713 ILE A N 1
ATOM 5710 C CA . ILE A 1 713 ? 37.975 -29.955 39.919 1.00 23.33 713 ILE A CA 1
ATOM 5711 C C . ILE A 1 713 ? 39.305 -29.779 39.158 1.00 23.33 713 ILE A C 1
ATOM 5713 O O . ILE A 1 713 ? 39.576 -28.704 38.626 1.00 23.33 713 ILE A O 1
ATOM 5717 N N . GLU A 1 714 ? 40.109 -30.847 39.098 1.00 22.22 714 GLU A N 1
ATOM 5718 C CA . GLU A 1 714 ? 41.276 -31.030 38.215 1.00 22.22 714 GLU A CA 1
ATOM 5719 C C . GLU A 1 714 ? 40.851 -31.667 36.877 1.00 22.22 714 GLU A C 1
ATOM 5721 O O . GLU A 1 714 ? 39.997 -32.553 36.866 1.00 22.22 714 GLU A O 1
ATOM 5726 N N . VAL A 1 715 ? 41.472 -31.278 35.752 1.00 23.77 715 VAL A N 1
ATOM 5727 C CA . VAL A 1 715 ? 41.312 -31.960 34.449 1.00 23.77 715 VAL A CA 1
ATOM 5728 C C . VAL A 1 715 ? 42.656 -32.066 33.715 1.00 23.77 715 VAL A C 1
ATOM 5730 O O . VAL A 1 715 ? 43.367 -31.077 33.545 1.00 23.77 715 VAL A O 1
ATOM 5733 N N . THR A 1 716 ? 42.976 -33.279 33.256 1.00 22.31 716 THR A N 1
ATOM 5734 C CA . THR A 1 716 ? 44.138 -33.662 32.430 1.00 22.31 716 THR A CA 1
ATOM 5735 C C . THR A 1 716 ? 43.753 -33.698 30.939 1.00 22.31 716 THR A C 1
ATOM 5737 O O . THR A 1 716 ? 42.648 -34.120 30.604 1.00 22.31 716 THR A O 1
ATOM 5740 N N . ALA A 1 717 ? 44.643 -33.274 30.032 1.00 24.31 717 ALA A N 1
ATOM 5741 C CA . ALA A 1 717 ? 44.376 -33.166 28.587 1.00 24.31 717 ALA A CA 1
ATOM 5742 C C . ALA A 1 717 ? 44.964 -34.330 27.755 1.00 24.31 717 ALA A C 1
ATOM 5744 O O . ALA A 1 717 ? 46.054 -34.815 28.054 1.00 24.31 717 ALA A O 1
ATOM 5745 N N . GLY A 1 718 ? 44.271 -34.719 26.673 1.00 23.14 718 GLY A N 1
ATOM 5746 C CA . GLY A 1 718 ? 44.704 -35.695 25.656 1.00 23.14 718 GLY A CA 1
ATOM 5747 C C . GLY A 1 718 ? 44.461 -35.204 24.212 1.00 23.14 718 GLY A C 1
ATOM 5748 O O . GLY A 1 718 ? 43.580 -34.382 23.980 1.00 23.14 718 GLY A O 1
ATOM 5749 N N . LEU A 1 719 ? 45.296 -35.689 23.282 1.00 25.55 719 LEU A N 1
ATOM 5750 C CA . LEU A 1 719 ? 45.632 -35.206 21.918 1.00 25.55 719 LEU A CA 1
ATOM 5751 C C . LEU A 1 719 ? 44.555 -35.347 20.793 1.00 25.55 719 LEU A C 1
ATOM 5753 O O . LEU A 1 719 ? 43.587 -36.083 20.975 1.00 25.55 719 LEU A O 1
ATOM 5757 N N . PRO A 1 720 ? 44.741 -34.687 19.613 1.00 29.38 720 PRO A N 1
ATOM 5758 C CA . PRO A 1 720 ? 43.734 -34.523 18.548 1.00 29.38 720 PRO A CA 1
ATOM 5759 C C . PRO A 1 720 ? 43.928 -35.421 17.300 1.00 29.38 720 PRO A C 1
ATOM 5761 O O . PRO A 1 720 ? 45.041 -35.850 17.000 1.00 29.38 720 PRO A O 1
ATOM 5764 N N . GLY A 1 721 ? 42.861 -35.614 16.506 1.00 25.05 721 GLY A N 1
ATOM 5765 C CA . GLY A 1 721 ? 42.909 -36.260 15.183 1.00 25.05 721 GLY A CA 1
ATOM 5766 C C . GLY A 1 721 ? 41.762 -35.840 14.243 1.00 25.05 721 GLY A C 1
ATOM 5767 O O . GLY A 1 721 ? 40.610 -35.773 14.664 1.00 25.05 721 GLY A O 1
ATOM 5768 N N . LEU A 1 722 ? 42.116 -35.537 12.986 1.00 22.81 722 LEU A N 1
ATOM 5769 C CA . LEU A 1 722 ? 41.271 -35.123 11.848 1.00 22.81 722 LEU A CA 1
ATOM 5770 C C . LEU A 1 722 ? 40.530 -36.294 11.169 1.00 22.81 722 LEU A C 1
ATOM 5772 O O . LEU A 1 722 ? 41.097 -37.379 11.086 1.00 22.81 722 LEU A O 1
ATOM 5776 N N . LEU A 1 723 ? 39.369 -36.014 10.546 1.00 22.30 723 LEU A N 1
ATOM 5777 C CA . LEU A 1 723 ? 38.936 -36.578 9.246 1.00 22.30 723 LEU A CA 1
ATOM 5778 C C . LEU A 1 723 ? 37.680 -35.864 8.689 1.00 22.30 723 LEU A C 1
ATOM 5780 O O . LEU A 1 723 ? 36.701 -35.662 9.404 1.00 22.30 723 LEU A O 1
ATOM 5784 N N . GLU A 1 724 ? 37.727 -35.494 7.404 1.00 22.62 724 GLU A N 1
ATOM 5785 C CA . GLU A 1 724 ? 36.606 -35.007 6.579 1.00 22.62 724 GLU A CA 1
ATOM 5786 C C . GLU A 1 724 ? 35.712 -36.159 6.084 1.00 22.62 724 GLU A C 1
ATOM 5788 O O . GLU A 1 724 ? 36.211 -37.250 5.812 1.00 22.62 724 GLU A O 1
ATOM 5793 N N . THR A 1 725 ? 34.413 -35.900 5.862 1.00 20.98 725 THR A N 1
ATOM 5794 C CA . THR A 1 725 ? 33.637 -36.384 4.689 1.00 20.98 725 THR A CA 1
ATOM 5795 C C . THR A 1 725 ? 32.236 -35.748 4.615 1.00 20.98 725 THR A C 1
ATOM 5797 O O . THR A 1 725 ? 31.602 -35.462 5.628 1.00 20.98 725 THR A O 1
ATOM 5800 N N . ARG A 1 726 ? 31.774 -35.511 3.376 1.00 23.16 726 ARG A N 1
ATOM 5801 C CA . ARG A 1 726 ? 30.471 -34.951 2.958 1.00 23.16 726 ARG A CA 1
ATOM 5802 C C . ARG A 1 726 ? 29.295 -35.917 3.193 1.00 23.16 726 ARG A C 1
ATOM 5804 O O . ARG A 1 726 ? 29.447 -37.115 2.979 1.00 23.16 726 ARG A O 1
ATOM 5811 N N . GLY A 1 727 ? 28.100 -35.375 3.460 1.00 21.14 727 GLY A N 1
ATOM 5812 C CA . GLY A 1 727 ? 26.818 -36.090 3.351 1.00 21.14 727 GLY A CA 1
ATOM 5813 C C . GLY A 1 727 ? 25.624 -35.295 3.897 1.00 21.14 727 GLY A C 1
ATOM 5814 O O . GLY A 1 727 ? 25.595 -34.934 5.067 1.00 21.14 727 GLY A O 1
ATOM 5815 N N . SER A 1 728 ? 24.642 -35.017 3.040 1.00 23.88 728 SER A N 1
ATOM 5816 C CA . SER A 1 728 ? 23.352 -34.381 3.332 1.00 23.88 728 SER A CA 1
ATOM 5817 C C . SER A 1 728 ? 22.389 -35.317 4.077 1.00 23.88 728 SER A C 1
ATOM 5819 O O . SER A 1 728 ? 22.114 -36.407 3.579 1.00 23.88 728 SER A O 1
ATOM 5821 N N . MET A 1 729 ? 21.810 -34.876 5.202 1.00 21.47 729 MET A N 1
ATOM 5822 C CA . MET A 1 729 ? 20.553 -35.411 5.752 1.00 21.47 729 MET A CA 1
ATOM 5823 C C . MET A 1 729 ? 19.927 -34.440 6.765 1.00 21.47 729 MET A C 1
ATOM 5825 O O . MET A 1 729 ? 20.593 -33.962 7.680 1.00 21.47 729 MET A O 1
ATOM 5829 N N . TYR A 1 730 ? 18.626 -34.187 6.601 1.00 24.98 730 TYR A N 1
ATOM 5830 C CA . TYR A 1 730 ? 17.753 -33.559 7.591 1.00 24.98 730 TYR A CA 1
ATOM 5831 C C . TYR A 1 730 ? 17.703 -34.397 8.875 1.00 24.98 730 TYR A C 1
ATOM 5833 O O . TYR A 1 730 ? 17.383 -35.583 8.816 1.00 24.98 730 TYR A O 1
ATOM 5841 N N . THR A 1 731 ? 17.911 -33.776 10.040 1.00 22.98 731 THR A N 1
ATOM 5842 C CA . THR A 1 731 ? 17.483 -34.343 11.330 1.00 22.98 731 THR A CA 1
ATOM 5843 C C . THR A 1 731 ? 17.056 -33.252 12.309 1.00 22.98 731 THR A C 1
ATOM 5845 O O . THR A 1 731 ? 17.891 -32.514 12.831 1.00 22.98 731 THR A O 1
ATOM 5848 N N . HIS A 1 732 ? 15.762 -33.225 12.639 1.00 27.70 732 HIS A N 1
ATOM 5849 C CA . HIS A 1 732 ? 15.278 -32.744 13.930 1.00 27.70 732 HIS A CA 1
ATOM 5850 C C . HIS A 1 732 ? 15.876 -33.616 15.042 1.00 27.70 732 HIS A C 1
ATOM 5852 O O . HIS A 1 732 ? 15.629 -34.821 15.081 1.00 27.70 732 HIS A O 1
ATOM 5858 N N . LYS A 1 733 ? 16.632 -33.012 15.964 1.00 24.80 733 LYS A N 1
ATOM 5859 C CA . LYS A 1 733 ? 16.830 -33.505 17.336 1.00 24.80 733 LYS A CA 1
ATOM 5860 C C . LYS A 1 733 ? 17.411 -32.392 18.206 1.00 24.80 733 LYS A C 1
ATOM 5862 O O . LYS A 1 733 ? 18.386 -31.747 17.837 1.00 24.80 733 LYS A O 1
ATOM 5867 N N . SER A 1 734 ? 16.793 -32.189 19.369 1.00 26.84 734 SER A N 1
ATOM 5868 C CA . SER A 1 734 ? 17.197 -31.208 20.381 1.00 26.84 734 SER A CA 1
ATOM 5869 C C . SER A 1 734 ? 18.678 -31.344 20.765 1.00 26.84 734 SER A C 1
ATOM 5871 O O . SER A 1 734 ? 19.145 -32.479 20.919 1.00 26.84 734 SER A O 1
ATOM 5873 N N . PRO A 1 735 ? 19.371 -30.243 21.093 1.00 30.36 735 PRO A N 1
ATOM 5874 C CA . PRO A 1 735 ? 20.557 -30.308 21.921 1.00 30.36 735 PRO A CA 1
ATOM 5875 C C . PRO A 1 735 ? 20.309 -29.627 23.274 1.00 30.36 735 PRO A C 1
ATOM 5877 O O . PRO A 1 735 ? 20.353 -28.407 23.390 1.00 30.36 735 PRO A O 1
ATOM 5880 N N . ARG A 1 736 ? 20.206 -30.423 24.347 1.00 28.33 736 ARG A N 1
ATOM 5881 C CA . ARG A 1 736 ? 20.886 -30.028 25.589 1.00 28.33 736 ARG A CA 1
ATOM 5882 C C . ARG A 1 736 ? 22.383 -30.104 25.285 1.00 28.33 736 ARG A C 1
ATOM 5884 O O . ARG A 1 736 ? 22.936 -31.200 25.228 1.00 28.33 736 ARG A O 1
ATOM 5891 N N . LYS A 1 737 ? 23.027 -28.966 25.028 1.00 26.06 737 LYS A N 1
ATOM 5892 C CA . LYS A 1 737 ? 24.488 -28.865 24.934 1.00 26.06 737 LYS A CA 1
ATOM 5893 C C . LYS A 1 737 ? 24.984 -27.777 25.878 1.00 26.06 737 LYS A C 1
ATOM 5895 O O . LYS A 1 737 ? 24.655 -26.607 25.747 1.00 26.06 737 LYS A O 1
ATOM 5900 N N . SER A 1 738 ? 25.770 -28.236 26.840 1.00 24.38 738 SER A N 1
ATOM 5901 C CA . SER A 1 738 ? 26.674 -27.485 27.699 1.00 24.38 738 SER A CA 1
ATOM 5902 C C . SER A 1 738 ? 27.612 -26.582 26.890 1.00 24.38 738 SER A C 1
ATOM 5904 O O . SER A 1 738 ? 28.166 -27.007 25.873 1.00 24.38 738 SER A O 1
ATOM 5906 N N . CYS A 1 739 ? 27.795 -25.351 27.368 1.00 24.45 739 CYS A N 1
ATOM 5907 C CA . CYS A 1 739 ? 28.679 -24.345 26.792 1.00 24.45 739 CYS A CA 1
ATOM 5908 C C . CYS A 1 739 ? 30.145 -24.801 26.836 1.00 24.45 739 CYS A C 1
ATOM 5910 O O . CYS A 1 739 ? 30.712 -24.953 27.914 1.00 24.45 739 CYS A O 1
ATOM 5912 N N . TRP A 1 740 ? 30.776 -24.937 25.671 1.00 23.19 740 TRP A N 1
ATOM 5913 C CA . TRP A 1 740 ? 32.233 -24.928 25.543 1.00 23.19 740 TRP A CA 1
ATOM 5914 C C . TRP A 1 740 ? 32.631 -23.720 24.701 1.00 23.19 740 TRP A C 1
ATOM 5916 O O . TRP A 1 740 ? 32.149 -23.549 23.583 1.00 23.19 740 TRP A O 1
ATOM 5926 N N . ARG A 1 741 ? 33.519 -22.884 25.242 1.00 24.70 741 ARG A N 1
ATOM 5927 C CA . ARG A 1 741 ? 34.201 -21.817 24.508 1.00 24.70 741 ARG A CA 1
ATOM 5928 C C . ARG A 1 741 ? 35.605 -22.320 24.182 1.00 24.70 741 ARG A C 1
ATOM 5930 O O . ARG A 1 741 ? 36.417 -22.473 25.087 1.00 24.70 741 ARG A O 1
ATOM 5937 N N . VAL A 1 742 ? 35.887 -22.577 22.908 1.00 20.81 742 VAL A N 1
ATOM 5938 C CA . VAL A 1 742 ? 37.259 -22.764 22.417 1.00 20.81 742 VAL A CA 1
ATOM 5939 C C . VAL A 1 742 ? 37.780 -21.384 22.033 1.00 20.81 742 VAL A C 1
ATOM 5941 O O . VAL A 1 742 ? 37.275 -20.768 21.099 1.00 20.81 742 VAL A O 1
ATOM 5944 N N . VAL A 1 743 ? 38.758 -20.877 22.781 1.00 24.16 743 VAL A N 1
ATOM 5945 C CA . VAL A 1 743 ? 39.553 -19.706 22.395 1.00 24.16 743 VAL A CA 1
ATOM 5946 C C . VAL A 1 743 ? 40.929 -20.234 22.014 1.00 24.16 743 VAL A C 1
ATOM 5948 O O . VAL A 1 743 ? 41.665 -20.692 22.881 1.00 24.16 743 VAL A O 1
ATOM 5951 N N . SER A 1 744 ? 41.271 -20.216 20.725 1.00 21.55 744 SER A N 1
ATOM 5952 C CA . SER A 1 744 ? 42.660 -20.385 20.295 1.00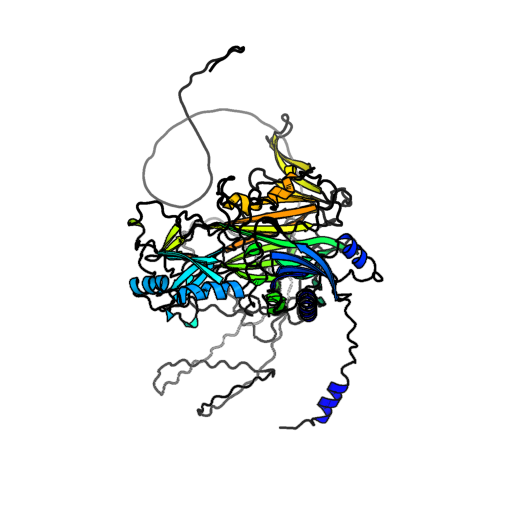 21.55 744 SER A CA 1
ATOM 5953 C C . SER A 1 744 ? 43.277 -19.003 20.098 1.00 21.55 744 SER A C 1
ATOM 5955 O O . SER A 1 744 ? 43.085 -18.378 19.057 1.00 21.55 744 SER A O 1
ATOM 5957 N N . GLU A 1 745 ? 44.025 -18.522 21.085 1.00 25.31 745 GLU A N 1
ATOM 5958 C CA . GLU A 1 745 ? 44.992 -17.446 20.872 1.00 25.31 745 GLU A CA 1
ATOM 5959 C C . GLU A 1 745 ? 46.346 -18.076 20.539 1.00 25.31 745 GLU A C 1
ATOM 5961 O O . GLU A 1 745 ? 46.948 -18.782 21.348 1.00 25.31 745 GLU A O 1
ATOM 5966 N N . LYS A 1 746 ? 46.837 -17.831 19.320 1.00 25.20 746 LYS A N 1
ATOM 5967 C CA . LYS A 1 746 ? 48.250 -18.032 18.990 1.00 25.20 746 LYS A CA 1
ATOM 5968 C C . LYS A 1 746 ? 49.046 -16.905 19.649 1.00 25.20 746 LYS A C 1
ATOM 5970 O O . LYS A 1 746 ? 49.225 -15.851 19.048 1.00 25.20 746 LYS A O 1
ATOM 5975 N N . ALA A 1 747 ? 49.559 -17.150 20.847 1.00 26.55 747 ALA A N 1
ATOM 5976 C CA . ALA A 1 747 ? 50.651 -16.371 21.418 1.00 26.55 747 ALA A CA 1
ATOM 5977 C C . ALA A 1 747 ? 51.935 -17.215 21.377 1.00 26.55 747 ALA A C 1
ATOM 5979 O O . ALA A 1 747 ? 51.977 -18.338 21.876 1.00 26.55 747 ALA A O 1
ATOM 5980 N N . LYS A 1 748 ? 52.975 -16.691 20.720 1.00 28.66 748 LYS A N 1
ATOM 5981 C CA . LYS A 1 748 ? 54.333 -17.246 20.754 1.00 28.66 748 LYS A CA 1
ATOM 5982 C C . LYS A 1 748 ? 54.919 -17.008 22.146 1.00 28.66 748 LYS A C 1
ATOM 5984 O O . LYS A 1 748 ? 55.099 -15.850 22.502 1.00 28.66 748 LYS A O 1
ATOM 5989 N N . THR A 1 749 ? 55.305 -18.058 22.864 1.00 28.28 749 THR A N 1
ATOM 5990 C CA . THR A 1 749 ? 56.250 -17.948 23.988 1.00 28.28 749 THR A CA 1
ATOM 5991 C C . THR A 1 749 ? 57.104 -19.209 24.105 1.00 28.28 749 THR A C 1
ATOM 5993 O O . THR A 1 749 ? 56.601 -20.321 23.949 1.00 28.28 749 THR A O 1
ATOM 5996 N N . GLU A 1 750 ? 58.398 -19.006 24.351 1.00 29.02 750 GLU A N 1
ATOM 5997 C CA . GLU A 1 750 ? 59.442 -20.024 24.522 1.00 29.02 750 GLU A CA 1
ATOM 5998 C C . GLU A 1 750 ? 59.205 -20.939 25.747 1.00 29.02 750 GLU A C 1
ATOM 6000 O O . GLU A 1 750 ? 58.501 -20.549 26.684 1.00 29.02 750 GLU A O 1
ATOM 6005 N N . PRO A 1 751 ? 59.791 -22.152 25.795 1.00 25.38 751 PRO A N 1
ATOM 6006 C CA . PRO A 1 751 ? 59.602 -23.072 26.913 1.00 25.38 751 PRO A CA 1
ATOM 6007 C C . PRO A 1 751 ? 60.446 -22.657 28.133 1.00 25.38 751 PRO A C 1
ATOM 6009 O O . PRO A 1 751 ? 61.669 -22.609 28.030 1.00 25.38 751 PRO A O 1
ATOM 6012 N N . GLY A 1 752 ? 59.824 -22.463 29.310 1.00 35.59 752 GLY A N 1
ATOM 6013 C CA . GLY A 1 752 ? 60.546 -22.594 30.592 1.00 35.59 752 GLY A CA 1
ATOM 6014 C C . GLY A 1 752 ? 60.383 -21.546 31.706 1.00 35.59 752 GLY A C 1
ATOM 6015 O O . GLY A 1 752 ? 61.192 -21.579 32.629 1.00 35.59 752 GLY A O 1
ATOM 6016 N N . ALA A 1 753 ? 59.382 -20.658 31.721 1.00 27.11 753 ALA A N 1
ATOM 6017 C CA . ALA A 1 753 ? 59.235 -19.682 32.820 1.00 27.11 753 ALA A CA 1
ATOM 6018 C C . ALA A 1 753 ? 58.131 -20.052 33.839 1.00 27.11 753 ALA A C 1
ATOM 6020 O O . ALA A 1 753 ? 56.968 -20.223 33.481 1.00 27.11 753 ALA A O 1
ATOM 6021 N N . ARG A 1 754 ? 58.494 -20.138 35.131 1.00 24.08 754 ARG A N 1
ATOM 6022 C CA . ARG A 1 754 ? 57.580 -20.227 36.292 1.00 24.08 754 ARG A CA 1
ATOM 6023 C C . ARG A 1 754 ? 57.486 -18.860 36.970 1.00 24.08 754 ARG A C 1
ATOM 6025 O O . ARG A 1 754 ? 58.525 -18.291 37.290 1.00 24.08 754 ARG A O 1
ATOM 6032 N N . ILE A 1 755 ? 56.280 -18.387 37.294 1.00 26.66 755 ILE A N 1
ATOM 6033 C CA . ILE A 1 755 ? 56.083 -17.234 38.189 1.00 26.66 755 ILE A CA 1
ATOM 6034 C C . ILE A 1 755 ? 55.068 -17.607 39.282 1.00 26.66 755 ILE A C 1
ATOM 6036 O O . ILE A 1 755 ? 53.960 -18.052 38.994 1.00 26.66 755 ILE A O 1
ATOM 6040 N N . LYS A 1 756 ? 55.494 -17.452 40.542 1.00 23.66 756 LYS A N 1
ATOM 6041 C CA . LYS A 1 756 ? 54.711 -17.549 41.787 1.00 23.66 756 LYS A CA 1
ATOM 6042 C C . LYS A 1 756 ? 54.320 -16.132 42.210 1.00 23.66 756 LYS A C 1
ATOM 6044 O O . LYS A 1 756 ? 55.202 -15.280 42.244 1.00 23.66 756 LYS A O 1
ATOM 6049 N N . LEU A 1 757 ? 53.077 -15.903 42.632 1.00 24.45 757 LEU A N 1
ATOM 6050 C CA . LEU A 1 757 ? 52.698 -14.700 43.385 1.00 24.45 757 LEU A CA 1
ATOM 6051 C C . LEU A 1 757 ? 51.840 -15.101 44.593 1.00 24.45 757 LEU A C 1
ATOM 6053 O O . LEU A 1 757 ? 50.906 -15.890 44.462 1.00 24.45 757 LEU A O 1
ATOM 6057 N N . GLY A 1 758 ? 52.259 -14.632 45.771 1.00 22.58 758 GLY A N 1
ATOM 6058 C CA . GLY A 1 758 ? 51.685 -14.940 47.081 1.00 22.58 758 GLY A CA 1
ATOM 6059 C C . GLY A 1 758 ? 50.550 -14.000 47.490 1.00 22.58 758 GLY A C 1
ATOM 6060 O O . GLY A 1 758 ? 50.308 -12.978 46.855 1.00 22.58 758 GLY A O 1
ATOM 6061 N N . VAL A 1 759 ? 49.868 -14.380 48.571 1.00 20.98 759 VAL A N 1
ATOM 6062 C CA . VAL A 1 759 ? 48.745 -13.668 49.195 1.00 20.98 759 VAL A CA 1
ATOM 6063 C C . VAL A 1 759 ? 49.195 -13.167 50.565 1.00 20.98 759 VAL A C 1
ATOM 6065 O O . VAL A 1 759 ? 49.713 -13.959 51.351 1.00 20.98 759 VAL A O 1
ATOM 6068 N N . GLU A 1 760 ? 48.944 -11.894 50.872 1.00 22.61 760 GLU A N 1
ATOM 6069 C CA . GLU A 1 760 ? 48.986 -11.359 52.237 1.00 22.61 760 GLU A CA 1
ATOM 6070 C C . GLU A 1 760 ? 47.605 -10.848 52.665 1.00 22.61 760 GLU A C 1
ATOM 6072 O O . GLU A 1 760 ? 46.800 -10.382 51.859 1.00 22.61 760 GLU A O 1
ATOM 6077 N N . ARG A 1 761 ? 47.338 -11.019 53.961 1.00 21.08 761 ARG A N 1
ATOM 6078 C CA . ARG A 1 761 ? 46.062 -10.878 54.668 1.00 21.08 761 ARG A CA 1
ATOM 6079 C C . ARG A 1 761 ? 46.152 -9.647 55.575 1.00 21.08 761 ARG A C 1
ATOM 6081 O O . ARG A 1 761 ? 47.191 -9.451 56.198 1.00 21.08 761 ARG A O 1
ATOM 6088 N N . ALA A 1 762 ? 45.075 -8.879 55.717 1.00 23.39 762 ALA A N 1
ATOM 6089 C CA . ALA A 1 762 ? 44.935 -7.907 56.802 1.00 23.39 762 ALA A CA 1
ATOM 6090 C C . ALA A 1 762 ? 43.536 -8.026 57.421 1.00 23.39 762 ALA A C 1
ATOM 6092 O O . ALA A 1 762 ? 42.526 -7.910 56.727 1.00 23.39 762 ALA A O 1
ATOM 6093 N N . ASP A 1 763 ? 43.516 -8.313 58.721 1.00 22.30 763 ASP A N 1
ATOM 6094 C CA . ASP A 1 763 ? 42.338 -8.465 59.572 1.00 22.30 763 ASP A CA 1
ATOM 6095 C C . ASP A 1 763 ? 41.828 -7.092 60.056 1.00 22.30 763 ASP A C 1
ATOM 6097 O O . ASP A 1 763 ? 42.628 -6.192 60.322 1.00 22.30 763 ASP A O 1
ATOM 6101 N N . LEU A 1 764 ? 40.511 -6.938 60.252 1.00 23.20 764 LEU A N 1
ATOM 6102 C CA . LEU A 1 764 ? 39.951 -5.827 61.031 1.00 23.20 764 LEU A CA 1
ATOM 6103 C C . LEU A 1 764 ? 38.920 -6.327 62.055 1.00 23.20 764 LEU A C 1
ATOM 6105 O O . LEU A 1 764 ? 38.026 -7.110 61.736 1.00 23.20 764 LEU A O 1
ATOM 6109 N N . LEU A 1 765 ? 39.107 -5.866 63.295 1.00 22.98 765 LEU A N 1
ATOM 6110 C CA . LEU A 1 765 ? 38.369 -6.200 64.515 1.00 22.98 765 LEU A CA 1
ATOM 6111 C C . LEU A 1 765 ? 36.877 -5.828 64.458 1.00 22.98 765 LEU A C 1
ATOM 6113 O O . LEU A 1 765 ? 36.510 -4.730 64.048 1.00 22.98 765 LEU A O 1
ATOM 6117 N N . VAL A 1 766 ? 36.041 -6.704 65.021 1.00 22.44 766 VAL A N 1
ATOM 6118 C CA . VAL A 1 766 ? 34.622 -6.473 65.331 1.00 22.44 766 VAL A CA 1
ATOM 6119 C C . VAL A 1 766 ? 34.488 -5.988 66.782 1.00 22.44 766 VAL A C 1
ATOM 6121 O O . VAL A 1 766 ? 34.975 -6.655 67.694 1.00 22.44 766 VAL A O 1
ATOM 6124 N N . VAL A 1 767 ? 33.787 -4.871 67.017 1.00 24.77 767 VAL A N 1
ATOM 6125 C CA . VAL A 1 767 ? 33.334 -4.440 68.356 1.00 24.77 767 VAL A CA 1
ATOM 6126 C C . VAL A 1 767 ? 31.805 -4.307 68.351 1.00 24.77 767 VAL A C 1
ATOM 6128 O O . VAL A 1 767 ? 31.230 -3.630 67.507 1.00 24.77 767 VAL A O 1
ATOM 6131 N N . ASN A 1 768 ? 31.165 -5.008 69.290 1.00 25.77 768 ASN A N 1
ATOM 6132 C CA . ASN A 1 768 ? 29.717 -5.203 69.462 1.00 25.77 768 ASN A CA 1
ATOM 6133 C C . ASN A 1 768 ? 29.071 -4.014 70.232 1.00 25.77 768 ASN A C 1
ATOM 6135 O O . ASN A 1 768 ? 29.728 -3.482 71.133 1.00 25.77 768 ASN A O 1
ATOM 6139 N N . PRO A 1 769 ? 27.813 -3.592 69.961 1.00 33.50 769 PRO A N 1
ATOM 6140 C CA . PRO A 1 769 ? 27.212 -2.396 70.540 1.00 33.50 769 PRO A CA 1
ATOM 6141 C C . PRO A 1 769 ? 26.405 -2.723 71.805 1.00 33.50 769 PRO A C 1
ATOM 6143 O O . PRO A 1 769 ? 25.546 -3.597 71.785 1.00 33.50 769 PRO A O 1
ATOM 6146 N N . ASN A 1 770 ? 26.664 -2.006 72.904 1.00 28.44 770 ASN A N 1
ATOM 6147 C CA . ASN A 1 770 ? 25.713 -1.764 74.002 1.00 28.44 770 ASN A CA 1
ATOM 6148 C C . ASN A 1 770 ? 26.357 -0.879 75.083 1.00 28.44 770 ASN A C 1
ATOM 6150 O O . ASN A 1 770 ? 27.166 -1.377 75.865 1.00 28.44 770 ASN A O 1
ATOM 6154 N N . LYS A 1 771 ? 25.969 0.407 75.162 1.00 26.38 771 LYS A N 1
ATOM 6155 C CA . LYS A 1 771 ? 25.844 1.198 76.411 1.00 26.38 771 LYS A CA 1
ATOM 6156 C C . LYS A 1 771 ? 25.298 2.615 76.144 1.00 26.38 771 LYS A C 1
ATOM 6158 O O . LYS A 1 771 ? 25.784 3.319 75.268 1.00 26.38 771 LYS A O 1
ATOM 6163 N N . ARG A 1 772 ? 24.277 2.992 76.925 1.00 27.12 772 ARG A N 1
ATOM 6164 C CA . ARG A 1 772 ? 23.680 4.338 77.074 1.00 27.12 772 ARG A CA 1
ATOM 6165 C C . ARG A 1 772 ? 24.592 5.282 77.871 1.00 27.12 772 ARG A C 1
ATOM 6167 O O . ARG A 1 772 ? 25.277 4.777 78.752 1.00 27.12 772 ARG A O 1
ATOM 6174 N N . THR A 1 773 ? 24.442 6.596 77.638 1.00 24.94 773 THR A N 1
ATOM 6175 C CA . THR A 1 773 ? 24.321 7.727 78.612 1.00 24.94 773 THR A CA 1
ATOM 6176 C C . THR A 1 773 ? 24.192 9.032 77.798 1.00 24.94 773 THR A C 1
ATOM 6178 O O . THR A 1 773 ? 25.050 9.291 76.964 1.00 24.94 773 THR A O 1
ATOM 6181 N N . ASP A 1 774 ? 23.024 9.683 77.747 1.00 23.81 774 ASP A N 1
ATOM 6182 C CA . ASP A 1 774 ? 22.522 10.786 78.608 1.00 23.81 774 ASP A CA 1
ATOM 6183 C C . ASP A 1 774 ? 23.155 12.174 78.354 1.00 23.81 774 ASP A C 1
ATOM 6185 O O . ASP A 1 774 ? 24.311 12.392 78.695 1.00 23.81 774 ASP A O 1
ATOM 6189 N N . MET A 1 775 ? 22.366 13.127 77.820 1.00 24.09 775 MET A N 1
ATOM 6190 C CA . MET A 1 775 ? 21.902 14.358 78.512 1.00 24.09 775 MET A CA 1
ATOM 6191 C C . MET A 1 775 ? 21.446 15.488 77.558 1.00 24.09 775 MET A C 1
ATOM 6193 O O . MET A 1 775 ? 22.193 15.913 76.686 1.00 24.09 775 MET A O 1
ATOM 6197 N N . GLY A 1 776 ? 20.255 16.029 77.861 1.00 23.47 776 GLY A N 1
ATOM 6198 C CA . GLY A 1 776 ? 19.908 17.465 77.859 1.00 23.47 776 GLY A CA 1
ATOM 6199 C C . GLY A 1 776 ? 19.500 18.109 76.520 1.00 23.47 776 GLY A C 1
ATOM 6200 O O . GLY A 1 776 ? 20.336 18.277 75.649 1.00 23.47 776 GLY A O 1
ATOM 6201 N N . SER A 1 777 ? 18.233 18.420 76.204 1.00 23.14 777 SER A N 1
ATOM 6202 C CA . SER A 1 777 ? 17.203 19.276 76.845 1.00 23.14 777 SER A CA 1
ATOM 6203 C C . SER A 1 777 ? 17.092 20.685 76.227 1.00 23.14 777 SER A C 1
ATOM 6205 O O . SER A 1 777 ? 17.991 21.489 76.435 1.00 23.14 777 SER A O 1
ATOM 6207 N N . PHE A 1 778 ? 15.916 20.946 75.614 1.00 22.44 778 PHE A N 1
ATOM 6208 C CA . PHE A 1 778 ? 15.127 22.206 75.563 1.00 22.44 778 PHE A CA 1
ATOM 6209 C C . PHE A 1 778 ? 15.763 23.436 74.858 1.00 22.44 778 PHE A C 1
ATOM 6211 O O . PHE A 1 778 ? 16.951 23.671 74.976 1.00 22.44 778 PHE A O 1
ATOM 6218 N N . VAL A 1 779 ? 15.086 24.283 74.062 1.00 24.62 779 VAL A N 1
ATOM 6219 C CA . VAL A 1 779 ? 13.757 24.952 74.100 1.00 24.62 779 VAL A CA 1
ATOM 6220 C C . VAL A 1 779 ? 13.407 25.333 72.630 1.00 24.62 779 VAL A C 1
ATOM 6222 O O . VAL A 1 779 ? 14.317 25.711 71.903 1.00 24.62 779 VAL A O 1
ATOM 6225 N N . GLY A 1 780 ? 12.217 25.078 72.053 1.00 22.03 780 GLY A N 1
ATOM 6226 C CA . GLY A 1 780 ? 10.979 25.900 72.089 1.00 22.03 780 GLY A CA 1
ATOM 6227 C C . GLY A 1 780 ? 11.099 27.196 71.247 1.00 22.03 780 GLY A C 1
ATOM 6228 O O . GLY A 1 780 ? 12.113 27.862 71.349 1.00 22.03 780 GLY A O 1
ATOM 6229 N N . TYR A 1 781 ? 10.155 27.695 70.439 1.00 22.91 781 TYR A N 1
ATOM 6230 C CA . TYR A 1 781 ? 8.763 27.371 70.097 1.00 22.91 781 TYR A CA 1
ATOM 6231 C C . TYR A 1 781 ? 8.275 28.429 69.056 1.00 22.91 781 TYR A C 1
ATOM 6233 O O . TYR A 1 781 ? 8.721 29.562 69.179 1.00 22.91 781 TYR A O 1
ATOM 6241 N N . LEU A 1 782 ? 7.319 28.071 68.161 1.00 21.36 782 LEU A N 1
ATOM 6242 C CA . LEU A 1 782 ? 6.191 28.894 67.604 1.00 21.36 782 LEU A CA 1
ATOM 6243 C C . LEU A 1 782 ? 6.527 30.230 66.843 1.00 21.36 782 LEU A C 1
ATOM 6245 O O . LEU A 1 782 ? 7.490 30.897 67.162 1.00 21.36 782 LEU A O 1
ATOM 6249 N N . SER A 1 783 ? 5.801 30.829 65.882 1.00 20.55 783 SER A N 1
ATOM 6250 C CA . SER A 1 783 ? 4.621 30.575 65.027 1.00 20.55 783 SER A CA 1
ATOM 6251 C C . SER A 1 783 ? 4.313 31.848 64.198 1.00 20.55 783 SER A C 1
ATOM 6253 O O . SER A 1 783 ? 4.124 32.892 64.810 1.00 20.55 783 SER A O 1
ATOM 6255 N N . ILE A 1 784 ? 4.102 31.694 62.876 1.00 23.11 784 ILE A N 1
ATOM 6256 C CA . ILE A 1 784 ? 3.072 32.340 62.002 1.00 23.11 784 ILE A CA 1
ATOM 6257 C C . ILE A 1 784 ? 3.106 33.915 61.860 1.00 23.11 784 ILE A C 1
ATOM 6259 O O . ILE A 1 784 ? 4.005 34.548 62.398 1.00 23.11 784 ILE A O 1
ATOM 6263 N N . PRO A 1 785 ? 2.246 34.582 61.044 1.00 38.12 785 PRO A N 1
ATOM 6264 C CA . PRO A 1 785 ? 2.533 35.138 59.704 1.00 38.12 785 PRO A CA 1
ATOM 6265 C C . PRO A 1 785 ? 2.293 36.668 59.583 1.00 38.12 785 PRO A C 1
ATOM 6267 O O . PRO A 1 785 ? 1.809 37.309 60.510 1.00 38.12 785 PRO A O 1
ATOM 6270 N N . GLY A 1 786 ? 2.497 37.258 58.396 1.00 23.95 786 GLY A N 1
ATOM 6271 C CA . GLY A 1 786 ? 1.968 38.602 58.121 1.00 23.95 786 GLY A CA 1
ATOM 6272 C C . GLY A 1 786 ? 2.256 39.157 56.728 1.00 23.95 786 GLY A C 1
ATOM 6273 O O . GLY A 1 786 ? 3.363 39.587 56.436 1.00 23.95 786 GLY A O 1
ATOM 6274 N N . SER A 1 787 ? 1.225 39.182 55.889 1.00 24.33 787 SER A N 1
ATOM 6275 C CA . SER A 1 787 ? 1.060 40.038 54.707 1.00 24.33 787 SER A CA 1
ATOM 6276 C C . SER A 1 787 ? 0.872 41.510 55.099 1.00 24.33 787 SER A C 1
ATOM 6278 O O . SER A 1 787 ? 0.147 41.735 56.058 1.00 24.33 787 SER A O 1
ATOM 6280 N N . PHE A 1 788 ? 1.374 42.487 54.328 1.00 25.55 788 PHE A N 1
ATOM 6281 C CA . PHE A 1 788 ? 0.636 43.722 53.982 1.00 25.55 788 PHE A CA 1
ATOM 6282 C C . PHE A 1 788 ? 1.310 44.540 52.859 1.00 25.55 788 PHE A C 1
ATOM 6284 O O . PHE A 1 788 ? 2.520 44.499 52.665 1.00 25.55 788 PHE A O 1
ATOM 6291 N N . ALA A 1 789 ? 0.441 45.240 52.125 1.00 25.02 789 ALA A N 1
ATOM 6292 C CA . ALA A 1 789 ? 0.619 46.141 50.984 1.00 25.02 789 ALA A CA 1
ATOM 6293 C C . ALA A 1 789 ? 1.708 47.227 51.133 1.00 25.02 789 ALA A C 1
ATOM 6295 O O . ALA A 1 789 ? 1.950 47.724 52.225 1.00 25.02 789 ALA A O 1
ATOM 6296 N N . GLY A 1 790 ? 2.300 47.688 50.028 1.00 24.05 790 GLY A N 1
ATOM 6297 C CA . GLY A 1 790 ? 1.879 48.960 49.417 1.00 24.05 790 GLY A CA 1
ATOM 6298 C C . GLY A 1 790 ? 3.091 49.826 49.013 1.00 24.05 790 GLY A C 1
ATOM 6299 O O . GLY A 1 790 ? 4.204 49.467 49.372 1.00 24.05 790 GLY A O 1
ATOM 6300 N N . PRO A 1 791 ? 2.905 50.916 48.244 1.00 39.44 791 PRO A N 1
ATOM 6301 C CA . PRO A 1 791 ? 3.595 51.131 46.961 1.00 39.44 791 PRO A CA 1
ATOM 6302 C C . PRO A 1 791 ? 4.425 52.436 46.894 1.00 39.44 791 PRO A C 1
ATOM 6304 O O . PRO A 1 791 ? 4.577 53.097 47.915 1.00 39.44 791 PRO A O 1
ATOM 6307 N N . LEU A 1 792 ? 4.854 52.811 45.669 1.00 25.39 792 LEU A N 1
ATOM 6308 C CA . LEU A 1 792 ? 5.185 54.156 45.108 1.00 25.39 792 LEU A CA 1
ATOM 6309 C C . LEU A 1 792 ? 6.577 54.173 44.431 1.00 25.39 792 LEU A C 1
ATOM 6311 O O . LEU A 1 792 ? 7.537 53.704 45.027 1.00 25.39 792 LEU A O 1
ATOM 6315 N N . LEU A 1 793 ? 6.613 54.449 43.110 1.00 24.41 793 LEU A N 1
ATOM 6316 C CA . LEU A 1 793 ? 7.157 55.667 42.445 1.00 24.41 793 LEU A CA 1
ATOM 6317 C C . LEU A 1 793 ? 8.690 55.758 42.546 1.00 24.41 793 LEU A C 1
ATOM 6319 O O . LEU A 1 793 ? 9.239 55.494 43.601 1.00 24.41 793 LEU A O 1
ATOM 6323 N N . SER A 1 794 ? 9.483 56.162 41.563 1.00 24.48 794 SER A N 1
ATOM 6324 C CA . SER A 1 794 ? 9.370 56.760 40.223 1.00 24.48 794 SER A CA 1
ATOM 6325 C C . SER A 1 794 ? 10.830 56.933 39.745 1.00 24.48 794 SER A C 1
ATOM 6327 O O . SER A 1 794 ? 11.704 56.932 40.608 1.00 24.48 794 SER A O 1
ATOM 6329 N N . ASP A 1 795 ? 11.047 57.069 38.429 1.00 25.92 795 ASP A N 1
ATOM 6330 C CA . ASP A 1 795 ? 12.007 57.951 37.712 1.00 25.92 795 ASP A CA 1
ATOM 6331 C C . ASP A 1 795 ? 13.436 58.141 38.288 1.00 25.92 795 ASP A C 1
ATOM 6333 O O . ASP A 1 795 ? 13.643 58.309 39.479 1.00 25.92 795 ASP A O 1
ATOM 6337 N N . ASP A 1 796 ? 14.536 58.271 37.559 1.00 26.39 796 ASP A N 1
ATOM 6338 C CA . ASP A 1 796 ? 14.892 58.351 36.148 1.00 26.39 796 ASP A CA 1
ATOM 6339 C C . ASP A 1 796 ? 16.444 58.397 36.136 1.00 26.39 796 ASP A C 1
ATOM 6341 O O . ASP A 1 796 ? 17.089 58.597 37.169 1.00 26.39 796 ASP A O 1
ATOM 6345 N N . ASP A 1 797 ? 17.010 58.318 34.934 1.00 25.23 797 ASP A N 1
ATOM 6346 C CA . ASP A 1 797 ? 18.220 59.033 34.502 1.00 25.23 797 ASP A CA 1
ATOM 6347 C C . ASP A 1 797 ? 19.667 58.525 34.760 1.00 25.23 797 ASP A C 1
ATOM 6349 O O . ASP A 1 797 ? 20.254 58.583 35.837 1.00 25.23 797 ASP A O 1
ATOM 6353 N N . TYR A 1 798 ? 20.276 58.202 33.606 1.00 24.34 798 TYR A N 1
ATOM 6354 C CA . TYR A 1 798 ? 21.530 58.745 33.050 1.00 24.34 798 TYR A CA 1
ATOM 6355 C C . TYR A 1 798 ? 22.913 58.379 33.646 1.00 24.34 798 TYR A C 1
ATOM 6357 O O . TYR A 1 798 ? 23.412 58.973 34.596 1.00 24.34 798 TYR A O 1
ATOM 6365 N N . SER A 1 799 ? 23.663 57.623 32.824 1.00 23.88 799 SER A N 1
ATOM 6366 C CA . SER A 1 799 ? 24.832 58.118 32.052 1.00 23.88 799 SER A CA 1
ATOM 6367 C C . SER A 1 799 ? 26.222 57.502 32.306 1.00 23.88 799 SER A C 1
ATOM 6369 O O . SER A 1 799 ? 26.683 57.403 33.434 1.00 23.88 799 SER A O 1
ATOM 6371 N N . GLN A 1 800 ? 26.896 57.243 31.163 1.00 25.03 800 GLN A N 1
ATOM 6372 C CA . GLN A 1 800 ? 28.346 57.362 30.879 1.00 25.03 800 GLN A CA 1
ATOM 6373 C C . GLN A 1 800 ? 29.325 56.395 31.597 1.00 25.03 800 GLN A C 1
ATOM 6375 O O . GLN A 1 800 ? 29.192 56.121 32.772 1.00 25.03 800 GLN A O 1
ATOM 6380 N N . THR A 1 801 ? 30.415 55.850 31.031 1.00 24.56 801 THR A N 1
ATOM 6381 C CA . THR A 1 801 ? 31.064 55.819 29.701 1.00 24.56 801 THR A CA 1
ATOM 6382 C C . THR A 1 801 ? 32.263 54.846 29.770 1.00 24.56 801 THR A C 1
ATOM 6384 O O . THR A 1 801 ? 32.903 54.770 30.810 1.00 24.56 801 THR A O 1
ATOM 6387 N N . ARG A 1 802 ? 32.645 54.285 28.604 1.00 23.92 802 ARG A N 1
ATOM 6388 C CA . ARG A 1 802 ? 34.005 53.889 28.137 1.00 23.92 802 ARG A CA 1
ATOM 6389 C C . ARG A 1 802 ? 34.769 52.734 28.818 1.00 23.92 802 ARG A C 1
ATOM 6391 O O . ARG A 1 802 ? 35.077 52.788 29.998 1.00 23.92 802 ARG A O 1
ATOM 6398 N N . GLY A 1 803 ? 35.290 51.819 27.985 1.00 24.67 803 GLY A N 1
ATOM 6399 C CA . GLY A 1 803 ? 36.459 50.991 28.329 1.00 24.67 803 GLY A CA 1
ATOM 6400 C C . GLY A 1 803 ? 36.655 49.738 27.468 1.00 24.67 803 GLY A C 1
ATOM 6401 O O . GLY A 1 803 ? 36.119 48.691 27.779 1.00 24.67 803 GLY A O 1
ATOM 6402 N N . ALA A 1 804 ? 37.411 49.888 26.385 1.00 22.94 804 ALA A N 1
ATOM 6403 C CA . ALA A 1 804 ? 37.786 48.938 25.334 1.00 22.94 804 ALA A CA 1
ATOM 6404 C C . ALA A 1 804 ? 38.490 47.593 25.718 1.00 22.94 804 ALA A C 1
ATOM 6406 O O . ALA A 1 804 ? 39.125 47.495 26.761 1.00 22.94 804 ALA A O 1
ATOM 6407 N N . VAL A 1 805 ? 38.514 46.682 24.717 1.00 22.62 805 VAL A N 1
ATOM 6408 C CA . VAL A 1 805 ? 39.594 45.739 24.284 1.00 22.62 805 VAL A CA 1
ATOM 6409 C C . VAL A 1 805 ? 39.444 44.205 24.546 1.00 22.62 805 VAL A C 1
ATOM 6411 O O . VAL A 1 805 ? 39.375 43.751 25.680 1.00 22.62 805 VAL A O 1
ATOM 6414 N N . THR A 1 806 ? 39.507 43.464 23.416 1.00 22.56 806 THR A N 1
ATOM 6415 C CA . THR A 1 806 ? 39.991 42.082 23.090 1.00 22.56 806 THR A CA 1
ATOM 6416 C C . THR A 1 806 ? 39.260 40.774 23.450 1.00 22.56 806 THR A C 1
ATOM 6418 O O . THR A 1 806 ? 39.125 40.415 24.611 1.00 22.56 806 THR A O 1
ATOM 6421 N N . GLU A 1 807 ? 38.975 40.042 22.356 1.00 23.39 807 GLU A N 1
ATOM 6422 C CA . GLU A 1 807 ? 39.221 38.615 22.030 1.00 23.39 807 GLU A CA 1
ATOM 6423 C C . GLU A 1 807 ? 38.550 37.463 22.821 1.00 23.39 807 GLU A C 1
ATOM 6425 O O . GLU A 1 807 ? 38.901 37.136 23.947 1.00 23.39 807 GLU A O 1
ATOM 6430 N N . ASP A 1 808 ? 37.659 36.788 22.078 1.00 22.77 808 ASP A N 1
ATOM 6431 C CA . ASP A 1 808 ? 37.575 35.339 21.834 1.00 22.77 808 ASP A CA 1
ATOM 6432 C C . ASP A 1 808 ? 36.965 34.337 22.851 1.00 22.77 808 ASP A C 1
ATOM 6434 O O . ASP A 1 808 ? 37.546 33.931 23.850 1.00 22.77 808 ASP A O 1
ATOM 6438 N N . TYR A 1 809 ? 35.791 33.844 22.416 1.00 23.02 809 TYR A N 1
ATOM 6439 C CA . TYR A 1 809 ? 35.168 32.514 22.546 1.00 23.02 809 TYR A CA 1
ATOM 6440 C C . TYR A 1 809 ? 34.903 31.892 23.931 1.00 23.02 809 TYR A C 1
ATOM 6442 O O . TYR A 1 809 ? 35.747 31.205 24.499 1.00 23.02 809 TYR A O 1
ATOM 6450 N N . LEU A 1 810 ? 33.617 31.882 24.329 1.00 20.25 810 LEU A N 1
ATOM 6451 C CA . LEU A 1 810 ? 32.962 30.674 24.859 1.00 20.25 810 LEU A CA 1
ATOM 6452 C C . LEU A 1 810 ? 31.420 30.708 24.689 1.00 20.25 810 LEU A C 1
ATOM 6454 O O . LEU A 1 810 ? 30.779 31.713 24.969 1.00 20.25 810 LEU A O 1
ATOM 6458 N N . TRP A 1 811 ? 30.882 29.579 24.211 1.00 23.00 811 TRP A N 1
ATOM 6459 C CA . TRP A 1 811 ? 29.515 29.016 24.234 1.00 23.00 811 TRP A CA 1
ATOM 6460 C C . TRP A 1 811 ? 28.340 29.772 24.902 1.00 23.00 811 TRP A C 1
ATOM 6462 O O . TRP A 1 811 ? 28.475 30.227 26.030 1.00 23.00 811 TRP A O 1
ATOM 6472 N N . ILE A 1 812 ? 27.149 29.730 24.256 1.00 20.97 812 ILE A N 1
ATOM 6473 C CA . ILE A 1 812 ? 25.793 29.372 24.781 1.00 20.97 812 ILE A CA 1
ATOM 6474 C C . ILE A 1 812 ? 24.686 29.804 23.769 1.00 20.97 812 ILE A C 1
ATOM 6476 O O . ILE A 1 812 ? 24.599 30.958 23.368 1.00 20.97 812 ILE A O 1
ATOM 6480 N N . THR A 1 813 ? 23.813 28.874 23.359 1.00 22.12 813 THR A N 1
ATOM 6481 C CA . THR A 1 813 ? 22.469 29.090 22.738 1.00 22.12 813 THR A CA 1
ATOM 6482 C C . THR A 1 813 ? 21.413 29.468 23.808 1.00 22.12 813 THR A C 1
ATOM 6484 O O . THR A 1 813 ? 21.688 29.109 24.949 1.00 22.12 813 THR A O 1
ATOM 6487 N N . PRO A 1 814 ? 20.163 29.967 23.560 1.00 31.91 814 PRO A N 1
ATOM 6488 C CA . PRO A 1 814 ? 19.434 30.290 22.312 1.00 31.91 814 PRO A CA 1
ATOM 6489 C C . PRO A 1 814 ? 18.558 31.598 22.354 1.00 31.91 814 PRO A C 1
ATOM 6491 O O . PRO A 1 814 ? 18.457 32.279 23.366 1.00 31.91 814 PRO A O 1
ATOM 6494 N N . TYR A 1 815 ? 17.814 31.841 21.259 1.00 23.12 815 TYR A N 1
ATOM 6495 C CA . TYR A 1 815 ? 16.577 32.650 21.094 1.00 23.12 815 TYR A CA 1
ATOM 6496 C C . TYR A 1 815 ? 16.612 34.173 20.782 1.00 23.12 815 TYR A C 1
ATOM 6498 O O . TYR A 1 815 ? 17.011 35.017 21.572 1.00 23.12 815 TYR A O 1
ATOM 6506 N N . ASN A 1 816 ? 16.023 34.466 19.610 1.00 25.28 816 ASN A N 1
ATOM 6507 C CA . ASN A 1 816 ? 15.401 35.685 19.057 1.00 25.28 816 ASN A CA 1
ATOM 6508 C C . ASN A 1 816 ? 15.020 36.846 20.007 1.00 25.28 816 ASN A C 1
ATOM 6510 O O . ASN A 1 816 ? 14.270 36.619 20.957 1.00 25.28 816 ASN A O 1
ATOM 6514 N N . LYS A 1 817 ? 15.272 38.102 19.572 1.00 23.64 817 LYS A N 1
ATOM 6515 C CA . LYS A 1 817 ? 14.235 39.072 19.110 1.00 23.64 817 LYS A CA 1
ATOM 6516 C C . LYS A 1 817 ? 14.797 40.456 18.660 1.00 23.64 817 LYS A C 1
ATOM 6518 O O . LYS A 1 817 ? 15.509 41.086 19.421 1.00 23.64 817 LYS A O 1
ATOM 6523 N N . ILE A 1 818 ? 14.365 40.881 17.454 1.00 24.02 818 ILE A N 1
ATOM 6524 C CA . ILE A 1 818 ? 13.759 42.177 16.998 1.00 24.02 818 ILE A CA 1
ATOM 6525 C C . ILE A 1 818 ? 14.437 43.523 17.401 1.00 24.02 818 ILE A C 1
ATOM 6527 O O . ILE A 1 818 ? 14.703 43.735 18.571 1.00 24.02 818 ILE A O 1
ATOM 6531 N N . GLU A 1 819 ? 14.749 44.462 16.483 1.00 24.36 819 GLU A N 1
ATOM 6532 C CA . GLU A 1 819 ? 13.983 45.682 16.057 1.00 24.36 819 GLU A CA 1
ATOM 6533 C C . GLU A 1 819 ? 14.974 46.644 15.336 1.00 24.36 819 GLU A C 1
ATOM 6535 O O . GLU A 1 819 ? 16.169 46.515 15.562 1.00 24.36 819 GLU A O 1
ATOM 6540 N N . LYS A 1 820 ? 14.665 47.679 14.535 1.00 23.95 820 LYS A N 1
ATOM 6541 C CA . LYS A 1 820 ? 13.575 48.103 13.637 1.00 23.95 820 LYS A CA 1
ATOM 6542 C C . LYS A 1 820 ? 14.011 49.449 12.955 1.00 23.95 820 LYS A C 1
ATOM 6544 O O . LYS A 1 820 ? 14.386 50.339 13.699 1.00 23.95 820 LYS A O 1
ATOM 6549 N N . TRP A 1 821 ? 13.799 49.596 11.624 1.00 24.30 821 TRP A N 1
ATOM 6550 C CA . TRP A 1 821 ? 13.198 50.751 10.859 1.00 24.30 821 TRP A CA 1
ATOM 6551 C C . TRP A 1 821 ? 13.899 52.144 10.835 1.00 24.30 821 TRP A C 1
ATOM 6553 O O . TRP A 1 821 ? 14.823 52.330 11.619 1.00 24.30 821 TRP A O 1
ATOM 6563 N N . PRO A 1 822 ? 13.437 53.182 10.069 1.00 40.62 822 PRO A N 1
ATOM 6564 C CA . PRO A 1 822 ? 12.610 53.331 8.827 1.00 40.62 822 PRO A CA 1
ATOM 6565 C C . PRO A 1 822 ? 13.340 54.227 7.753 1.00 40.62 822 PRO A C 1
ATOM 6567 O O . PRO A 1 822 ? 14.527 54.472 7.918 1.00 40.62 822 PRO A O 1
ATOM 6570 N N . ASP A 1 823 ? 12.861 54.637 6.560 1.00 24.00 823 ASP A N 1
ATOM 6571 C CA . ASP A 1 823 ? 11.694 55.426 6.067 1.00 24.00 823 ASP A CA 1
ATOM 6572 C C . ASP A 1 823 ? 11.565 55.204 4.518 1.00 24.00 823 ASP A C 1
ATOM 6574 O O . ASP A 1 823 ? 12.534 54.775 3.898 1.00 24.00 823 ASP A O 1
ATOM 6578 N N . ILE A 1 824 ? 10.458 55.400 3.771 1.00 23.64 824 ILE A N 1
ATOM 6579 C CA . ILE A 1 824 ? 9.644 56.618 3.536 1.00 23.64 824 ILE A CA 1
ATOM 6580 C C . ILE A 1 824 ? 8.257 56.252 2.930 1.00 23.64 824 ILE A C 1
ATOM 6582 O O . ILE A 1 824 ? 8.126 55.337 2.118 1.00 23.64 824 ILE A O 1
ATOM 6586 N N . LEU A 1 825 ? 7.245 57.042 3.325 1.00 21.67 825 LEU A N 1
ATOM 6587 C CA . LEU A 1 825 ? 5.825 57.126 2.923 1.00 21.67 825 LEU A CA 1
ATOM 6588 C C . LEU A 1 825 ? 5.539 57.570 1.464 1.00 21.67 825 LEU A C 1
ATOM 6590 O O . LEU A 1 825 ? 6.246 58.426 0.946 1.00 21.67 825 LEU A O 1
ATOM 6594 N N . LEU A 1 826 ? 4.351 57.211 0.932 1.00 22.16 826 LEU A N 1
ATOM 6595 C CA . LEU A 1 826 ? 3.263 58.178 0.623 1.00 22.16 826 LEU A CA 1
ATOM 6596 C C . LEU A 1 826 ? 1.912 57.512 0.263 1.00 22.16 826 LEU A C 1
ATOM 6598 O O . LEU A 1 826 ? 1.852 56.459 -0.359 1.00 22.16 826 LEU A O 1
ATOM 6602 N N . ILE A 1 827 ? 0.828 58.166 0.701 1.00 21.72 827 ILE A N 1
ATOM 6603 C CA . ILE A 1 827 ? -0.594 57.763 0.730 1.00 21.72 827 ILE A CA 1
ATOM 6604 C C . ILE A 1 827 ? -1.427 58.756 -0.107 1.00 21.72 827 ILE A C 1
ATOM 6606 O O . ILE A 1 827 ? -1.167 59.952 0.015 1.00 21.72 827 ILE A O 1
ATOM 6610 N N . LYS A 1 828 ? -2.479 58.301 -0.822 1.00 22.09 828 LYS A N 1
ATOM 6611 C CA . LYS A 1 828 ? -3.905 58.775 -0.768 1.00 22.09 828 LYS A CA 1
ATOM 6612 C C . LYS A 1 828 ? -4.740 58.210 -1.938 1.00 22.09 828 LYS A C 1
ATOM 6614 O O . LYS A 1 828 ? -4.268 58.230 -3.062 1.00 22.09 828 LYS A O 1
ATOM 6619 N N . ALA A 1 829 ? -5.847 57.498 -1.653 1.00 22.92 829 ALA A N 1
ATOM 6620 C CA . ALA A 1 829 ? -7.271 57.938 -1.629 1.00 22.92 829 ALA A CA 1
ATOM 6621 C C . ALA A 1 829 ? -7.815 58.268 -3.037 1.00 22.92 829 ALA A C 1
ATOM 6623 O O . ALA A 1 829 ? -7.175 59.030 -3.738 1.00 22.92 829 ALA A O 1
ATOM 6624 N N . GLY A 1 830 ? -8.948 57.794 -3.559 1.00 22.00 830 GLY A N 1
ATOM 6625 C CA . GLY A 1 830 ? -10.139 57.091 -3.073 1.00 22.00 830 GLY A CA 1
ATOM 6626 C C . GLY A 1 830 ? -11.323 57.662 -3.875 1.00 22.00 830 GLY A C 1
ATOM 6627 O O . GLY A 1 830 ? -11.409 58.877 -3.917 1.00 22.00 830 GLY A O 1
ATOM 6628 N N . GLU A 1 831 ? -12.158 56.846 -4.537 1.00 23.36 831 GLU A N 1
ATOM 6629 C CA . GLU A 1 831 ? -13.585 57.097 -4.865 1.00 23.36 831 GLU A CA 1
ATOM 6630 C C . GLU A 1 831 ? -14.164 56.039 -5.826 1.00 23.36 831 GLU A C 1
ATOM 6632 O O . GLU A 1 831 ? -13.449 55.259 -6.449 1.00 23.36 831 GLU A O 1
ATOM 6637 N N . MET A 1 832 ? -15.494 55.984 -5.841 1.00 22.47 832 MET A N 1
ATOM 6638 C CA . MET A 1 832 ? -16.391 54.936 -6.324 1.00 22.47 832 MET A CA 1
ATOM 6639 C C . MET A 1 832 ? -17.092 55.385 -7.630 1.00 22.47 832 MET A C 1
ATOM 6641 O O . MET A 1 832 ? -17.293 56.582 -7.805 1.00 22.47 832 MET A O 1
ATOM 6645 N N . LEU A 1 833 ? -17.590 54.409 -8.417 1.00 24.78 833 LEU A N 1
ATOM 6646 C CA . LEU A 1 833 ? -18.664 54.470 -9.450 1.00 24.78 833 LEU A CA 1
ATOM 6647 C C . LEU A 1 833 ? -18.287 54.686 -10.951 1.00 24.78 833 LEU A C 1
ATOM 6649 O O . LEU A 1 833 ? -17.193 55.153 -11.243 1.00 24.78 833 LEU A O 1
ATOM 6653 N N . PRO A 1 834 ? -19.123 54.190 -11.910 1.00 40.31 834 PRO A N 1
ATOM 6654 C CA . PRO A 1 834 ? -18.712 53.201 -12.926 1.00 40.31 834 PRO A CA 1
ATOM 6655 C C . PRO A 1 834 ? -18.965 53.636 -14.396 1.00 40.31 834 PRO A C 1
ATOM 6657 O O . PRO A 1 834 ? -19.381 54.764 -14.624 1.00 40.31 834 PRO A O 1
ATOM 6660 N N . TRP A 1 835 ? -18.802 52.678 -15.332 1.00 22.62 835 TRP A N 1
ATOM 6661 C CA . TRP A 1 835 ? -19.346 52.545 -16.711 1.00 22.62 835 TRP A CA 1
ATOM 6662 C C . TRP A 1 835 ? -18.365 52.509 -17.909 1.00 22.62 835 TRP A C 1
ATOM 6664 O O . TRP A 1 835 ? -17.584 53.425 -18.128 1.00 22.62 835 TRP A O 1
ATOM 6674 N N . GLN A 1 836 ? -18.613 51.469 -18.727 1.00 24.66 836 GLN A N 1
ATOM 6675 C CA . GLN A 1 836 ? -18.581 51.350 -20.197 1.00 24.66 836 GLN A CA 1
ATOM 6676 C C . GLN A 1 836 ? -17.381 50.743 -20.966 1.00 24.66 836 GLN A C 1
ATOM 6678 O O . GLN A 1 836 ? -16.354 51.377 -21.163 1.00 24.66 836 GLN A O 1
ATOM 6683 N N . ASP A 1 837 ? -17.646 49.512 -21.442 1.00 25.14 837 ASP A N 1
ATOM 6684 C CA . ASP A 1 837 ? -17.532 48.926 -22.797 1.00 25.14 837 ASP A CA 1
ATOM 6685 C C . ASP A 1 837 ? -16.250 48.987 -23.659 1.00 25.14 837 ASP A C 1
ATOM 6687 O O . ASP A 1 837 ? -15.730 50.050 -23.981 1.00 25.14 837 ASP A O 1
ATOM 6691 N N . GLY A 1 838 ? -15.935 47.799 -24.214 1.00 26.94 838 GLY A N 1
ATOM 6692 C CA . GLY A 1 838 ? -15.255 47.540 -25.501 1.00 26.94 838 GLY A CA 1
ATOM 6693 C C . GLY A 1 838 ? -13.726 47.573 -25.436 1.00 26.94 838 GLY A C 1
ATOM 6694 O O . GLY A 1 838 ? -13.155 48.564 -25.006 1.00 26.94 838 GLY A O 1
ATOM 6695 N N . VAL A 1 839 ? -12.973 46.547 -25.844 1.00 34.00 839 VAL A N 1
ATOM 6696 C CA . VAL A 1 839 ? -13.098 45.578 -26.953 1.00 34.00 839 VAL A CA 1
ATOM 6697 C C . VAL A 1 839 ? -12.433 44.265 -26.548 1.00 34.00 839 VAL A C 1
ATOM 6699 O O . VAL A 1 839 ? -11.432 44.340 -25.799 1.00 34.00 839 VAL A O 1
#

pLDDT: mean 79.89, std 29.41, range [20.25, 98.94]

Sequence (839 aa):
MALIPNSLILLLLSTLLIIIPTHQRQHPLDSLTPAEFSKVRAVVHSSYPIPSHTTAFHYVGLEDPDKLTVLSWLNDPTAKTPPRQAFVIARINQTTHEIIVDLTVNKIVSDKLYDGYGYPLLTFEEQIAADALPLKYAPFLESIRKRGLKIEEVVCGSFAVGWYGEERRKKRIARVMCYCLDGTVNAYMRPVEGVTVTVDLEETKIIAFKDRLTVPIPKGDGTDYRGSKQSPPFLAQLKGITMIQPDGPSFTIDGHRIRWANWDFHLSFDSRAGPIISLASIFDLQKQKFRQVLYKGFVSELFVPYMDLTEEWYYRIFLDAGEYGYGLCAVPLEPFRDCPENAVFMDAYSAGQNGMPVNKPDVFCIFEKYAGDITWRHTETLIPGKEIREVRPEVTLVVRMVSTVGNYDYINDWEFKQSGSIKVTVGLTGLLEVRGSVYTRNDQIKEEVYGTLLAENTVGAHHDHFLTYHLDLDVDGDANSFVKSNLQMTRVADQMSPRKSYWRVVSETAKTESDARIRLGAEQGDLLVVNPNKRTDLGNSIGYRLIPGSVTHPVLSDDDYSQIRGAFTKYNVWVTPYNKSEKWAGGLYADQSRGDDTLARWSLRNRGIENKDIVLWYTLGFHHVPYQEDFPVMPTISSGFELRPANFFESNPVLKVKPPPTVNWSNCSRNTTLFIRSAKWDFHSSFDARAGLVISLGYDYINDWEFKQSGSIEVTAGLPGLLETRGSMYTHKSPRKSCWRVVSEKAKTEPGARIKLGVERADLLVVNPNKRTDMGSFVGYLSIPGSFAGPLLSDDDYSQTRGAVTEDYLWITPYNKIEKWPDILLIKAGEMLPWQDGV

Secondary structure (DSSP, 8-state):
--PPPTHHHHHHHHTS-----------TTPPPPHHHHHHHHHHHHHHS-TTTS-EEEEEEEE-PPPHHHHHHHHH-TTPPPPP-EEEEEEEETTEEEEEEEETTTTEEEEEEEE-SSSBPPPPHHHHHHHHTSGGG-HHHHHHHHHTT--GGGEEEEEEE----S----SS-EEEEEEEE-TT-S-GGGSB-TTEEEEEETTTTEEEEEEE----PPPP-TT----GGG--SPPPPPPPP-----TT--SEEEETTEEEETTEEEEEEEETTTEEEEEEEEEEETTTTEEEEEEEEEEEEEEEEEB---STTTTT-EE-HHHHT-TTTTB----BTTTB-TT-EEEEEEEE-TTS-EEEEEEEEEEEEE-SS-EEEEEEE--STT--EEEEEE--EEEEEEEEEETTEEEEEEEEEETTS-EEEEEEEEE---EEE-S-SSGGG--S--SEEEEETTEEEE-EEEEEEEEEE--TTSS-BEEEEEEEEEEEPPSTT-S-SEEEEEEEEE--BGGGG-B-TTSS-EEEEEEEEEEE-TTSPEEEEEEE--S-----S-TTSHHHHHTGGGG-SEEEEE--TT---TT-S--BT--SSSSHHHHHTT--B-TTB-EEEEEEEEEEE---GGGSSSEEEEEEEEEEEEES-SSS-TTTTPPPPPPPP-TTS-----------------------------PPPP-------------------------------------------------S----------------------------------------------------------------------------------------